Protein AF-0000000068004055 (afdb_homodimer)

Solvent-accessible surface area (backbone atoms only — not comparable to full-atom values): 55222 Å² total; per-residue (Å²): 123,75,72,69,55,54,63,61,62,60,57,67,70,58,67,55,75,74,59,75,63,44,36,35,38,34,43,38,56,66,77,45,67,74,54,42,47,46,50,44,43,53,51,51,55,43,44,75,61,54,24,35,38,37,33,37,21,46,67,79,71,92,63,90,55,92,49,55,42,84,45,72,38,70,77,70,76,60,48,64,75,74,51,40,92,57,96,45,76,76,64,41,59,74,61,48,70,66,48,46,44,58,52,37,51,49,42,48,16,51,50,37,44,51,53,41,58,69,30,66,70,50,39,48,44,69,73,65,59,78,71,81,38,54,29,30,41,30,50,53,71,61,43,61,34,61,52,53,52,26,65,76,47,72,23,37,35,37,31,37,20,72,79,20,82,49,74,73,56,33,57,44,53,34,32,83,78,56,41,50,33,46,52,45,60,80,37,87,54,56,43,80,55,52,75,68,52,27,50,51,35,38,50,52,50,51,49,50,54,49,46,41,64,74,51,50,47,53,52,32,33,53,52,30,48,70,76,52,60,84,51,86,72,84,77,79,55,45,70,59,49,49,57,55,47,32,33,38,40,20,43,27,42,55,64,83,38,81,40,53,69,39,35,68,26,54,40,68,30,37,63,43,57,67,67,83,69,58,87,65,59,68,69,58,42,54,54,49,72,63,20,84,70,21,25,35,40,35,40,50,66,90,82,49,56,59,66,72,49,55,64,71,50,51,50,24,52,50,55,46,54,59,74,46,81,38,28,34,43,32,46,27,66,56,80,76,67,75,87,68,44,91,50,51,48,71,32,68,70,71,65,58,70,35,53,51,61,36,88,37,42,52,37,36,36,27,26,23,47,69,70,60,46,44,46,32,35,69,48,43,33,20,33,40,22,39,33,41,52,68,55,9,45,28,49,33,51,51,32,36,72,59,40,21,33,44,74,46,55,64,90,67,54,38,46,65,54,50,45,50,50,51,48,50,55,75,67,37,65,62,24,49,54,33,17,45,53,50,16,53,49,52,71,62,63,97,58,59,30,51,59,48,50,53,50,51,55,49,43,30,49,76,49,74,35,34,69,60,33,50,28,50,39,63,78,40,57,67,52,49,48,69,41,45,58,55,51,49,50,52,50,51,51,51,51,49,50,50,51,50,51,51,51,50,51,51,50,54,54,52,53,52,55,58,70,72,107,123,76,72,71,55,53,63,60,60,58,56,68,71,57,68,53,74,74,58,73,64,43,37,34,38,35,44,37,55,66,79,43,68,75,52,41,48,45,50,44,44,53,51,51,54,42,45,75,63,55,25,35,38,38,33,38,21,47,68,78,70,94,62,91,55,93,50,55,42,85,44,71,37,71,78,70,76,59,49,63,74,73,51,40,92,57,94,44,77,76,65,43,57,74,60,49,70,66,48,45,45,57,52,37,51,50,42,48,17,52,50,37,43,50,54,41,58,68,29,65,72,50,40,48,43,70,73,65,59,78,71,80,38,53,29,31,42,31,49,54,71,59,45,59,33,61,50,53,53,29,64,74,45,71,24,37,34,36,30,38,19,73,79,21,83,50,75,74,56,31,57,44,53,36,33,83,79,56,42,48,32,46,51,46,58,79,37,88,54,56,44,80,56,53,73,68,52,28,49,52,35,38,50,53,49,50,48,50,54,49,45,40,64,72,51,51,49,54,51,31,34,52,52,31,48,72,75,51,59,85,51,84,71,85,78,78,54,44,72,59,48,48,56,54,46,34,33,38,41,19,44,29,42,55,64,83,38,81,42,52,68,38,36,68,25,55,40,70,30,38,62,41,58,68,68,83,70,58,86,64,59,67,70,59,41,52,55,50,71,65,23,85,70,21,23,33,38,37,40,51,65,89,82,48,56,58,67,71,50,55,66,71,50,50,49,25,51,50,54,45,53,58,73,45,81,36,28,35,43,32,48,26,67,56,78,76,66,77,86,67,46,90,50,52,46,70,33,67,73,71,66,58,71,35,52,50,60,37,89,36,42,50,37,36,36,29,27,22,47,69,68,59,45,45,45,32,34,68,49,44,32,20,30,42,23,39,36,41,52,67,55,10,44,31,49,33,50,52,31,37,73,58,41,22,33,44,74,47,54,63,92,67,54,37,47,65,56,49,46,49,50,51,48,49,55,73,68,38,63,61,24,50,54,33,17,45,53,51,17,52,49,51,72,61,64,98,56,59,30,52,60,46,52,52,50,52,54,49,43,30,48,76,49,72,32,33,70,60,32,52,28,49,38,63,79,42,57,66,52,48,49,69,40,45,59,55,50,49,50,52,50,51,51,50,50,50,50,51,50,51,51,51,52,51,50,51,50,54,53,52,53,50,56,59,69,73,105

Radius of gyration: 32.34 Å; Cα contacts (8 Å, |Δi|>4): 1723; chains: 2; bounding box: 73×95×115 Å

Sequence (1034 aa):
MLLKLIPVLLLSTLAWHQTDSSRILGVFVFPSRSHWMMIDSILNGLLDRGHQVTVIANHPLSRKHENYTDLRVSPIYDFWKKSVKVDSLYDLTEISIHQMLMNFLYSLGLETAQHGFTRDNIREFIRSDDSHFDLILAEQFYQEAYLMLAHKYKAPIVTVGTFGFAHYMGPLMGMMNMYSHVPHEFLPFMDKMSFPQRIYNTGVSLYEQFLRTIYYLPRQEAMAKENFGHLPGPLPKVADLERKVSVVLLNSYYPLTTARARVPGMIQVGGLHIKNPKPLPEDLQKFLDGADHGAIYFSLGTNLKSSDMPQDKLDAILNVFRSMKQRIVWKYEDESIKGLPSNVLIKSWMPQNDILAHRNVKVFITHGGLLGTQEGVHRAVPMLGIPIYADQHLNMNKAVLGGYAVRLQFPNITETSFRWALDELLYKPEYKENMNRVSAVFRDRPVPALEEAIYWIEYVIRHKGAPQLRSAGLDLPWVSFASLDIAALVLGVLLLCAWIVRKLLRIIVSDKKRKTDMLLKLIPVLLLSTLAWHQTDSSRILGVFVFPSRSHWMMIDSILNGLLDRGHQVTVIANHPLSRKHENYTDLRVSPIYDFWKKSVKVDSLYDLTEISIHQMLMNFLYSLGLETAQHGFTRDNIREFIRSDDSHFDLILAEQFYQEAYLMLAHKYKAPIVTVGTFGFAHYMGPLMGMMNMYSHVPHEFLPFMDKMSFPQRIYNTGVSLYEQFLRTIYYLPRQEAMAKENFGHLPGPLPKVADLERKVSVVLLNSYYPLTTARARVPGMIQVGGLHIKNPKPLPEDLQKFLDGADHGAIYFSLGTNLKSSDMPQDKLDAILNVFRSMKQRIVWKYEDESIKGLPSNVLIKSWMPQNDILAHRNVKVFITHGGLLGTQEGVHRAVPMLGIPIYADQHLNMNKAVLGGYAVRLQFPNITETSFRWALDELLYKPEYKENMNRVSAVFRDRPVPALEEAIYWIEYVIRHKGAPQLRSAGLDLPWVSFASLDIAALVLGVLLLCAWIVRKLLRIIVSDKKRKTD

Nearest PDB structures (foldseek):
  2o6l-assembly1_B  TM=9.468E-01  e=4.305E-14  Homo sapiens
  7yf5-assembly1_A  TM=9.282E-01  e=3.505E-14  Homo sapiens
  7yf5-assembly1_B  TM=9.407E-01  e=7.196E-14  Homo sapiens
  2o6l-assembly1_A  TM=9.415E-01  e=8.396E-14  Homo sapiens
  7cjx-assembly2_B  TM=9.268E-01  e=2.229E-13  Homo sapiens

Structure (mmCIF, N/CA/C/O backbone):
data_AF-0000000068004055-model_v1
#
loop_
_entity.id
_entity.type
_entity.pdbx_description
1 polymer UDP-glucuronosyltransferase
#
loop_
_atom_site.group_PDB
_atom_site.id
_atom_site.type_symbol
_atom_site.label_atom_id
_atom_site.label_alt_id
_atom_site.label_comp_id
_atom_site.label_asym_id
_atom_site.label_entity_id
_atom_site.label_seq_id
_atom_site.pdbx_PDB_ins_code
_atom_site.Cartn_x
_atom_site.Cartn_y
_atom_site.Cartn_z
_atom_site.occupancy
_atom_site.B_iso_or_equiv
_atom_site.auth_seq_id
_atom_site.auth_comp_id
_atom_site.auth_asym_id
_atom_site.auth_atom_id
_atom_site.pdbx_PDB_model_num
ATOM 1 N N . MET A 1 1 ? -9.875 29.844 -39.062 1 29.77 1 MET A N 1
ATOM 2 C CA . MET A 1 1 ? -9.594 29.922 -37.625 1 29.77 1 MET A CA 1
ATOM 3 C C . MET A 1 1 ? -9.336 28.531 -37.062 1 29.77 1 MET A C 1
ATOM 5 O O . MET A 1 1 ? -8.984 28.391 -35.875 1 29.77 1 MET A O 1
ATOM 9 N N . LEU A 1 2 ? -9.883 27.5 -37.719 1 37.16 2 LEU A N 1
ATOM 10 C CA . LEU A 1 2 ? -9.773 26.094 -37.344 1 37.16 2 LEU A CA 1
ATOM 11 C C . LEU A 1 2 ? -8.328 25.609 -37.438 1 37.16 2 LEU A C 1
ATOM 13 O O . LEU A 1 2 ? -7.969 24.594 -36.844 1 37.16 2 LEU A O 1
ATOM 17 N N . LEU A 1 3 ? -7.504 26.234 -38.25 1 36.94 3 LEU A N 1
ATOM 18 C CA . LEU A 1 3 ? -6.141 25.797 -38.562 1 36.94 3 LEU A CA 1
ATOM 19 C C . LEU A 1 3 ? -5.223 26.062 -37.344 1 36.94 3 LEU A C 1
ATOM 21 O O . LEU A 1 3 ? -4.094 25.562 -37.312 1 36.94 3 LEU A O 1
ATOM 25 N N . LYS A 1 4 ? -5.562 27.109 -36.594 1 40.62 4 LYS A N 1
ATOM 26 C CA . LYS A 1 4 ? -4.602 27.469 -35.531 1 40.62 4 LYS A CA 1
ATOM 27 C C . LYS A 1 4 ? -4.695 26.531 -34.344 1 40.62 4 LYS A C 1
ATOM 29 O O . LYS A 1 4 ? -3.914 26.641 -33.406 1 40.62 4 LYS A O 1
ATOM 34 N N . LEU A 1 5 ? -5.879 25.812 -34.281 1 39.56 5 LEU A N 1
ATOM 35 C CA . LEU A 1 5 ? -6.008 24.969 -33.094 1 39.56 5 LEU A CA 1
ATOM 36 C C . LEU A 1 5 ? -5.238 23.656 -33.281 1 39.56 5 LEU A C 1
ATOM 38 O O . LEU A 1 5 ? -5.16 22.844 -32.344 1 39.56 5 LEU A O 1
ATOM 42 N N . ILE A 1 6 ? -4.672 23.469 -34.469 1 41.44 6 ILE A N 1
ATOM 43 C CA . ILE A 1 6 ? -4.031 22.172 -34.75 1 41.44 6 ILE A CA 1
ATOM 44 C C . ILE A 1 6 ? -2.744 22.062 -33.938 1 41.44 6 ILE A C 1
ATOM 46 O O . ILE A 1 6 ? -2.457 21.016 -33.344 1 41.44 6 ILE A O 1
ATOM 50 N N . PRO A 1 7 ? -1.989 23.203 -33.812 1 41.66 7 PRO A N 1
ATOM 51 C CA . PRO A 1 7 ? -0.707 22.953 -33.156 1 41.66 7 PRO A CA 1
ATOM 52 C C . PRO A 1 7 ? -0.853 22.703 -31.641 1 41.66 7 PRO A C 1
ATOM 54 O O . PRO A 1 7 ? -0.019 22.031 -31.047 1 41.66 7 PRO A O 1
ATOM 57 N N . VAL A 1 8 ? -1.907 23.312 -31 1 40.94 8 VAL A N 1
ATOM 58 C CA . VAL A 1 8 ? -1.972 23.172 -29.547 1 40.94 8 VAL A CA 1
ATOM 59 C C . VAL A 1 8 ? -2.363 21.75 -29.172 1 40.94 8 VAL A C 1
ATOM 61 O O . VAL A 1 8 ? -1.947 21.234 -28.141 1 40.94 8 VAL A O 1
ATOM 64 N N . LEU A 1 9 ? -3.244 21.078 -29.953 1 39.34 9 LEU A N 1
ATOM 65 C CA . LEU A 1 9 ? -3.602 19.703 -29.609 1 39.34 9 LEU A CA 1
ATOM 66 C C . LEU A 1 9 ? -2.393 18.781 -29.734 1 39.34 9 LEU A C 1
ATOM 68 O O . LEU A 1 9 ? -2.285 17.797 -29 1 39.34 9 LEU A O 1
ATOM 72 N N . LEU A 1 10 ? -1.513 19.062 -30.688 1 38.66 10 LEU A N 1
ATOM 73 C CA . LEU A 1 10 ? -0.353 18.188 -30.828 1 38.66 10 LEU A CA 1
ATOM 74 C C . LEU A 1 10 ? 0.603 18.359 -29.656 1 38.66 10 LEU A C 1
ATOM 76 O O . LEU A 1 10 ? 1.385 17.453 -29.359 1 38.66 10 LEU A O 1
ATOM 80 N N . LEU A 1 11 ? 0.596 19.531 -28.984 1 36.12 11 LEU A N 1
ATOM 81 C CA . LEU A 1 11 ? 1.581 19.703 -27.922 1 36.12 11 LEU A CA 1
ATOM 82 C C . LEU A 1 11 ? 1.15 18.969 -26.672 1 36.12 11 LEU A C 1
ATOM 84 O O . LEU A 1 11 ? 1.977 18.672 -25.797 1 36.12 11 LEU A O 1
ATOM 88 N N . SER A 1 12 ? -0.118 18.875 -26.328 1 36.19 12 SER A N 1
ATOM 89 C CA . SER A 1 12 ? -0.497 18.266 -25.062 1 36.19 12 SER A CA 1
ATOM 90 C C . SER A 1 12 ? -0.201 16.766 -25.062 1 36.19 12 SER A C 1
ATOM 92 O O . SER A 1 12 ? -0.087 16.156 -23.984 1 36.19 12 SER A O 1
ATOM 94 N N . THR A 1 13 ? -0.436 16.047 -26.156 1 37.03 13 THR A N 1
ATOM 95 C CA . THR A 1 13 ? -0.206 14.609 -26.125 1 37.03 13 THR A CA 1
ATOM 96 C C . THR A 1 13 ? 1.256 14.305 -25.812 1 37.03 13 THR A C 1
ATOM 98 O O . THR A 1 13 ? 1.57 13.242 -25.266 1 37.03 13 THR A O 1
ATOM 101 N N . LEU A 1 14 ? 2.23 15.039 -26.422 1 34.31 14 LEU A N 1
ATOM 102 C CA . LEU A 1 14 ? 3.596 14.531 -26.359 1 34.31 14 LEU A CA 1
ATOM 103 C C . LEU A 1 14 ? 4.246 14.867 -25.016 1 34.31 14 LEU A C 1
ATOM 105 O O . LEU A 1 14 ? 5.414 15.266 -24.969 1 34.31 14 LEU A O 1
ATOM 109 N N . ALA A 1 15 ? 3.6 15.453 -24.141 1 37.31 15 ALA A N 1
ATOM 110 C CA . ALA A 1 15 ? 4.398 15.297 -22.922 1 37.31 15 ALA A CA 1
ATOM 111 C C . ALA A 1 15 ? 4.852 13.852 -22.734 1 37.31 15 ALA A C 1
ATOM 113 O O . ALA A 1 15 ? 4.203 13.07 -22.031 1 37.31 15 ALA A O 1
ATOM 114 N N . TRP A 1 16 ? 5.16 13.18 -23.797 1 37.94 16 TRP A N 1
ATOM 115 C CA . TRP A 1 16 ? 6.035 12.016 -23.75 1 37.94 16 TRP A CA 1
ATOM 116 C C . TRP A 1 16 ? 7.117 12.18 -22.688 1 37.94 16 TRP A C 1
ATOM 118 O O . TRP A 1 16 ? 7.949 13.086 -22.781 1 37.94 16 TRP A O 1
ATOM 128 N N . HIS A 1 17 ? 6.82 11.984 -21.453 1 44.5 17 HIS A N 1
ATOM 129 C CA . HIS A 1 17 ? 7.98 11.797 -20.594 1 44.5 17 HIS A CA 1
ATOM 130 C C . HIS A 1 17 ? 9.164 11.25 -21.375 1 44.5 17 HIS A C 1
ATOM 132 O O . HIS A 1 17 ? 9.117 10.125 -21.875 1 44.5 17 HIS A O 1
ATOM 138 N N . GLN A 1 18 ? 9.695 11.922 -22.266 1 45.94 18 GLN A N 1
ATOM 139 C CA . GLN A 1 18 ? 11 11.547 -22.812 1 45.94 18 GLN A CA 1
ATOM 140 C C . GLN A 1 18 ? 11.797 10.719 -21.812 1 45.94 18 GLN A C 1
ATOM 142 O O . GLN A 1 18 ? 12.375 11.266 -20.875 1 45.94 18 GLN A O 1
ATOM 147 N N . THR A 1 19 ? 11.242 9.648 -21.422 1 57.19 19 THR A N 1
ATOM 148 C CA . THR A 1 19 ? 12.102 8.789 -20.609 1 57.19 19 THR A CA 1
ATOM 149 C C . THR A 1 19 ? 13.43 8.531 -21.312 1 57.19 19 THR A C 1
ATOM 151 O O . THR A 1 19 ? 13.461 8.219 -22.5 1 57.19 19 THR A O 1
ATOM 154 N N . ASP A 1 20 ? 14.43 9.125 -20.891 1 72.25 20 ASP A N 1
ATOM 155 C CA . ASP A 1 20 ? 15.789 8.789 -21.312 1 72.25 20 ASP A CA 1
ATOM 156 C C . ASP A 1 20 ? 15.977 7.273 -21.391 1 72.25 20 ASP A C 1
ATOM 158 O O . ASP A 1 20 ? 15.492 6.535 -20.531 1 72.25 20 ASP A O 1
ATOM 162 N N . SER A 1 21 ? 16.266 6.77 -22.547 1 91.06 21 SER A N 1
ATOM 163 C CA . SER A 1 21 ? 16.547 5.363 -22.812 1 91.06 21 SER A CA 1
ATOM 164 C C . SER A 1 21 ? 17.562 4.816 -21.812 1 91.06 21 SER A C 1
ATOM 166 O O . SER A 1 21 ? 18.641 5.387 -21.641 1 91.06 21 SER A O 1
ATOM 168 N N . SER A 1 22 ? 17.094 3.92 -21 1 97.81 22 SER A N 1
ATOM 169 C CA . SER A 1 22 ? 17.969 3.293 -20.016 1 97.81 22 SER A CA 1
ATOM 170 C C . SER A 1 22 ? 18.422 1.914 -20.469 1 97.81 22 SER A C 1
ATOM 172 O O . SER A 1 22 ? 17.859 1.346 -21.406 1 97.81 22 SER A O 1
ATOM 174 N N . ARG A 1 23 ? 19.516 1.475 -19.938 1 98.56 23 ARG A N 1
ATOM 175 C CA . ARG A 1 23 ? 20.031 0.124 -20.156 1 98.56 23 ARG A CA 1
ATOM 176 C C . ARG A 1 23 ? 19.656 -0.797 -19 1 98.56 23 ARG A C 1
ATOM 178 O O . ARG A 1 23 ? 20.078 -0.581 -17.875 1 98.56 23 ARG A O 1
ATOM 185 N N . ILE A 1 24 ? 18.891 -1.814 -19.297 1 98.81 24 ILE A N 1
ATOM 186 C CA . ILE A 1 24 ? 18.344 -2.699 -18.281 1 98.81 24 ILE A CA 1
ATOM 187 C C . ILE A 1 24 ? 18.859 -4.121 -18.5 1 98.81 24 ILE A C 1
ATOM 189 O O . ILE A 1 24 ? 18.875 -4.613 -19.625 1 98.81 24 ILE A O 1
ATOM 193 N N . LEU A 1 25 ? 19.359 -4.754 -17.453 1 98.88 25 LEU A N 1
ATOM 194 C CA . LEU A 1 25 ? 19.703 -6.172 -17.5 1 98.88 25 LEU A CA 1
ATOM 195 C C . LEU A 1 25 ? 18.609 -7.02 -16.859 1 98.88 25 LEU A C 1
ATOM 197 O O . LEU A 1 25 ? 18.375 -6.914 -15.648 1 98.88 25 LEU A O 1
ATOM 201 N N . GLY A 1 26 ? 17.938 -7.805 -17.688 1 98.75 26 GLY A N 1
ATOM 202 C CA . GLY A 1 26 ? 16.953 -8.758 -17.203 1 98.75 26 GLY A CA 1
ATOM 203 C C . GLY A 1 26 ? 17.547 -10.117 -16.891 1 98.75 26 GLY A C 1
ATOM 204 O O . GLY A 1 26 ? 18.344 -10.656 -17.672 1 98.75 26 GLY A O 1
ATOM 205 N N . VAL A 1 27 ? 17.156 -10.656 -15.719 1 98.62 27 VAL A N 1
ATOM 206 C CA . VAL A 1 27 ? 17.672 -11.953 -15.305 1 98.62 27 VAL A CA 1
ATOM 207 C C . VAL A 1 27 ? 16.5 -12.867 -14.93 1 98.62 27 VAL A C 1
ATOM 209 O O . VAL A 1 27 ? 15.969 -12.773 -13.828 1 98.62 27 VAL A O 1
ATOM 212 N N . PHE A 1 28 ? 16.172 -13.781 -15.797 1 98.06 28 PHE A N 1
ATOM 213 C CA . PHE A 1 28 ? 15.023 -14.68 -15.656 1 98.06 28 PHE A CA 1
ATOM 214 C C . PHE A 1 28 ? 15.414 -16.109 -16 1 98.06 28 PHE A C 1
ATOM 216 O O . PHE A 1 28 ? 14.961 -16.656 -17.016 1 98.06 28 PHE A O 1
ATOM 223 N N . VAL A 1 29 ? 16.094 -16.797 -15.086 1 96.25 29 VAL A N 1
ATOM 224 C CA . VAL A 1 29 ? 16.766 -18.047 -15.414 1 96.25 29 VAL A CA 1
ATOM 225 C C . VAL A 1 29 ? 15.836 -19.219 -15.125 1 96.25 29 VAL A C 1
ATOM 227 O O . VAL A 1 29 ? 16.109 -20.359 -15.523 1 96.25 29 VAL A O 1
ATOM 230 N N . PHE A 1 30 ? 14.727 -18.969 -14.461 1 94.31 30 PHE A N 1
ATOM 231 C CA . PHE A 1 30 ? 13.789 -20.062 -14.234 1 94.31 30 PHE A CA 1
ATOM 232 C C . PHE A 1 30 ? 13.047 -20.422 -15.516 1 94.31 30 PHE A C 1
ATOM 234 O O . PHE A 1 30 ? 12.492 -19.531 -16.188 1 94.31 30 PHE A O 1
ATOM 241 N N . PRO A 1 31 ? 13.008 -21.672 -15.875 1 93.19 31 PRO A N 1
ATOM 242 C CA . PRO A 1 31 ? 12.508 -22.062 -17.188 1 93.19 31 PRO A CA 1
ATOM 243 C C . PRO A 1 31 ? 11 -22.312 -17.203 1 93.19 31 PRO A C 1
ATOM 245 O O . PRO A 1 31 ? 10.547 -23.328 -17.75 1 93.19 31 PRO A O 1
ATOM 248 N N . SER A 1 32 ? 10.219 -21.453 -16.672 1 91 32 SER A N 1
ATOM 249 C CA . SER A 1 32 ? 8.766 -21.594 -16.719 1 91 32 SER A CA 1
ATOM 250 C C . SER A 1 32 ? 8.164 -20.719 -17.797 1 91 32 SER A C 1
ATOM 252 O O . SER A 1 32 ? 8.367 -19.5 -17.828 1 91 32 SER A O 1
ATOM 254 N N . ARG A 1 33 ? 7.398 -21.359 -18.641 1 89.06 33 ARG A N 1
ATOM 255 C CA . ARG A 1 33 ? 6.75 -20.625 -19.719 1 89.06 33 ARG A CA 1
ATOM 256 C C . ARG A 1 33 ? 5.711 -19.656 -19.188 1 89.06 33 ARG A C 1
ATOM 258 O O . ARG A 1 33 ? 5.555 -18.547 -19.703 1 89.06 33 ARG A O 1
ATOM 265 N N . SER A 1 34 ? 4.984 -20.125 -18.188 1 90.06 34 SER A N 1
ATOM 266 C CA . SER A 1 34 ? 3.965 -19.266 -17.594 1 90.06 34 SER A CA 1
ATOM 267 C C . SER A 1 34 ? 4.586 -18.016 -16.969 1 90.06 34 SER A C 1
ATOM 269 O O . SER A 1 34 ? 4.062 -16.906 -17.141 1 90.06 34 SER A O 1
ATOM 271 N N . HIS A 1 35 ? 5.73 -18.188 -16.281 1 94.88 35 HIS A N 1
ATOM 272 C CA . HIS A 1 35 ? 6.43 -17.047 -15.719 1 94.88 35 HIS A CA 1
ATOM 273 C C . HIS A 1 35 ? 6.883 -16.078 -16.812 1 94.88 35 HIS A C 1
ATOM 275 O O . HIS A 1 35 ? 6.746 -14.867 -16.672 1 94.88 35 HIS A O 1
ATOM 281 N N . TRP A 1 36 ? 7.348 -16.719 -17.875 1 95.75 36 TRP A N 1
ATOM 282 C CA . TRP A 1 36 ? 7.902 -15.93 -18.969 1 95.75 36 TRP A CA 1
ATOM 283 C C . TRP A 1 36 ? 6.824 -15.062 -19.609 1 95.75 36 TRP A C 1
ATOM 285 O O . TRP A 1 36 ? 7.102 -13.945 -20.062 1 95.75 36 TRP A O 1
ATOM 295 N N . MET A 1 37 ? 5.59 -15.531 -19.625 1 94.81 37 MET A N 1
ATOM 296 C CA . MET A 1 37 ? 4.508 -14.758 -20.234 1 94.81 37 MET A CA 1
ATOM 297 C C . MET A 1 37 ? 4.375 -13.398 -19.547 1 94.81 37 MET A C 1
ATOM 299 O O . MET A 1 37 ? 4.223 -12.375 -20.234 1 94.81 37 MET A O 1
ATOM 303 N N . MET A 1 38 ? 4.441 -13.383 -18.266 1 96.75 38 MET A N 1
ATOM 304 C CA . MET A 1 38 ? 4.391 -12.141 -17.5 1 96.75 38 MET A CA 1
ATOM 305 C C . MET A 1 38 ? 5.617 -11.281 -17.781 1 96.75 38 MET A C 1
ATOM 307 O O . MET A 1 38 ? 5.496 -10.078 -18.047 1 96.75 38 MET A O 1
ATOM 311 N N . ILE A 1 39 ? 6.742 -11.883 -17.766 1 98.44 39 ILE A N 1
ATOM 312 C CA . ILE A 1 39 ? 8.016 -11.195 -17.953 1 98.44 39 ILE A CA 1
ATOM 313 C C . ILE A 1 39 ? 8.094 -10.625 -19.375 1 98.44 39 ILE A C 1
ATOM 315 O O . ILE A 1 39 ? 8.523 -9.484 -19.562 1 98.44 39 ILE A O 1
ATOM 319 N N . ASP A 1 40 ? 7.633 -11.43 -20.297 1 98.25 40 ASP A N 1
ATOM 320 C CA . ASP A 1 40 ? 7.613 -11.023 -21.703 1 98.25 40 ASP A CA 1
ATOM 321 C C . ASP A 1 40 ? 6.805 -9.734 -21.891 1 98.25 40 ASP A C 1
ATOM 323 O O . ASP A 1 40 ? 7.211 -8.852 -22.641 1 98.25 40 ASP A O 1
ATOM 327 N N . SER A 1 41 ? 5.707 -9.625 -21.219 1 98.31 41 SER A N 1
ATOM 328 C CA . SER A 1 41 ? 4.875 -8.43 -21.281 1 98.31 41 SER A CA 1
ATOM 329 C C . SER A 1 41 ? 5.617 -7.207 -20.766 1 98.31 41 SER A C 1
ATOM 331 O O . SER A 1 41 ? 5.574 -6.141 -21.391 1 98.31 41 SER A O 1
ATOM 333 N N . ILE A 1 42 ? 6.32 -7.312 -19.672 1 98.81 42 ILE A N 1
ATOM 334 C CA . ILE A 1 42 ? 7.07 -6.215 -19.078 1 98.81 42 ILE A CA 1
ATOM 335 C C . ILE A 1 42 ? 8.203 -5.789 -20.016 1 98.81 42 ILE A C 1
ATOM 337 O O . ILE A 1 42 ? 8.383 -4.598 -20.281 1 98.81 42 ILE A O 1
ATOM 341 N N . LEU A 1 43 ? 8.938 -6.801 -20.531 1 98.81 43 LEU A N 1
ATOM 342 C CA . LEU A 1 43 ? 10.07 -6.52 -21.406 1 98.81 43 LEU A CA 1
ATOM 343 C C . LEU A 1 43 ? 9.625 -5.797 -22.672 1 98.81 43 LEU A C 1
ATOM 345 O O . LEU A 1 43 ? 10.25 -4.824 -23.094 1 98.81 43 LEU A O 1
ATOM 349 N N . ASN A 1 44 ? 8.555 -6.285 -23.25 1 98.38 44 ASN A N 1
ATOM 350 C CA . ASN A 1 44 ? 8.039 -5.617 -24.438 1 98.38 44 ASN A CA 1
ATOM 351 C C . ASN A 1 44 ? 7.613 -4.184 -24.141 1 98.38 44 ASN A C 1
ATOM 353 O O . ASN A 1 44 ? 7.828 -3.283 -24.953 1 98.38 44 ASN A O 1
ATOM 357 N N . GLY A 1 45 ? 6.984 -3.965 -22.938 1 98.06 45 GLY A N 1
ATOM 358 C CA . GLY A 1 45 ? 6.633 -2.615 -22.531 1 98.06 45 GLY A CA 1
ATOM 359 C C . GLY A 1 45 ? 7.836 -1.697 -22.406 1 98.06 45 GLY A C 1
ATOM 360 O O . GLY A 1 45 ? 7.785 -0.538 -22.828 1 98.06 45 GLY A O 1
ATOM 361 N N . LEU A 1 46 ? 8.922 -2.197 -21.859 1 98.62 46 LEU A N 1
ATOM 362 C CA . LEU A 1 46 ? 10.141 -1.421 -21.703 1 98.62 46 LEU A CA 1
ATOM 363 C C . LEU A 1 46 ? 10.773 -1.106 -23.047 1 98.62 46 LEU A C 1
ATOM 365 O O . LEU A 1 46 ? 11.242 0.011 -23.281 1 98.62 46 LEU A O 1
ATOM 369 N N . LEU A 1 47 ? 10.781 -2.092 -23.953 1 98.38 47 LEU A N 1
ATOM 370 C CA . LEU A 1 47 ? 11.336 -1.914 -25.281 1 98.38 47 LEU A CA 1
ATOM 371 C C . LEU A 1 47 ? 10.539 -0.878 -26.078 1 98.38 47 LEU A C 1
ATOM 373 O O . LEU A 1 47 ? 11.117 -0.045 -26.781 1 98.38 47 LEU A O 1
ATOM 377 N N . ASP A 1 48 ? 9.203 -0.922 -25.922 1 97.62 48 ASP A N 1
ATOM 378 C CA . ASP A 1 48 ? 8.328 0.022 -26.609 1 97.62 48 ASP A CA 1
ATOM 379 C C . ASP A 1 48 ? 8.602 1.453 -26.156 1 97.62 48 ASP A C 1
ATOM 381 O O . ASP A 1 48 ? 8.32 2.408 -26.891 1 97.62 48 ASP A O 1
ATOM 385 N N . ARG A 1 49 ? 9.156 1.595 -25 1 96.81 49 ARG A N 1
ATOM 386 C CA . ARG A 1 49 ? 9.461 2.914 -24.453 1 96.81 49 ARG A CA 1
ATOM 387 C C . ARG A 1 49 ? 10.883 3.34 -24.812 1 96.81 49 ARG A C 1
ATOM 389 O O . ARG A 1 49 ? 11.352 4.387 -24.359 1 96.81 49 ARG A O 1
ATOM 396 N N . GLY A 1 50 ? 11.625 2.496 -25.5 1 97.44 50 GLY A N 1
ATOM 397 C CA . GLY A 1 50 ? 12.914 2.883 -26.047 1 97.44 50 GLY A CA 1
ATOM 398 C C . GLY A 1 50 ? 14.086 2.4 -25.219 1 97.44 50 GLY A C 1
ATOM 399 O O . GLY A 1 50 ? 15.242 2.727 -25.5 1 97.44 50 GLY A O 1
ATOM 400 N N . HIS A 1 51 ? 13.875 1.589 -24.203 1 98.44 51 HIS A N 1
ATOM 401 C CA . HIS A 1 51 ? 14.969 1.093 -23.375 1 98.44 51 HIS A CA 1
ATOM 402 C C . HIS A 1 51 ? 15.766 0.016 -24.094 1 98.44 51 HIS A C 1
ATOM 404 O O . HIS A 1 51 ? 15.25 -0.663 -24.984 1 98.44 51 HIS A O 1
ATOM 410 N N . GLN A 1 52 ? 17.062 -0.065 -23.797 1 98.38 52 GLN A N 1
ATOM 411 C CA . GLN A 1 52 ? 17.906 -1.193 -24.188 1 98.38 52 GLN A CA 1
ATOM 412 C C . GLN A 1 52 ? 17.859 -2.301 -23.141 1 98.38 52 GLN A C 1
ATOM 414 O O . GLN A 1 52 ? 18.141 -2.061 -21.969 1 98.38 52 GLN A O 1
ATOM 419 N N . VAL A 1 53 ? 17.5 -3.471 -23.609 1 98.62 53 VAL A N 1
ATOM 420 C CA . VAL A 1 53 ? 17.297 -4.539 -22.641 1 98.62 53 VAL A CA 1
ATOM 421 C C . VAL A 1 53 ? 18.156 -5.75 -23.016 1 98.62 53 VAL A C 1
ATOM 423 O O . VAL A 1 53 ? 18.031 -6.281 -24.125 1 98.62 53 VAL A O 1
ATOM 426 N N . THR A 1 54 ? 19.047 -6.148 -22.172 1 98.62 54 THR A N 1
ATOM 427 C CA . THR A 1 54 ? 19.766 -7.41 -22.234 1 98.62 54 THR A CA 1
ATOM 428 C C . THR A 1 54 ? 19.188 -8.43 -21.266 1 98.62 54 THR A C 1
ATOM 430 O O . THR A 1 54 ? 19 -8.133 -20.078 1 98.62 54 THR A O 1
ATOM 433 N N . VAL A 1 55 ? 18.922 -9.656 -21.797 1 98.69 55 VAL A N 1
ATOM 434 C CA . VAL A 1 55 ? 18.141 -10.555 -20.938 1 98.69 55 VAL A CA 1
ATOM 435 C C . VAL A 1 55 ? 18.797 -11.938 -20.922 1 98.69 55 VAL A C 1
ATOM 437 O O . VAL A 1 55 ? 19.078 -12.508 -21.969 1 98.69 55 VAL A O 1
ATOM 440 N N . ILE A 1 56 ? 19.047 -12.414 -19.703 1 98.44 56 ILE A N 1
ATOM 441 C CA . ILE A 1 56 ? 19.375 -13.82 -19.484 1 98.44 56 ILE A CA 1
ATOM 442 C C . ILE A 1 56 ? 18.094 -14.609 -19.234 1 98.44 56 ILE A C 1
ATOM 444 O O . ILE A 1 56 ? 17.406 -14.406 -18.234 1 98.44 56 ILE A O 1
ATOM 448 N N . ALA A 1 57 ? 17.719 -15.469 -20.141 1 97.75 57 ALA A N 1
ATOM 449 C CA . ALA A 1 57 ? 16.469 -16.219 -20 1 97.75 57 ALA A CA 1
ATOM 450 C C . ALA A 1 57 ? 16.516 -17.516 -20.781 1 97.75 57 ALA A C 1
ATOM 452 O O . ALA A 1 57 ? 17.406 -17.734 -21.609 1 97.75 57 ALA A O 1
ATOM 453 N N . ASN A 1 58 ? 15.555 -18.391 -20.438 1 96.31 58 ASN A N 1
ATOM 454 C CA . ASN A 1 58 ? 15.422 -19.672 -21.125 1 96.31 58 ASN A CA 1
ATOM 455 C C . ASN A 1 58 ? 14.617 -19.531 -22.406 1 96.31 58 ASN A C 1
ATOM 457 O O . ASN A 1 58 ? 14.836 -20.281 -23.375 1 96.31 58 ASN A O 1
ATOM 461 N N . HIS A 1 59 ? 13.688 -18.609 -22.422 1 95.56 59 HIS A N 1
ATOM 462 C CA . HIS A 1 59 ? 12.75 -18.469 -23.531 1 95.56 59 HIS A CA 1
ATOM 463 C C . HIS A 1 59 ? 13.031 -17.203 -24.328 1 95.56 59 HIS A C 1
ATOM 465 O O . HIS A 1 59 ? 13.461 -16.188 -23.781 1 95.56 59 HIS A O 1
ATOM 471 N N . PRO A 1 60 ? 12.812 -17.266 -25.625 1 96.06 60 PRO A N 1
ATOM 472 C CA . PRO A 1 60 ? 12.984 -16.062 -26.422 1 96.06 60 PRO A CA 1
ATOM 473 C C . PRO A 1 60 ? 11.859 -15.047 -26.203 1 96.06 60 PRO A C 1
ATOM 475 O O . PRO A 1 60 ? 10.75 -15.422 -25.812 1 96.06 60 PRO A O 1
ATOM 478 N N . LEU A 1 61 ? 12.203 -13.828 -26.469 1 97.5 61 LEU A N 1
ATOM 479 C CA . LEU A 1 61 ? 11.172 -12.797 -26.5 1 97.5 61 LEU A CA 1
ATOM 480 C C . LEU A 1 61 ? 10.109 -13.109 -27.547 1 97.5 61 LEU A C 1
ATOM 482 O O . LEU A 1 61 ? 10.414 -13.695 -28.594 1 97.5 61 LEU A O 1
ATOM 486 N N . SER A 1 62 ? 8.883 -12.719 -27.312 1 95.06 62 SER A N 1
ATOM 487 C CA . SER A 1 62 ? 7.77 -13.055 -28.188 1 95.06 62 SER A CA 1
ATOM 488 C C . SER A 1 62 ? 7.863 -12.32 -29.516 1 95.06 62 SER A C 1
ATOM 490 O O . SER A 1 62 ? 7.25 -12.727 -30.5 1 95.06 62 SER A O 1
ATOM 492 N N . ARG A 1 63 ? 8.617 -11.227 -29.547 1 95.81 63 ARG A N 1
ATOM 493 C CA . ARG A 1 63 ? 8.805 -10.477 -30.797 1 95.81 63 ARG A CA 1
ATOM 494 C C . ARG A 1 63 ? 10.242 -10.008 -30.938 1 95.81 63 ARG A C 1
ATOM 496 O O . ARG A 1 63 ? 10.953 -9.844 -29.953 1 95.81 63 ARG A O 1
ATOM 503 N N . LYS A 1 64 ? 10.586 -9.828 -32.188 1 96.44 64 LYS A N 1
ATOM 504 C CA . LYS A 1 64 ? 11.914 -9.281 -32.438 1 96.44 64 LYS A CA 1
ATOM 505 C C . LYS A 1 64 ? 11.953 -7.777 -32.156 1 96.44 64 LYS A C 1
ATOM 507 O O . LYS A 1 64 ? 10.984 -7.07 -32.469 1 96.44 64 LYS A O 1
ATOM 512 N N . HIS A 1 65 ? 13.039 -7.387 -31.578 1 97.31 65 HIS A N 1
ATOM 513 C CA . HIS A 1 65 ? 13.234 -5.965 -31.328 1 97.31 65 HIS A CA 1
ATOM 514 C C . HIS A 1 65 ? 14.711 -5.598 -31.375 1 97.31 65 HIS A C 1
ATOM 516 O O . HIS A 1 65 ? 15.555 -6.32 -30.844 1 97.31 65 HIS A O 1
ATOM 522 N N . GLU A 1 66 ? 15.109 -4.492 -31.969 1 97.25 66 GLU A N 1
ATOM 523 C CA . GLU A 1 66 ? 16.5 -4.086 -32.188 1 97.25 66 GLU A CA 1
ATOM 524 C C . GLU A 1 66 ? 17.203 -3.785 -30.875 1 97.25 66 GLU A C 1
ATOM 526 O O . GLU A 1 66 ? 18.406 -4.004 -30.734 1 97.25 66 GLU A O 1
ATOM 531 N N . ASN A 1 67 ? 16.438 -3.307 -29.844 1 98 67 ASN A N 1
ATOM 532 C CA . ASN A 1 67 ? 17.016 -2.92 -28.562 1 98 67 ASN A CA 1
ATOM 533 C C . ASN A 1 67 ? 17.125 -4.113 -27.625 1 98 67 ASN A C 1
ATOM 535 O O . ASN A 1 67 ? 17.531 -3.955 -26.469 1 98 67 ASN A O 1
ATOM 539 N N . TYR A 1 68 ? 16.766 -5.281 -28.078 1 98.25 68 TYR A N 1
ATOM 540 C CA . TYR A 1 68 ? 16.766 -6.477 -27.25 1 98.25 68 TYR A CA 1
ATOM 541 C C . TYR A 1 68 ? 18 -7.332 -27.516 1 98.25 68 TYR A C 1
ATOM 543 O O . TYR A 1 68 ? 18.281 -7.691 -28.656 1 98.25 68 TYR A O 1
ATOM 551 N N . THR A 1 69 ? 18.797 -7.613 -26.484 1 97.94 69 THR A N 1
ATOM 552 C CA . THR A 1 69 ? 19.906 -8.547 -26.562 1 97.94 69 THR A CA 1
ATOM 553 C C . THR A 1 69 ? 19.594 -9.828 -25.797 1 97.94 69 THR A C 1
ATOM 555 O O . THR A 1 69 ? 19.312 -9.789 -24.594 1 97.94 69 THR A O 1
ATOM 558 N N . ASP A 1 70 ? 19.703 -10.914 -26.469 1 96.94 70 ASP A N 1
ATOM 559 C CA . ASP A 1 70 ? 19.281 -12.219 -25.953 1 96.94 70 ASP A CA 1
ATOM 560 C C . ASP A 1 70 ? 20.469 -13.039 -25.484 1 96.94 70 ASP A C 1
ATOM 562 O O . ASP A 1 70 ? 21.328 -13.422 -26.281 1 96.94 70 ASP A O 1
ATOM 566 N N . LEU A 1 71 ? 20.609 -13.258 -24.156 1 97.75 71 LEU A N 1
ATOM 567 C CA . LEU A 1 71 ? 21.516 -14.234 -23.578 1 97.75 71 LEU A CA 1
ATOM 568 C C . LEU A 1 71 ? 20.766 -15.492 -23.156 1 97.75 71 LEU A C 1
ATOM 570 O O . LEU A 1 71 ? 20.375 -15.617 -22 1 97.75 71 LEU A O 1
ATOM 574 N N . ARG A 1 72 ? 20.812 -16.5 -23.984 1 97.06 72 ARG A N 1
ATOM 575 C CA . ARG A 1 72 ? 19.922 -17.641 -23.859 1 97.06 72 ARG A CA 1
ATOM 576 C C . ARG A 1 72 ? 20.547 -18.719 -22.984 1 97.06 72 ARG A C 1
ATOM 578 O O . ARG A 1 72 ? 21.719 -19.047 -23.125 1 97.06 72 ARG A O 1
ATOM 585 N N . VAL A 1 73 ? 19.766 -19.141 -22.062 1 97.12 73 VAL A N 1
ATOM 586 C CA . VAL A 1 73 ? 20.109 -20.344 -21.328 1 97.12 73 VAL A CA 1
ATOM 587 C C . VAL A 1 73 ? 19.656 -21.578 -22.094 1 97.12 73 VAL A C 1
ATOM 589 O O . VAL A 1 73 ? 18.484 -21.953 -22.047 1 97.12 73 VAL A O 1
ATOM 592 N N . SER A 1 74 ? 20.531 -22.203 -22.719 1 94.06 74 SER A N 1
ATOM 593 C CA . SER A 1 74 ? 20.25 -23.359 -23.562 1 94.06 74 SER A CA 1
ATOM 594 C C . SER A 1 74 ? 21.219 -24.5 -23.281 1 94.06 74 SER A C 1
ATOM 596 O O . SER A 1 74 ? 22.422 -24.266 -23.141 1 94.06 74 SER A O 1
ATOM 598 N N . PRO A 1 75 ? 20.734 -25.797 -23.281 1 93.88 75 PRO A N 1
ATOM 599 C CA . PRO A 1 75 ? 19.344 -26.234 -23.344 1 93.88 75 PRO A CA 1
ATOM 600 C C . PRO A 1 75 ? 18.562 -25.906 -22.078 1 93.88 75 PRO A C 1
ATOM 602 O O . PRO A 1 75 ? 19.156 -25.609 -21.047 1 93.88 75 PRO A O 1
ATOM 605 N N . ILE A 1 76 ? 17.281 -25.828 -22.266 1 91.44 76 ILE A N 1
ATOM 606 C CA . ILE A 1 76 ? 16.422 -25.625 -21.109 1 91.44 76 ILE A CA 1
ATOM 607 C C . ILE A 1 76 ? 16.578 -26.781 -20.125 1 91.44 76 ILE A C 1
ATOM 609 O O . ILE A 1 76 ? 16.625 -27.938 -20.531 1 91.44 76 ILE A O 1
ATOM 613 N N . TYR A 1 77 ? 16.734 -26.406 -18.891 1 86.69 77 TYR A N 1
ATOM 614 C CA . TYR A 1 77 ? 16.844 -27.422 -17.859 1 86.69 77 TYR A CA 1
ATOM 615 C C . TYR A 1 77 ? 15.523 -28.141 -17.641 1 86.69 77 TYR A C 1
ATOM 617 O O . TYR A 1 77 ? 14.516 -27.516 -17.297 1 86.69 77 TYR A O 1
ATOM 625 N N . ASP A 1 78 ? 15.484 -29.406 -17.875 1 82.56 78 ASP A N 1
ATOM 626 C CA . ASP A 1 78 ? 14.266 -30.172 -17.672 1 82.56 78 ASP A CA 1
ATOM 627 C C . ASP A 1 78 ? 14.078 -30.531 -16.203 1 82.56 78 ASP A C 1
ATOM 629 O O . ASP A 1 78 ? 14.32 -31.672 -15.797 1 82.56 78 ASP A O 1
ATOM 633 N N . PHE A 1 79 ? 13.555 -29.609 -15.492 1 78.25 79 PHE A N 1
ATOM 634 C CA . PHE A 1 79 ? 13.469 -29.766 -14.047 1 78.25 79 PHE A CA 1
ATOM 635 C C . PHE A 1 79 ? 12.43 -30.828 -13.672 1 78.25 79 PHE A C 1
ATOM 637 O O . PHE A 1 79 ? 12.555 -31.484 -12.648 1 78.25 79 PHE A O 1
ATOM 644 N N . TRP A 1 80 ? 11.438 -31.016 -14.406 1 73.81 80 TRP A N 1
ATOM 645 C CA . TRP A 1 80 ? 10.406 -31.984 -14.078 1 73.81 80 TRP A CA 1
ATOM 646 C C . TRP A 1 80 ? 10.969 -33.406 -14.102 1 73.81 80 TRP A C 1
ATOM 648 O O . TRP A 1 80 ? 10.625 -34.219 -13.242 1 73.81 80 TRP A O 1
ATOM 658 N N . LYS A 1 81 ? 11.836 -33.562 -14.992 1 72.44 81 LYS A N 1
ATOM 659 C CA . LYS A 1 81 ? 12.43 -34.875 -15.133 1 72.44 81 LYS A CA 1
ATOM 660 C C . LYS A 1 81 ? 13.594 -35.062 -14.164 1 72.44 81 LYS A C 1
ATOM 662 O O . LYS A 1 81 ? 13.758 -36.125 -13.57 1 72.44 81 LYS A O 1
ATOM 667 N N . LYS A 1 82 ? 14.242 -34.031 -13.922 1 75.12 82 LYS A N 1
ATOM 668 C CA . LYS A 1 82 ? 15.508 -34.156 -13.211 1 75.12 82 LYS A CA 1
ATOM 669 C C . LYS A 1 82 ? 15.344 -33.875 -11.727 1 75.12 82 LYS A C 1
ATOM 671 O O . LYS A 1 82 ? 16.047 -34.469 -10.891 1 75.12 82 LYS A O 1
ATOM 676 N N . SER A 1 83 ? 14.398 -33.062 -11.398 1 70.12 83 SER A N 1
ATOM 677 C CA . SER A 1 83 ? 14.352 -32.594 -10.016 1 70.12 83 SER A CA 1
ATOM 678 C C . SER A 1 83 ? 13.102 -33.094 -9.305 1 70.12 83 SER A C 1
ATOM 680 O O . SER A 1 83 ? 13.109 -33.281 -8.086 1 70.12 83 SER A O 1
ATOM 682 N N . VAL A 1 84 ? 12.039 -33.219 -10.117 1 70.06 84 VAL A N 1
ATOM 683 C CA . VAL A 1 84 ? 10.797 -33.688 -9.508 1 70.06 84 VAL A CA 1
ATOM 684 C C . VAL A 1 84 ? 10.68 -35.188 -9.672 1 70.06 84 VAL A C 1
ATOM 686 O O . VAL A 1 84 ? 10.539 -35.688 -10.797 1 70.06 84 VAL A O 1
ATOM 689 N N . LYS A 1 85 ? 11.078 -35.938 -8.742 1 67.25 85 LYS A N 1
ATOM 690 C CA . LYS A 1 85 ? 11.156 -37.406 -8.773 1 67.25 85 LYS A CA 1
ATOM 691 C C . LYS A 1 85 ? 9.781 -38.031 -8.594 1 67.25 85 LYS A C 1
ATOM 693 O O . LYS A 1 85 ? 9.547 -38.781 -7.625 1 67.25 85 LYS A O 1
ATOM 698 N N . VAL A 1 86 ? 8.836 -37.656 -9.539 1 70.06 86 VAL A N 1
ATOM 699 C CA . VAL A 1 86 ? 7.535 -38.312 -9.5 1 70.06 86 VAL A CA 1
ATOM 700 C C . VAL A 1 86 ? 7.234 -38.938 -10.859 1 70.06 86 VAL A C 1
ATOM 702 O O . VAL A 1 86 ? 7.711 -38.469 -11.891 1 70.06 86 VAL A O 1
ATOM 705 N N . ASP A 1 87 ? 6.512 -40 -10.734 1 68.38 87 ASP A N 1
ATOM 706 C CA . ASP A 1 87 ? 6.137 -40.688 -11.969 1 68.38 87 ASP A CA 1
ATOM 707 C C . ASP A 1 87 ? 5.148 -39.844 -12.773 1 68.38 87 ASP A C 1
ATOM 709 O O . ASP A 1 87 ? 5.234 -39.75 -14 1 68.38 87 ASP A O 1
ATOM 713 N N . SER A 1 88 ? 4.223 -39.25 -12.016 1 75.44 88 SER A N 1
ATOM 714 C CA . SER A 1 88 ? 3.227 -38.375 -12.625 1 75.44 88 SER A CA 1
ATOM 715 C C . SER A 1 88 ? 3.02 -37.125 -11.797 1 75.44 88 SER A C 1
ATOM 717 O O . SER A 1 88 ? 3.047 -37.156 -10.562 1 75.44 88 SER A O 1
ATOM 719 N N . LEU A 1 89 ? 2.857 -36 -12.516 1 78.12 89 LEU A N 1
ATOM 720 C CA . LEU A 1 89 ? 2.6 -34.75 -11.812 1 78.12 89 LEU A CA 1
ATOM 721 C C . LEU A 1 89 ? 1.312 -34.844 -11 1 78.12 89 LEU A C 1
ATOM 723 O O . LEU A 1 89 ? 1.149 -34.125 -10.008 1 78.12 89 LEU A O 1
ATOM 727 N N . TYR A 1 90 ? 0.493 -35.719 -11.352 1 77.5 90 TYR A N 1
ATOM 728 C CA . TYR A 1 90 ? -0.777 -35.875 -10.656 1 77.5 90 TYR A CA 1
ATOM 729 C C . TYR A 1 90 ? -0.562 -36.469 -9.266 1 77.5 90 TYR A C 1
ATOM 731 O O . TYR A 1 90 ? -1.465 -36.469 -8.43 1 77.5 90 TYR A O 1
ATOM 739 N N . ASP A 1 91 ? 0.684 -36.938 -9.055 1 74.44 91 ASP A N 1
ATOM 740 C CA . ASP A 1 91 ? 1.014 -37.531 -7.762 1 74.44 91 ASP A CA 1
ATOM 741 C C . ASP A 1 91 ? 1.396 -36.469 -6.75 1 74.44 91 ASP A C 1
ATOM 743 O O . ASP A 1 91 ? 1.551 -36.75 -5.562 1 74.44 91 ASP A O 1
ATOM 747 N N . LEU A 1 92 ? 1.504 -35.281 -7.203 1 76.06 92 LEU A N 1
ATOM 748 C CA . LEU A 1 92 ? 1.948 -34.188 -6.336 1 76.06 92 LEU A CA 1
ATOM 749 C C . LEU A 1 92 ? 0.802 -33.688 -5.469 1 76.06 92 LEU A C 1
ATOM 751 O O . LEU A 1 92 ? 1.01 -32.875 -4.578 1 76.06 92 LEU A O 1
ATOM 755 N N . THR A 1 93 ? -0.334 -34.188 -5.613 1 75.44 93 THR A N 1
ATOM 756 C CA . THR A 1 93 ? -1.498 -33.719 -4.867 1 75.44 93 THR A CA 1
ATOM 757 C C . THR A 1 93 ? -1.305 -33.969 -3.369 1 75.44 93 THR A C 1
ATOM 759 O O . THR A 1 93 ? -1.892 -33.25 -2.547 1 75.44 93 THR A O 1
ATOM 762 N N . GLU A 1 94 ? -0.427 -34.844 -2.99 1 75.5 94 GLU A N 1
ATOM 763 C CA . GLU A 1 94 ? -0.297 -35.219 -1.583 1 75.5 94 GLU A CA 1
ATOM 764 C C . GLU A 1 94 ? 1.069 -34.812 -1.032 1 75.5 94 GLU A C 1
ATOM 766 O O . GLU A 1 94 ? 1.476 -35.281 0.033 1 75.5 94 GLU A O 1
ATOM 771 N N . ILE A 1 95 ? 1.62 -33.906 -1.554 1 78.81 95 ILE A N 1
ATOM 772 C CA . ILE A 1 95 ? 2.967 -33.531 -1.125 1 78.81 95 ILE A CA 1
ATOM 773 C C . ILE A 1 95 ? 2.893 -32.719 0.157 1 78.81 95 ILE A C 1
ATOM 775 O O . ILE A 1 95 ? 2.008 -31.859 0.308 1 78.81 95 ILE A O 1
ATOM 779 N N . SER A 1 96 ? 3.766 -33 1.094 1 85.25 96 SER A N 1
ATOM 780 C CA . SER A 1 96 ? 3.838 -32.219 2.322 1 85.25 96 SER A CA 1
ATOM 781 C C . SER A 1 96 ? 4.477 -30.875 2.074 1 85.25 96 SER A C 1
ATOM 783 O O . SER A 1 96 ? 5.129 -30.656 1.051 1 85.25 96 SER A O 1
ATOM 785 N N . ILE A 1 97 ? 4.344 -29.969 3.008 1 88.12 97 ILE A N 1
ATOM 786 C CA . ILE A 1 97 ? 4.922 -28.641 2.91 1 88.12 97 ILE A CA 1
ATOM 787 C C . ILE A 1 97 ? 6.445 -28.75 2.893 1 88.12 97 ILE A C 1
ATOM 789 O O . ILE A 1 97 ? 7.113 -28.047 2.121 1 88.12 97 ILE A O 1
ATOM 793 N N . HIS A 1 98 ? 6.941 -29.625 3.77 1 91.06 98 HIS A N 1
ATOM 794 C CA . HIS A 1 98 ? 8.391 -29.828 3.812 1 91.06 98 HIS A CA 1
ATOM 795 C C . HIS A 1 98 ? 8.922 -30.281 2.459 1 91.06 98 HIS A C 1
ATOM 797 O O . HIS A 1 98 ? 9.914 -29.75 1.967 1 91.06 98 HIS A O 1
ATOM 803 N N . GLN A 1 99 ? 8.258 -31.219 1.852 1 87.75 99 GLN A N 1
ATOM 804 C CA . GLN A 1 99 ? 8.68 -31.734 0.554 1 87.75 99 GLN A CA 1
ATOM 805 C C . GLN A 1 99 ? 8.531 -30.688 -0.537 1 87.75 99 GLN A C 1
ATOM 807 O O . GLN A 1 99 ? 9.359 -30.594 -1.442 1 87.75 99 GLN A O 1
ATOM 812 N N . MET A 1 100 ? 7.516 -29.969 -0.428 1 87.25 100 MET A N 1
ATOM 813 C CA . MET A 1 100 ? 7.293 -28.891 -1.387 1 87.25 100 MET A CA 1
ATOM 814 C C . MET A 1 100 ? 8.438 -27.875 -1.342 1 87.25 100 MET A C 1
ATOM 816 O O . MET A 1 100 ? 8.961 -27.484 -2.383 1 87.25 100 MET A O 1
ATOM 820 N N . LEU A 1 101 ? 8.859 -27.484 -0.176 1 90.88 101 LEU A N 1
ATOM 821 C CA . LEU A 1 101 ? 9.898 -26.484 -0.018 1 90.88 101 LEU A CA 1
ATOM 822 C C . LEU A 1 101 ? 11.266 -27.062 -0.361 1 90.88 101 LEU A C 1
ATOM 824 O O . LEU A 1 101 ? 11.945 -26.578 -1.27 1 90.88 101 LEU A O 1
ATOM 828 N N . MET A 1 102 ? 11.602 -28.25 0.235 1 90.81 102 MET A N 1
ATOM 829 C CA . MET A 1 102 ? 12.961 -28.781 0.191 1 90.81 102 MET A CA 1
ATOM 830 C C . MET A 1 102 ? 13.211 -29.516 -1.12 1 90.81 102 MET A C 1
ATOM 832 O O . MET A 1 102 ? 14.281 -29.375 -1.723 1 90.81 102 MET A O 1
ATOM 836 N N . ASN A 1 103 ? 12.195 -30.297 -1.491 1 86.12 103 ASN A N 1
ATOM 837 C CA . ASN A 1 103 ? 12.438 -31.203 -2.609 1 86.12 103 ASN A CA 1
ATOM 838 C C . ASN A 1 103 ? 11.977 -30.594 -3.932 1 86.12 103 ASN A C 1
ATOM 840 O O . ASN A 1 103 ? 12.367 -31.062 -5.004 1 86.12 103 ASN A O 1
ATOM 844 N N . PHE A 1 104 ? 11.258 -29.562 -3.785 1 86.38 104 PHE A N 1
ATOM 845 C CA . PHE A 1 104 ? 10.727 -29 -5.023 1 86.38 104 PHE A CA 1
ATOM 846 C C . PHE A 1 104 ? 11.234 -27.578 -5.23 1 86.38 104 PHE A C 1
ATOM 848 O O . PHE A 1 104 ? 12.172 -27.359 -5.996 1 86.38 104 PHE A O 1
ATOM 855 N N . LEU A 1 105 ? 10.836 -26.641 -4.469 1 89.62 105 LEU A N 1
ATOM 856 C CA . LEU A 1 105 ? 11.094 -25.234 -4.738 1 89.62 105 LEU A CA 1
ATOM 857 C C . LEU A 1 105 ? 12.57 -24.906 -4.555 1 89.62 105 LEU A C 1
ATOM 859 O O . LEU A 1 105 ? 13.195 -24.297 -5.434 1 89.62 105 LEU A O 1
ATOM 863 N N . TYR A 1 106 ? 13.164 -25.312 -3.416 1 93.06 106 TYR A N 1
ATOM 864 C CA . TYR A 1 106 ? 14.562 -24.984 -3.16 1 93.06 106 TYR A CA 1
ATOM 865 C C . TYR A 1 106 ? 15.477 -25.734 -4.113 1 93.06 106 TYR A C 1
ATOM 867 O O . TYR A 1 106 ? 16.438 -25.172 -4.648 1 93.06 106 TYR A O 1
ATOM 875 N N . SER A 1 107 ? 15.141 -26.984 -4.289 1 91.19 107 SER A N 1
ATOM 876 C CA . SER A 1 107 ? 15.938 -27.781 -5.223 1 91.19 107 SER A CA 1
ATOM 877 C C . SER A 1 107 ? 15.852 -27.203 -6.637 1 91.19 107 SER A C 1
ATOM 879 O O . SER A 1 107 ? 16.875 -27.062 -7.312 1 91.19 107 SER A O 1
ATOM 881 N N . LEU A 1 108 ? 14.672 -26.906 -7.004 1 89.88 108 LEU A N 1
ATOM 882 C CA . LEU A 1 108 ? 14.445 -26.328 -8.32 1 89.88 108 LEU A CA 1
ATOM 883 C C . LEU A 1 108 ? 15.211 -25.016 -8.477 1 89.88 108 LEU A C 1
ATOM 885 O O . LEU A 1 108 ? 15.844 -24.781 -9.5 1 89.88 108 LEU A O 1
ATOM 889 N N . GLY A 1 109 ? 15.117 -24.172 -7.516 1 93 109 GLY A N 1
ATOM 890 C CA . GLY A 1 109 ? 15.82 -22.891 -7.555 1 93 109 GLY A CA 1
ATOM 891 C C . GLY A 1 109 ? 17.328 -23.047 -7.664 1 93 109 GLY A C 1
ATOM 892 O O . GLY A 1 109 ? 17.969 -22.406 -8.508 1 93 109 GLY A O 1
ATOM 893 N N . LEU A 1 110 ? 17.859 -23.953 -6.883 1 95.19 110 LEU A N 1
ATOM 894 C CA . LEU A 1 110 ? 19.297 -24.156 -6.863 1 95.19 110 LEU A CA 1
ATOM 895 C C . LEU A 1 110 ? 19.766 -24.781 -8.172 1 95.19 110 LEU A C 1
ATOM 897 O O . LEU A 1 110 ? 20.766 -24.328 -8.758 1 95.19 110 LEU A O 1
ATOM 901 N N . GLU A 1 111 ? 19.047 -25.703 -8.664 1 94.88 111 GLU A N 1
ATOM 902 C CA . GLU A 1 111 ? 19.484 -26.453 -9.844 1 94.88 111 GLU A CA 1
ATOM 903 C C . GLU A 1 111 ? 19.359 -25.609 -11.109 1 94.88 111 GLU A C 1
ATOM 905 O O . GLU A 1 111 ? 20.234 -25.625 -11.969 1 94.88 111 GLU A O 1
ATOM 910 N N . THR A 1 112 ? 18.312 -24.906 -11.211 1 94.81 112 THR A N 1
ATOM 911 C CA . THR A 1 112 ? 18.125 -24.078 -12.398 1 94.81 112 THR A CA 1
ATOM 912 C C . THR A 1 112 ? 19.094 -22.906 -12.391 1 94.81 112 THR A C 1
ATOM 914 O O . THR A 1 112 ? 19.594 -22.5 -13.445 1 94.81 112 THR A O 1
ATOM 917 N N . ALA A 1 113 ? 19.312 -22.312 -11.234 1 96.31 113 ALA A N 1
ATOM 918 C CA . ALA A 1 113 ? 20.312 -21.25 -11.125 1 96.31 113 ALA A CA 1
ATOM 919 C C . ALA A 1 113 ? 21.688 -21.75 -11.531 1 96.31 113 ALA A C 1
ATOM 921 O O . ALA A 1 113 ? 22.375 -21.109 -12.328 1 96.31 113 ALA A O 1
ATOM 922 N N . GLN A 1 114 ? 22 -22.922 -10.984 1 96.19 114 GLN A N 1
ATOM 923 C CA . GLN A 1 114 ? 23.312 -23.5 -11.305 1 96.19 114 GLN A CA 1
ATOM 924 C C . GLN A 1 114 ? 23.422 -23.812 -12.797 1 96.19 114 GLN A C 1
ATOM 926 O O . GLN A 1 114 ? 24.469 -23.562 -13.406 1 96.19 114 GLN A O 1
ATOM 931 N N . HIS A 1 115 ? 22.359 -24.344 -13.344 1 96.38 115 HIS A N 1
ATOM 932 C CA . HIS A 1 115 ? 22.344 -24.641 -14.773 1 96.38 115 HIS A CA 1
ATOM 933 C C . HIS A 1 115 ? 22.641 -23.391 -15.602 1 96.38 115 HIS A C 1
ATOM 935 O O . HIS A 1 115 ? 23.438 -23.438 -16.547 1 96.38 115 HIS A O 1
ATOM 941 N N . GLY A 1 116 ? 22.047 -22.281 -15.266 1 97.25 116 GLY A N 1
ATOM 942 C CA . GLY A 1 116 ? 22.312 -21.031 -15.961 1 97.25 116 GLY A CA 1
ATOM 943 C C . GLY A 1 116 ? 23.766 -20.594 -15.875 1 97.25 116 GLY A C 1
ATOM 944 O O . GLY A 1 116 ? 24.375 -20.234 -16.875 1 97.25 116 GLY A O 1
ATOM 945 N N . PHE A 1 117 ? 24.359 -20.719 -14.688 1 97.56 117 PHE A N 1
ATOM 946 C CA . PHE A 1 117 ? 25.734 -20.297 -14.453 1 97.56 117 PHE A CA 1
ATOM 947 C C . PHE A 1 117 ? 26.719 -21.156 -15.25 1 97.56 117 PHE A C 1
ATOM 949 O O . PHE A 1 117 ? 27.828 -20.719 -15.547 1 97.56 117 PHE A O 1
ATOM 956 N N . THR A 1 118 ? 26.312 -22.359 -15.609 1 96.44 118 THR A N 1
ATOM 957 C CA . THR A 1 118 ? 27.234 -23.281 -16.25 1 96.44 118 THR A CA 1
ATOM 958 C C . THR A 1 118 ? 27.219 -23.109 -17.766 1 96.44 118 THR A C 1
ATOM 960 O O . THR A 1 118 ? 28.016 -23.719 -18.469 1 96.44 118 THR A O 1
ATOM 963 N N . ARG A 1 119 ? 26.234 -22.312 -18.234 1 97.19 119 ARG A N 1
ATOM 964 C CA . ARG A 1 119 ? 26.234 -22.062 -19.672 1 97.19 119 ARG A CA 1
ATOM 965 C C . ARG A 1 119 ? 27.422 -21.203 -20.094 1 97.19 119 ARG A C 1
ATOM 967 O O . ARG A 1 119 ? 27.703 -20.188 -19.469 1 97.19 119 ARG A O 1
ATOM 974 N N . ASP A 1 120 ? 28.078 -21.5 -21.172 1 97.25 120 ASP A N 1
ATOM 975 C CA . ASP A 1 120 ? 29.297 -20.828 -21.594 1 97.25 120 ASP A CA 1
ATOM 976 C C . ASP A 1 120 ? 29.031 -19.344 -21.891 1 97.25 120 ASP A C 1
ATOM 978 O O . ASP A 1 120 ? 29.812 -18.484 -21.484 1 97.25 120 ASP A O 1
ATOM 982 N N . ASN A 1 121 ? 27.984 -19.031 -22.562 1 97.25 121 ASN A N 1
ATOM 983 C CA . ASN A 1 121 ? 27.688 -17.656 -22.922 1 97.25 121 ASN A CA 1
ATOM 984 C C . ASN A 1 121 ? 27.406 -16.797 -21.703 1 97.25 121 ASN A C 1
ATOM 986 O O . ASN A 1 121 ? 27.797 -15.641 -21.641 1 97.25 121 ASN A O 1
ATOM 990 N N . ILE A 1 122 ? 26.766 -17.406 -20.719 1 97.62 122 ILE A N 1
ATOM 991 C CA . ILE A 1 122 ? 26.438 -16.688 -19.5 1 97.62 122 ILE A CA 1
ATOM 992 C C . ILE A 1 122 ? 27.703 -16.469 -18.672 1 97.62 122 ILE A C 1
ATOM 994 O O . ILE A 1 122 ? 27.953 -15.375 -18.156 1 97.62 122 ILE A O 1
ATOM 998 N N . ARG A 1 123 ? 28.453 -17.547 -18.562 1 96.44 123 ARG A N 1
ATOM 999 C CA . ARG A 1 123 ? 29.719 -17.453 -17.828 1 96.44 123 ARG A CA 1
ATOM 1000 C C . ARG A 1 123 ? 30.609 -16.375 -18.438 1 96.44 123 ARG A C 1
ATOM 1002 O O . ARG A 1 123 ? 31.203 -15.586 -17.703 1 96.44 123 ARG A O 1
ATOM 1009 N N . GLU A 1 124 ? 30.703 -16.406 -19.703 1 97.25 124 GLU A N 1
ATOM 1010 C CA . GLU A 1 124 ? 31.516 -15.414 -20.391 1 97.25 124 GLU A CA 1
ATOM 1011 C C . GLU A 1 124 ? 31 -14 -20.156 1 97.25 124 GLU A C 1
ATOM 1013 O O . GLU A 1 124 ? 31.781 -13.07 -19.938 1 97.25 124 GLU A O 1
ATOM 1018 N N . PHE A 1 125 ? 29.734 -13.844 -20.25 1 97.56 125 PHE A N 1
ATOM 1019 C CA . PHE A 1 125 ? 29.109 -12.547 -20.016 1 97.56 125 PHE A CA 1
ATOM 1020 C C . PHE A 1 125 ? 29.438 -12.039 -18.609 1 97.56 125 PHE A C 1
ATOM 1022 O O . PHE A 1 125 ? 29.859 -10.891 -18.438 1 97.56 125 PHE A O 1
ATOM 1029 N N . ILE A 1 126 ? 29.312 -12.875 -17.625 1 97.12 126 ILE A N 1
ATOM 1030 C CA . ILE A 1 126 ? 29.531 -12.508 -16.234 1 97.12 126 ILE A CA 1
ATOM 1031 C C . ILE A 1 126 ? 31 -12.141 -16.016 1 97.12 126 ILE A C 1
ATOM 1033 O O . ILE A 1 126 ? 31.312 -11.188 -15.297 1 97.12 126 ILE A O 1
ATOM 1037 N N . ARG A 1 127 ? 31.859 -12.805 -16.688 1 96.38 127 ARG A N 1
ATOM 1038 C CA . ARG A 1 127 ? 33.281 -12.648 -16.453 1 96.38 127 ARG A CA 1
ATOM 1039 C C . ARG A 1 127 ? 33.844 -11.453 -17.219 1 96.38 127 ARG A C 1
ATOM 1041 O O . ARG A 1 127 ? 34.719 -10.727 -16.719 1 96.38 127 ARG A O 1
ATOM 1048 N N . SER A 1 128 ? 33.219 -11.234 -18.391 1 94.75 128 SER A N 1
ATOM 1049 C CA . SER A 1 128 ? 33.938 -10.336 -19.297 1 94.75 128 SER A CA 1
ATOM 1050 C C . SER A 1 128 ? 33.156 -9.047 -19.516 1 94.75 128 SER A C 1
ATOM 1052 O O . SER A 1 128 ? 33.719 -8.031 -19.938 1 94.75 128 SER A O 1
ATOM 1054 N N . ASP A 1 129 ? 31.906 -9.07 -19.328 1 92.81 129 ASP A N 1
ATOM 1055 C CA . ASP A 1 129 ? 31.109 -7.883 -19.641 1 92.81 129 ASP A CA 1
ATOM 1056 C C . ASP A 1 129 ? 31.391 -6.754 -18.656 1 92.81 129 ASP A C 1
ATOM 1058 O O . ASP A 1 129 ? 31.438 -6.973 -17.438 1 92.81 129 ASP A O 1
ATOM 1062 N N . ASP A 1 130 ? 31.562 -5.578 -19.188 1 92.12 130 ASP A N 1
ATOM 1063 C CA . ASP A 1 130 ? 31.812 -4.402 -18.359 1 92.12 130 ASP A CA 1
ATOM 1064 C C . ASP A 1 130 ? 30.859 -3.262 -18.734 1 92.12 130 ASP A C 1
ATOM 1066 O O . ASP A 1 130 ? 31.188 -2.092 -18.516 1 92.12 130 ASP A O 1
ATOM 1070 N N . SER A 1 131 ? 29.781 -3.654 -19.312 1 94.31 131 SER A N 1
ATOM 1071 C CA . SER A 1 131 ? 28.781 -2.654 -19.688 1 94.31 131 SER A CA 1
ATOM 1072 C C . SER A 1 131 ? 28.203 -1.974 -18.453 1 94.31 131 SER A C 1
ATOM 1074 O O . SER A 1 131 ? 28.406 -2.426 -17.328 1 94.31 131 SER A O 1
ATOM 1076 N N . HIS A 1 132 ? 27.609 -0.821 -18.781 1 96.69 132 HIS A N 1
ATOM 1077 C CA . HIS A 1 132 ? 26.859 -0.122 -17.75 1 96.69 132 HIS A CA 1
ATOM 1078 C C . HIS A 1 132 ? 25.375 -0.453 -17.828 1 96.69 132 HIS A C 1
ATOM 1080 O O . HIS A 1 132 ? 24.797 -0.458 -18.922 1 96.69 132 HIS A O 1
ATOM 1086 N N . PHE A 1 133 ? 24.781 -0.771 -16.688 1 98.56 133 PHE A N 1
ATOM 1087 C CA . PHE A 1 133 ? 23.344 -0.97 -16.594 1 98.56 133 PHE A CA 1
ATOM 1088 C C . PHE A 1 133 ? 22.734 -0.03 -15.555 1 98.56 133 PHE A C 1
ATOM 1090 O O . PHE A 1 133 ? 23.312 0.194 -14.492 1 98.56 133 PHE A O 1
ATOM 1097 N N . ASP A 1 134 ? 21.562 0.478 -15.898 1 98.62 134 ASP A N 1
ATOM 1098 C CA . ASP A 1 134 ? 20.859 1.402 -15.016 1 98.62 134 ASP A CA 1
ATOM 1099 C C . ASP A 1 134 ? 20 0.65 -14.016 1 98.62 134 ASP A C 1
ATOM 1101 O O . ASP A 1 134 ? 19.562 1.218 -13.008 1 98.62 134 ASP A O 1
ATOM 1105 N N . LEU A 1 135 ? 19.766 -0.622 -14.305 1 98.81 135 LEU A N 1
ATOM 1106 C CA . LEU A 1 135 ? 18.859 -1.401 -13.461 1 98.81 135 LEU A CA 1
ATOM 1107 C C . LEU A 1 135 ? 19.047 -2.896 -13.711 1 98.81 135 LEU A C 1
ATOM 1109 O O . LEU A 1 135 ? 19.266 -3.318 -14.844 1 98.81 135 LEU A O 1
ATOM 1113 N N . ILE A 1 136 ? 18.969 -3.648 -12.641 1 98.88 136 ILE A N 1
ATOM 1114 C CA . ILE A 1 136 ? 18.812 -5.098 -12.719 1 98.88 136 ILE A CA 1
ATOM 1115 C C . ILE A 1 136 ? 17.344 -5.473 -12.508 1 98.88 136 ILE A C 1
ATOM 1117 O O . ILE A 1 136 ? 16.75 -5.121 -11.484 1 98.88 136 ILE A O 1
ATOM 1121 N N . LEU A 1 137 ? 16.734 -6.086 -13.484 1 98.88 137 LEU A N 1
ATOM 1122 C CA . LEU A 1 137 ? 15.367 -6.621 -13.414 1 98.88 137 LEU A CA 1
ATOM 1123 C C . LEU A 1 137 ? 15.391 -8.141 -13.289 1 98.88 137 LEU A C 1
ATOM 1125 O O . LEU A 1 137 ? 15.656 -8.844 -14.273 1 98.88 137 LEU A O 1
ATOM 1129 N N . ALA A 1 138 ? 15.086 -8.641 -12.062 1 98.56 138 ALA A N 1
ATOM 1130 C CA . ALA A 1 138 ? 15.281 -10.07 -11.812 1 98.56 138 ALA A CA 1
ATOM 1131 C C . ALA A 1 138 ? 13.984 -10.734 -11.367 1 98.56 138 ALA A C 1
ATOM 1133 O O . ALA A 1 138 ? 13.125 -10.086 -10.766 1 98.56 138 ALA A O 1
ATOM 1134 N N . GLU A 1 139 ? 13.844 -11.984 -11.688 1 97.75 139 GLU A N 1
ATOM 1135 C CA . GLU A 1 139 ? 12.719 -12.742 -11.156 1 97.75 139 GLU A CA 1
ATOM 1136 C C . GLU A 1 139 ? 12.914 -13.07 -9.68 1 97.75 139 GLU A C 1
ATOM 1138 O O . GLU A 1 139 ? 14.023 -13.406 -9.258 1 97.75 139 GLU A O 1
ATOM 1143 N N . GLN A 1 140 ? 11.922 -12.859 -8.977 1 95.62 140 GLN A N 1
ATOM 1144 C CA . GLN A 1 140 ? 11.906 -13.281 -7.578 1 95.62 140 GLN A CA 1
ATOM 1145 C C . GLN A 1 140 ? 11.289 -14.664 -7.43 1 95.62 140 GLN A C 1
ATOM 1147 O O . GLN A 1 140 ? 10.133 -14.797 -7.027 1 95.62 140 GLN A O 1
ATOM 1152 N N . PHE A 1 141 ? 12.047 -15.703 -7.746 1 94.75 141 PHE A N 1
ATOM 1153 C CA . PHE A 1 141 ? 11.594 -17.094 -7.707 1 94.75 141 PHE A CA 1
ATOM 1154 C C . PHE A 1 141 ? 12.758 -18.031 -7.461 1 94.75 141 PHE A C 1
ATOM 1156 O O . PHE A 1 141 ? 13.031 -18.922 -8.273 1 94.75 141 PHE A O 1
ATOM 1163 N N . TYR A 1 142 ? 13.531 -17.781 -6.402 1 93.5 142 TYR A N 1
ATOM 1164 C CA . TYR A 1 142 ? 14.5 -18.688 -5.793 1 93.5 142 TYR A CA 1
ATOM 1165 C C . TYR A 1 142 ? 15.797 -18.719 -6.586 1 93.5 142 TYR A C 1
ATOM 1167 O O . TYR A 1 142 ? 16.469 -19.75 -6.668 1 93.5 142 TYR A O 1
ATOM 1175 N N . GLN A 1 143 ? 16.188 -17.641 -7.262 1 95.25 143 GLN A N 1
ATOM 1176 C CA . GLN A 1 143 ? 17.453 -17.484 -7.969 1 95.25 143 GLN A CA 1
ATOM 1177 C C . GLN A 1 143 ? 18.266 -16.312 -7.41 1 95.25 143 GLN A C 1
ATOM 1179 O O . GLN A 1 143 ? 18.797 -15.5 -8.172 1 95.25 143 GLN A O 1
ATOM 1184 N N . GLU A 1 144 ? 18.406 -16.234 -6.148 1 97.06 144 GLU A N 1
ATOM 1185 C CA . GLU A 1 144 ? 18.906 -15.039 -5.465 1 97.06 144 GLU A CA 1
ATOM 1186 C C . GLU A 1 144 ? 20.391 -14.828 -5.734 1 97.06 144 GLU A C 1
ATOM 1188 O O . GLU A 1 144 ? 20.891 -13.703 -5.613 1 97.06 144 GLU A O 1
ATOM 1193 N N . ALA A 1 145 ? 21.141 -15.906 -6.129 1 98.38 145 ALA A N 1
ATOM 1194 C CA . ALA A 1 145 ? 22.562 -15.773 -6.414 1 98.38 145 ALA A CA 1
ATOM 1195 C C . ALA A 1 145 ? 22.812 -14.758 -7.531 1 98.38 145 ALA A C 1
ATOM 1197 O O . ALA A 1 145 ? 23.828 -14.078 -7.543 1 98.38 145 ALA A O 1
ATOM 1198 N N . TYR A 1 146 ? 21.875 -14.625 -8.422 1 98.56 146 TYR A N 1
ATOM 1199 C CA . TYR A 1 146 ? 22.031 -13.75 -9.57 1 98.56 146 TYR A CA 1
ATOM 1200 C C . TYR A 1 146 ? 21.938 -12.281 -9.164 1 98.56 146 TYR A C 1
ATOM 1202 O O . TYR A 1 146 ? 22.297 -11.391 -9.93 1 98.56 146 TYR A O 1
ATOM 1210 N N . LEU A 1 147 ? 21.438 -11.977 -7.957 1 98.44 147 LEU A N 1
ATOM 1211 C CA . LEU A 1 147 ? 21.391 -10.602 -7.469 1 98.44 147 LEU A CA 1
ATOM 1212 C C . LEU A 1 147 ? 22.797 -10.023 -7.348 1 98.44 147 LEU A C 1
ATOM 1214 O O . LEU A 1 147 ? 22.969 -8.805 -7.246 1 98.44 147 LEU A O 1
ATOM 1218 N N . MET A 1 148 ? 23.844 -10.898 -7.391 1 98.56 148 MET A N 1
ATOM 1219 C CA . MET A 1 148 ? 25.219 -10.445 -7.359 1 98.56 148 MET A CA 1
ATOM 1220 C C . MET A 1 148 ? 25.547 -9.578 -8.57 1 98.56 148 MET A C 1
ATOM 1222 O O . MET A 1 148 ? 26.484 -8.781 -8.539 1 98.56 148 MET A O 1
ATOM 1226 N N . LEU A 1 149 ? 24.734 -9.68 -9.633 1 98.62 149 LEU A N 1
ATOM 1227 C CA . LEU A 1 149 ? 24.906 -8.836 -10.805 1 98.62 149 LEU A CA 1
ATOM 1228 C C . LEU A 1 149 ? 24.656 -7.367 -10.461 1 98.62 149 LEU A C 1
ATOM 1230 O O . LEU A 1 149 ? 25.25 -6.473 -11.07 1 98.62 149 LEU A O 1
ATOM 1234 N N . ALA A 1 150 ? 23.797 -7.137 -9.523 1 98.44 150 ALA A N 1
ATOM 1235 C CA . ALA A 1 150 ? 23.578 -5.766 -9.062 1 98.44 150 ALA A CA 1
ATOM 1236 C C . ALA A 1 150 ? 24.844 -5.191 -8.43 1 98.44 150 ALA A C 1
ATOM 1238 O O . ALA A 1 150 ? 25.125 -4 -8.555 1 98.44 150 ALA A O 1
ATOM 1239 N N . HIS A 1 151 ? 25.484 -6.047 -7.688 1 98 151 HIS A N 1
ATOM 1240 C CA . HIS A 1 151 ? 26.766 -5.637 -7.117 1 98 151 HIS A CA 1
ATOM 1241 C C . HIS A 1 151 ? 27.812 -5.395 -8.211 1 98 151 HIS A C 1
ATOM 1243 O O . HIS A 1 151 ? 28.5 -4.379 -8.195 1 98 151 HIS A O 1
ATOM 1249 N N . LYS A 1 152 ? 27.922 -6.316 -9.141 1 98.06 152 LYS A N 1
ATOM 1250 C CA . LYS A 1 152 ? 28.891 -6.207 -10.227 1 98.06 152 LYS A CA 1
ATOM 1251 C C . LYS A 1 152 ? 28.703 -4.902 -11 1 98.06 152 LYS A C 1
ATOM 1253 O O . LYS A 1 152 ? 29.688 -4.211 -11.297 1 98.06 152 LYS A O 1
ATOM 1258 N N . TYR A 1 153 ? 27.5 -4.555 -11.273 1 98.12 153 TYR A N 1
ATOM 1259 C CA . TYR A 1 153 ? 27.234 -3.43 -12.172 1 98.12 153 TYR A CA 1
ATOM 1260 C C . TYR A 1 153 ? 26.859 -2.184 -11.383 1 98.12 153 TYR A C 1
ATOM 1262 O O . TYR A 1 153 ? 26.562 -1.139 -11.969 1 98.12 153 TYR A O 1
ATOM 1270 N N . LYS A 1 154 ? 26.812 -2.275 -10.031 1 97.44 154 LYS A N 1
ATOM 1271 C CA . LYS A 1 154 ? 26.453 -1.164 -9.156 1 97.44 154 LYS A CA 1
ATOM 1272 C C . LYS A 1 154 ? 25.125 -0.537 -9.586 1 97.44 154 LYS A C 1
ATOM 1274 O O . LYS A 1 154 ? 25.031 0.681 -9.758 1 97.44 154 LYS A O 1
ATOM 1279 N N . ALA A 1 155 ? 24.156 -1.398 -9.773 1 98.5 155 ALA A N 1
ATOM 1280 C CA . ALA A 1 155 ? 22.844 -0.97 -10.258 1 98.5 155 ALA A CA 1
ATOM 1281 C C . ALA A 1 155 ? 21.734 -1.328 -9.273 1 98.5 155 ALA A C 1
ATOM 1283 O O . ALA A 1 155 ? 21.844 -2.318 -8.547 1 98.5 155 ALA A O 1
ATOM 1284 N N . PRO A 1 156 ? 20.656 -0.475 -9.18 1 98.69 156 PRO A N 1
ATOM 1285 C CA . PRO A 1 156 ? 19.531 -0.827 -8.32 1 98.69 156 PRO A CA 1
ATOM 1286 C C . PRO A 1 156 ? 18.766 -2.053 -8.82 1 98.69 156 PRO A C 1
ATOM 1288 O O . PRO A 1 156 ? 18.984 -2.492 -9.953 1 98.69 156 PRO A O 1
ATOM 1291 N N . ILE A 1 157 ? 17.938 -2.619 -7.941 1 98.81 157 ILE A N 1
ATOM 1292 C CA . ILE A 1 157 ? 17.297 -3.898 -8.227 1 98.81 157 ILE A CA 1
ATOM 1293 C C . ILE A 1 157 ? 15.773 -3.734 -8.188 1 98.81 157 ILE A C 1
ATOM 1295 O O . ILE A 1 157 ? 15.227 -3.162 -7.242 1 98.81 157 ILE A O 1
ATOM 1299 N N . VAL A 1 158 ? 15.102 -4.141 -9.219 1 98.88 158 VAL A N 1
ATOM 1300 C CA . VAL A 1 158 ? 13.664 -4.414 -9.219 1 98.88 158 VAL A CA 1
ATOM 1301 C C . VAL A 1 158 ? 13.43 -5.902 -9.469 1 98.88 158 VAL A C 1
ATOM 1303 O O . VAL A 1 158 ? 14.094 -6.516 -10.305 1 98.88 158 VAL A O 1
ATOM 1306 N N . THR A 1 159 ? 12.531 -6.48 -8.68 1 98.62 159 THR A N 1
ATOM 1307 C CA . THR A 1 159 ? 12.273 -7.895 -8.914 1 98.62 159 THR A CA 1
ATOM 1308 C C . THR A 1 159 ? 10.812 -8.117 -9.312 1 98.62 159 THR A C 1
ATOM 1310 O O . THR A 1 159 ? 9.953 -7.289 -9.008 1 98.62 159 THR A O 1
ATOM 1313 N N . VAL A 1 160 ? 10.602 -9.172 -10.062 1 98.31 160 VAL A N 1
ATOM 1314 C CA . VAL A 1 160 ? 9.281 -9.602 -10.5 1 98.31 160 VAL A CA 1
ATOM 1315 C C . VAL A 1 160 ? 8.875 -10.875 -9.758 1 98.31 160 VAL A C 1
ATOM 1317 O O . VAL A 1 160 ? 9.484 -11.93 -9.945 1 98.31 160 VAL A O 1
ATOM 1320 N N . GLY A 1 161 ? 7.848 -10.672 -8.891 1 96.75 161 GLY A N 1
ATOM 1321 C CA . GLY A 1 161 ? 7.316 -11.828 -8.188 1 96.75 161 GLY A CA 1
ATOM 1322 C C . GLY A 1 161 ? 6.301 -12.609 -9 1 96.75 161 GLY A C 1
ATOM 1323 O O . GLY A 1 161 ? 5.094 -12.398 -8.859 1 96.75 161 GLY A O 1
ATOM 1324 N N . THR A 1 162 ? 6.734 -13.602 -9.695 1 95.06 162 THR A N 1
ATOM 1325 C CA . THR A 1 162 ? 5.895 -14.344 -10.633 1 95.06 162 THR A CA 1
ATOM 1326 C C . THR A 1 162 ? 4.965 -15.297 -9.883 1 95.06 162 THR A C 1
ATOM 1328 O O . THR A 1 162 ? 3.977 -15.773 -10.445 1 95.06 162 THR A O 1
ATOM 1331 N N . PHE A 1 163 ? 5.25 -15.547 -8.594 1 87.5 163 PHE A N 1
ATOM 1332 C CA . PHE A 1 163 ? 4.5 -16.469 -7.754 1 87.5 163 PHE A CA 1
ATOM 1333 C C . PHE A 1 163 ? 3.449 -15.734 -6.934 1 87.5 163 PHE A C 1
ATOM 1335 O O . PHE A 1 163 ? 2.902 -16.281 -5.977 1 87.5 163 PHE A O 1
ATOM 1342 N N . GLY A 1 164 ? 3.162 -14.539 -7.27 1 90.12 164 GLY A N 1
ATOM 1343 C CA . GLY A 1 164 ? 2.215 -13.758 -6.492 1 90.12 164 GLY A CA 1
ATOM 1344 C C . GLY A 1 164 ? 2.854 -13.047 -5.312 1 90.12 164 GLY A C 1
ATOM 1345 O O . GLY A 1 164 ? 3.93 -12.461 -5.441 1 90.12 164 GLY A O 1
ATOM 1346 N N . PHE A 1 165 ? 2.141 -12.984 -4.203 1 91.19 165 PHE A N 1
ATOM 1347 C CA . PHE A 1 165 ? 2.615 -12.391 -2.959 1 91.19 165 PHE A CA 1
ATOM 1348 C C . PHE A 1 165 ? 2.975 -13.461 -1.941 1 91.19 165 PHE A C 1
ATOM 1350 O O . PHE A 1 165 ? 2.193 -13.75 -1.03 1 91.19 165 PHE A O 1
ATOM 1357 N N . ALA A 1 166 ? 4.199 -14 -2.117 1 91.88 166 ALA A N 1
ATOM 1358 C CA . ALA A 1 166 ? 4.664 -15.07 -1.237 1 91.88 166 ALA A CA 1
ATOM 1359 C C . ALA A 1 166 ? 5.109 -14.516 0.112 1 91.88 166 ALA A C 1
ATOM 1361 O O . ALA A 1 166 ? 5.551 -13.367 0.203 1 91.88 166 ALA A O 1
ATOM 1362 N N . HIS A 1 167 ? 5.07 -15.336 1.123 1 90.88 167 HIS A N 1
ATOM 1363 C CA . HIS A 1 167 ? 5.336 -14.906 2.492 1 90.88 167 HIS A CA 1
ATOM 1364 C C . HIS A 1 167 ? 6.77 -14.398 2.643 1 90.88 167 HIS A C 1
ATOM 1366 O O . HIS A 1 167 ? 7.023 -13.453 3.389 1 90.88 167 HIS A O 1
ATOM 1372 N N . TYR A 1 168 ? 7.688 -15.047 1.934 1 92.5 168 TYR A N 1
ATOM 1373 C CA . TYR A 1 168 ? 9.086 -14.688 2.152 1 92.5 168 TYR A CA 1
ATOM 1374 C C . TYR A 1 168 ? 9.383 -13.297 1.598 1 92.5 168 TYR A C 1
ATOM 1376 O O . TYR A 1 168 ? 10.398 -12.688 1.946 1 92.5 168 TYR A O 1
ATOM 1384 N N . MET A 1 169 ? 8.516 -12.758 0.773 1 94.06 169 MET A N 1
ATOM 1385 C CA . MET A 1 169 ? 8.75 -11.469 0.125 1 94.06 169 MET A CA 1
ATOM 1386 C C . MET A 1 169 ? 8.516 -10.32 1.1 1 94.06 169 MET A C 1
ATOM 1388 O O . MET A 1 169 ? 9.07 -9.227 0.923 1 94.06 169 MET A O 1
ATOM 1392 N N . GLY A 1 170 ? 7.688 -10.523 2.121 1 93.12 170 GLY A N 1
ATOM 1393 C CA . GLY A 1 170 ? 7.434 -9.5 3.117 1 93.12 170 GLY A CA 1
ATOM 1394 C C . GLY A 1 170 ? 8.68 -9.078 3.875 1 93.12 170 GLY A C 1
ATOM 1395 O O . GLY A 1 170 ? 9.133 -7.938 3.762 1 93.12 170 GLY A O 1
ATOM 1396 N N . PRO A 1 171 ? 9.281 -10.055 4.531 1 91.38 171 PRO A N 1
ATOM 1397 C CA . PRO A 1 171 ? 10.484 -9.734 5.301 1 91.38 171 PRO A CA 1
ATOM 1398 C C . PRO A 1 171 ? 11.625 -9.219 4.43 1 91.38 171 PRO A C 1
ATOM 1400 O O . PRO A 1 171 ? 12.406 -8.367 4.867 1 91.38 171 PRO A O 1
ATOM 1403 N N . LEU A 1 172 ? 11.617 -9.695 3.211 1 92.88 172 LEU A N 1
ATOM 1404 C CA . LEU A 1 172 ? 12.633 -9.234 2.268 1 92.88 172 LEU A CA 1
ATOM 1405 C C . LEU A 1 172 ? 12.523 -7.734 2.037 1 92.88 172 LEU A C 1
ATOM 1407 O O . LEU A 1 172 ? 13.531 -7.062 1.814 1 92.88 172 LEU A O 1
ATOM 1411 N N . MET A 1 173 ? 11.375 -7.207 2.18 1 95.81 173 MET A N 1
ATOM 1412 C CA . MET A 1 173 ? 11.117 -5.793 1.916 1 95.81 173 MET A CA 1
ATOM 1413 C C . MET A 1 173 ? 10.922 -5.023 3.217 1 95.81 173 MET A C 1
ATOM 1415 O O . MET A 1 173 ? 10.508 -3.863 3.203 1 95.81 173 MET A O 1
ATOM 1419 N N . GLY A 1 174 ? 11.172 -5.648 4.309 1 94.31 174 GLY A N 1
ATOM 1420 C CA . GLY A 1 174 ? 11.039 -4.992 5.598 1 94.31 174 GLY A CA 1
ATOM 1421 C C . GLY A 1 174 ? 9.609 -4.91 6.082 1 94.31 174 GLY A C 1
ATOM 1422 O O . GLY A 1 174 ? 9.219 -3.934 6.727 1 94.31 174 GLY A O 1
ATOM 1423 N N . MET A 1 175 ? 8.82 -5.84 5.777 1 94.12 175 MET A N 1
ATOM 1424 C CA . MET A 1 175 ? 7.434 -5.934 6.219 1 94.12 175 MET A CA 1
ATOM 1425 C C . MET A 1 175 ? 7.223 -7.172 7.086 1 94.12 175 MET A C 1
ATOM 1427 O O . MET A 1 175 ? 7.77 -8.242 6.797 1 94.12 175 MET A O 1
ATOM 1431 N N . MET A 1 176 ? 6.453 -6.973 8.102 1 90.94 176 MET A N 1
ATOM 1432 C CA . MET A 1 176 ? 6.078 -8.109 8.93 1 90.94 176 MET A CA 1
ATOM 1433 C C . MET A 1 176 ? 4.785 -8.75 8.43 1 90.94 176 MET A C 1
ATOM 1435 O O . MET A 1 176 ? 3.771 -8.07 8.266 1 90.94 176 MET A O 1
ATOM 1439 N N . ASN A 1 177 ? 4.863 -10.062 8.219 1 93 177 ASN A N 1
ATOM 1440 C CA . ASN A 1 177 ? 3.65 -10.773 7.82 1 93 177 ASN A CA 1
ATOM 1441 C C . ASN A 1 177 ? 2.697 -10.953 9 1 93 177 ASN A C 1
ATOM 1443 O O . ASN A 1 177 ? 3.137 -11.188 10.125 1 93 177 ASN A O 1
ATOM 1447 N N . MET A 1 178 ? 1.431 -10.859 8.734 1 94.38 178 MET A N 1
ATOM 1448 C CA . MET A 1 178 ? 0.418 -11.086 9.758 1 94.38 178 MET A CA 1
ATOM 1449 C C . MET A 1 178 ? -0.152 -12.5 9.648 1 94.38 178 MET A C 1
ATOM 1451 O O . MET A 1 178 ? -1.197 -12.703 9.031 1 94.38 178 MET A O 1
ATOM 1455 N N . TYR A 1 179 ? 0.385 -13.375 10.367 1 95 179 TYR A N 1
ATOM 1456 C CA . TYR A 1 179 ? 0.057 -14.797 10.242 1 95 179 TYR A CA 1
ATOM 1457 C C . TYR A 1 179 ? -1.319 -15.086 10.828 1 95 179 TYR A C 1
ATOM 1459 O O . TYR A 1 179 ? -1.884 -16.156 10.594 1 95 179 TYR A O 1
ATOM 1467 N N . SER A 1 180 ? -1.836 -14.125 11.562 1 95.69 180 SER A N 1
ATOM 1468 C CA . SER A 1 180 ? -3.141 -14.312 12.188 1 95.69 180 SER A CA 1
ATOM 1469 C C . SER A 1 180 ? -4.25 -14.367 11.148 1 95.69 180 SER A C 1
ATOM 1471 O O . SER A 1 180 ? -5.281 -15.016 11.359 1 95.69 180 SER A O 1
ATOM 1473 N N . HIS A 1 181 ? -4.047 -13.695 10.023 1 95.56 181 HIS A N 1
ATOM 1474 C CA . HIS A 1 181 ? -5.145 -13.633 9.062 1 95.56 181 HIS A CA 1
ATOM 1475 C C . HIS A 1 181 ? -4.621 -13.633 7.629 1 95.56 181 HIS A C 1
ATOM 1477 O O . HIS A 1 181 ? -5.375 -13.375 6.691 1 95.56 181 HIS A O 1
ATOM 1483 N N . VAL A 1 182 ? -3.375 -13.828 7.449 1 94.56 182 VAL A N 1
ATOM 1484 C CA . VAL A 1 182 ? -2.779 -14.023 6.129 1 94.56 182 VAL A CA 1
ATOM 1485 C C . VAL A 1 182 ? -2.283 -15.461 5.996 1 94.56 182 VAL A C 1
ATOM 1487 O O . VAL A 1 182 ? -1.293 -15.844 6.625 1 94.56 182 VAL A O 1
ATOM 1490 N N . PRO A 1 183 ? -2.891 -16.172 5.219 1 93 183 PRO A N 1
ATOM 1491 C CA . PRO A 1 183 ? -2.521 -17.594 5.105 1 93 183 PRO A CA 1
ATOM 1492 C C . PRO A 1 183 ? -1.234 -17.797 4.312 1 93 183 PRO A C 1
ATOM 1494 O O . PRO A 1 183 ? -0.945 -17.047 3.385 1 93 183 PRO A O 1
ATOM 1497 N N . HIS A 1 184 ? -0.538 -18.844 4.75 1 93.25 184 HIS A N 1
ATOM 1498 C CA . HIS A 1 184 ? 0.604 -19.297 3.959 1 93.25 184 HIS A CA 1
ATOM 1499 C C . HIS A 1 184 ? 0.164 -19.766 2.576 1 93.25 184 HIS A C 1
ATOM 1501 O O . HIS A 1 184 ? -0.871 -20.422 2.439 1 93.25 184 HIS A O 1
ATOM 1507 N N . GLU A 1 185 ? 0.908 -19.547 1.566 1 89.06 185 GLU A N 1
ATOM 1508 C CA . GLU A 1 185 ? 0.498 -19.766 0.182 1 89.06 185 GLU A CA 1
ATOM 1509 C C . GLU A 1 185 ? 0.309 -21.25 -0.109 1 89.06 185 GLU A C 1
ATOM 1511 O O . GLU A 1 185 ? -0.436 -21.609 -1.02 1 89.06 185 GLU A O 1
ATOM 1516 N N . PHE A 1 186 ? 0.91 -22.109 0.673 1 88.62 186 PHE A N 1
ATOM 1517 C CA . PHE A 1 186 ? 0.829 -23.531 0.383 1 88.62 186 PHE A CA 1
ATOM 1518 C C . PHE A 1 186 ? -0.178 -24.219 1.301 1 88.62 186 PHE A C 1
ATOM 1520 O O . PHE A 1 186 ? -0.266 -25.453 1.33 1 88.62 186 PHE A O 1
ATOM 1527 N N . LEU A 1 187 ? -0.846 -23.406 2.07 1 88.94 187 LEU A N 1
ATOM 1528 C CA . LEU A 1 187 ? -1.896 -23.953 2.918 1 88.94 187 LEU A CA 1
ATOM 1529 C C . LEU A 1 187 ? -3.275 -23.656 2.34 1 88.94 187 LEU A C 1
ATOM 1531 O O . LEU A 1 187 ? -3.479 -22.609 1.721 1 88.94 187 LEU A O 1
ATOM 1535 N N . PRO A 1 188 ? -4.141 -24.625 2.533 1 84.19 188 PRO A N 1
ATOM 1536 C CA . PRO A 1 188 ? -5.496 -24.438 2.018 1 84.19 188 PRO A CA 1
ATOM 1537 C C . PRO A 1 188 ? -6.363 -23.578 2.943 1 84.19 188 PRO A C 1
ATOM 1539 O O . PRO A 1 188 ? -7.52 -23.922 3.201 1 84.19 188 PRO A O 1
ATOM 1542 N N . PHE A 1 189 ? -5.82 -22.453 3.43 1 88.19 189 PHE A N 1
ATOM 1543 C CA . PHE A 1 189 ? -6.551 -21.594 4.355 1 88.19 189 PHE A CA 1
ATOM 1544 C C . PHE A 1 189 ? -6.906 -20.266 3.693 1 88.19 189 PHE A C 1
ATOM 1546 O O . PHE A 1 189 ? -6.324 -19.906 2.668 1 88.19 189 PHE A O 1
ATOM 1553 N N . MET A 1 190 ? -7.926 -19.672 4.238 1 87.12 190 MET A N 1
ATOM 1554 C CA . MET A 1 190 ? -8.32 -18.312 3.869 1 87.12 190 MET A CA 1
ATOM 1555 C C . MET A 1 190 ? -8.023 -17.344 5 1 87.12 190 MET A C 1
ATOM 1557 O O . MET A 1 190 ? -7.371 -17.688 5.98 1 87.12 190 MET A O 1
ATOM 1561 N N . ASP A 1 191 ? -8.477 -16.125 4.84 1 89.94 191 ASP A N 1
ATOM 1562 C CA . ASP A 1 191 ? -8.07 -15.07 5.758 1 89.94 191 ASP A CA 1
ATOM 1563 C C . ASP A 1 191 ? -8.867 -15.133 7.062 1 89.94 191 ASP A C 1
ATOM 1565 O O . ASP A 1 191 ? -8.57 -14.406 8.016 1 89.94 191 ASP A O 1
ATOM 1569 N N . LYS A 1 192 ? -9.883 -15.969 7.148 1 92.56 192 LYS A N 1
ATOM 1570 C CA . LYS A 1 192 ? -10.578 -16.266 8.398 1 92.56 192 LYS A CA 1
ATOM 1571 C C . LYS A 1 192 ? -10.242 -17.656 8.898 1 92.56 192 LYS A C 1
ATOM 1573 O O . LYS A 1 192 ? -10.859 -18.641 8.469 1 92.56 192 LYS A O 1
ATOM 1578 N N . MET A 1 193 ? -9.367 -17.734 9.781 1 94.94 193 MET A N 1
ATOM 1579 C CA . MET A 1 193 ? -8.852 -19.016 10.266 1 94.94 193 MET A CA 1
ATOM 1580 C C . MET A 1 193 ? -9.289 -19.281 11.695 1 94.94 193 MET A C 1
ATOM 1582 O O . MET A 1 193 ? -9.398 -18.359 12.5 1 94.94 193 MET A O 1
ATOM 1586 N N . SER A 1 194 ? -9.492 -20.578 12.047 1 95.69 194 SER A N 1
ATOM 1587 C CA . SER A 1 194 ? -9.703 -21 13.43 1 95.69 194 SER A CA 1
ATOM 1588 C C . SER A 1 194 ? -8.406 -20.938 14.227 1 95.69 194 SER A C 1
ATOM 1590 O O . SER A 1 194 ? -7.328 -20.75 13.656 1 95.69 194 SER A O 1
ATOM 1592 N N . PHE A 1 195 ? -8.547 -21.062 15.578 1 96.25 195 PHE A N 1
ATOM 1593 C CA . PHE A 1 195 ? -7.367 -21 16.438 1 96.25 195 PHE A CA 1
ATOM 1594 C C . PHE A 1 195 ? -6.355 -22.078 16.031 1 96.25 195 PHE A C 1
ATOM 1596 O O . PHE A 1 195 ? -5.176 -21.766 15.836 1 96.25 195 PHE A O 1
ATOM 1603 N N . PRO A 1 196 ? -6.734 -23.312 15.781 1 96.88 196 PRO A N 1
ATOM 1604 C CA . PRO A 1 196 ? -5.762 -24.312 15.359 1 96.88 196 PRO A CA 1
ATOM 1605 C C . PRO A 1 196 ? -5.16 -24.016 13.984 1 96.88 196 PRO A C 1
ATOM 1607 O O . PRO A 1 196 ? -3.975 -24.281 13.758 1 96.88 196 PRO A O 1
ATOM 1610 N N . GLN A 1 197 ? -5.957 -23.516 13.086 1 96.44 197 GLN A N 1
ATOM 1611 C CA . GLN A 1 197 ? -5.457 -23.156 11.766 1 96.44 197 GLN A CA 1
ATOM 1612 C C . GLN A 1 197 ? -4.402 -22.047 11.859 1 96.44 197 GLN A C 1
ATOM 1614 O O . GLN A 1 197 ? -3.391 -22.094 11.156 1 96.44 197 GLN A O 1
ATOM 1619 N N . ARG A 1 198 ? -4.656 -21.109 12.75 1 97.38 198 ARG A N 1
ATOM 1620 C CA . ARG A 1 198 ? -3.705 -20.016 12.93 1 97.38 198 ARG A CA 1
ATOM 1621 C C . ARG A 1 198 ? -2.383 -20.531 13.492 1 97.38 198 ARG A C 1
ATOM 1623 O O . ARG A 1 198 ? -1.312 -20.062 13.109 1 97.38 198 ARG A O 1
ATOM 1630 N N . ILE A 1 199 ? -2.494 -21.469 14.406 1 96.81 199 ILE A N 1
ATOM 1631 C CA . ILE A 1 199 ? -1.285 -22.062 14.969 1 96.81 199 ILE A CA 1
ATOM 1632 C C . ILE A 1 199 ? -0.481 -22.734 13.859 1 96.81 199 ILE A C 1
ATOM 1634 O O . ILE A 1 199 ? 0.729 -22.531 13.742 1 96.81 199 ILE A O 1
ATOM 1638 N N . TYR A 1 200 ? -1.186 -23.547 13.086 1 96.69 200 TYR A N 1
ATOM 1639 C CA . TYR A 1 200 ? -0.527 -24.266 12 1 96.69 200 TYR A CA 1
ATOM 1640 C C . TYR A 1 200 ? 0.038 -23.297 10.969 1 96.69 200 TYR A C 1
ATOM 1642 O O . TYR A 1 200 ? 1.164 -23.484 10.492 1 96.69 200 TYR A O 1
ATOM 1650 N N . ASN A 1 201 ? -0.728 -22.281 10.625 1 96.31 201 ASN A N 1
ATOM 1651 C CA . ASN A 1 201 ? -0.288 -21.25 9.68 1 96.31 201 ASN A CA 1
ATOM 1652 C C . ASN A 1 201 ? 0.974 -20.547 10.172 1 96.31 201 ASN A C 1
ATOM 1654 O O . ASN A 1 201 ? 1.92 -20.359 9.406 1 96.31 201 ASN A O 1
ATOM 1658 N N . THR A 1 202 ? 0.97 -20.203 11.414 1 96.5 202 THR A N 1
ATOM 1659 C CA . THR A 1 202 ? 2.117 -19.531 12.016 1 96.5 202 THR A CA 1
ATOM 1660 C C . THR A 1 202 ? 3.336 -20.438 12.023 1 96.5 202 THR A C 1
ATOM 1662 O O . THR A 1 202 ? 4.438 -20.031 11.656 1 96.5 202 THR A O 1
ATOM 1665 N N . GLY A 1 203 ? 3.092 -21.641 12.438 1 95.88 203 GLY A N 1
ATOM 1666 C CA . GLY A 1 203 ? 4.176 -22.625 12.484 1 95.88 203 GLY A CA 1
ATOM 1667 C C . GLY A 1 203 ? 4.82 -22.859 11.133 1 95.88 203 GLY A C 1
ATOM 1668 O O . GLY A 1 203 ? 6.047 -22.844 11.016 1 95.88 203 GLY A O 1
ATOM 1669 N N . VAL A 1 204 ? 4.008 -23.062 10.102 1 96.19 204 VAL A N 1
ATOM 1670 C CA . VAL A 1 204 ? 4.492 -23.328 8.75 1 96.19 204 VAL A CA 1
ATOM 1671 C C . VAL A 1 204 ? 5.242 -22.109 8.219 1 96.19 204 VAL A C 1
ATOM 1673 O O . VAL A 1 204 ? 6.285 -22.25 7.574 1 96.19 204 VAL A O 1
ATOM 1676 N N . SER A 1 205 ? 4.719 -20.953 8.484 1 95.62 205 SER A N 1
ATOM 1677 C CA . SER A 1 205 ? 5.34 -19.719 8.016 1 95.62 205 SER A CA 1
ATOM 1678 C C . SER A 1 205 ? 6.715 -19.531 8.648 1 95.62 205 SER A C 1
ATOM 1680 O O . SER A 1 205 ? 7.676 -19.188 7.957 1 95.62 205 SER A O 1
ATOM 1682 N N . LEU A 1 206 ? 6.785 -19.75 9.922 1 93.62 206 LEU A N 1
ATOM 1683 C CA . LEU A 1 206 ? 8.062 -19.625 10.617 1 93.62 206 LEU A CA 1
ATOM 1684 C C . LEU A 1 206 ? 9.031 -20.719 10.172 1 93.62 206 LEU A C 1
ATOM 1686 O O . LEU A 1 206 ? 10.242 -20.469 10.086 1 93.62 206 LEU A O 1
ATOM 1690 N N . TYR A 1 207 ? 8.508 -21.906 9.953 1 96.19 207 TYR A N 1
ATOM 1691 C CA . TYR A 1 207 ? 9.32 -23.016 9.469 1 96.19 207 TYR A CA 1
ATOM 1692 C C . TYR A 1 207 ? 9.977 -22.672 8.133 1 96.19 207 TYR A C 1
ATOM 1694 O O . TYR A 1 207 ? 11.172 -22.906 7.945 1 96.19 207 TYR A O 1
ATOM 1702 N N . GLU A 1 208 ? 9.219 -22.125 7.246 1 95.62 208 GLU A N 1
ATOM 1703 C CA . GLU A 1 208 ? 9.789 -21.719 5.965 1 95.62 208 GLU A CA 1
ATOM 1704 C C . GLU A 1 208 ? 10.883 -20.672 6.152 1 95.62 208 GLU A C 1
ATOM 1706 O O . GLU A 1 208 ? 11.93 -20.734 5.512 1 95.62 208 GLU A O 1
ATOM 1711 N N . GLN A 1 209 ? 10.609 -19.672 6.953 1 93.19 209 GLN A N 1
ATOM 1712 C CA . GLN A 1 209 ? 11.594 -18.641 7.211 1 93.19 209 GLN A CA 1
ATOM 1713 C C . GLN A 1 209 ? 12.891 -19.219 7.758 1 93.19 209 GLN A C 1
ATOM 1715 O O . GLN A 1 209 ? 13.984 -18.797 7.367 1 93.19 209 GLN A O 1
ATOM 1720 N N . PHE A 1 210 ? 12.711 -20.109 8.625 1 94.5 210 PHE A N 1
ATOM 1721 C CA . PHE A 1 210 ? 13.859 -20.766 9.227 1 94.5 210 PHE A CA 1
ATOM 1722 C C . PHE A 1 210 ? 14.656 -21.531 8.18 1 94.5 210 PHE A C 1
ATOM 1724 O O . PHE A 1 210 ? 15.875 -21.375 8.094 1 94.5 210 PHE A O 1
ATOM 1731 N N . LEU A 1 211 ? 13.984 -22.297 7.379 1 96.19 211 LEU A N 1
ATOM 1732 C CA . LEU A 1 211 ? 14.633 -23.094 6.34 1 96.19 211 LEU A CA 1
ATOM 1733 C C . LEU A 1 211 ? 15.344 -22.188 5.336 1 96.19 211 LEU A C 1
ATOM 1735 O O . LEU A 1 211 ? 16.438 -22.5 4.879 1 96.19 211 LEU A O 1
ATOM 1739 N N . ARG A 1 212 ? 14.711 -21.156 4.977 1 95.25 212 ARG A N 1
ATOM 1740 C CA . ARG A 1 212 ? 15.297 -20.219 4.016 1 95.25 212 ARG A CA 1
ATOM 1741 C C . ARG A 1 212 ? 16.594 -19.625 4.559 1 95.25 212 ARG A C 1
ATOM 1743 O O . ARG A 1 212 ? 17.578 -19.516 3.834 1 95.25 212 ARG A O 1
ATOM 1750 N N . THR A 1 213 ? 16.641 -19.281 5.809 1 93.56 213 THR A N 1
ATOM 1751 C CA . THR A 1 213 ? 17.781 -18.594 6.426 1 93.56 213 THR A CA 1
ATOM 1752 C C . THR A 1 213 ? 18.938 -19.547 6.637 1 93.56 213 THR A C 1
ATOM 1754 O O . THR A 1 213 ? 20.094 -19.188 6.402 1 93.56 213 THR A O 1
ATOM 1757 N N . ILE A 1 214 ? 18.688 -20.766 7.043 1 95.38 214 ILE A N 1
ATOM 1758 C CA . ILE A 1 214 ? 19.766 -21.625 7.512 1 95.38 214 ILE A CA 1
ATOM 1759 C C . ILE A 1 214 ? 20.203 -22.562 6.387 1 95.38 214 ILE A C 1
ATOM 1761 O O . ILE A 1 214 ? 21.328 -23.062 6.383 1 95.38 214 ILE A O 1
ATOM 1765 N N . TYR A 1 215 ? 19.312 -22.797 5.504 1 96.75 215 TYR A N 1
ATOM 1766 C CA . TYR A 1 215 ? 19.609 -23.812 4.484 1 96.75 215 TYR A CA 1
ATOM 1767 C C . TYR A 1 215 ? 19.703 -23.172 3.104 1 96.75 215 TYR A C 1
ATOM 1769 O O . TYR A 1 215 ? 20.734 -23.297 2.426 1 96.75 215 TYR A O 1
ATOM 1777 N N . TYR A 1 216 ? 18.734 -22.516 2.643 1 97 216 TYR A N 1
ATOM 1778 C CA . TYR A 1 216 ? 18.594 -22.109 1.246 1 97 216 TYR A CA 1
ATOM 1779 C C . TYR A 1 216 ? 19.531 -20.969 0.906 1 97 216 TYR A C 1
ATOM 1781 O O . TYR A 1 216 ? 20.281 -21.031 -0.072 1 97 216 TYR A O 1
ATOM 1789 N N . LEU A 1 217 ? 19.531 -19.859 1.683 1 96.44 217 LEU A N 1
ATOM 1790 C CA . LEU A 1 217 ? 20.297 -18.656 1.356 1 96.44 217 LEU A CA 1
ATOM 1791 C C . LEU A 1 217 ? 21.797 -18.938 1.427 1 96.44 217 LEU A C 1
ATOM 1793 O O . LEU A 1 217 ? 22.562 -18.438 0.602 1 96.44 217 LEU A O 1
ATOM 1797 N N . PRO A 1 218 ? 22.266 -19.766 2.412 1 97.31 218 PRO A N 1
ATOM 1798 C CA . PRO A 1 218 ? 23.688 -20.094 2.406 1 97.31 218 PRO A CA 1
ATOM 1799 C C . PRO A 1 218 ? 24.125 -20.812 1.13 1 97.31 218 PRO A C 1
ATOM 1801 O O . PRO A 1 218 ? 25.234 -20.609 0.655 1 97.31 218 PRO A O 1
ATOM 1804 N N . ARG A 1 219 ? 23.266 -21.609 0.612 1 97.88 219 ARG A N 1
ATOM 1805 C CA . ARG A 1 219 ? 23.594 -22.312 -0.627 1 97.88 219 ARG A CA 1
ATOM 1806 C C . ARG A 1 219 ? 23.609 -21.344 -1.81 1 97.88 219 ARG A C 1
ATOM 1808 O O . ARG A 1 219 ? 24.453 -21.469 -2.703 1 97.88 219 ARG A O 1
ATOM 1815 N N . GLN A 1 220 ? 22.719 -20.422 -1.842 1 98 220 GLN A N 1
ATOM 1816 C CA . GLN A 1 220 ? 22.75 -19.375 -2.846 1 98 220 GLN A CA 1
ATOM 1817 C C . GLN A 1 220 ? 24.016 -18.531 -2.732 1 98 220 GLN A C 1
ATOM 1819 O O . GLN A 1 220 ? 24.594 -18.125 -3.746 1 98 220 GLN A O 1
ATOM 1824 N N . GLU A 1 221 ? 24.375 -18.25 -1.542 1 97.81 221 GLU A N 1
ATOM 1825 C CA . GLU A 1 221 ? 25.594 -17.484 -1.294 1 97.81 221 GLU A CA 1
ATOM 1826 C C . GLU A 1 221 ? 26.828 -18.219 -1.82 1 97.81 221 GLU A C 1
ATOM 1828 O O . GLU A 1 221 ? 27.703 -17.625 -2.438 1 97.81 221 GLU A O 1
ATOM 1833 N N . ALA A 1 222 ? 26.922 -19.516 -1.518 1 98.06 222 ALA A N 1
ATOM 1834 C CA . ALA A 1 222 ? 28.031 -20.344 -2.02 1 98.06 222 ALA A CA 1
ATOM 1835 C C . ALA A 1 222 ? 28.078 -20.312 -3.545 1 98.06 222 ALA A C 1
ATOM 1837 O O . ALA A 1 222 ? 29.156 -20.203 -4.133 1 98.06 222 ALA A O 1
ATOM 1838 N N . MET A 1 223 ? 26.938 -20.438 -4.141 1 98 223 MET A N 1
ATOM 1839 C CA . MET A 1 223 ? 26.844 -20.391 -5.598 1 98 223 MET A CA 1
ATOM 1840 C C . MET A 1 223 ? 27.297 -19.031 -6.129 1 98 223 MET A C 1
ATOM 1842 O O . MET A 1 223 ? 28.016 -18.969 -7.133 1 98 223 MET A O 1
ATOM 1846 N N . ALA A 1 224 ? 26.891 -17.938 -5.484 1 98.06 224 ALA A N 1
ATOM 1847 C CA . ALA A 1 224 ? 27.328 -16.594 -5.863 1 98.06 224 ALA A CA 1
ATOM 1848 C C . ALA A 1 224 ? 28.844 -16.453 -5.754 1 98.06 224 ALA A C 1
ATOM 1850 O O . ALA A 1 224 ? 29.484 -15.883 -6.641 1 98.06 224 ALA A O 1
ATOM 1851 N N . LYS A 1 225 ? 29.406 -16.984 -4.688 1 97.38 225 LYS A N 1
ATOM 1852 C CA . LYS A 1 225 ? 30.859 -16.922 -4.48 1 97.38 225 LYS A CA 1
ATOM 1853 C C . LYS A 1 225 ? 31.594 -17.672 -5.582 1 97.38 225 LYS A C 1
ATOM 1855 O O . LYS A 1 225 ? 32.625 -17.203 -6.062 1 97.38 225 LYS A O 1
ATOM 1860 N N . GLU A 1 226 ? 31.094 -18.734 -5.934 1 97.5 226 GLU A N 1
ATOM 1861 C CA . GLU A 1 226 ? 31.703 -19.547 -6.977 1 97.5 226 GLU A CA 1
ATOM 1862 C C . GLU A 1 226 ? 31.719 -18.828 -8.312 1 97.5 226 GLU A C 1
ATOM 1864 O O . GLU A 1 226 ? 32.688 -18.891 -9.062 1 97.5 226 GLU A O 1
ATOM 1869 N N . ASN A 1 227 ? 30.719 -18.109 -8.633 1 97.81 227 ASN A N 1
ATOM 1870 C CA . ASN A 1 227 ? 30.547 -17.594 -9.984 1 97.81 227 ASN A CA 1
ATOM 1871 C C . ASN A 1 227 ? 30.984 -16.141 -10.086 1 97.81 227 ASN A C 1
ATOM 1873 O O . ASN A 1 227 ? 31.219 -15.633 -11.188 1 97.81 227 ASN A O 1
ATOM 1877 N N . PHE A 1 228 ? 31.062 -15.445 -8.969 1 98 228 PHE A N 1
ATOM 1878 C CA . PHE A 1 228 ? 31.391 -14.023 -8.984 1 98 228 PHE A CA 1
ATOM 1879 C C . PHE A 1 228 ? 32.656 -13.75 -8.188 1 98 228 PHE A C 1
ATOM 1881 O O . PHE A 1 228 ? 33 -12.594 -7.918 1 98 228 PHE A O 1
ATOM 1888 N N . GLY A 1 229 ? 33.375 -14.758 -7.789 1 95.88 229 GLY A N 1
ATOM 1889 C CA . GLY A 1 229 ? 34.562 -14.633 -6.973 1 95.88 229 GLY A CA 1
ATOM 1890 C C . GLY A 1 229 ? 35.688 -13.852 -7.652 1 95.88 229 GLY A C 1
ATOM 1891 O O . GLY A 1 229 ? 36.625 -13.375 -6.996 1 95.88 229 GLY A O 1
ATOM 1892 N N . HIS A 1 230 ? 35.625 -13.656 -8.945 1 95.44 230 HIS A N 1
ATOM 1893 C CA . HIS A 1 230 ? 36.625 -12.93 -9.711 1 95.44 230 HIS A CA 1
ATOM 1894 C C . HIS A 1 230 ? 36.5 -11.43 -9.508 1 95.44 230 HIS A C 1
ATOM 1896 O O . HIS A 1 230 ? 37.406 -10.672 -9.852 1 95.44 230 HIS A O 1
ATOM 1902 N N . LEU A 1 231 ? 35.375 -10.93 -8.984 1 96 231 LEU A N 1
ATOM 1903 C CA . LEU A 1 231 ? 35.188 -9.5 -8.773 1 96 231 LEU A CA 1
ATOM 1904 C C . LEU A 1 231 ? 36.094 -8.969 -7.684 1 96 231 LEU A C 1
ATOM 1906 O O . LEU A 1 231 ? 36.438 -9.695 -6.75 1 96 231 LEU A O 1
ATOM 1910 N N . PRO A 1 232 ? 36.438 -7.742 -7.805 1 93.94 232 PRO A N 1
ATOM 1911 C CA . PRO A 1 232 ? 37.344 -7.16 -6.805 1 93.94 232 PRO A CA 1
ATOM 1912 C C . PRO A 1 232 ? 36.656 -6.934 -5.457 1 93.94 232 PRO A C 1
ATOM 1914 O O . PRO A 1 232 ? 35.5 -6.516 -5.41 1 93.94 232 PRO A O 1
ATOM 1917 N N . GLY A 1 233 ? 37.375 -7.238 -4.391 1 92.94 233 GLY A N 1
ATOM 1918 C CA . GLY A 1 233 ? 36.906 -6.961 -3.047 1 92.94 233 GLY A CA 1
ATOM 1919 C C . GLY A 1 233 ? 36 -8.047 -2.504 1 92.94 233 GLY A C 1
ATOM 1920 O O . GLY A 1 233 ? 35.688 -9.016 -3.199 1 92.94 233 GLY A O 1
ATOM 1921 N N . PRO A 1 234 ? 35.562 -7.848 -1.263 1 95.38 234 PRO A N 1
ATOM 1922 C CA . PRO A 1 234 ? 34.625 -8.812 -0.668 1 95.38 234 PRO A CA 1
ATOM 1923 C C . PRO A 1 234 ? 33.25 -8.758 -1.293 1 95.38 234 PRO A C 1
ATOM 1925 O O . PRO A 1 234 ? 32.719 -7.672 -1.561 1 95.38 234 PRO A O 1
ATOM 1928 N N . LEU A 1 235 ? 32.719 -9.922 -1.549 1 97 235 LEU A N 1
ATOM 1929 C CA . LEU A 1 235 ? 31.359 -9.992 -2.082 1 97 235 LEU A CA 1
ATOM 1930 C C . LEU A 1 235 ? 30.328 -9.773 -0.98 1 97 235 LEU A C 1
ATOM 1932 O O . LEU A 1 235 ? 30.5 -10.25 0.144 1 97 235 LEU A O 1
ATOM 1936 N N . PRO A 1 236 ? 29.281 -8.992 -1.255 1 97.12 236 PRO A N 1
ATOM 1937 C CA . PRO A 1 236 ? 28.188 -8.922 -0.283 1 97.12 236 PRO A CA 1
ATOM 1938 C C . PRO A 1 236 ? 27.469 -10.258 -0.106 1 97.12 236 PRO A C 1
ATOM 1940 O O . PRO A 1 236 ? 27.516 -11.109 -0.995 1 97.12 236 PRO A O 1
ATOM 1943 N N . LYS A 1 237 ? 26.812 -10.398 1.072 1 96.31 237 LYS A N 1
ATOM 1944 C CA . LYS A 1 237 ? 25.938 -11.555 1.248 1 96.31 237 LYS A CA 1
ATOM 1945 C C . LYS A 1 237 ? 24.703 -11.453 0.347 1 96.31 237 LYS A C 1
ATOM 1947 O O . LYS A 1 237 ? 24.188 -10.359 0.123 1 96.31 237 LYS A O 1
ATOM 1952 N N . VAL A 1 238 ? 24.281 -12.617 -0.154 1 97.06 238 VAL A N 1
ATOM 1953 C CA . VAL A 1 238 ? 23.094 -12.664 -1 1 97.06 238 VAL A CA 1
ATOM 1954 C C . VAL A 1 238 ? 21.906 -12.102 -0.238 1 97.06 238 VAL A C 1
ATOM 1956 O O . VAL A 1 238 ? 21.078 -11.375 -0.807 1 97.06 238 VAL A O 1
ATOM 1959 N N . ALA A 1 239 ? 21.797 -12.367 1.032 1 94.38 239 ALA A N 1
ATOM 1960 C CA . ALA A 1 239 ? 20.719 -11.867 1.872 1 94.38 239 ALA A CA 1
ATOM 1961 C C . ALA A 1 239 ? 20.734 -10.336 1.929 1 94.38 239 ALA A C 1
ATOM 1963 O O . ALA A 1 239 ? 19.672 -9.703 1.978 1 94.38 239 ALA A O 1
ATOM 1964 N N . ASP A 1 240 ? 21.922 -9.727 1.94 1 95.19 240 ASP A N 1
ATOM 1965 C CA . ASP A 1 240 ? 22.047 -8.273 1.951 1 95.19 240 ASP A CA 1
ATOM 1966 C C . ASP A 1 240 ? 21.578 -7.676 0.625 1 95.19 240 ASP A C 1
ATOM 1968 O O . ASP A 1 240 ? 20.984 -6.598 0.599 1 95.19 240 ASP A O 1
ATOM 1972 N N . LEU A 1 241 ? 21.891 -8.398 -0.44 1 97.06 241 LEU A N 1
ATOM 1973 C CA . LEU A 1 241 ? 21.438 -7.941 -1.751 1 97.06 241 LEU A CA 1
ATOM 1974 C C . LEU A 1 241 ? 19.922 -8 -1.858 1 97.06 241 LEU A C 1
ATOM 1976 O O . LEU A 1 241 ? 19.312 -7.125 -2.469 1 97.06 241 LEU A O 1
ATOM 1980 N N . GLU A 1 242 ? 19.297 -9.008 -1.297 1 95.81 242 GLU A N 1
ATOM 1981 C CA . GLU A 1 242 ? 17.844 -9.07 -1.255 1 95.81 242 GLU A CA 1
ATOM 1982 C C . GLU A 1 242 ? 17.266 -7.852 -0.552 1 95.81 242 GLU A C 1
ATOM 1984 O O . GLU A 1 242 ? 16.234 -7.32 -0.978 1 95.81 242 GLU A O 1
ATOM 1989 N N . ARG A 1 243 ? 17.922 -7.406 0.457 1 94.62 243 ARG A N 1
ATOM 1990 C CA . ARG A 1 243 ? 17.438 -6.277 1.245 1 94.62 243 ARG A CA 1
ATOM 1991 C C . ARG A 1 243 ? 17.609 -4.965 0.485 1 94.62 243 ARG A C 1
ATOM 1993 O O . ARG A 1 243 ? 17.094 -3.928 0.894 1 94.62 243 ARG A O 1
ATOM 2000 N N . LYS A 1 244 ? 18.266 -5.027 -0.629 1 96.69 244 LYS A N 1
ATOM 2001 C CA . LYS A 1 244 ? 18.5 -3.834 -1.437 1 96.69 244 LYS A CA 1
ATOM 2002 C C . LYS A 1 244 ? 17.484 -3.736 -2.574 1 96.69 244 LYS A C 1
ATOM 2004 O O . LYS A 1 244 ? 17.5 -2.768 -3.338 1 96.69 244 LYS A O 1
ATOM 2009 N N . VAL A 1 245 ? 16.594 -4.703 -2.631 1 98.31 245 VAL A N 1
ATOM 2010 C CA . VAL A 1 245 ? 15.555 -4.629 -3.648 1 98.31 245 VAL A CA 1
ATOM 2011 C C . VAL A 1 245 ? 14.688 -3.395 -3.414 1 98.31 245 VAL A C 1
ATOM 2013 O O . VAL A 1 245 ? 14.164 -3.197 -2.314 1 98.31 245 VAL A O 1
ATOM 2016 N N . SER A 1 246 ? 14.555 -2.602 -4.473 1 98.38 246 SER A N 1
ATOM 2017 C CA . SER A 1 246 ? 13.82 -1.342 -4.371 1 98.38 246 SER A CA 1
ATOM 2018 C C . SER A 1 246 ? 12.32 -1.56 -4.508 1 98.38 246 SER A C 1
ATOM 2020 O O . SER A 1 246 ? 11.531 -0.968 -3.77 1 98.38 246 SER A O 1
ATOM 2022 N N . VAL A 1 247 ? 11.992 -2.344 -5.492 1 98.56 247 VAL A N 1
ATOM 2023 C CA . VAL A 1 247 ? 10.594 -2.611 -5.809 1 98.56 247 VAL A CA 1
ATOM 2024 C C . VAL A 1 247 ? 10.414 -4.09 -6.152 1 98.56 247 VAL A C 1
ATOM 2026 O O . VAL A 1 247 ? 11.25 -4.68 -6.836 1 98.56 247 VAL A O 1
ATOM 2029 N N . VAL A 1 248 ? 9.422 -4.648 -5.574 1 98.38 248 VAL A N 1
ATOM 2030 C CA . VAL A 1 248 ? 8.961 -5.965 -5.996 1 98.38 248 VAL A CA 1
ATOM 2031 C C . VAL A 1 248 ? 7.633 -5.836 -6.734 1 98.38 248 VAL A C 1
ATOM 2033 O O . VAL A 1 248 ? 6.652 -5.336 -6.172 1 98.38 248 VAL A O 1
ATOM 2036 N N . LEU A 1 249 ? 7.621 -6.219 -7.992 1 98.69 249 LEU A N 1
ATOM 2037 C CA . LEU A 1 249 ? 6.387 -6.293 -8.766 1 98.69 249 LEU A CA 1
ATOM 2038 C C . LEU A 1 249 ? 5.664 -7.613 -8.508 1 98.69 249 LEU A C 1
ATOM 2040 O O . LEU A 1 249 ? 6.105 -8.664 -8.969 1 98.69 249 LEU A O 1
ATOM 2044 N N . LEU A 1 250 ? 4.543 -7.523 -7.805 1 97.75 250 LEU A N 1
ATOM 2045 C CA . LEU A 1 250 ? 3.842 -8.719 -7.352 1 97.75 250 LEU A CA 1
ATOM 2046 C C . LEU A 1 250 ? 2.762 -9.125 -8.352 1 97.75 250 LEU A C 1
ATOM 2048 O O . LEU A 1 250 ? 1.882 -8.328 -8.68 1 97.75 250 LEU A O 1
ATOM 2052 N N . ASN A 1 251 ? 2.848 -10.359 -8.773 1 97.25 251 ASN A N 1
ATOM 2053 C CA . ASN A 1 251 ? 1.768 -10.898 -9.594 1 97.25 251 ASN A CA 1
ATOM 2054 C C . ASN A 1 251 ? 0.524 -11.195 -8.758 1 97.25 251 ASN A C 1
ATOM 2056 O O . ASN A 1 251 ? 0.113 -12.344 -8.633 1 97.25 251 ASN A O 1
ATOM 2060 N N . SER A 1 252 ? -0.058 -10.172 -8.266 1 95.31 252 SER A N 1
ATOM 2061 C CA . SER A 1 252 ? -1.207 -10.234 -7.371 1 95.31 252 SER A CA 1
ATOM 2062 C C . SER A 1 252 ? -2.051 -8.969 -7.465 1 95.31 252 SER A C 1
ATOM 2064 O O . SER A 1 252 ? -1.547 -7.906 -7.84 1 95.31 252 SER A O 1
ATOM 2066 N N . TYR A 1 253 ? -3.326 -9.141 -7.234 1 95.56 253 TYR A N 1
ATOM 2067 C CA . TYR A 1 253 ? -4.23 -7.996 -7.168 1 95.56 253 TYR A CA 1
ATOM 2068 C C . TYR A 1 253 ? -5.547 -8.383 -6.5 1 95.56 253 TYR A C 1
ATOM 2070 O O . TYR A 1 253 ? -5.93 -9.555 -6.504 1 95.56 253 TYR A O 1
ATOM 2078 N N . TYR A 1 254 ? -6.234 -7.398 -6.043 1 89.56 254 TYR A N 1
ATOM 2079 C CA . TYR A 1 254 ? -7.578 -7.629 -5.523 1 89.56 254 TYR A CA 1
ATOM 2080 C C . TYR A 1 254 ? -8.547 -7.984 -6.648 1 89.56 254 TYR A C 1
ATOM 2082 O O . TYR A 1 254 ? -8.422 -7.484 -7.766 1 89.56 254 TYR A O 1
ATOM 2090 N N . PRO A 1 255 ? -9.375 -8.898 -6.305 1 91.81 255 PRO A N 1
ATOM 2091 C CA . PRO A 1 255 ? -9.688 -9.594 -5.055 1 91.81 255 PRO A CA 1
ATOM 2092 C C . PRO A 1 255 ? -9.055 -10.984 -4.984 1 91.81 255 PRO A C 1
ATOM 2094 O O . PRO A 1 255 ? -9.406 -11.781 -4.113 1 91.81 255 PRO A O 1
ATOM 2097 N N . LEU A 1 256 ? -8.109 -11.281 -5.863 1 93.06 256 LEU A N 1
ATOM 2098 C CA . LEU A 1 256 ? -7.578 -12.641 -5.961 1 93.06 256 LEU A CA 1
ATOM 2099 C C . LEU A 1 256 ? -6.527 -12.883 -4.883 1 93.06 256 LEU A C 1
ATOM 2101 O O . LEU A 1 256 ? -6.086 -14.023 -4.691 1 93.06 256 LEU A O 1
ATOM 2105 N N . THR A 1 257 ? -6.137 -11.906 -4.25 1 88.81 257 THR A N 1
ATOM 2106 C CA . THR A 1 257 ? -5.23 -12.008 -3.111 1 88.81 257 THR A CA 1
ATOM 2107 C C . THR A 1 257 ? -5.863 -11.406 -1.861 1 88.81 257 THR A C 1
ATOM 2109 O O . THR A 1 257 ? -6.59 -10.414 -1.944 1 88.81 257 THR A O 1
ATOM 2112 N N . THR A 1 258 ? -5.523 -12.047 -0.764 1 88.44 258 THR A N 1
ATOM 2113 C CA . THR A 1 258 ? -6.051 -11.547 0.502 1 88.44 258 THR A CA 1
ATOM 2114 C C . THR A 1 258 ? -5.59 -10.109 0.754 1 88.44 258 THR A C 1
ATOM 2116 O O . THR A 1 258 ? -4.469 -9.742 0.408 1 88.44 258 THR A O 1
ATOM 2119 N N . ALA A 1 259 ? -6.543 -9.406 1.39 1 91.56 259 ALA A N 1
ATOM 2120 C CA . ALA A 1 259 ? -6.195 -8.047 1.781 1 91.56 259 ALA A CA 1
ATOM 2121 C C . ALA A 1 259 ? -5.148 -8.039 2.891 1 91.56 259 ALA A C 1
ATOM 2123 O O . ALA A 1 259 ? -5.41 -8.516 4 1 91.56 259 ALA A O 1
ATOM 2124 N N . ARG A 1 260 ? -3.963 -7.598 2.52 1 92.81 260 ARG A N 1
ATOM 2125 C CA . ARG A 1 260 ? -2.881 -7.594 3.5 1 92.81 260 ARG A CA 1
ATOM 2126 C C . ARG A 1 260 ? -1.993 -6.363 3.33 1 92.81 260 ARG A C 1
ATOM 2128 O O . ARG A 1 260 ? -2.033 -5.703 2.291 1 92.81 260 ARG A O 1
ATOM 2135 N N . ALA A 1 261 ? -1.211 -6.113 4.305 1 95.06 261 ALA A N 1
ATOM 2136 C CA . ALA A 1 261 ? -0.344 -4.938 4.328 1 95.06 261 ALA A CA 1
ATOM 2137 C C . ALA A 1 261 ? 0.789 -5.07 3.316 1 95.06 261 ALA A C 1
ATOM 2139 O O . ALA A 1 261 ? 1.226 -6.18 3.006 1 95.06 261 ALA A O 1
ATOM 2140 N N . ARG A 1 262 ? 1.228 -3.912 2.822 1 95.81 262 ARG A N 1
ATOM 2141 C CA . ARG A 1 262 ? 2.391 -3.801 1.946 1 95.81 262 ARG A CA 1
ATOM 2142 C C . ARG A 1 262 ? 3.203 -2.553 2.273 1 95.81 262 ARG A C 1
ATOM 2144 O O . ARG A 1 262 ? 2.641 -1.505 2.594 1 95.81 262 ARG A O 1
ATOM 2151 N N . VAL A 1 263 ? 4.477 -2.68 2.18 1 96.38 263 VAL A N 1
ATOM 2152 C CA . VAL A 1 263 ? 5.312 -1.483 2.201 1 96.38 263 VAL A CA 1
ATOM 2153 C C . VAL A 1 263 ? 5.336 -0.846 0.814 1 96.38 263 VAL A C 1
ATOM 2155 O O . VAL A 1 263 ? 4.957 -1.478 -0.173 1 96.38 263 VAL A O 1
ATOM 2158 N N . PRO A 1 264 ? 5.785 0.398 0.651 1 95.31 264 PRO A N 1
ATOM 2159 C CA . PRO A 1 264 ? 5.672 1.143 -0.605 1 95.31 264 PRO A CA 1
ATOM 2160 C C . PRO A 1 264 ? 6.344 0.431 -1.777 1 95.31 264 PRO A C 1
ATOM 2162 O O . PRO A 1 264 ? 5.863 0.512 -2.91 1 95.31 264 PRO A O 1
ATOM 2165 N N . GLY A 1 265 ? 7.363 -0.287 -1.611 1 96.81 265 GLY A N 1
ATOM 2166 C CA . GLY A 1 265 ? 8.109 -0.924 -2.686 1 96.81 265 GLY A CA 1
ATOM 2167 C C . GLY A 1 265 ? 7.473 -2.215 -3.168 1 96.81 265 GLY A C 1
ATOM 2168 O O . GLY A 1 265 ? 7.984 -2.863 -4.082 1 96.81 265 GLY A O 1
ATOM 2169 N N . MET A 1 266 ? 6.352 -2.57 -2.607 1 97.25 266 MET A N 1
ATOM 2170 C CA . MET A 1 266 ? 5.621 -3.76 -3.037 1 97.25 266 MET A CA 1
ATOM 2171 C C . MET A 1 266 ? 4.406 -3.375 -3.873 1 97.25 266 MET A C 1
ATOM 2173 O O . MET A 1 266 ? 3.4 -2.902 -3.338 1 97.25 266 MET A O 1
ATOM 2177 N N . ILE A 1 267 ? 4.5 -3.623 -5.203 1 97.69 267 ILE A N 1
ATOM 2178 C CA . ILE A 1 267 ? 3.506 -3.129 -6.148 1 97.69 267 ILE A CA 1
ATOM 2179 C C . ILE A 1 267 ? 2.746 -4.305 -6.758 1 97.69 267 ILE A C 1
ATOM 2181 O O . ILE A 1 267 ? 3.354 -5.227 -7.309 1 97.69 267 ILE A O 1
ATOM 2185 N N . GLN A 1 268 ? 1.429 -4.246 -6.637 1 97.56 268 GLN A N 1
ATOM 2186 C CA . GLN A 1 268 ? 0.619 -5.316 -7.211 1 97.56 268 GLN A CA 1
ATOM 2187 C C . GLN A 1 268 ? 0.302 -5.039 -8.68 1 97.56 268 GLN A C 1
ATOM 2189 O O . GLN A 1 268 ? -0.32 -4.027 -9 1 97.56 268 GLN A O 1
ATOM 2194 N N . VAL A 1 269 ? 0.684 -5.992 -9.531 1 98.25 269 VAL A N 1
ATOM 2195 C CA . VAL A 1 269 ? 0.509 -5.77 -10.969 1 98.25 269 VAL A CA 1
ATOM 2196 C C . VAL A 1 269 ? -0.088 -7.016 -11.617 1 98.25 269 VAL A C 1
ATOM 2198 O O . VAL A 1 269 ? 0.22 -7.332 -12.766 1 98.25 269 VAL A O 1
ATOM 2201 N N . GLY A 1 270 ? -0.894 -7.746 -10.82 1 97.62 270 GLY A N 1
ATOM 2202 C CA . GLY A 1 270 ? -1.541 -8.93 -11.367 1 97.62 270 GLY A CA 1
ATOM 2203 C C . GLY A 1 270 ? -2.398 -8.633 -12.586 1 97.62 270 GLY A C 1
ATOM 2204 O O . GLY A 1 270 ? -3.074 -7.605 -12.641 1 97.62 270 GLY A O 1
ATOM 2205 N N . GLY A 1 271 ? -2.352 -9.531 -13.609 1 97.31 271 GLY A N 1
ATOM 2206 C CA . GLY A 1 271 ? -3.168 -9.398 -14.805 1 97.31 271 GLY A CA 1
ATOM 2207 C C . GLY A 1 271 ? -2.441 -8.727 -15.953 1 97.31 271 GLY A C 1
ATOM 2208 O O . GLY A 1 271 ? -2.988 -8.594 -17.047 1 97.31 271 GLY A O 1
ATOM 2209 N N . LEU A 1 272 ? -1.147 -8.352 -15.727 1 97.44 272 LEU A N 1
ATOM 2210 C CA . LEU A 1 272 ? -0.465 -7.566 -16.75 1 97.44 272 LEU A CA 1
ATOM 2211 C C . LEU A 1 272 ? -0.196 -8.406 -18 1 97.44 272 LEU A C 1
ATOM 2213 O O . LEU A 1 272 ? 0.101 -7.871 -19.062 1 97.44 272 LEU A O 1
ATOM 2217 N N . HIS A 1 273 ? -0.324 -9.773 -17.938 1 96.44 273 HIS A N 1
ATOM 2218 C CA . HIS A 1 273 ? -0.112 -10.656 -19.078 1 96.44 273 HIS A CA 1
ATOM 2219 C C . HIS A 1 273 ? -1.352 -10.719 -19.969 1 96.44 273 HIS A C 1
ATOM 2221 O O . HIS A 1 273 ? -1.292 -11.219 -21.094 1 96.44 273 HIS A O 1
ATOM 2227 N N . ILE A 1 274 ? -2.48 -10.273 -19.469 1 97.5 274 ILE A N 1
ATOM 2228 C CA . ILE A 1 274 ? -3.748 -10.383 -20.172 1 97.5 274 ILE A CA 1
ATOM 2229 C C . ILE A 1 274 ? -3.826 -9.305 -21.25 1 97.5 274 ILE A C 1
ATOM 2231 O O . ILE A 1 274 ? -3.814 -8.109 -20.953 1 97.5 274 ILE A O 1
ATOM 2235 N N . LYS A 1 275 ? -3.951 -9.719 -22.484 1 95.06 275 LYS A N 1
ATOM 2236 C CA . LYS A 1 275 ? -4.031 -8.82 -23.641 1 95.06 275 LYS A CA 1
ATOM 2237 C C . LYS A 1 275 ? -5.445 -8.781 -24.203 1 95.06 275 LYS A C 1
ATOM 2239 O O . LYS A 1 275 ? -6.293 -9.594 -23.828 1 95.06 275 LYS A O 1
ATOM 2244 N N . ASN A 1 276 ? -5.668 -7.754 -25.016 1 95.38 276 ASN A N 1
ATOM 2245 C CA . ASN A 1 276 ? -6.926 -7.754 -25.75 1 95.38 276 ASN A CA 1
ATOM 2246 C C . ASN A 1 276 ? -7.07 -9.008 -26.609 1 95.38 276 ASN A C 1
ATOM 2248 O O . ASN A 1 276 ? -6.094 -9.484 -27.203 1 95.38 276 ASN A O 1
ATOM 2252 N N . PRO A 1 277 ? -8.219 -9.547 -26.641 1 96.31 277 PRO A N 1
ATOM 2253 C CA . PRO A 1 277 ? -8.414 -10.805 -27.375 1 96.31 277 PRO A CA 1
ATOM 2254 C C . PRO A 1 277 ? -8.148 -10.648 -28.875 1 96.31 277 PRO A C 1
ATOM 2256 O O . PRO A 1 277 ? -8.516 -9.633 -29.469 1 96.31 277 PRO A O 1
ATOM 2259 N N . LYS A 1 278 ? -7.543 -11.633 -29.453 1 95.75 278 LYS A N 1
ATOM 2260 C CA . LYS A 1 278 ? -7.348 -11.758 -30.891 1 95.75 278 LYS A CA 1
ATOM 2261 C C . LYS A 1 278 ? -8.383 -12.688 -31.5 1 95.75 278 LYS A C 1
ATOM 2263 O O . LYS A 1 278 ? -9.008 -13.484 -30.797 1 95.75 278 LYS A O 1
ATOM 2268 N N . PRO A 1 279 ? -8.531 -12.5 -32.812 1 96.06 279 PRO A N 1
ATOM 2269 C CA . PRO A 1 279 ? -9.445 -13.445 -33.469 1 96.06 279 PRO A CA 1
ATOM 2270 C C . PRO A 1 279 ? -8.984 -14.891 -33.344 1 96.06 279 PRO A C 1
ATOM 2272 O O . PRO A 1 279 ? -7.789 -15.18 -33.438 1 96.06 279 PRO A O 1
ATOM 2275 N N . LEU A 1 280 ? -9.992 -15.734 -33.156 1 97.38 280 LEU A N 1
ATOM 2276 C CA . LEU A 1 280 ? -9.695 -17.156 -33 1 97.38 280 LEU A CA 1
ATOM 2277 C C . LEU A 1 280 ? -9.43 -17.781 -34.375 1 97.38 280 LEU A C 1
ATOM 2279 O O . LEU A 1 280 ? -9.93 -17.297 -35.406 1 97.38 280 LEU A O 1
ATOM 2283 N N . PRO A 1 281 ? -8.602 -18.891 -34.375 1 96.12 281 PRO A N 1
ATOM 2284 C CA . PRO A 1 281 ? -8.562 -19.672 -35.594 1 96.12 281 PRO A CA 1
ATOM 2285 C C . PRO A 1 281 ? -9.953 -20.062 -36.094 1 96.12 281 PRO A C 1
ATOM 2287 O O . PRO A 1 281 ? -10.852 -20.312 -35.281 1 96.12 281 PRO A O 1
ATOM 2290 N N . GLU A 1 282 ? -10.109 -20.203 -37.375 1 96.31 282 GLU A N 1
ATOM 2291 C CA . GLU A 1 282 ? -11.414 -20.375 -38.031 1 96.31 282 GLU A CA 1
ATOM 2292 C C . GLU A 1 282 ? -12.148 -21.578 -37.469 1 96.31 282 GLU A C 1
ATOM 2294 O O . GLU A 1 282 ? -13.352 -21.516 -37.188 1 96.31 282 GLU A O 1
ATOM 2299 N N . ASP A 1 283 ? -11.516 -22.641 -37.281 1 95.5 283 ASP A N 1
ATOM 2300 C CA . ASP A 1 283 ? -12.148 -23.875 -36.812 1 95.5 283 ASP A CA 1
ATOM 2301 C C . ASP A 1 283 ? -12.656 -23.688 -35.375 1 95.5 283 ASP A C 1
ATOM 2303 O O . ASP A 1 283 ? -13.781 -24.094 -35.062 1 95.5 283 ASP A O 1
ATOM 2307 N N . LEU A 1 284 ? -11.859 -23.062 -34.562 1 97.19 284 LEU A N 1
ATOM 2308 C CA . LEU A 1 284 ? -12.258 -22.797 -33.188 1 97.19 284 LEU A CA 1
ATOM 2309 C C . LEU A 1 284 ? -13.406 -21.797 -33.125 1 97.19 284 LEU A C 1
ATOM 2311 O O . LEU A 1 284 ? -14.32 -21.938 -32.312 1 97.19 284 LEU A O 1
ATOM 2315 N N . GLN A 1 285 ? -13.289 -20.781 -33.969 1 97.56 285 GLN A N 1
ATOM 2316 C CA . GLN A 1 285 ? -14.344 -19.766 -34.031 1 97.56 285 GLN A CA 1
ATOM 2317 C C . GLN A 1 285 ? -15.688 -20.375 -34.375 1 97.56 285 GLN A C 1
ATOM 2319 O O . GLN A 1 285 ? -16.688 -20.141 -33.719 1 97.56 285 GLN A O 1
ATOM 2324 N N . LYS A 1 286 ? -15.656 -21.188 -35.438 1 97.69 286 LYS A N 1
ATOM 2325 C CA . LYS A 1 286 ? -16.875 -21.828 -35.906 1 97.69 286 LYS A CA 1
ATOM 2326 C C . LYS A 1 286 ? -17.438 -22.766 -34.812 1 97.69 286 LYS A C 1
ATOM 2328 O O . LYS A 1 286 ? -18.656 -22.812 -34.594 1 97.69 286 LYS A O 1
ATOM 2333 N N . PHE A 1 287 ? -16.547 -23.469 -34.25 1 98.12 287 PHE A N 1
ATOM 2334 C CA . PHE A 1 287 ? -16.953 -24.422 -33.219 1 98.12 287 PHE A CA 1
ATOM 2335 C C . PHE A 1 287 ? -17.625 -23.703 -32.062 1 98.12 287 PHE A C 1
ATOM 2337 O O . PHE A 1 287 ? -18.672 -24.125 -31.594 1 98.12 287 PHE A O 1
ATOM 2344 N N . LEU A 1 288 ? -17.078 -22.641 -31.594 1 98.5 288 LEU A N 1
ATOM 2345 C CA . LEU A 1 288 ? -17.594 -21.906 -30.438 1 98.5 288 LEU A CA 1
ATOM 2346 C C . LEU A 1 288 ? -18.844 -21.125 -30.797 1 98.5 288 LEU A C 1
ATOM 2348 O O . LEU A 1 288 ? -19.781 -21 -30 1 98.5 288 LEU A O 1
ATOM 2352 N N . ASP A 1 289 ? -18.859 -20.594 -32.031 1 98.12 289 ASP A N 1
ATOM 2353 C CA . ASP A 1 289 ? -20.031 -19.875 -32.5 1 98.12 289 ASP A CA 1
ATOM 2354 C C . ASP A 1 289 ? -21.266 -20.781 -32.531 1 98.12 289 ASP A C 1
ATOM 2356 O O . ASP A 1 289 ? -22.391 -20.328 -32.312 1 98.12 289 ASP A O 1
ATOM 2360 N N . GLY A 1 290 ? -21 -22.016 -32.781 1 97.75 290 GLY A N 1
ATOM 2361 C CA . GLY A 1 290 ? -22.078 -22.969 -32.906 1 97.75 290 GLY A CA 1
ATOM 2362 C C . GLY A 1 290 ? -22.516 -23.562 -31.594 1 97.75 290 GLY A C 1
ATOM 2363 O O . GLY A 1 290 ? -23.406 -24.422 -31.547 1 97.75 290 GLY A O 1
ATOM 2364 N N . ALA A 1 291 ? -21.922 -23.109 -30.516 1 98.19 291 ALA A N 1
ATOM 2365 C CA . ALA A 1 291 ? -22.266 -23.641 -29.203 1 98.19 291 ALA A CA 1
ATOM 2366 C C . ALA A 1 291 ? -23.531 -22.969 -28.656 1 98.19 291 ALA A C 1
ATOM 2368 O O . ALA A 1 291 ? -23.469 -22.219 -27.688 1 98.19 291 ALA A O 1
ATOM 2369 N N . ASP A 1 292 ? -24.672 -23.375 -29.062 1 97.06 292 ASP A N 1
ATOM 2370 C CA . ASP A 1 292 ? -25.953 -22.766 -28.75 1 97.06 292 ASP A CA 1
ATOM 2371 C C . ASP A 1 292 ? -26.281 -22.922 -27.266 1 97.06 292 ASP A C 1
ATOM 2373 O O . ASP A 1 292 ? -26.953 -22.078 -26.672 1 97.06 292 ASP A O 1
ATOM 2377 N N . HIS A 1 293 ? -25.797 -24 -26.734 1 97.38 293 HIS A N 1
ATOM 2378 C CA . HIS A 1 293 ? -26.078 -24.234 -25.312 1 97.38 293 HIS A CA 1
ATOM 2379 C C . HIS A 1 293 ? -24.891 -23.844 -24.453 1 97.38 293 HIS A C 1
ATOM 2381 O O . HIS A 1 293 ? -24.859 -24.172 -23.25 1 97.38 293 HIS A O 1
ATOM 2387 N N . GLY A 1 294 ? -23.969 -23.203 -25.062 1 98.06 294 GLY A N 1
ATOM 2388 C CA . GLY A 1 294 ? -22.781 -22.797 -24.328 1 98.06 294 GLY A CA 1
ATOM 2389 C C . GLY A 1 294 ? -21.594 -23.719 -24.562 1 98.06 294 GLY A C 1
ATOM 2390 O O . GLY A 1 294 ? -21.75 -24.812 -25.109 1 98.06 294 GLY A O 1
ATOM 2391 N N . ALA A 1 295 ? -20.422 -23.219 -24.172 1 98.81 295 ALA A N 1
ATOM 2392 C CA . ALA A 1 295 ? -19.188 -23.984 -24.312 1 98.81 295 ALA A CA 1
ATOM 2393 C C . ALA A 1 295 ? -18.422 -24.062 -23 1 98.81 295 ALA A C 1
ATOM 2395 O O . ALA A 1 295 ? -18.594 -23.203 -22.125 1 98.81 295 ALA A O 1
ATOM 2396 N N . ILE A 1 296 ? -17.672 -25.109 -22.844 1 98.75 296 ILE A N 1
ATOM 2397 C CA . ILE A 1 296 ? -16.766 -25.312 -21.734 1 98.75 296 ILE A CA 1
ATOM 2398 C C . ILE A 1 296 ? -15.328 -25.375 -22.234 1 98.75 296 ILE A C 1
ATOM 2400 O O . ILE A 1 296 ? -15.039 -26.078 -23.203 1 98.75 296 ILE A O 1
ATOM 2404 N N . TYR A 1 297 ? -14.477 -24.578 -21.672 1 98.69 297 TYR A N 1
ATOM 2405 C CA . TYR A 1 297 ? -13.055 -24.656 -21.984 1 98.69 297 TYR A CA 1
ATOM 2406 C C . TYR A 1 297 ? -12.297 -25.438 -20.906 1 98.69 297 TYR A C 1
ATOM 2408 O O . TYR A 1 297 ? -12.391 -25.109 -19.719 1 98.69 297 TYR A O 1
ATOM 2416 N N . PHE A 1 298 ? -11.602 -26.484 -21.312 1 98.06 298 PHE A N 1
ATOM 2417 C CA . PHE A 1 298 ? -10.875 -27.344 -20.406 1 98.06 298 PHE A CA 1
ATOM 2418 C C . PHE A 1 298 ? -9.375 -27.297 -20.688 1 98.06 298 PHE A C 1
ATOM 2420 O O . PHE A 1 298 ? -8.922 -27.766 -21.734 1 98.06 298 PHE A O 1
ATOM 2427 N N . SER A 1 299 ? -8.633 -26.719 -19.75 1 95.81 299 SER A N 1
ATOM 2428 C CA . SER A 1 299 ? -7.176 -26.656 -19.844 1 95.81 299 SER A CA 1
ATOM 2429 C C . SER A 1 299 ? -6.516 -26.828 -18.484 1 95.81 299 SER A C 1
ATOM 2431 O O . SER A 1 299 ? -6.84 -26.094 -17.531 1 95.81 299 SER A O 1
ATOM 2433 N N . LEU A 1 300 ? -5.59 -27.719 -18.375 1 89.31 300 LEU A N 1
ATOM 2434 C CA . LEU A 1 300 ? -4.875 -27.922 -17.125 1 89.31 300 LEU A CA 1
ATOM 2435 C C . LEU A 1 300 ? -3.492 -27.281 -17.172 1 89.31 300 LEU A C 1
ATOM 2437 O O . LEU A 1 300 ? -2.564 -27.75 -16.5 1 89.31 300 LEU A O 1
ATOM 2441 N N . GLY A 1 301 ? -3.352 -26.328 -18.078 1 82.12 301 GLY A N 1
ATOM 2442 C CA . GLY A 1 301 ? -2.141 -25.531 -18.109 1 82.12 301 GLY A CA 1
ATOM 2443 C C . GLY A 1 301 ? -1.036 -26.141 -18.938 1 82.12 301 GLY A C 1
ATOM 2444 O O . GLY A 1 301 ? -1.287 -27.047 -19.75 1 82.12 301 GLY A O 1
ATOM 2445 N N . THR A 1 302 ? 0.183 -25.641 -18.781 1 75 302 THR A N 1
ATOM 2446 C CA . THR A 1 302 ? 1.314 -25.953 -19.641 1 75 302 THR A CA 1
ATOM 2447 C C . THR A 1 302 ? 2.037 -27.203 -19.156 1 75 302 THR A C 1
ATOM 2449 O O . THR A 1 302 ? 2.492 -28.016 -19.969 1 75 302 THR A O 1
ATOM 2452 N N . ASN A 1 303 ? 2.045 -27.391 -17.922 1 75.75 303 ASN A N 1
ATOM 2453 C CA . ASN A 1 303 ? 2.908 -28.422 -17.359 1 75.75 303 ASN A CA 1
ATOM 2454 C C . ASN A 1 303 ? 2.158 -29.734 -17.188 1 75.75 303 ASN A C 1
ATOM 2456 O O . ASN A 1 303 ? 2.721 -30.812 -17.406 1 75.75 303 ASN A O 1
ATOM 2460 N N . LEU A 1 304 ? 0.92 -29.625 -16.812 1 77.62 304 LEU A N 1
ATOM 2461 C CA . LEU A 1 304 ? 0.097 -30.812 -16.609 1 77.62 304 LEU A CA 1
ATOM 2462 C C . LEU A 1 304 ? -0.549 -31.25 -17.922 1 77.62 304 LEU A C 1
ATOM 2464 O O . LEU A 1 304 ? -1.363 -30.531 -18.5 1 77.62 304 LEU A O 1
ATOM 2468 N N . LYS A 1 305 ? -0.175 -32.469 -18.266 1 80.81 305 LYS A N 1
ATOM 2469 C CA . LYS A 1 305 ? -0.732 -33 -19.5 1 80.81 305 LYS A CA 1
ATOM 2470 C C . LYS A 1 305 ? -2.016 -33.781 -19.234 1 80.81 305 LYS A C 1
ATOM 2472 O O . LYS A 1 305 ? -2.021 -34.719 -18.453 1 80.81 305 LYS A O 1
ATOM 2477 N N . SER A 1 306 ? -2.994 -33.375 -19.938 1 85.38 306 SER A N 1
ATOM 2478 C CA . SER A 1 306 ? -4.258 -34.094 -19.828 1 85.38 306 SER A CA 1
ATOM 2479 C C . SER A 1 306 ? -4.109 -35.531 -20.312 1 85.38 306 SER A C 1
ATOM 2481 O O . SER A 1 306 ? -4.773 -36.438 -19.797 1 85.38 306 SER A O 1
ATOM 2483 N N . SER A 1 307 ? -3.213 -35.75 -21.188 1 84.06 307 SER A N 1
ATOM 2484 C CA . SER A 1 307 ? -3.029 -37.062 -21.781 1 84.06 307 SER A CA 1
ATOM 2485 C C . SER A 1 307 ? -2.418 -38.031 -20.781 1 84.06 307 SER A C 1
ATOM 2487 O O . SER A 1 307 ? -2.434 -39.25 -20.984 1 84.06 307 SER A O 1
ATOM 2489 N N . ASP A 1 308 ? -1.884 -37.469 -19.703 1 84.06 308 ASP A N 1
ATOM 2490 C CA . ASP A 1 308 ? -1.264 -38.312 -18.672 1 84.06 308 ASP A CA 1
ATOM 2491 C C . ASP A 1 308 ? -2.266 -38.688 -17.578 1 84.06 308 ASP A C 1
ATOM 2493 O O . ASP A 1 308 ? -1.923 -39.375 -16.625 1 84.06 308 ASP A O 1
ATOM 2497 N N . MET A 1 309 ? -3.477 -38.281 -17.766 1 88.25 309 MET A N 1
ATOM 2498 C CA . MET A 1 309 ? -4.508 -38.562 -16.781 1 88.25 309 MET A CA 1
ATOM 2499 C C . MET A 1 309 ? -4.801 -40.062 -16.703 1 88.25 309 MET A C 1
ATOM 2501 O O . MET A 1 309 ? -4.84 -40.719 -17.734 1 88.25 309 MET A O 1
ATOM 2505 N N . PRO A 1 310 ? -4.996 -40.5 -15.5 1 88.69 310 PRO A N 1
ATOM 2506 C CA . PRO A 1 310 ? -5.406 -41.906 -15.391 1 88.69 310 PRO A CA 1
ATOM 2507 C C . PRO A 1 310 ? -6.668 -42.219 -16.188 1 88.69 310 PRO A C 1
ATOM 2509 O O . PRO A 1 310 ? -7.586 -41.406 -16.25 1 88.69 310 PRO A O 1
ATOM 2512 N N . GLN A 1 311 ? -6.754 -43.438 -16.672 1 89.38 311 GLN A N 1
ATOM 2513 C CA . GLN A 1 311 ? -7.816 -43.844 -17.594 1 89.38 311 GLN A CA 1
ATOM 2514 C C . GLN A 1 311 ? -9.188 -43.719 -16.922 1 89.38 311 GLN A C 1
ATOM 2516 O O . GLN A 1 311 ? -10.164 -43.375 -17.578 1 89.38 311 GLN A O 1
ATOM 2521 N N . ASP A 1 312 ? -9.242 -44.062 -15.711 1 91.88 312 ASP A N 1
ATOM 2522 C CA . ASP A 1 312 ? -10.523 -44.031 -15.016 1 91.88 312 ASP A CA 1
ATOM 2523 C C . ASP A 1 312 ? -11.062 -42.594 -14.953 1 91.88 312 ASP A C 1
ATOM 2525 O O . ASP A 1 312 ? -12.266 -42.375 -15.102 1 91.88 312 ASP A O 1
ATOM 2529 N N . LYS A 1 313 ? -10.18 -41.625 -14.711 1 92.75 313 LYS A N 1
ATOM 2530 C CA . LYS A 1 313 ? -10.586 -40.219 -14.68 1 92.75 313 LYS A CA 1
ATOM 2531 C C . LYS A 1 313 ? -10.984 -39.75 -16.062 1 92.75 313 LYS A C 1
ATOM 2533 O O . LYS A 1 313 ? -11.984 -39.031 -16.219 1 92.75 313 LYS A O 1
ATOM 2538 N N . LEU A 1 314 ? -10.18 -40.125 -17.031 1 91.88 314 LEU A N 1
ATOM 2539 C CA . LEU A 1 314 ? -10.469 -39.75 -18.422 1 91.88 314 LEU A CA 1
ATOM 2540 C C . LEU A 1 314 ? -11.836 -40.281 -18.844 1 91.88 314 LEU A C 1
ATOM 2542 O O . LEU A 1 314 ? -12.617 -39.531 -19.469 1 91.88 314 LEU A O 1
ATOM 2546 N N . ASP A 1 315 ? -12.078 -41.5 -18.5 1 93.19 315 ASP A N 1
ATOM 2547 C CA . ASP A 1 315 ? -13.352 -42.094 -18.859 1 93.19 315 ASP A CA 1
ATOM 2548 C C . ASP A 1 315 ? -14.516 -41.375 -18.203 1 93.19 315 ASP A C 1
ATOM 2550 O O . ASP A 1 315 ? -15.539 -41.125 -18.828 1 93.19 315 ASP A O 1
ATOM 2554 N N . ALA A 1 316 ? -14.32 -41.062 -16.969 1 95.25 316 ALA A N 1
ATOM 2555 C CA . ALA A 1 316 ? -15.359 -40.344 -16.234 1 95.25 316 ALA A CA 1
ATOM 2556 C C . ALA A 1 316 ? -15.664 -39 -16.875 1 95.25 316 ALA A C 1
ATOM 2558 O O . ALA A 1 316 ? -16.828 -38.656 -17.047 1 95.25 316 ALA A O 1
ATOM 2559 N N . ILE A 1 317 ? -14.656 -38.312 -17.25 1 95.69 317 ILE A N 1
ATOM 2560 C CA . ILE A 1 317 ? -14.781 -36.969 -17.828 1 95.69 317 ILE A CA 1
ATOM 2561 C C . ILE A 1 317 ? -15.445 -37.062 -19.203 1 95.69 317 ILE A C 1
ATOM 2563 O O . ILE A 1 317 ? -16.406 -36.344 -19.484 1 95.69 317 ILE A O 1
ATOM 2567 N N . LEU A 1 318 ? -14.992 -38.031 -20.016 1 95 318 LEU A N 1
ATOM 2568 C CA . LEU A 1 318 ? -15.516 -38.188 -21.359 1 95 318 LEU A CA 1
ATOM 2569 C C . LEU A 1 318 ? -16.984 -38.625 -21.344 1 95 318 LEU A C 1
ATOM 2571 O O . LEU A 1 318 ? -17.766 -38.188 -22.188 1 95 318 LEU A O 1
ATOM 2575 N N . ASN A 1 319 ? -17.297 -39.438 -20.375 1 96.19 319 ASN A N 1
ATOM 2576 C CA . ASN A 1 319 ? -18.688 -39.875 -20.25 1 96.19 319 ASN A CA 1
ATOM 2577 C C . ASN A 1 319 ? -19.609 -38.688 -19.922 1 96.19 319 ASN A C 1
ATOM 2579 O O . ASN A 1 319 ? -20.719 -38.594 -20.469 1 96.19 319 ASN A O 1
ATOM 2583 N N . VAL A 1 320 ? -19.125 -37.844 -19.078 1 97.69 320 VAL A N 1
ATOM 2584 C CA . VAL A 1 320 ? -19.906 -36.656 -18.75 1 97.69 320 VAL A CA 1
ATOM 2585 C C . VAL A 1 320 ? -20.031 -35.75 -19.969 1 97.69 320 VAL A C 1
ATOM 2587 O O . VAL A 1 320 ? -21.125 -35.312 -20.312 1 97.69 320 VAL A O 1
ATOM 2590 N N . PHE A 1 321 ? -18.953 -35.562 -20.734 1 97.69 321 PHE A N 1
ATOM 2591 C CA . PHE A 1 321 ? -18.953 -34.688 -21.906 1 97.69 321 PHE A CA 1
ATOM 2592 C C . PHE A 1 321 ? -19.906 -35.219 -22.984 1 97.69 321 PHE A C 1
ATOM 2594 O O . PHE A 1 321 ? -20.641 -34.469 -23.609 1 97.69 321 PHE A O 1
ATOM 2601 N N . ARG A 1 322 ? -19.906 -36.5 -23.078 1 96.06 322 ARG A N 1
ATOM 2602 C CA . ARG A 1 322 ? -20.734 -37.156 -24.094 1 96.06 322 ARG A CA 1
ATOM 2603 C C . ARG A 1 322 ? -22.219 -36.875 -23.844 1 96.06 322 ARG A C 1
ATOM 2605 O O . ARG A 1 322 ? -23 -36.781 -24.797 1 96.06 322 ARG A O 1
ATOM 2612 N N . SER A 1 323 ? -22.547 -36.75 -22.656 1 96.12 323 SER A N 1
ATOM 2613 C CA . SER A 1 323 ? -23.953 -36.594 -22.281 1 96.12 323 SER A CA 1
ATOM 2614 C C . SER A 1 323 ? -24.391 -35.125 -22.297 1 96.12 323 SER A C 1
ATOM 2616 O O . SER A 1 323 ? -25.562 -34.812 -22.062 1 96.12 323 SER A O 1
ATOM 2618 N N . MET A 1 324 ? -23.531 -34.188 -22.641 1 96.94 324 MET A N 1
ATOM 2619 C CA . MET A 1 324 ? -23.812 -32.781 -22.5 1 96.94 324 MET A CA 1
ATOM 2620 C C . MET A 1 324 ? -24.188 -32.156 -23.859 1 96.94 324 MET A C 1
ATOM 2622 O O . MET A 1 324 ? -23.75 -32.656 -24.906 1 96.94 324 MET A O 1
ATOM 2626 N N . LYS A 1 325 ? -25.031 -31.141 -23.75 1 97 325 LYS A N 1
ATOM 2627 C CA . LYS A 1 325 ? -25.391 -30.391 -24.953 1 97 325 LYS A CA 1
ATOM 2628 C C . LYS A 1 325 ? -24.344 -29.312 -25.25 1 97 325 LYS A C 1
ATOM 2630 O O . LYS A 1 325 ? -24.266 -28.828 -26.375 1 97 325 LYS A O 1
ATOM 2635 N N . GLN A 1 326 ? -23.609 -28.938 -24.25 1 98.31 326 GLN A N 1
ATOM 2636 C CA . GLN A 1 326 ? -22.562 -27.953 -24.406 1 98.31 326 GLN A CA 1
ATOM 2637 C C . GLN A 1 326 ? -21.422 -28.484 -25.281 1 98.31 326 GLN A C 1
ATOM 2639 O O . GLN A 1 326 ? -21.219 -29.688 -25.359 1 98.31 326 GLN A O 1
ATOM 2644 N N . ARG A 1 327 ? -20.766 -27.609 -25.922 1 98.5 327 ARG A N 1
ATOM 2645 C CA . ARG A 1 327 ? -19.547 -27.969 -26.641 1 98.5 327 ARG A CA 1
ATOM 2646 C C . ARG A 1 327 ? -18.312 -27.781 -25.766 1 98.5 327 ARG A C 1
ATOM 2648 O O . ARG A 1 327 ? -18.266 -26.859 -24.953 1 98.5 327 ARG A O 1
ATOM 2655 N N . ILE A 1 328 ? -17.422 -28.703 -25.922 1 98.31 328 ILE A N 1
ATOM 2656 C CA . ILE A 1 328 ? -16.219 -28.688 -25.078 1 98.31 328 ILE A CA 1
ATOM 2657 C C . ILE A 1 328 ? -14.992 -28.422 -25.938 1 98.31 328 ILE A C 1
ATOM 2659 O O . ILE A 1 328 ? -14.742 -29.125 -26.922 1 98.31 328 ILE A O 1
ATOM 2663 N N . VAL A 1 329 ? -14.242 -27.406 -25.625 1 97.81 329 VAL A N 1
ATOM 2664 C CA . VAL A 1 329 ? -12.906 -27.172 -26.156 1 97.81 329 VAL A CA 1
ATOM 2665 C C . VAL A 1 329 ? -11.859 -27.594 -25.125 1 97.81 329 VAL A C 1
ATOM 2667 O O . VAL A 1 329 ? -11.797 -27.047 -24.031 1 97.81 329 VAL A O 1
ATOM 2670 N N . TRP A 1 330 ? -11.047 -28.594 -25.453 1 96.62 330 TRP A N 1
ATOM 2671 C CA . TRP A 1 330 ? -10.18 -29.234 -24.469 1 96.62 330 TRP A CA 1
ATOM 2672 C C . TRP A 1 330 ? -8.742 -29.281 -24.953 1 96.62 330 TRP A C 1
ATOM 2674 O O . TRP A 1 330 ? -8.445 -29.906 -25.969 1 96.62 330 TRP A O 1
ATOM 2684 N N . LYS A 1 331 ? -7.832 -28.531 -24.25 1 94.94 331 LYS A N 1
ATOM 2685 C CA . LYS A 1 331 ? -6.406 -28.688 -24.516 1 94.94 331 LYS A CA 1
ATOM 2686 C C . LYS A 1 331 ? -5.93 -30.094 -24.125 1 94.94 331 LYS A C 1
ATOM 2688 O O . LYS A 1 331 ? -5.875 -30.422 -22.938 1 94.94 331 LYS A O 1
ATOM 2693 N N . TYR A 1 332 ? -5.582 -30.828 -25.094 1 90.75 332 TYR A N 1
ATOM 2694 C CA . TYR A 1 332 ? -5.211 -32.219 -24.953 1 90.75 332 TYR A CA 1
ATOM 2695 C C . TYR A 1 332 ? -4.023 -32.562 -25.844 1 90.75 332 TYR A C 1
ATOM 2697 O O . TYR A 1 332 ? -4.074 -32.375 -27.062 1 90.75 332 TYR A O 1
ATOM 2705 N N . GLU A 1 333 ? -2.975 -33.094 -25.297 1 86.62 333 GLU A N 1
ATOM 2706 C CA . GLU A 1 333 ? -1.685 -33.188 -25.969 1 86.62 333 GLU A CA 1
ATOM 2707 C C . GLU A 1 333 ? -1.679 -34.312 -26.984 1 86.62 333 GLU A C 1
ATOM 2709 O O . GLU A 1 333 ? -0.928 -34.281 -27.969 1 86.62 333 GLU A O 1
ATOM 2714 N N . ASP A 1 334 ? -2.496 -35.344 -26.75 1 86.19 334 ASP A N 1
ATOM 2715 C CA . ASP A 1 334 ? -2.562 -36.438 -27.688 1 86.19 334 ASP A CA 1
ATOM 2716 C C . ASP A 1 334 ? -3.775 -36.312 -28.609 1 86.19 334 ASP A C 1
ATOM 2718 O O . ASP A 1 334 ? -4.867 -36.781 -28.281 1 86.19 334 ASP A O 1
ATOM 2722 N N . GLU A 1 335 ? -3.621 -35.906 -29.781 1 78.88 335 GLU A N 1
ATOM 2723 C CA . GLU A 1 335 ? -4.73 -35.625 -30.688 1 78.88 335 GLU A CA 1
ATOM 2724 C C . GLU A 1 335 ? -5.199 -36.906 -31.391 1 78.88 335 GLU A C 1
ATOM 2726 O O . GLU A 1 335 ? -6.184 -36.906 -32.125 1 78.88 335 GLU A O 1
ATOM 2731 N N . SER A 1 336 ? -4.578 -37.969 -30.953 1 77.44 336 SER A N 1
ATOM 2732 C CA . SER A 1 336 ? -4.918 -39.25 -31.594 1 77.44 336 SER A CA 1
ATOM 2733 C C . SER A 1 336 ? -5.93 -40.031 -30.766 1 77.44 336 SER A C 1
ATOM 2735 O O . SER A 1 336 ? -6.344 -41.125 -31.141 1 77.44 336 SER A O 1
ATOM 2737 N N . ILE A 1 337 ? -6.281 -39.375 -29.719 1 80.06 337 ILE A N 1
ATOM 2738 C CA . ILE A 1 337 ? -7.234 -40.062 -28.844 1 80.06 337 ILE A CA 1
ATOM 2739 C C . ILE A 1 337 ? -8.461 -40.469 -29.656 1 80.06 337 ILE A C 1
ATOM 2741 O O . ILE A 1 337 ? -8.922 -39.75 -30.531 1 80.06 337 ILE A O 1
ATOM 2745 N N . LYS A 1 338 ? -8.922 -41.688 -29.5 1 77.44 338 LYS A N 1
ATOM 2746 C CA . LYS A 1 338 ? -10.07 -42.25 -30.219 1 77.44 338 LYS A CA 1
ATOM 2747 C C . LYS A 1 338 ? -11.344 -42.156 -29.375 1 77.44 338 LYS A C 1
ATOM 2749 O O . LYS A 1 338 ? -11.281 -42.062 -28.156 1 77.44 338 LYS A O 1
ATOM 2754 N N . GLY A 1 339 ? -12.531 -42.062 -30.078 1 81.56 339 GLY A N 1
ATOM 2755 C CA . GLY A 1 339 ? -13.82 -42.156 -29.406 1 81.56 339 GLY A CA 1
ATOM 2756 C C . GLY A 1 339 ? -14.242 -40.844 -28.781 1 81.56 339 GLY A C 1
ATOM 2757 O O . GLY A 1 339 ? -14.945 -40.844 -27.766 1 81.56 339 GLY A O 1
ATOM 2758 N N . LEU A 1 340 ? -13.672 -39.812 -29.328 1 89.69 340 LEU A N 1
ATOM 2759 C CA . LEU A 1 340 ? -14.078 -38.5 -28.797 1 89.69 340 LEU A CA 1
ATOM 2760 C C . LEU A 1 340 ? -15.516 -38.188 -29.188 1 89.69 340 LEU A C 1
ATOM 2762 O O . LEU A 1 340 ? -15.906 -38.375 -30.344 1 89.69 340 LEU A O 1
ATOM 2766 N N . PRO A 1 341 ? -16.297 -37.781 -28.219 1 93.44 341 PRO A N 1
ATOM 2767 C CA . PRO A 1 341 ? -17.641 -37.344 -28.578 1 93.44 341 PRO A CA 1
ATOM 2768 C C . PRO A 1 341 ? -17.625 -36.188 -29.609 1 93.44 341 PRO A C 1
ATOM 2770 O O . PRO A 1 341 ? -16.672 -35.406 -29.641 1 93.44 341 PRO A O 1
ATOM 2773 N N . SER A 1 342 ? -18.672 -36 -30.391 1 93.44 342 SER A N 1
ATOM 2774 C CA . SER A 1 342 ? -18.734 -35.031 -31.484 1 93.44 342 SER A CA 1
ATOM 2775 C C . SER A 1 342 ? -18.75 -33.594 -30.938 1 93.44 342 SER A C 1
ATOM 2777 O O . SER A 1 342 ? -18.406 -32.656 -31.656 1 93.44 342 SER A O 1
ATOM 2779 N N . ASN A 1 343 ? -19.141 -33.5 -29.703 1 97.19 343 ASN A N 1
ATOM 2780 C CA . ASN A 1 343 ? -19.234 -32.156 -29.141 1 97.19 343 ASN A CA 1
ATOM 2781 C C . ASN A 1 343 ? -17.922 -31.734 -28.469 1 97.19 343 ASN A C 1
ATOM 2783 O O . ASN A 1 343 ? -17.859 -30.719 -27.766 1 97.19 343 ASN A O 1
ATOM 2787 N N . VAL A 1 344 ? -16.875 -32.562 -28.625 1 96.81 344 VAL A N 1
ATOM 2788 C CA . VAL A 1 344 ? -15.594 -32.25 -28 1 96.81 344 VAL A CA 1
ATOM 2789 C C . VAL A 1 344 ? -14.555 -31.969 -29.078 1 96.81 344 VAL A C 1
ATOM 2791 O O . VAL A 1 344 ? -14.352 -32.781 -29.984 1 96.81 344 VAL A O 1
ATOM 2794 N N . LEU A 1 345 ? -13.945 -30.828 -29 1 95.62 345 LEU A N 1
ATOM 2795 C CA . LEU A 1 345 ? -12.828 -30.453 -29.859 1 95.62 345 LEU A CA 1
ATOM 2796 C C . LEU A 1 345 ? -11.523 -30.406 -29.078 1 95.62 345 LEU A C 1
ATOM 2798 O O . LEU A 1 345 ? -11.43 -29.719 -28.047 1 95.62 345 LEU A O 1
ATOM 2802 N N . ILE A 1 346 ? -10.469 -31.125 -29.5 1 94.44 346 ILE A N 1
ATOM 2803 C CA . ILE A 1 346 ? -9.195 -31.172 -28.781 1 94.44 346 ILE A CA 1
ATOM 2804 C C . ILE A 1 346 ? -8.086 -30.594 -29.656 1 94.44 346 ILE A C 1
ATOM 2806 O O . ILE A 1 346 ? -8.125 -30.734 -30.891 1 94.44 346 ILE A O 1
ATOM 2810 N N . LYS A 1 347 ? -7.172 -29.906 -29.016 1 92.25 347 LYS A N 1
ATOM 2811 C CA . LYS A 1 347 ? -5.926 -29.453 -29.625 1 92.25 347 LYS A CA 1
ATOM 2812 C C . LYS A 1 347 ? -4.781 -29.453 -28.609 1 92.25 347 LYS A C 1
ATOM 2814 O O . LYS A 1 347 ? -5.008 -29.328 -27.406 1 92.25 347 LYS A O 1
ATOM 2819 N N . SER A 1 348 ? -3.605 -29.625 -29.156 1 89.62 348 SER A N 1
ATOM 2820 C CA . SER A 1 348 ? -2.434 -29.656 -28.281 1 89.62 348 SER A CA 1
ATOM 2821 C C . SER A 1 348 ? -2.109 -28.266 -27.75 1 89.62 348 SER A C 1
ATOM 2823 O O . SER A 1 348 ? -1.473 -28.141 -26.703 1 89.62 348 SER A O 1
ATOM 2825 N N . TRP A 1 349 ? -2.475 -27.281 -28.469 1 88.19 349 TRP A N 1
ATOM 2826 C CA . TRP A 1 349 ? -2.307 -25.906 -28.031 1 88.19 349 TRP A CA 1
ATOM 2827 C C . TRP A 1 349 ? -3.564 -25.078 -28.297 1 88.19 349 TRP A C 1
ATOM 2829 O O . TRP A 1 349 ? -4.203 -25.25 -29.344 1 88.19 349 TRP A O 1
ATOM 2839 N N . MET A 1 350 ? -3.922 -24.219 -27.312 1 92.5 350 MET A N 1
ATOM 2840 C CA . MET A 1 350 ? -5.125 -23.391 -27.406 1 92.5 350 MET A CA 1
ATOM 2841 C C . MET A 1 350 ? -4.844 -21.969 -26.969 1 92.5 350 MET A C 1
ATOM 2843 O O . MET A 1 350 ? -4.117 -21.75 -25.984 1 92.5 350 MET A O 1
ATOM 2847 N N . PRO A 1 351 ? -5.332 -20.969 -27.703 1 94.62 351 PRO A N 1
ATOM 2848 C CA . PRO A 1 351 ? -5.242 -19.578 -27.25 1 94.62 351 PRO A CA 1
ATOM 2849 C C . PRO A 1 351 ? -6.219 -19.266 -26.109 1 94.62 351 PRO A C 1
ATOM 2851 O O . PRO A 1 351 ? -7.246 -18.625 -26.328 1 94.62 351 PRO A O 1
ATOM 2854 N N . GLN A 1 352 ? -5.844 -19.609 -24.922 1 96.19 352 GLN A N 1
ATOM 2855 C CA . GLN A 1 352 ? -6.703 -19.609 -23.75 1 96.19 352 GLN A CA 1
ATOM 2856 C C . GLN A 1 352 ? -7.359 -18.25 -23.547 1 96.19 352 GLN A C 1
ATOM 2858 O O . GLN A 1 352 ? -8.578 -18.156 -23.391 1 96.19 352 GLN A O 1
ATOM 2863 N N . ASN A 1 353 ? -6.547 -17.156 -23.547 1 95.81 353 ASN A N 1
ATOM 2864 C CA . ASN A 1 353 ? -7.055 -15.812 -23.344 1 95.81 353 ASN A CA 1
ATOM 2865 C C . ASN A 1 353 ? -8.148 -15.461 -24.344 1 95.81 353 ASN A C 1
ATOM 2867 O O . ASN A 1 353 ? -9.164 -14.875 -23.969 1 95.81 353 ASN A O 1
ATOM 2871 N N . ASP A 1 354 ? -7.996 -15.844 -25.578 1 97.81 354 ASP A N 1
ATOM 2872 C CA . ASP A 1 354 ? -8.938 -15.539 -26.656 1 97.81 354 ASP A CA 1
ATOM 2873 C C . ASP A 1 354 ? -10.195 -16.406 -26.547 1 97.81 354 ASP A C 1
ATOM 2875 O O . ASP A 1 354 ? -11.305 -15.93 -26.812 1 97.81 354 ASP A O 1
ATOM 2879 N N . ILE A 1 355 ? -10 -17.625 -26.172 1 98.38 355 ILE A N 1
ATOM 2880 C CA . ILE A 1 355 ? -11.125 -18.531 -26.016 1 98.38 355 ILE A CA 1
ATOM 2881 C C . ILE A 1 355 ? -12.023 -18.047 -24.875 1 98.38 355 ILE A C 1
ATOM 2883 O O . ILE A 1 355 ? -13.25 -17.984 -25.016 1 98.38 355 ILE A O 1
ATOM 2887 N N . LEU A 1 356 ? -11.422 -17.672 -23.766 1 98.44 356 LEU A N 1
ATOM 2888 C CA . LEU A 1 356 ? -12.172 -17.234 -22.594 1 98.44 356 LEU A CA 1
ATOM 2889 C C . LEU A 1 356 ? -12.938 -15.953 -22.875 1 98.44 356 LEU A C 1
ATOM 2891 O O . LEU A 1 356 ? -13.906 -15.633 -22.188 1 98.44 356 LEU A O 1
ATOM 2895 N N . ALA A 1 357 ? -12.516 -15.242 -23.906 1 98.25 357 ALA A N 1
ATOM 2896 C CA . ALA A 1 357 ? -13.164 -13.977 -24.266 1 98.25 357 ALA A CA 1
ATOM 2897 C C . ALA A 1 357 ? -14.414 -14.227 -25.094 1 98.25 357 ALA A C 1
ATOM 2899 O O . ALA A 1 357 ? -15.219 -13.312 -25.297 1 98.25 357 ALA A O 1
ATOM 2900 N N . HIS A 1 358 ? -14.602 -15.43 -25.594 1 98.31 358 HIS A N 1
ATOM 2901 C CA . HIS A 1 358 ? -15.75 -15.734 -26.422 1 98.31 358 HIS A CA 1
ATOM 2902 C C . HIS A 1 358 ? -17.047 -15.742 -25.609 1 98.31 358 HIS A C 1
ATOM 2904 O O . HIS A 1 358 ? -17.078 -16.328 -24.516 1 98.31 358 HIS A O 1
ATOM 2910 N N . ARG A 1 359 ? -18.094 -15.203 -26.094 1 97.25 359 ARG A N 1
ATOM 2911 C CA . ARG A 1 359 ? -19.344 -14.977 -25.359 1 97.25 359 ARG A CA 1
ATOM 2912 C C . ARG A 1 359 ? -20.016 -16.297 -24.984 1 97.25 359 ARG A C 1
ATOM 2914 O O . ARG A 1 359 ? -20.734 -16.375 -24 1 97.25 359 ARG A O 1
ATOM 2921 N N . ASN A 1 360 ? -19.688 -17.375 -25.734 1 98.44 360 ASN A N 1
ATOM 2922 C CA . ASN A 1 360 ? -20.391 -18.641 -25.5 1 98.44 360 ASN A CA 1
ATOM 2923 C C . ASN A 1 360 ? -19.688 -19.484 -24.453 1 98.44 360 ASN A C 1
ATOM 2925 O O . ASN A 1 360 ? -20.219 -20.516 -24.031 1 98.44 360 ASN A O 1
ATOM 2929 N N . VAL A 1 361 ? -18.5 -19.094 -24.031 1 98.75 361 VAL A N 1
ATOM 2930 C CA . VAL A 1 361 ? -17.797 -19.875 -23 1 98.75 361 VAL A CA 1
ATOM 2931 C C . VAL A 1 361 ? -18.422 -19.594 -21.641 1 98.75 361 VAL A C 1
ATOM 2933 O O . VAL A 1 361 ? -18.438 -18.453 -21.172 1 98.75 361 VAL A O 1
ATOM 2936 N N . LYS A 1 362 ? -18.844 -20.688 -21.016 1 98.56 362 LYS A N 1
ATOM 2937 C CA . LYS A 1 362 ? -19.625 -20.531 -19.781 1 98.56 362 LYS A CA 1
ATOM 2938 C C . LYS A 1 362 ? -18.844 -21.031 -18.578 1 98.56 362 LYS A C 1
ATOM 2940 O O . LYS A 1 362 ? -19.094 -20.609 -17.438 1 98.56 362 LYS A O 1
ATOM 2945 N N . VAL A 1 363 ? -18 -21.969 -18.781 1 98.81 363 VAL A N 1
ATOM 2946 C CA . VAL A 1 363 ? -17.219 -22.562 -17.688 1 98.81 363 VAL A CA 1
ATOM 2947 C C . VAL A 1 363 ? -15.781 -22.766 -18.141 1 98.81 363 VAL A C 1
ATOM 2949 O O . VAL A 1 363 ? -15.523 -23.172 -19.281 1 98.81 363 VAL A O 1
ATOM 2952 N N . PHE A 1 364 ? -14.844 -22.484 -17.297 1 98.81 364 PHE A N 1
ATOM 2953 C CA . PHE A 1 364 ? -13.422 -22.734 -17.469 1 98.81 364 PHE A CA 1
ATOM 2954 C C . PHE A 1 364 ? -12.945 -23.812 -16.5 1 98.81 364 PHE A C 1
ATOM 2956 O O . PHE A 1 364 ? -12.938 -23.609 -15.289 1 98.81 364 PHE A O 1
ATOM 2963 N N . ILE A 1 365 ? -12.641 -24.984 -17 1 98.44 365 ILE A N 1
ATOM 2964 C CA . ILE A 1 365 ? -12.023 -26.016 -16.188 1 98.44 365 ILE A CA 1
ATOM 2965 C C . ILE A 1 365 ? -10.508 -25.828 -16.156 1 98.44 365 ILE A C 1
ATOM 2967 O O . ILE A 1 365 ? -9.852 -25.859 -17.188 1 98.44 365 ILE A O 1
ATOM 2971 N N . THR A 1 366 ? -9.961 -25.625 -14.977 1 97.19 366 THR A N 1
ATOM 2972 C CA . THR A 1 366 ? -8.555 -25.266 -14.836 1 97.19 366 THR A CA 1
ATOM 2973 C C . THR A 1 366 ? -7.934 -25.953 -13.625 1 97.19 366 THR A C 1
ATOM 2975 O O . THR A 1 366 ? -8.648 -26.391 -12.719 1 97.19 366 THR A O 1
ATOM 2978 N N . HIS A 1 367 ? -6.68 -26.109 -13.656 1 94.5 367 HIS A N 1
ATOM 2979 C CA . HIS A 1 367 ? -5.98 -26.625 -12.477 1 94.5 367 HIS A CA 1
ATOM 2980 C C . HIS A 1 367 ? -5.812 -25.531 -11.43 1 94.5 367 HIS A C 1
ATOM 2982 O O . HIS A 1 367 ? -5.355 -25.797 -10.312 1 94.5 367 HIS A O 1
ATOM 2988 N N . GLY A 1 368 ? -6.113 -24.266 -11.805 1 93.88 368 GLY A N 1
ATOM 2989 C CA . GLY A 1 368 ? -6.109 -23.203 -10.82 1 93.88 368 GLY A CA 1
ATOM 2990 C C . GLY A 1 368 ? -4.777 -22.484 -10.727 1 93.88 368 GLY A C 1
ATOM 2991 O O . GLY A 1 368 ? -4.438 -21.938 -9.672 1 93.88 368 GLY A O 1
ATOM 2992 N N . GLY A 1 369 ? -3.982 -22.531 -11.828 1 93.06 369 GLY A N 1
ATOM 2993 C CA . GLY A 1 369 ? -2.791 -21.703 -11.875 1 93.06 369 GLY A CA 1
ATOM 2994 C C . GLY A 1 369 ? -3.098 -20.219 -11.781 1 93.06 369 GLY A C 1
ATOM 2995 O O . GLY A 1 369 ? -4.199 -19.781 -12.125 1 93.06 369 GLY A O 1
ATOM 2996 N N . LEU A 1 370 ? -2.143 -19.484 -11.398 1 93.81 370 LEU A N 1
ATOM 2997 C CA . LEU A 1 370 ? -2.348 -18.062 -11.133 1 93.81 370 LEU A CA 1
ATOM 2998 C C . LEU A 1 370 ? -2.738 -17.328 -12.406 1 93.81 370 LEU A C 1
ATOM 3000 O O . LEU A 1 370 ? -3.732 -16.594 -12.43 1 93.81 370 LEU A O 1
ATOM 3004 N N . LEU A 1 371 ? -2.008 -17.484 -13.539 1 95.12 371 LEU A N 1
ATOM 3005 C CA . LEU A 1 371 ? -2.275 -16.75 -14.773 1 95.12 371 LEU A CA 1
ATOM 3006 C C . LEU A 1 371 ? -3.629 -17.141 -15.359 1 95.12 371 LEU A C 1
ATOM 3008 O O . LEU A 1 371 ? -4.402 -16.281 -15.773 1 95.12 371 LEU A O 1
ATOM 3012 N N . GLY A 1 372 ? -3.863 -18.469 -15.336 1 95.38 372 GLY A N 1
ATOM 3013 C CA . GLY A 1 372 ? -5.156 -18.922 -15.82 1 95.38 372 GLY A CA 1
ATOM 3014 C C . GLY A 1 372 ? -6.32 -18.406 -15 1 95.38 372 GLY A C 1
ATOM 3015 O O . GLY A 1 372 ? -7.352 -18.016 -15.547 1 95.38 372 GLY A O 1
ATOM 3016 N N . THR A 1 373 ? -6.152 -18.438 -13.711 1 96.44 373 THR A N 1
ATOM 3017 C CA . THR A 1 373 ? -7.188 -17.906 -12.82 1 96.44 373 THR A CA 1
ATOM 3018 C C . THR A 1 373 ? -7.434 -16.438 -13.086 1 96.44 373 THR A C 1
ATOM 3020 O O . THR A 1 373 ? -8.586 -15.984 -13.141 1 96.44 373 THR A O 1
ATOM 3023 N N . GLN A 1 374 ? -6.391 -15.68 -13.266 1 97.38 374 GLN A N 1
ATOM 3024 C CA . GLN A 1 374 ? -6.523 -14.258 -13.562 1 97.38 374 GLN A CA 1
ATOM 3025 C C . GLN A 1 374 ? -7.238 -14.031 -14.898 1 97.38 374 GLN A C 1
ATOM 3027 O O . GLN A 1 374 ? -8.078 -13.133 -15.016 1 97.38 374 GLN A O 1
ATOM 3032 N N . GLU A 1 375 ? -6.914 -14.844 -15.891 1 97.62 375 GLU A N 1
ATOM 3033 C CA . GLU A 1 375 ? -7.574 -14.742 -17.188 1 97.62 375 GLU A CA 1
ATOM 3034 C C . GLU A 1 375 ? -9.062 -15.055 -17.078 1 97.62 375 GLU A C 1
ATOM 3036 O O . GLU A 1 375 ? -9.898 -14.328 -17.625 1 97.62 375 GLU A O 1
ATOM 3041 N N . GLY A 1 376 ? -9.32 -16.156 -16.359 1 98.25 376 GLY A N 1
ATOM 3042 C CA . GLY A 1 376 ? -10.711 -16.516 -16.141 1 98.25 376 GLY A CA 1
ATOM 3043 C C . GLY A 1 376 ? -11.508 -15.422 -15.461 1 98.25 376 GLY A C 1
ATOM 3044 O O . GLY A 1 376 ? -12.633 -15.117 -15.867 1 98.25 376 GLY A O 1
ATOM 3045 N N . VAL A 1 377 ? -10.93 -14.82 -14.469 1 98.38 377 VAL A N 1
ATOM 3046 C CA . VAL A 1 377 ? -11.594 -13.75 -13.734 1 98.38 377 VAL A CA 1
ATOM 3047 C C . VAL A 1 377 ? -11.727 -12.516 -14.617 1 98.38 377 VAL A C 1
ATOM 3049 O O . VAL A 1 377 ? -12.797 -11.898 -14.672 1 98.38 377 VAL A O 1
ATOM 3052 N N . HIS A 1 378 ? -10.648 -12.18 -15.305 1 98.38 378 HIS A N 1
ATOM 3053 C CA . HIS A 1 378 ? -10.68 -11.016 -16.188 1 98.38 378 HIS A CA 1
ATOM 3054 C C . HIS A 1 378 ? -11.789 -11.141 -17.219 1 98.38 378 HIS A C 1
ATOM 3056 O O . HIS A 1 378 ? -12.43 -10.141 -17.578 1 98.38 378 HIS A O 1
ATOM 3062 N N . ARG A 1 379 ? -12.039 -12.359 -17.672 1 98.44 379 ARG A N 1
ATOM 3063 C CA . ARG A 1 379 ? -13.023 -12.617 -18.719 1 98.44 379 ARG A CA 1
ATOM 3064 C C . ARG A 1 379 ? -14.375 -12.977 -18.125 1 98.44 379 ARG A C 1
ATOM 3066 O O . ARG A 1 379 ? -15.336 -13.25 -18.859 1 98.44 379 ARG A O 1
ATOM 3073 N N . ALA A 1 380 ? -14.492 -13.039 -16.812 1 98.38 380 ALA A N 1
ATOM 3074 C CA . ALA A 1 380 ? -15.719 -13.289 -16.062 1 98.38 380 ALA A CA 1
ATOM 3075 C C . ALA A 1 380 ? -16.312 -14.648 -16.406 1 98.38 380 ALA A C 1
ATOM 3077 O O . ALA A 1 380 ? -17.5 -14.766 -16.688 1 98.38 380 ALA A O 1
ATOM 3078 N N . VAL A 1 381 ? -15.469 -15.641 -16.359 1 98.75 381 VAL A N 1
ATOM 3079 C CA . VAL A 1 381 ? -15.922 -17 -16.625 1 98.75 381 VAL A CA 1
ATOM 3080 C C . VAL A 1 381 ? -15.812 -17.844 -15.359 1 98.75 381 VAL A C 1
ATOM 3082 O O . VAL A 1 381 ? -14.711 -18.062 -14.852 1 98.75 381 VAL A O 1
ATOM 3085 N N . PRO A 1 382 ? -16.938 -18.359 -14.867 1 98.69 382 PRO A N 1
ATOM 3086 C CA . PRO A 1 382 ? -16.875 -19.25 -13.703 1 98.69 382 PRO A CA 1
ATOM 3087 C C . PRO A 1 382 ? -15.945 -20.438 -13.922 1 98.69 382 PRO A C 1
ATOM 3089 O O . PRO A 1 382 ? -15.703 -20.844 -15.062 1 98.69 382 PRO A O 1
ATOM 3092 N N . MET A 1 383 ? -15.461 -21.047 -12.773 1 98.69 383 MET A N 1
ATOM 3093 C CA . MET A 1 383 ? -14.367 -22.016 -12.953 1 98.69 383 MET A CA 1
ATOM 3094 C C . MET A 1 383 ? -14.656 -23.312 -12.203 1 98.69 383 MET A C 1
ATOM 3096 O O . MET A 1 383 ? -15.203 -23.281 -11.102 1 98.69 383 MET A O 1
ATOM 3100 N N . LEU A 1 384 ? -14.344 -24.359 -12.82 1 98.62 384 LEU A N 1
ATOM 3101 C CA . LEU A 1 384 ? -14.117 -25.625 -12.125 1 98.62 384 LEU A CA 1
ATOM 3102 C C . LEU A 1 384 ? -12.633 -25.859 -11.891 1 98.62 384 LEU A C 1
ATOM 3104 O O . LEU A 1 384 ? -11.883 -26.125 -12.836 1 98.62 384 LEU A O 1
ATOM 3108 N N . GLY A 1 385 ? -12.289 -25.734 -10.641 1 97.19 385 GLY A N 1
ATOM 3109 C CA . GLY A 1 385 ? -10.883 -25.891 -10.297 1 97.19 385 GLY A CA 1
ATOM 3110 C C . GLY A 1 385 ? -10.539 -27.312 -9.891 1 97.19 385 GLY A C 1
ATOM 3111 O O . GLY A 1 385 ? -11.219 -27.906 -9.062 1 97.19 385 GLY A O 1
ATOM 3112 N N . ILE A 1 386 ? -9.5 -27.828 -10.484 1 95.12 386 ILE A N 1
ATOM 3113 C CA . ILE A 1 386 ? -8.93 -29.125 -10.125 1 95.12 386 ILE A CA 1
ATOM 3114 C C . ILE A 1 386 ? -7.441 -28.969 -9.82 1 95.12 386 ILE A C 1
ATOM 3116 O O . ILE A 1 386 ? -6.59 -29.375 -10.609 1 95.12 386 ILE A O 1
ATOM 3120 N N . PRO A 1 387 ? -7.16 -28.406 -8.641 1 92.19 387 PRO A N 1
ATOM 3121 C CA . PRO A 1 387 ? -5.758 -28.156 -8.305 1 92.19 387 PRO A CA 1
ATOM 3122 C C . PRO A 1 387 ? -4.965 -29.438 -8.078 1 92.19 387 PRO A C 1
ATOM 3124 O O . PRO A 1 387 ? -5.496 -30.406 -7.527 1 92.19 387 PRO A O 1
ATOM 3127 N N . ILE A 1 388 ? -3.768 -29.406 -8.484 1 87.19 388 ILE A N 1
ATOM 3128 C CA . ILE A 1 388 ? -2.9 -30.578 -8.375 1 87.19 388 ILE A CA 1
ATOM 3129 C C . ILE A 1 388 ? -1.76 -30.281 -7.402 1 87.19 388 ILE A C 1
ATOM 3131 O O . ILE A 1 388 ? -1.47 -31.094 -6.516 1 87.19 388 ILE A O 1
ATOM 3135 N N . TYR A 1 389 ? -1.087 -29.172 -7.543 1 79.5 389 TYR A N 1
ATOM 3136 C CA . TYR A 1 389 ? 0.036 -28.875 -6.656 1 79.5 389 TYR A CA 1
ATOM 3137 C C . TYR A 1 389 ? 0.192 -27.375 -6.438 1 79.5 389 TYR A C 1
ATOM 3139 O O . TYR A 1 389 ? -0.47 -26.578 -7.102 1 79.5 389 TYR A O 1
ATOM 3147 N N . ALA A 1 390 ? 0.987 -26.953 -5.426 1 80.44 390 ALA A N 1
ATOM 3148 C CA . ALA A 1 390 ? 1.505 -25.625 -5.145 1 80.44 390 ALA A CA 1
ATOM 3149 C C . ALA A 1 390 ? 0.369 -24.625 -4.898 1 80.44 390 ALA A C 1
ATOM 3151 O O . ALA A 1 390 ? -0.547 -24.906 -4.121 1 80.44 390 ALA A O 1
ATOM 3152 N N . ASP A 1 391 ? 0.426 -23.469 -5.582 1 83.25 391 ASP A N 1
ATOM 3153 C CA . ASP A 1 391 ? -0.466 -22.344 -5.277 1 83.25 391 ASP A CA 1
ATOM 3154 C C . ASP A 1 391 ? -1.854 -22.578 -5.871 1 83.25 391 ASP A C 1
ATOM 3156 O O . ASP A 1 391 ? -2.799 -21.859 -5.555 1 83.25 391 ASP A O 1
ATOM 3160 N N . GLN A 1 392 ? -2.031 -23.672 -6.598 1 89.69 392 GLN A N 1
ATOM 3161 C CA . GLN A 1 392 ? -3.312 -23.969 -7.234 1 89.69 392 GLN A CA 1
ATOM 3162 C C . GLN A 1 392 ? -4.41 -24.156 -6.191 1 89.69 392 GLN A C 1
ATOM 3164 O O . GLN A 1 392 ? -5.543 -23.719 -6.383 1 89.69 392 GLN A O 1
ATOM 3169 N N . HIS A 1 393 ? -4.008 -24.781 -5.129 1 85.88 393 HIS A N 1
ATOM 3170 C CA . HIS A 1 393 ? -4.969 -25.031 -4.055 1 85.88 393 HIS A CA 1
ATOM 3171 C C . HIS A 1 393 ? -5.445 -23.719 -3.438 1 85.88 393 HIS A C 1
ATOM 3173 O O . HIS A 1 393 ? -6.641 -23.531 -3.203 1 85.88 393 HIS A O 1
ATOM 3179 N N . LEU A 1 394 ? -4.555 -22.859 -3.221 1 85.31 394 LEU A N 1
ATOM 3180 C CA . LEU A 1 394 ? -4.902 -21.562 -2.635 1 85.31 394 LEU A CA 1
ATOM 3181 C C . LEU A 1 394 ? -5.793 -20.766 -3.578 1 85.31 394 LEU A C 1
ATOM 3183 O O . LEU A 1 394 ? -6.785 -20.172 -3.152 1 85.31 394 LEU A O 1
ATOM 3187 N N . ASN A 1 395 ? -5.398 -20.719 -4.828 1 92.5 395 ASN A N 1
ATOM 3188 C CA . ASN A 1 395 ? -6.156 -19.969 -5.816 1 92.5 395 ASN A CA 1
ATOM 3189 C C . ASN A 1 395 ? -7.594 -20.469 -5.926 1 92.5 395 ASN A C 1
ATOM 3191 O O . ASN A 1 395 ? -8.539 -19.672 -5.941 1 92.5 395 ASN A O 1
ATOM 3195 N N . MET A 1 396 ? -7.723 -21.734 -5.895 1 93.38 396 MET A N 1
ATOM 3196 C CA . MET A 1 396 ? -9.055 -22.297 -6.074 1 93.38 396 MET A CA 1
ATOM 3197 C C . MET A 1 396 ? -9.867 -22.203 -4.785 1 93.38 396 MET A C 1
ATOM 3199 O O . MET A 1 396 ? -11.086 -22.031 -4.824 1 93.38 396 MET A O 1
ATOM 3203 N N . ASN A 1 397 ? -9.195 -22.281 -3.654 1 90.31 397 ASN A N 1
ATOM 3204 C CA . ASN A 1 397 ? -9.906 -22.047 -2.4 1 90.31 397 ASN A CA 1
ATOM 3205 C C . ASN A 1 397 ? -10.477 -20.625 -2.342 1 90.31 397 ASN A C 1
ATOM 3207 O O . ASN A 1 397 ? -11.617 -20.438 -1.917 1 90.31 397 ASN A O 1
ATOM 3211 N N . LYS A 1 398 ? -9.727 -19.734 -2.75 1 90.81 398 LYS A N 1
ATOM 3212 C CA . LYS A 1 398 ? -10.195 -18.344 -2.787 1 90.81 398 LYS A CA 1
ATOM 3213 C C . LYS A 1 398 ? -11.352 -18.188 -3.768 1 90.81 398 LYS A C 1
ATOM 3215 O O . LYS A 1 398 ? -12.297 -17.438 -3.502 1 90.81 398 LYS A O 1
ATOM 3220 N N . ALA A 1 399 ? -11.219 -18.875 -4.824 1 95.31 399 ALA A N 1
ATOM 3221 C CA . ALA A 1 399 ? -12.266 -18.812 -5.84 1 95.31 399 ALA A CA 1
ATOM 3222 C C . ALA A 1 399 ? -13.578 -19.375 -5.309 1 95.31 399 ALA A C 1
ATOM 3224 O O . ALA A 1 399 ? -14.648 -18.812 -5.562 1 95.31 399 ALA A O 1
ATOM 3225 N N . VAL A 1 400 ? -13.477 -20.438 -4.602 1 94.94 400 VAL A N 1
ATOM 3226 C CA . VAL A 1 400 ? -14.656 -21.062 -4.02 1 94.94 400 VAL A CA 1
ATOM 3227 C C . VAL A 1 400 ? -15.266 -20.141 -2.963 1 94.94 400 VAL A C 1
ATOM 3229 O O . VAL A 1 400 ? -16.484 -19.938 -2.938 1 94.94 400 VAL A O 1
ATOM 3232 N N . LEU A 1 401 ? -14.445 -19.547 -2.242 1 88.69 401 LEU A N 1
ATOM 3233 C CA . LEU A 1 401 ? -14.914 -18.625 -1.218 1 88.69 401 LEU A CA 1
ATOM 3234 C C . LEU A 1 401 ? -15.555 -17.391 -1.852 1 88.69 401 LEU A C 1
ATOM 3236 O O . LEU A 1 401 ? -16.5 -16.828 -1.3 1 88.69 401 LEU A O 1
ATOM 3240 N N . GLY A 1 402 ? -15 -17.016 -2.961 1 91.62 402 GLY A N 1
ATOM 3241 C CA . GLY A 1 402 ? -15.57 -15.891 -3.688 1 91.62 402 GLY A CA 1
ATOM 3242 C C . GLY A 1 402 ? -16.891 -16.219 -4.359 1 91.62 402 GLY A C 1
ATOM 3243 O O . GLY A 1 402 ? -17.594 -15.32 -4.828 1 91.62 402 GLY A O 1
ATOM 3244 N N . GLY A 1 403 ? -17.234 -17.484 -4.426 1 95.5 403 GLY A N 1
ATOM 3245 C CA . GLY A 1 403 ? -18.531 -17.922 -4.93 1 95.5 403 GLY A CA 1
ATOM 3246 C C . GLY A 1 403 ? -18.562 -18.062 -6.438 1 95.5 403 GLY A C 1
ATOM 3247 O O . GLY A 1 403 ? -19.641 -18.078 -7.039 1 95.5 403 GLY A O 1
ATOM 3248 N N . TYR A 1 404 ? -17.359 -18.078 -7.027 1 97.44 404 TYR A N 1
ATOM 3249 C CA . TYR A 1 404 ? -17.375 -18.078 -8.484 1 97.44 404 TYR A CA 1
ATOM 3250 C C . TYR A 1 404 ? -16.703 -19.328 -9.039 1 97.44 404 TYR A C 1
ATOM 3252 O O . TYR A 1 404 ? -16.406 -19.406 -10.234 1 97.44 404 TYR A O 1
ATOM 3260 N N . ALA A 1 405 ? -16.422 -20.312 -8.18 1 98.38 405 ALA A N 1
ATOM 3261 C CA . ALA A 1 405 ? -15.812 -21.562 -8.617 1 98.38 405 ALA A CA 1
ATOM 3262 C C . ALA A 1 405 ? -16.297 -22.734 -7.77 1 98.38 405 ALA A C 1
ATOM 3264 O O . ALA A 1 405 ? -16.797 -22.547 -6.656 1 98.38 405 ALA A O 1
ATOM 3265 N N . VAL A 1 406 ? -16.25 -23.844 -8.398 1 98.12 406 VAL A N 1
ATOM 3266 C CA . VAL A 1 406 ? -16.344 -25.125 -7.699 1 98.12 406 VAL A CA 1
ATOM 3267 C C . VAL A 1 406 ? -14.992 -25.844 -7.75 1 98.12 406 VAL A C 1
ATOM 3269 O O . VAL A 1 406 ? -14.266 -25.734 -8.742 1 98.12 406 VAL A O 1
ATOM 3272 N N . ARG A 1 407 ? -14.648 -26.438 -6.684 1 96.75 407 ARG A N 1
ATOM 3273 C CA . ARG A 1 407 ? -13.367 -27.125 -6.613 1 96.75 407 ARG A CA 1
ATOM 3274 C C . ARG A 1 407 ? -13.57 -28.641 -6.457 1 96.75 407 ARG A C 1
ATOM 3276 O O . ARG A 1 407 ? -14.414 -29.078 -5.668 1 96.75 407 ARG A O 1
ATOM 3283 N N . LEU A 1 408 ? -12.852 -29.422 -7.23 1 95.81 408 LEU A N 1
ATOM 3284 C CA . LEU A 1 408 ? -12.789 -30.875 -7.086 1 95.81 408 LEU A CA 1
ATOM 3285 C C . LEU A 1 408 ? -11.359 -31.344 -6.82 1 95.81 408 LEU A C 1
ATOM 3287 O O . LEU A 1 408 ? -10.414 -30.812 -7.414 1 95.81 408 LEU A O 1
ATOM 3291 N N . GLN A 1 409 ? -11.25 -32.312 -5.941 1 91.31 409 GLN A N 1
ATOM 3292 C CA . GLN A 1 409 ? -9.961 -32.969 -5.766 1 91.31 409 GLN A CA 1
ATOM 3293 C C . GLN A 1 409 ? -9.75 -34.062 -6.832 1 91.31 409 GLN A C 1
ATOM 3295 O O . GLN A 1 409 ? -10.633 -34.875 -7.09 1 91.31 409 GLN A O 1
ATOM 3300 N N . PHE A 1 410 ? -8.664 -34 -7.359 1 90.56 410 PHE A N 1
ATOM 3301 C CA . PHE A 1 410 ? -8.391 -34.844 -8.523 1 90.56 410 PHE A CA 1
ATOM 3302 C C . PHE A 1 410 ? -8.672 -36.312 -8.211 1 90.56 410 PHE A C 1
ATOM 3304 O O . PHE A 1 410 ? -9.359 -36.969 -8.977 1 90.56 410 PHE A O 1
ATOM 3311 N N . PRO A 1 411 ? -8.219 -36.781 -7.035 1 88.06 411 PRO A N 1
ATOM 3312 C CA . PRO A 1 411 ? -8.453 -38.219 -6.762 1 88.06 411 PRO A CA 1
ATOM 3313 C C . PRO A 1 411 ? -9.93 -38.531 -6.605 1 88.06 411 PRO A C 1
ATOM 3315 O O . PRO A 1 411 ? -10.328 -39.688 -6.789 1 88.06 411 PRO A O 1
ATOM 3318 N N . ASN A 1 412 ? -10.719 -37.562 -6.391 1 89.56 412 ASN A N 1
ATOM 3319 C CA . ASN A 1 412 ? -12.125 -37.812 -6.086 1 89.56 412 ASN A CA 1
ATOM 3320 C C . ASN A 1 412 ? -13.008 -37.531 -7.305 1 89.56 412 ASN A C 1
ATOM 3322 O O . ASN A 1 412 ? -14.234 -37.562 -7.199 1 89.56 412 ASN A O 1
ATOM 3326 N N . ILE A 1 413 ? -12.414 -37.406 -8.422 1 94.38 413 ILE A N 1
ATOM 3327 C CA . ILE A 1 413 ? -13.211 -37.156 -9.617 1 94.38 413 ILE A CA 1
ATOM 3328 C C . ILE A 1 413 ? -13.898 -38.438 -10.07 1 94.38 413 ILE A C 1
ATOM 3330 O O . ILE A 1 413 ? -13.242 -39.438 -10.281 1 94.38 413 ILE A O 1
ATOM 3334 N N . THR A 1 414 ? -15.102 -38.406 -10.07 1 96.5 414 THR A N 1
ATOM 3335 C CA . THR A 1 414 ? -15.984 -39.406 -10.625 1 96.5 414 THR A CA 1
ATOM 3336 C C . THR A 1 414 ? -16.969 -38.781 -11.617 1 96.5 414 THR A C 1
ATOM 3338 O O . THR A 1 414 ? -17.031 -37.562 -11.742 1 96.5 414 THR A O 1
ATOM 3341 N N . GLU A 1 415 ? -17.641 -39.719 -12.328 1 97.38 415 GLU A N 1
ATOM 3342 C CA . GLU A 1 415 ? -18.672 -39.219 -13.234 1 97.38 415 GLU A CA 1
ATOM 3343 C C . GLU A 1 415 ? -19.688 -38.344 -12.484 1 97.38 415 GLU A C 1
ATOM 3345 O O . GLU A 1 415 ? -20.062 -37.281 -12.961 1 97.38 415 GLU A O 1
ATOM 3350 N N . THR A 1 416 ? -20 -38.75 -11.266 1 97.75 416 THR A N 1
ATOM 3351 C CA . THR A 1 416 ? -21.016 -38.094 -10.477 1 97.75 416 THR A CA 1
ATOM 3352 C C . THR A 1 416 ? -20.531 -36.719 -9.984 1 97.75 416 THR A C 1
ATOM 3354 O O . THR A 1 416 ? -21.219 -35.719 -10.125 1 97.75 416 THR A O 1
ATOM 3357 N N . SER A 1 417 ? -19.406 -36.688 -9.422 1 97.75 417 SER A N 1
ATOM 3358 C CA . SER A 1 417 ? -18.875 -35.438 -8.875 1 97.75 417 SER A CA 1
ATOM 3359 C C . SER A 1 417 ? -18.594 -34.406 -9.977 1 97.75 417 SER A C 1
ATOM 3361 O O . SER A 1 417 ? -18.844 -33.219 -9.82 1 97.75 417 SER A O 1
ATOM 3363 N N . PHE A 1 418 ? -18.078 -34.938 -11.062 1 98.25 418 PHE A N 1
ATOM 3364 C CA . PHE A 1 418 ? -17.75 -34.062 -12.188 1 98.25 418 PHE A CA 1
ATOM 3365 C C . PHE A 1 418 ? -19.016 -33.469 -12.805 1 98.25 418 PHE A C 1
ATOM 3367 O O . PHE A 1 418 ? -19.062 -32.281 -13.102 1 98.25 418 PHE A O 1
ATOM 3374 N N . ARG A 1 419 ? -19.984 -34.281 -12.953 1 98.06 419 ARG A N 1
ATOM 3375 C CA . ARG A 1 419 ? -21.266 -33.844 -13.469 1 98.06 419 ARG A CA 1
ATOM 3376 C C . ARG A 1 419 ? -21.906 -32.812 -12.539 1 98.06 419 ARG A C 1
ATOM 3378 O O . ARG A 1 419 ? -22.406 -31.766 -12.992 1 98.06 419 ARG A O 1
ATOM 3385 N N . TRP A 1 420 ? -21.859 -33.094 -11.305 1 97.94 420 TRP A N 1
ATOM 3386 C CA . TRP A 1 420 ? -22.422 -32.188 -10.312 1 97.94 420 TRP A CA 1
ATOM 3387 C C . TRP A 1 420 ? -21.766 -30.797 -10.398 1 97.94 420 TRP A C 1
ATOM 3389 O O . TRP A 1 420 ? -22.453 -29.781 -10.391 1 97.94 420 TRP A O 1
ATOM 3399 N N . ALA A 1 421 ? -20.453 -30.812 -10.453 1 98.31 421 ALA A N 1
ATOM 3400 C CA . ALA A 1 421 ? -19.703 -29.562 -10.492 1 98.31 421 ALA A CA 1
ATOM 3401 C C . ALA A 1 421 ? -20.078 -28.719 -11.703 1 98.31 421 ALA A C 1
ATOM 3403 O O . ALA A 1 421 ? -20.297 -27.516 -11.594 1 98.31 421 ALA A O 1
ATOM 3404 N N . LEU A 1 422 ? -20.188 -29.375 -12.875 1 98.5 422 LEU A N 1
ATOM 3405 C CA . LEU A 1 422 ? -20.516 -28.656 -14.102 1 98.5 422 LEU A CA 1
ATOM 3406 C C . LEU A 1 422 ? -21.953 -28.172 -14.062 1 98.5 422 LEU A C 1
ATOM 3408 O O . LEU A 1 422 ? -22.25 -27.062 -14.523 1 98.5 422 LEU A O 1
ATOM 3412 N N . ASP A 1 423 ? -22.812 -28.953 -13.508 1 98 423 ASP A N 1
ATOM 3413 C CA . ASP A 1 423 ? -24.219 -28.562 -13.391 1 98 423 ASP A CA 1
ATOM 3414 C C . ASP A 1 423 ? -24.359 -27.328 -12.492 1 98 423 ASP A C 1
ATOM 3416 O O . ASP A 1 423 ? -25.125 -26.406 -12.805 1 98 423 ASP A O 1
ATOM 3420 N N . GLU A 1 424 ? -23.656 -27.344 -11.391 1 97.81 424 GLU A N 1
ATOM 3421 C CA . GLU A 1 424 ? -23.656 -26.188 -10.5 1 97.81 424 GLU A CA 1
ATOM 3422 C C . GLU A 1 424 ? -23.297 -24.922 -11.258 1 97.81 424 GLU A C 1
ATOM 3424 O O . GLU A 1 424 ? -24.016 -23.922 -11.188 1 97.81 424 GLU A O 1
ATOM 3429 N N . LEU A 1 425 ? -22.25 -24.984 -12 1 98.5 425 LEU A N 1
ATOM 3430 C CA . LEU A 1 425 ? -21.672 -23.797 -12.625 1 98.5 425 LEU A CA 1
ATOM 3431 C C . LEU A 1 425 ? -22.5 -23.359 -13.82 1 98.5 425 LEU A C 1
ATOM 3433 O O . LEU A 1 425 ? -22.594 -22.156 -14.117 1 98.5 425 LEU A O 1
ATOM 3437 N N . LEU A 1 426 ? -23.125 -24.312 -14.5 1 98.12 426 LEU A N 1
ATOM 3438 C CA . LEU A 1 426 ? -23.844 -24.016 -15.734 1 98.12 426 LEU A CA 1
ATOM 3439 C C . LEU A 1 426 ? -25.25 -23.516 -15.422 1 98.12 426 LEU A C 1
ATOM 3441 O O . LEU A 1 426 ? -25.797 -22.688 -16.156 1 98.12 426 LEU A O 1
ATOM 3445 N N . TYR A 1 427 ? -25.781 -23.922 -14.273 1 97.25 427 TYR A N 1
ATOM 3446 C CA . TYR A 1 427 ? -27.219 -23.719 -14.164 1 97.25 427 TYR A CA 1
ATOM 3447 C C . TYR A 1 427 ? -27.578 -22.922 -12.914 1 97.25 427 TYR A C 1
ATOM 3449 O O . TYR A 1 427 ? -28.703 -22.453 -12.766 1 97.25 427 TYR A O 1
ATOM 3457 N N . LYS A 1 428 ? -26.719 -22.781 -12.016 1 97.81 428 LYS A N 1
ATOM 3458 C CA . LYS A 1 428 ? -26.953 -21.875 -10.906 1 97.81 428 LYS A CA 1
ATOM 3459 C C . LYS A 1 428 ? -26.406 -20.484 -11.219 1 97.81 428 LYS A C 1
ATOM 3461 O O . LYS A 1 428 ? -25.203 -20.281 -11.336 1 97.81 428 LYS A O 1
ATOM 3466 N N . PRO A 1 429 ? -27.266 -19.562 -11.227 1 97.56 429 PRO A N 1
ATOM 3467 C CA . PRO A 1 429 ? -26.859 -18.234 -11.688 1 97.56 429 PRO A CA 1
ATOM 3468 C C . PRO A 1 429 ? -25.906 -17.531 -10.727 1 97.56 429 PRO A C 1
ATOM 3470 O O . PRO A 1 429 ? -25.203 -16.594 -11.117 1 97.56 429 PRO A O 1
ATOM 3473 N N . GLU A 1 430 ? -25.875 -17.938 -9.477 1 98 430 GLU A N 1
ATOM 3474 C CA . GLU A 1 430 ? -25.094 -17.266 -8.445 1 98 430 GLU A CA 1
ATOM 3475 C C . GLU A 1 430 ? -23.609 -17.266 -8.805 1 98 430 GLU A C 1
ATOM 3477 O O . GLU A 1 430 ? -22.891 -16.312 -8.508 1 98 430 GLU A O 1
ATOM 3482 N N . TYR A 1 431 ? -23.125 -18.312 -9.453 1 98.25 431 TYR A N 1
ATOM 3483 C CA . TYR A 1 431 ? -21.703 -18.391 -9.797 1 98.25 431 TYR A CA 1
ATOM 3484 C C . TYR A 1 431 ? -21.328 -17.312 -10.812 1 98.25 431 TYR A C 1
ATOM 3486 O O . TYR A 1 431 ? -20.312 -16.625 -10.656 1 98.25 431 TYR A O 1
ATOM 3494 N N . LYS A 1 432 ? -22.141 -17.172 -11.789 1 98.25 432 LYS A N 1
ATOM 3495 C CA . LYS A 1 432 ? -21.891 -16.156 -12.805 1 98.25 432 LYS A CA 1
ATOM 3496 C C . LYS A 1 432 ? -22.047 -14.75 -12.227 1 98.25 432 LYS A C 1
ATOM 3498 O O . LYS A 1 432 ? -21.281 -13.844 -12.57 1 98.25 432 LYS A O 1
ATOM 3503 N N . GLU A 1 433 ? -23.047 -14.586 -11.406 1 98.12 433 GLU A N 1
ATOM 3504 C CA . GLU A 1 433 ? -23.266 -13.289 -10.766 1 98.12 433 GLU A CA 1
ATOM 3505 C C . GLU A 1 433 ? -22.062 -12.883 -9.914 1 98.12 433 GLU A C 1
ATOM 3507 O O . GLU A 1 433 ? -21.578 -11.758 -10.016 1 98.12 433 GLU A O 1
ATOM 3512 N N . ASN A 1 434 ? -21.594 -13.805 -9.164 1 97.88 434 ASN A N 1
ATOM 3513 C CA . ASN A 1 434 ? -20.422 -13.547 -8.344 1 97.88 434 ASN A CA 1
ATOM 3514 C C . ASN A 1 434 ? -19.188 -13.305 -9.195 1 97.88 434 ASN A C 1
ATOM 3516 O O . ASN A 1 434 ? -18.375 -12.438 -8.883 1 97.88 434 ASN A O 1
ATOM 3520 N N . MET A 1 435 ? -19.062 -14.047 -10.234 1 98.31 435 MET A N 1
ATOM 3521 C CA . MET A 1 435 ? -17.938 -13.883 -11.141 1 98.31 435 MET A CA 1
ATOM 3522 C C . MET A 1 435 ? -17.938 -12.492 -11.773 1 98.31 435 MET A C 1
ATOM 3524 O O . MET A 1 435 ? -16.891 -11.852 -11.891 1 98.31 435 MET A O 1
ATOM 3528 N N . ASN A 1 436 ? -19.094 -12.078 -12.133 1 98.19 436 ASN A N 1
ATOM 3529 C CA . ASN A 1 436 ? -19.203 -10.742 -12.711 1 98.19 436 ASN A CA 1
ATOM 3530 C C . ASN A 1 436 ? -18.734 -9.672 -11.727 1 98.19 436 ASN A C 1
ATOM 3532 O O . ASN A 1 436 ? -18.047 -8.727 -12.109 1 98.19 436 ASN A O 1
ATOM 3536 N N . ARG A 1 437 ? -19.109 -9.828 -10.508 1 97.06 437 ARG A N 1
ATOM 3537 C CA . ARG A 1 437 ? -18.703 -8.891 -9.469 1 97.06 437 ARG A CA 1
ATOM 3538 C C . ARG A 1 437 ? -17.188 -8.922 -9.266 1 97.06 437 ARG A C 1
ATOM 3540 O O . ARG A 1 437 ? -16.547 -7.875 -9.234 1 97.06 437 ARG A O 1
ATOM 3547 N N . VAL A 1 438 ? -16.656 -10.117 -9.18 1 97.5 438 VAL A N 1
ATOM 3548 C CA . VAL A 1 438 ? -15.234 -10.305 -8.953 1 97.5 438 VAL A CA 1
ATOM 3549 C C . VAL A 1 438 ? -14.445 -9.758 -10.141 1 97.5 438 VAL A C 1
ATOM 3551 O O . VAL A 1 438 ? -13.414 -9.102 -9.969 1 97.5 438 VAL A O 1
ATOM 3554 N N . SER A 1 439 ? -14.906 -10.031 -11.312 1 98.25 439 SER A N 1
ATOM 3555 C CA . SER A 1 439 ? -14.266 -9.555 -12.531 1 98.25 439 SER A CA 1
ATOM 3556 C C . SER A 1 439 ? -14.258 -8.023 -12.586 1 98.25 439 SER A C 1
ATOM 3558 O O . SER A 1 439 ? -13.25 -7.422 -12.953 1 98.25 439 SER A O 1
ATOM 3560 N N . ALA A 1 440 ? -15.375 -7.418 -12.211 1 97.81 440 ALA A N 1
ATOM 3561 C CA . ALA A 1 440 ? -15.461 -5.961 -12.195 1 97.81 440 ALA A CA 1
ATOM 3562 C C . ALA A 1 440 ? -14.43 -5.355 -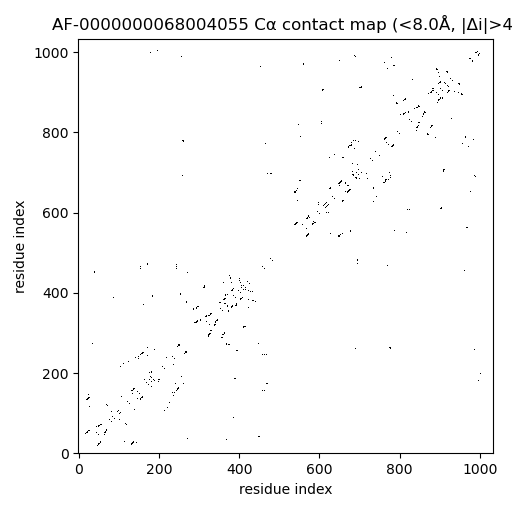11.25 1 97.81 440 ALA A C 1
ATOM 3564 O O . ALA A 1 440 ? -13.797 -4.348 -11.57 1 97.81 440 ALA A O 1
ATOM 3565 N N . VAL A 1 441 ? -14.281 -5.945 -10.102 1 97.38 441 VAL A N 1
ATOM 3566 C CA . VAL A 1 441 ? -13.305 -5.477 -9.125 1 97.38 441 VAL A CA 1
ATOM 3567 C C . VAL A 1 441 ? -11.891 -5.656 -9.672 1 97.38 441 VAL A C 1
ATOM 3569 O O . VAL A 1 441 ? -11.07 -4.738 -9.594 1 97.38 441 VAL A O 1
ATOM 3572 N N . PHE A 1 442 ? -11.609 -6.805 -10.25 1 97.81 442 PHE A N 1
ATOM 3573 C CA . PHE A 1 442 ? -10.273 -7.133 -10.742 1 97.81 442 PHE A CA 1
ATOM 3574 C C . PHE A 1 442 ? -9.859 -6.176 -11.852 1 97.81 442 PHE A C 1
ATOM 3576 O O . PHE A 1 442 ? -8.688 -5.801 -11.953 1 97.81 442 PHE A O 1
ATOM 3583 N N . ARG A 1 443 ? -10.781 -5.734 -12.648 1 97.44 443 ARG A N 1
ATOM 3584 C CA . ARG A 1 443 ? -10.5 -4.906 -13.812 1 97.44 443 ARG A CA 1
ATOM 3585 C C . ARG A 1 443 ? -10.461 -3.428 -13.445 1 97.44 443 ARG A C 1
ATOM 3587 O O . ARG A 1 443 ? -10.047 -2.59 -14.25 1 97.44 443 ARG A O 1
ATOM 3594 N N . ASP A 1 444 ? -10.906 -3.131 -12.219 1 97.44 444 ASP A N 1
ATOM 3595 C CA . ASP A 1 444 ? -11.031 -1.74 -11.789 1 97.44 444 ASP A CA 1
ATOM 3596 C C . ASP A 1 444 ? -9.781 -1.274 -11.055 1 97.44 444 ASP A C 1
ATOM 3598 O O . ASP A 1 444 ? -9.648 -1.498 -9.844 1 97.44 444 ASP A O 1
ATOM 3602 N N . ARG A 1 445 ? -8.906 -0.616 -11.703 1 95.75 445 ARG A N 1
ATOM 3603 C CA . ARG A 1 445 ? -7.668 -0.095 -11.141 1 95.75 445 ARG A CA 1
ATOM 3604 C C . ARG A 1 445 ? -7.359 1.296 -11.68 1 95.75 445 ARG A C 1
ATOM 3606 O O . ARG A 1 445 ? -7.746 1.628 -12.805 1 95.75 445 ARG A O 1
ATOM 3613 N N . PRO A 1 446 ? -6.664 2.08 -10.891 1 95.31 446 PRO A N 1
ATOM 3614 C CA . PRO A 1 446 ? -6.398 3.449 -11.336 1 95.31 446 PRO A CA 1
ATOM 3615 C C . PRO A 1 446 ? -5.383 3.514 -12.469 1 95.31 446 PRO A C 1
ATOM 3617 O O . PRO A 1 446 ? -5.41 4.445 -13.281 1 95.31 446 PRO A O 1
ATOM 3620 N N . VAL A 1 447 ? -4.418 2.59 -12.492 1 97.06 447 VAL A N 1
ATOM 3621 C CA . VAL A 1 447 ? -3.383 2.459 -13.516 1 97.06 447 VAL A CA 1
ATOM 3622 C C . VAL A 1 447 ? -3.357 1.026 -14.039 1 97.06 447 VAL A C 1
ATOM 3624 O O . VAL A 1 447 ? -3.311 0.07 -13.266 1 97.06 447 VAL A O 1
ATOM 3627 N N . PRO A 1 448 ? -3.42 0.888 -15.383 1 97.12 448 PRO A N 1
ATOM 3628 C CA . PRO A 1 448 ? -3.328 -0.479 -15.906 1 97.12 448 PRO A CA 1
ATOM 3629 C C . PRO A 1 448 ? -2.07 -1.205 -15.438 1 97.12 448 PRO A C 1
ATOM 3631 O O . PRO A 1 448 ? -1.01 -0.588 -15.305 1 97.12 448 PRO A O 1
ATOM 3634 N N . ALA A 1 449 ? -2.17 -2.461 -15.25 1 97.94 449 ALA A N 1
ATOM 3635 C CA . ALA A 1 449 ? -1.153 -3.264 -14.578 1 97.94 449 ALA A CA 1
ATOM 3636 C C . ALA A 1 449 ? 0.205 -3.111 -15.258 1 97.94 449 ALA A C 1
ATOM 3638 O O . ALA A 1 449 ? 1.218 -2.887 -14.586 1 97.94 449 ALA A O 1
ATOM 3639 N N . LEU A 1 450 ? 0.25 -3.242 -16.562 1 98.31 450 LEU A N 1
ATOM 3640 C CA . LEU A 1 450 ? 1.519 -3.158 -17.281 1 98.31 450 LEU A CA 1
ATOM 3641 C C . LEU A 1 450 ? 2.117 -1.759 -17.156 1 98.31 450 LEU A C 1
ATOM 3643 O O . LEU A 1 450 ? 3.318 -1.61 -16.922 1 98.31 450 LEU A O 1
ATOM 3647 N N . GLU A 1 451 ? 1.305 -0.73 -17.281 1 98 451 GLU A N 1
ATOM 3648 C CA . GLU A 1 451 ? 1.766 0.648 -17.141 1 98 451 GLU A CA 1
ATOM 3649 C C . GLU A 1 451 ? 2.314 0.908 -15.734 1 98 451 GLU A C 1
ATOM 3651 O O . GLU A 1 451 ? 3.307 1.623 -15.578 1 98 451 GLU A O 1
ATOM 3656 N N . GLU A 1 452 ? 1.605 0.349 -14.797 1 98.25 452 GLU A N 1
ATOM 3657 C CA . GLU A 1 452 ? 2.064 0.493 -13.422 1 98.25 452 GLU A CA 1
ATOM 3658 C C . GLU A 1 452 ? 3.436 -0.151 -13.227 1 98.25 452 GLU A C 1
ATOM 3660 O O . GLU A 1 452 ? 4.305 0.419 -12.562 1 98.25 452 GLU A O 1
ATOM 3665 N N . ALA A 1 453 ? 3.617 -1.334 -13.766 1 98.69 453 ALA A N 1
ATOM 3666 C CA . ALA A 1 453 ? 4.902 -2.018 -13.672 1 98.69 453 ALA A CA 1
ATOM 3667 C C . ALA A 1 453 ? 6.016 -1.174 -14.289 1 98.69 453 ALA A C 1
ATOM 3669 O O . ALA A 1 453 ? 7.059 -0.961 -13.672 1 98.69 453 ALA A O 1
ATOM 3670 N N . ILE A 1 454 ? 5.777 -0.677 -15.477 1 98.56 454 ILE A N 1
ATOM 3671 C CA . ILE A 1 454 ? 6.773 0.107 -16.203 1 98.56 454 ILE A CA 1
ATOM 3672 C C . ILE A 1 454 ? 7.07 1.396 -15.438 1 98.56 454 ILE A C 1
ATOM 3674 O O . ILE A 1 454 ? 8.234 1.796 -15.312 1 98.56 454 ILE A O 1
ATOM 3678 N N . TYR A 1 455 ? 6.043 2.035 -14.93 1 98.38 455 TYR A N 1
ATOM 3679 C CA . TYR A 1 455 ? 6.207 3.264 -14.156 1 98.38 455 TYR A CA 1
ATOM 3680 C C . TYR A 1 455 ? 7.188 3.061 -13.008 1 98.38 455 TYR A C 1
ATOM 3682 O O . TYR A 1 455 ? 8.109 3.859 -12.82 1 98.38 455 TYR A O 1
ATOM 3690 N N . TRP A 1 456 ? 7.043 2.031 -12.258 1 98.62 456 TRP A N 1
ATOM 3691 C CA . TRP A 1 456 ? 7.84 1.846 -11.055 1 98.62 456 TRP A CA 1
ATOM 3692 C C . TRP A 1 456 ? 9.25 1.376 -11.398 1 98.62 456 TRP A C 1
ATOM 3694 O O . TRP A 1 456 ? 10.211 1.698 -10.688 1 98.62 456 TRP A O 1
ATOM 3704 N N . ILE A 1 457 ? 9.352 0.594 -12.469 1 98.81 457 ILE A N 1
ATOM 3705 C CA . ILE A 1 457 ? 10.695 0.273 -12.953 1 98.81 457 ILE A CA 1
ATOM 3706 C C . ILE A 1 457 ? 11.445 1.56 -13.281 1 98.81 457 ILE A C 1
ATOM 3708 O O . ILE A 1 457 ? 12.57 1.77 -12.805 1 98.81 457 ILE A O 1
ATOM 3712 N N . GLU A 1 458 ? 10.852 2.416 -14.031 1 98.62 458 GLU A N 1
ATOM 3713 C CA . GLU A 1 458 ? 11.461 3.688 -14.406 1 98.62 458 GLU A CA 1
ATOM 3714 C C . GLU A 1 458 ? 11.672 4.582 -13.188 1 98.62 458 GLU A C 1
ATOM 3716 O O . GLU A 1 458 ? 12.641 5.34 -13.133 1 98.62 458 GLU A O 1
ATOM 3721 N N . TYR A 1 459 ? 10.734 4.504 -12.273 1 98.38 459 TYR A N 1
ATOM 3722 C CA . TYR A 1 459 ? 10.844 5.277 -11.039 1 98.38 459 TYR A CA 1
ATOM 3723 C C . TYR A 1 459 ? 12.141 4.953 -10.312 1 98.38 459 TYR A C 1
ATOM 3725 O O . TYR A 1 459 ? 12.836 5.855 -9.836 1 98.38 459 TYR A O 1
ATOM 3733 N N . VAL A 1 460 ? 12.453 3.666 -10.188 1 98.69 460 VAL A N 1
ATOM 3734 C CA . VAL A 1 460 ? 13.664 3.229 -9.508 1 98.69 460 VAL A CA 1
ATOM 3735 C C . VAL A 1 460 ? 14.898 3.754 -10.242 1 98.69 460 VAL A C 1
ATOM 3737 O O . VAL A 1 460 ? 15.875 4.16 -9.609 1 98.69 460 VAL A O 1
ATOM 3740 N N . ILE A 1 461 ? 14.82 3.785 -11.547 1 98.38 461 ILE A N 1
ATOM 3741 C CA . ILE A 1 461 ? 15.93 4.297 -12.344 1 98.38 461 ILE A CA 1
ATOM 3742 C C . ILE A 1 461 ? 16.062 5.805 -12.125 1 98.38 461 ILE A C 1
ATOM 3744 O O . ILE A 1 461 ? 17.141 6.293 -11.773 1 98.38 461 ILE A O 1
ATOM 3748 N N . ARG A 1 462 ? 14.969 6.531 -12.242 1 96.5 462 ARG A N 1
ATOM 3749 C CA . ARG A 1 462 ? 14.984 7.988 -12.195 1 96.5 462 ARG A CA 1
ATOM 3750 C C . ARG A 1 462 ? 15.406 8.484 -10.812 1 96.5 462 ARG A C 1
ATOM 3752 O O . ARG A 1 462 ? 16.062 9.523 -10.703 1 96.5 462 ARG A O 1
ATOM 3759 N N . HIS A 1 463 ? 15.07 7.719 -9.812 1 97.19 463 HIS A N 1
ATOM 3760 C CA . HIS A 1 463 ? 15.367 8.164 -8.453 1 97.19 463 HIS A CA 1
ATOM 3761 C C . HIS A 1 463 ? 16.5 7.34 -7.844 1 97.19 463 HIS A C 1
ATOM 3763 O O . HIS A 1 463 ? 16.578 7.207 -6.621 1 97.19 463 HIS A O 1
ATOM 3769 N N . LYS A 1 464 ? 17.297 6.723 -8.672 1 96.62 464 LYS A N 1
ATOM 3770 C CA . LYS A 1 464 ? 18.562 6.105 -8.297 1 96.62 464 LYS A CA 1
ATOM 3771 C C . LYS A 1 464 ? 18.375 5.105 -7.16 1 96.62 464 LYS A C 1
ATOM 3773 O O . LYS A 1 464 ? 19.047 5.191 -6.133 1 96.62 464 LYS A O 1
ATOM 3778 N N . GLY A 1 465 ? 17.484 4.207 -7.387 1 97.81 465 GLY A N 1
ATOM 3779 C CA . GLY A 1 465 ? 17.266 3.141 -6.426 1 97.81 465 GLY A CA 1
ATOM 3780 C C . GLY A 1 465 ? 16.062 3.385 -5.535 1 97.81 465 GLY A C 1
ATOM 3781 O O . GLY A 1 465 ? 15.672 2.51 -4.758 1 97.81 465 GLY A O 1
ATOM 3782 N N . ALA A 1 466 ? 15.539 4.629 -5.52 1 97.31 466 ALA A N 1
ATOM 3783 C CA . ALA A 1 466 ? 14.312 5.016 -4.816 1 97.31 466 ALA A CA 1
ATOM 3784 C C . ALA A 1 466 ? 14.422 4.711 -3.326 1 97.31 466 ALA A C 1
ATOM 3786 O O . ALA A 1 466 ? 13.555 4.043 -2.76 1 97.31 466 ALA A O 1
ATOM 3787 N N . PRO A 1 467 ? 15.383 5.285 -2.605 1 95.19 467 PRO A N 1
ATOM 3788 C CA . PRO A 1 467 ? 15.562 5 -1.181 1 95.19 467 PRO A CA 1
ATOM 3789 C C . PRO A 1 467 ? 14.359 5.406 -0.336 1 95.19 467 PRO A C 1
ATOM 3791 O O . PRO A 1 467 ? 14.172 4.891 0.769 1 95.19 467 PRO A O 1
ATOM 3794 N N . GLN A 1 468 ? 13.477 6.293 -0.859 1 93.88 468 GLN A N 1
ATOM 3795 C CA . GLN A 1 468 ? 12.32 6.773 -0.117 1 93.88 468 GLN A CA 1
ATOM 3796 C C . GLN A 1 468 ? 11.289 5.668 0.08 1 93.88 468 GLN A C 1
ATOM 3798 O O . GLN A 1 468 ? 10.391 5.789 0.911 1 93.88 468 GLN A O 1
ATOM 3803 N N . LEU A 1 469 ? 11.414 4.555 -0.655 1 96.12 469 LEU A N 1
ATOM 3804 C CA . LEU A 1 469 ? 10.453 3.461 -0.564 1 96.12 469 LEU A CA 1
ATOM 3805 C C . LEU A 1 469 ? 10.898 2.43 0.466 1 96.12 469 LEU A C 1
ATOM 3807 O O . LEU A 1 469 ? 10.117 1.558 0.857 1 96.12 469 LEU A O 1
ATOM 3811 N N . ARG A 1 470 ? 12.117 2.557 0.942 1 95.5 470 ARG A N 1
ATOM 3812 C CA . ARG A 1 470 ? 12.75 1.505 1.729 1 95.5 470 ARG A CA 1
ATOM 3813 C C . ARG A 1 470 ? 12.297 1.559 3.184 1 95.5 470 ARG A C 1
ATOM 3815 O O . ARG A 1 470 ? 12.32 2.621 3.807 1 95.5 470 ARG A O 1
ATOM 3822 N N . SER A 1 471 ? 11.852 0.435 3.711 1 94.88 471 SER A N 1
ATOM 3823 C CA . SER A 1 471 ? 11.516 0.315 5.125 1 94.88 471 SER A CA 1
ATOM 3824 C C . SER A 1 471 ? 12.773 0.325 5.992 1 94.88 471 SER A C 1
ATOM 3826 O O . SER A 1 471 ? 13.719 -0.419 5.73 1 94.88 471 SER A O 1
ATOM 3828 N N . ALA A 1 472 ? 12.742 1.114 7.031 1 94.44 472 ALA A N 1
ATOM 3829 C CA . ALA A 1 472 ? 13.875 1.167 7.953 1 94.44 472 ALA A CA 1
ATOM 3830 C C . ALA A 1 472 ? 13.977 -0.119 8.766 1 94.44 472 ALA A C 1
ATOM 3832 O O . ALA A 1 472 ? 15.016 -0.391 9.383 1 94.44 472 ALA A O 1
ATOM 3833 N N . GLY A 1 473 ? 12.906 -0.89 8.711 1 93.94 473 GLY A N 1
ATOM 3834 C CA . GLY A 1 473 ? 12.938 -2.176 9.383 1 93.94 473 GLY A CA 1
ATOM 3835 C C . GLY A 1 473 ? 14.031 -3.094 8.867 1 93.94 473 GLY A C 1
ATOM 3836 O O . GLY A 1 473 ? 14.5 -3.98 9.586 1 93.94 473 GLY A O 1
ATOM 3837 N N . LEU A 1 474 ? 14.453 -2.879 7.699 1 95.56 474 LEU A N 1
ATOM 3838 C CA . LEU A 1 474 ? 15.461 -3.717 7.059 1 95.56 474 LEU A CA 1
ATOM 3839 C C . LEU A 1 474 ? 16.828 -3.518 7.707 1 95.56 474 LEU A C 1
ATOM 3841 O O . LEU A 1 474 ? 17.734 -4.328 7.508 1 95.56 474 LEU A O 1
ATOM 3845 N N . ASP A 1 475 ? 16.953 -2.471 8.445 1 94.56 475 ASP A N 1
ATOM 3846 C CA . ASP A 1 475 ? 18.234 -2.17 9.07 1 94.56 475 ASP A CA 1
ATOM 3847 C C . ASP A 1 475 ? 18.297 -2.717 10.5 1 94.56 475 ASP A C 1
ATOM 3849 O O . ASP A 1 475 ? 19.312 -2.572 11.18 1 94.56 475 ASP A O 1
ATOM 3853 N N . LEU A 1 476 ? 17.25 -3.348 10.922 1 94.56 476 LEU A N 1
ATOM 3854 C CA . LEU A 1 476 ? 17.188 -3.908 12.266 1 94.56 476 LEU A CA 1
ATOM 3855 C C . LEU A 1 476 ? 17.375 -5.422 12.234 1 94.56 476 LEU A C 1
ATOM 3857 O O . LEU A 1 476 ? 16.922 -6.09 11.305 1 94.56 476 LEU A O 1
ATOM 3861 N N . PRO A 1 477 ? 18.062 -5.891 13.359 1 91.81 477 PRO A N 1
ATOM 3862 C CA . PRO A 1 477 ? 17.969 -7.348 13.5 1 91.81 477 PRO A CA 1
ATOM 3863 C C . PRO A 1 477 ? 16.516 -7.816 13.695 1 91.81 477 PRO A C 1
ATOM 3865 O O . PRO A 1 477 ? 15.68 -7.062 14.188 1 91.81 477 PRO A O 1
ATOM 3868 N N . TRP A 1 478 ? 16.312 -9 13.328 1 87.69 478 TRP A N 1
ATOM 3869 C CA . TRP A 1 478 ? 14.945 -9.523 13.336 1 87.69 478 TRP A CA 1
ATOM 3870 C C . TRP A 1 478 ? 14.328 -9.406 14.727 1 87.69 478 TRP A C 1
ATOM 3872 O O . TRP A 1 478 ? 13.148 -9.102 14.867 1 87.69 478 TRP A O 1
ATOM 3882 N N . VAL A 1 479 ? 15.055 -9.602 15.75 1 89.88 479 VAL A N 1
ATOM 3883 C CA . VAL A 1 479 ? 14.586 -9.555 17.125 1 89.88 479 VAL A CA 1
ATOM 3884 C C . VAL A 1 479 ? 14.086 -8.148 17.453 1 89.88 479 VAL A C 1
ATOM 3886 O O . VAL A 1 479 ? 13.07 -7.984 18.125 1 89.88 479 VAL A O 1
ATOM 3889 N N . SER A 1 480 ? 14.781 -7.125 16.969 1 94.25 480 SER A N 1
ATOM 3890 C CA . SER A 1 480 ? 14.398 -5.734 17.188 1 94.25 480 SER A CA 1
ATOM 3891 C C . SER A 1 480 ? 13.25 -5.328 16.266 1 94.25 480 SER A C 1
ATOM 3893 O O . SER A 1 480 ? 12.352 -4.59 16.672 1 94.25 480 SER A O 1
ATOM 3895 N N . PHE A 1 481 ? 13.352 -5.91 15.078 1 92.5 481 PHE A N 1
ATOM 3896 C CA . PHE A 1 481 ? 12.297 -5.656 14.109 1 92.5 481 PHE A CA 1
ATOM 3897 C C . PHE A 1 481 ? 10.945 -6.121 14.648 1 92.5 481 PHE A C 1
ATOM 3899 O O . PHE A 1 481 ? 9.953 -5.402 14.539 1 92.5 481 PHE A O 1
ATOM 3906 N N . ALA A 1 482 ? 10.953 -7.207 15.312 1 89.06 482 ALA A N 1
ATOM 3907 C CA . ALA A 1 482 ? 9.734 -7.793 15.867 1 89.06 482 ALA A CA 1
ATOM 3908 C C . ALA A 1 482 ? 9.477 -7.285 17.281 1 89.06 482 ALA A C 1
ATOM 3910 O O . ALA A 1 482 ? 8.547 -7.738 17.953 1 89.06 482 ALA A O 1
ATOM 3911 N N . SER A 1 483 ? 10.25 -6.41 17.828 1 91.94 483 SER A N 1
ATOM 3912 C CA . SER A 1 483 ? 10.148 -5.812 19.156 1 91.94 483 SER A CA 1
ATOM 3913 C C . SER A 1 483 ? 10.219 -6.875 20.25 1 91.94 483 SER A C 1
ATOM 3915 O O . SER A 1 483 ? 9.594 -6.73 21.297 1 91.94 483 SER A O 1
ATOM 3917 N N . LEU A 1 484 ? 10.898 -7.926 19.953 1 88.94 484 LEU A N 1
ATOM 3918 C CA . LEU A 1 484 ? 11.039 -8.992 20.938 1 88.94 484 LEU A CA 1
ATOM 3919 C C . LEU A 1 484 ? 12.008 -8.586 22.047 1 88.94 484 LEU A C 1
ATOM 3921 O O . LEU A 1 484 ? 11.875 -9.039 23.188 1 88.94 484 LEU A O 1
ATOM 3925 N N . ASP A 1 485 ? 13 -7.762 21.703 1 93.88 485 ASP A N 1
ATOM 3926 C CA . ASP A 1 485 ? 13.922 -7.262 22.719 1 93.88 485 ASP A CA 1
ATOM 3927 C C . ASP A 1 485 ? 13.188 -6.406 23.75 1 93.88 485 ASP A C 1
ATOM 3929 O O . ASP A 1 485 ? 13.43 -6.527 24.953 1 93.88 485 ASP A O 1
ATOM 3933 N N . ILE A 1 486 ? 12.25 -5.641 23.297 1 93.5 486 ILE A N 1
ATOM 3934 C CA . ILE A 1 486 ? 11.445 -4.828 24.203 1 93.5 486 ILE A CA 1
ATOM 3935 C C . ILE A 1 486 ? 10.516 -5.73 25.016 1 93.5 486 ILE A C 1
ATOM 3937 O O . ILE A 1 486 ? 10.375 -5.551 26.234 1 93.5 486 ILE A O 1
ATOM 3941 N N . ALA A 1 487 ? 9.875 -6.684 24.375 1 89.62 487 ALA A N 1
ATOM 3942 C CA . ALA A 1 487 ? 8.992 -7.625 25.062 1 89.62 487 ALA A CA 1
ATOM 3943 C C . ALA A 1 487 ? 9.75 -8.367 26.172 1 89.62 487 ALA A C 1
ATOM 3945 O O . ALA A 1 487 ? 9.219 -8.562 27.266 1 89.62 487 ALA A O 1
ATOM 3946 N N . ALA A 1 488 ? 10.914 -8.75 25.859 1 90.19 488 ALA A N 1
ATOM 3947 C CA . ALA A 1 488 ? 11.742 -9.461 26.828 1 90.19 488 ALA A CA 1
ATOM 3948 C C . ALA A 1 488 ? 12.055 -8.578 28.047 1 90.19 488 ALA A C 1
ATOM 3950 O O . ALA A 1 488 ? 12.016 -9.039 29.188 1 90.19 488 ALA A O 1
ATOM 3951 N N . LEU A 1 489 ? 12.398 -7.375 27.766 1 93.19 489 LEU A N 1
ATOM 3952 C CA . LEU A 1 489 ? 12.688 -6.438 28.844 1 93.19 489 LEU A CA 1
ATOM 3953 C C . LEU A 1 489 ? 11.461 -6.246 29.734 1 93.19 489 LEU A C 1
ATOM 3955 O O . LEU A 1 489 ? 11.562 -6.285 30.969 1 93.19 489 LEU A O 1
ATOM 3959 N N . VAL A 1 490 ? 10.344 -6.027 29.078 1 91.38 490 VAL A N 1
ATOM 3960 C CA . VAL A 1 490 ? 9.102 -5.816 29.812 1 91.38 490 VAL A CA 1
ATOM 3961 C C . VAL A 1 490 ? 8.781 -7.059 30.656 1 91.38 490 VAL A C 1
ATOM 3963 O O . VAL A 1 490 ? 8.406 -6.949 31.812 1 91.38 490 VAL A O 1
ATOM 3966 N N . LEU A 1 491 ? 8.875 -8.195 30.047 1 87.31 491 LEU A N 1
ATOM 3967 C CA . LEU A 1 491 ? 8.641 -9.445 30.766 1 87.31 491 LEU A CA 1
ATOM 3968 C C . LEU A 1 491 ? 9.602 -9.578 31.953 1 87.31 491 LEU A C 1
ATOM 3970 O O . LEU A 1 491 ? 9.195 -10.008 33.031 1 87.31 491 LEU A O 1
ATOM 3974 N N . GLY A 1 492 ? 10.836 -9.289 31.766 1 91.56 492 GLY A N 1
ATOM 3975 C CA . GLY A 1 492 ? 11.82 -9.32 32.844 1 91.56 492 GLY A CA 1
ATOM 3976 C C . GLY A 1 492 ? 11.453 -8.422 34 1 91.56 492 GLY A C 1
ATOM 3977 O O . GLY A 1 492 ? 11.539 -8.828 35.156 1 91.56 492 GLY A O 1
ATOM 3978 N N . VAL A 1 493 ? 11.047 -7.242 33.656 1 93.31 493 VAL A N 1
ATOM 3979 C CA . VAL A 1 493 ? 10.656 -6.281 34.688 1 93.31 493 VAL A CA 1
ATOM 3980 C C . VAL A 1 493 ? 9.43 -6.793 35.438 1 93.31 493 VAL A C 1
ATOM 3982 O O . VAL A 1 493 ? 9.359 -6.684 36.656 1 93.31 493 VAL A O 1
ATOM 3985 N N . LEU A 1 494 ? 8.523 -7.32 34.656 1 90.75 494 LEU A N 1
ATOM 3986 C CA . LEU A 1 494 ? 7.316 -7.848 35.281 1 90.75 494 LEU A CA 1
ATOM 3987 C C . LEU A 1 494 ? 7.648 -9.016 36.188 1 90.75 494 LEU A C 1
ATOM 3989 O O . LEU A 1 494 ? 7.105 -9.117 37.312 1 90.75 494 LEU A O 1
ATOM 3993 N N . LEU A 1 495 ? 8.5 -9.852 35.781 1 91.25 495 LEU A N 1
ATOM 3994 C CA . LEU A 1 495 ? 8.914 -10.984 36.594 1 91.25 495 LEU A CA 1
ATOM 3995 C C . LEU A 1 495 ? 9.656 -10.516 37.844 1 91.25 495 LEU A C 1
ATOM 3997 O O . LEU A 1 495 ? 9.469 -11.07 38.938 1 91.25 495 LEU A O 1
ATOM 4001 N N . LEU A 1 496 ? 10.461 -9.562 37.719 1 94.62 496 LEU A N 1
ATOM 4002 C CA . LEU A 1 496 ? 11.172 -8.992 38.844 1 94.62 496 LEU A CA 1
ATOM 4003 C C . LEU A 1 496 ? 10.188 -8.391 39.844 1 94.62 496 LEU A C 1
ATOM 4005 O O . LEU A 1 496 ? 10.328 -8.578 41.062 1 94.62 496 LEU A O 1
ATOM 4009 N N . CYS A 1 497 ? 9.273 -7.68 39.344 1 94.5 497 CYS A N 1
ATOM 4010 C CA . CYS A 1 497 ? 8.25 -7.098 40.188 1 94.5 497 CYS A CA 1
ATOM 4011 C C . CYS A 1 497 ? 7.469 -8.18 40.938 1 94.5 497 CYS A C 1
ATOM 4013 O O . CYS A 1 497 ? 7.207 -8.062 42.125 1 94.5 497 CYS A O 1
ATOM 4015 N N . ALA A 1 498 ? 7.105 -9.172 40.219 1 93.56 498 ALA A N 1
ATOM 4016 C CA . ALA A 1 498 ? 6.391 -10.289 40.844 1 93.56 498 ALA A CA 1
ATOM 4017 C C . ALA A 1 498 ? 7.234 -10.945 41.906 1 93.56 498 ALA A C 1
ATOM 4019 O O . ALA A 1 498 ? 6.719 -11.312 42.969 1 93.56 498 ALA A O 1
ATOM 4020 N N . TRP A 1 499 ? 8.445 -11.133 41.656 1 94.06 499 TRP A N 1
ATOM 4021 C CA . TRP A 1 499 ? 9.367 -11.719 42.625 1 94.06 499 TRP A CA 1
ATOM 4022 C C . TRP A 1 499 ? 9.469 -10.867 43.875 1 94.06 499 TRP A C 1
ATOM 4024 O O . TRP A 1 499 ? 9.477 -11.391 45 1 94.06 499 TRP A O 1
ATOM 4034 N N . ILE A 1 500 ? 9.531 -9.609 43.656 1 95.88 500 ILE A N 1
ATOM 4035 C CA . ILE A 1 500 ? 9.625 -8.68 44.781 1 95.88 500 ILE A CA 1
ATOM 4036 C C . ILE A 1 500 ? 8.352 -8.742 45.625 1 95.88 500 ILE A C 1
ATOM 4038 O O . ILE A 1 500 ? 8.414 -8.773 46.844 1 95.88 500 ILE A O 1
ATOM 4042 N N . VAL A 1 501 ? 7.301 -8.719 44.938 1 95.25 501 VAL A N 1
ATOM 4043 C CA . VAL A 1 501 ? 6.02 -8.789 45.625 1 95.25 501 VAL A CA 1
ATOM 4044 C C . VAL A 1 501 ? 5.926 -10.086 46.406 1 95.25 501 VAL A C 1
ATOM 4046 O O . VAL A 1 501 ? 5.469 -10.094 47.562 1 95.25 501 VAL A O 1
ATOM 4049 N N . ARG A 1 502 ? 6.289 -11.172 45.812 1 93.88 502 ARG A N 1
ATOM 4050 C CA . ARG A 1 502 ? 6.27 -12.469 46.5 1 93.88 502 ARG A CA 1
ATOM 4051 C C . ARG A 1 502 ? 7.168 -12.461 47.719 1 93.88 502 ARG A C 1
ATOM 4053 O O . ARG A 1 502 ? 6.797 -13.008 48.781 1 93.88 502 ARG A O 1
ATOM 4060 N N . LYS A 1 503 ? 8.266 -11.93 47.594 1 94.38 503 LYS A N 1
ATOM 4061 C CA . LYS A 1 503 ? 9.203 -11.844 48.688 1 94.38 503 LYS A CA 1
ATOM 4062 C C . LYS A 1 503 ? 8.633 -10.992 49.844 1 94.38 503 LYS A C 1
ATOM 4064 O O . LYS A 1 503 ? 8.781 -11.328 51 1 94.38 503 LYS A O 1
ATOM 4069 N N . LEU A 1 504 ? 8.047 -9.914 49.469 1 94.5 504 LEU A N 1
ATOM 4070 C CA . LEU A 1 504 ? 7.445 -9.031 50.438 1 94.5 504 LEU A CA 1
ATOM 4071 C C . LEU A 1 504 ? 6.297 -9.719 51.188 1 94.5 504 LEU A C 1
ATOM 4073 O O . LEU A 1 504 ? 6.145 -9.578 52.375 1 94.5 504 LEU A O 1
ATOM 4077 N N . LEU A 1 505 ? 5.539 -10.414 50.438 1 93.69 505 LEU A N 1
ATOM 4078 C CA . LEU A 1 505 ? 4.426 -11.148 51.031 1 93.69 505 LEU A CA 1
ATOM 4079 C C . LEU A 1 505 ? 4.93 -12.234 51.969 1 93.69 505 LEU A C 1
ATOM 4081 O O . LEU A 1 505 ? 4.324 -12.484 53 1 93.69 505 LEU A O 1
ATOM 4085 N N . ARG A 1 506 ? 5.953 -12.906 51.594 1 92.88 506 ARG A N 1
ATOM 4086 C CA . ARG A 1 506 ? 6.543 -13.945 52.438 1 92.88 506 ARG A CA 1
ATOM 4087 C C . ARG A 1 506 ? 7.062 -13.352 53.75 1 92.88 506 ARG A C 1
ATOM 4089 O O . ARG A 1 506 ? 6.93 -13.969 54.812 1 92.88 506 ARG A O 1
ATOM 4096 N N . ILE A 1 507 ? 7.562 -12.211 53.656 1 92.5 507 ILE A N 1
ATOM 4097 C CA . ILE A 1 507 ? 8.086 -11.523 54.844 1 92.5 507 ILE A CA 1
ATOM 4098 C C . ILE A 1 507 ? 6.934 -11.133 55.75 1 92.5 507 ILE A C 1
ATOM 4100 O O . ILE A 1 507 ? 7.02 -11.305 56.969 1 92.5 507 ILE A O 1
ATOM 4104 N N . ILE A 1 508 ? 5.891 -10.727 55.156 1 92.25 508 ILE A N 1
ATOM 4105 C CA . ILE A 1 508 ? 4.738 -10.273 55.938 1 92.25 508 ILE A CA 1
ATOM 4106 C C . ILE A 1 508 ? 4.07 -11.469 56.625 1 92.25 508 ILE A C 1
ATOM 4108 O O . ILE A 1 508 ? 3.697 -11.398 57.781 1 92.25 508 ILE A O 1
ATOM 4112 N N . VAL A 1 509 ? 3.998 -12.602 55.906 1 90.94 509 VAL A N 1
ATOM 4113 C CA . VAL A 1 509 ? 3.355 -13.797 56.438 1 90.94 509 VAL A CA 1
ATOM 4114 C C . VAL A 1 509 ? 4.238 -14.422 57.531 1 90.94 509 VAL A C 1
ATOM 4116 O O . VAL A 1 509 ? 3.738 -14.906 58.531 1 90.94 509 VAL A O 1
ATOM 4119 N N . SER A 1 510 ? 5.469 -14.352 57.312 1 88.12 510 SER A N 1
ATOM 4120 C CA . SER A 1 510 ? 6.391 -14.906 58.312 1 88.12 510 SER A CA 1
ATOM 4121 C C . SER A 1 510 ? 6.383 -14.07 59.594 1 88.12 510 SER A C 1
ATOM 4123 O O . SER A 1 510 ? 6.465 -14.617 60.688 1 88.12 510 SER A O 1
ATOM 4125 N N . ASP A 1 511 ? 6.242 -12.875 59.469 1 82.31 511 ASP A N 1
ATOM 4126 C CA . ASP A 1 511 ? 6.188 -11.984 60.625 1 82.31 511 ASP A CA 1
ATOM 4127 C C . ASP A 1 511 ? 4.898 -12.195 61.406 1 82.31 511 ASP A C 1
ATOM 4129 O O . ASP A 1 511 ? 4.906 -12.148 62.656 1 82.31 511 ASP A O 1
ATOM 4133 N N . LYS A 1 512 ? 3.945 -12.539 60.844 1 73.69 512 LYS A N 1
ATOM 4134 C CA . LYS A 1 512 ? 2.678 -12.805 61.5 1 73.69 512 LYS A CA 1
ATOM 4135 C C . LYS A 1 512 ? 2.719 -14.133 62.25 1 73.69 512 LYS A C 1
ATOM 4137 O O . LYS A 1 512 ? 2.16 -14.25 63.344 1 73.69 512 LYS A O 1
ATOM 4142 N N . LYS A 1 513 ? 3.373 -15.055 61.625 1 75.94 513 LYS A N 1
ATOM 4143 C CA . LYS A 1 513 ? 3.506 -16.344 62.281 1 75.94 513 LYS A CA 1
ATOM 4144 C C . LYS A 1 513 ? 4.402 -16.234 63.531 1 75.94 513 LYS A C 1
ATOM 4146 O O . LYS A 1 513 ? 4.148 -16.875 64.562 1 75.94 513 LYS A O 1
ATOM 4151 N N . ARG A 1 514 ? 5.211 -15.477 63.5 1 72.12 514 ARG A N 1
ATOM 4152 C CA . ARG A 1 514 ? 6.082 -15.258 64.625 1 72.12 514 ARG A CA 1
ATOM 4153 C C . ARG A 1 514 ? 5.348 -14.508 65.75 1 72.12 514 ARG A C 1
ATOM 4155 O O . ARG A 1 514 ? 5.594 -14.734 66.938 1 72.12 514 ARG A O 1
ATOM 4162 N N . LYS A 1 515 ? 4.559 -13.812 65.5 1 71.56 515 LYS A N 1
ATOM 4163 C CA . LYS A 1 515 ? 3.828 -13.062 66.562 1 71.56 515 LYS A CA 1
ATOM 4164 C C . LYS A 1 515 ? 2.723 -13.906 67.188 1 71.56 515 LYS A C 1
ATOM 4166 O O . LYS A 1 515 ? 2.305 -13.656 68.312 1 71.56 515 LYS A O 1
ATOM 4171 N N . THR A 1 516 ? 2.307 -14.805 66.562 1 74.75 516 THR A N 1
ATOM 4172 C CA . THR A 1 516 ? 1.284 -15.695 67.125 1 74.75 516 THR A CA 1
ATOM 4173 C C . THR A 1 516 ? 1.92 -16.812 67.938 1 74.75 516 THR A C 1
ATOM 4175 O O . THR A 1 516 ? 1.285 -17.375 68.812 1 74.75 516 THR A O 1
ATOM 4178 N N . ASP A 1 517 ? 3.102 -17.062 67.875 1 59.38 517 ASP A N 1
ATOM 4179 C CA . ASP A 1 517 ? 3.777 -18.031 68.75 1 59.38 517 ASP A CA 1
ATOM 4180 C C . ASP A 1 517 ? 4.312 -17.344 70 1 59.38 517 ASP A C 1
ATOM 4182 O O . ASP A 1 517 ? 4.305 -17.922 71.125 1 59.38 517 ASP A O 1
ATOM 4186 N N . MET B 1 1 ? -10.781 14.008 -47.062 1 32.03 1 MET B N 1
ATOM 4187 C CA . MET B 1 1 ? -10.523 12.773 -46.312 1 32.03 1 MET B CA 1
ATOM 4188 C C . MET B 1 1 ? -10.25 13.07 -44.844 1 32.03 1 MET B C 1
ATOM 4190 O O . MET B 1 1 ? -10.172 12.156 -44.031 1 32.03 1 MET B O 1
ATOM 4194 N N . LEU B 1 2 ? -9.727 14.312 -44.594 1 36.59 2 LEU B N 1
ATOM 4195 C CA . LEU B 1 2 ? -9.367 14.828 -43.25 1 36.59 2 LEU B CA 1
ATOM 4196 C C . LEU B 1 2 ? -10.609 14.977 -42.375 1 36.59 2 LEU B C 1
ATOM 4198 O O . LEU B 1 2 ? -10.5 15.047 -41.156 1 36.59 2 LEU B O 1
ATOM 4202 N N . LEU B 1 3 ? -11.781 15.172 -43 1 38.94 3 LEU B N 1
ATOM 4203 C CA . LEU B 1 3 ? -13 15.508 -42.281 1 38.94 3 LEU B CA 1
ATOM 4204 C C . LEU B 1 3 ? -13.5 14.312 -41.469 1 38.94 3 LEU B C 1
ATOM 4206 O O . LEU B 1 3 ? -14.406 14.453 -40.656 1 38.94 3 LEU B O 1
ATOM 4210 N N . LYS B 1 4 ? -13.289 13.086 -42.094 1 38.38 4 LYS B N 1
ATOM 4211 C CA . LYS B 1 4 ? -13.961 11.93 -41.5 1 38.38 4 LYS B CA 1
ATOM 4212 C C . LYS B 1 4 ? -13.242 11.461 -40.25 1 38.38 4 LYS B C 1
ATOM 4214 O O . LYS B 1 4 ? -13.664 10.5 -39.594 1 38.38 4 LYS B O 1
ATOM 4219 N N . LEU B 1 5 ? -11.93 12.047 -40.094 1 36.84 5 LEU B N 1
ATOM 4220 C CA . LEU B 1 5 ? -11.203 11.602 -38.906 1 36.84 5 LEU B CA 1
ATOM 4221 C C . LEU B 1 5 ? -11.727 12.305 -37.656 1 36.84 5 LEU B C 1
ATOM 4223 O O . LEU B 1 5 ? -11.289 12.008 -36.531 1 36.84 5 LEU B O 1
ATOM 4227 N N . ILE B 1 6 ? -12.609 13.336 -37.844 1 41.81 6 ILE B N 1
ATOM 4228 C CA . ILE B 1 6 ? -13.031 14.156 -36.719 1 41.81 6 ILE B CA 1
ATOM 4229 C C . ILE B 1 6 ? -13.891 13.328 -35.781 1 41.81 6 ILE B C 1
ATOM 4231 O O . ILE B 1 6 ? -13.727 13.414 -34.562 1 41.81 6 ILE B O 1
ATOM 4235 N N . PRO B 1 7 ? -14.758 12.422 -36.344 1 43.28 7 PRO B N 1
ATOM 4236 C CA . PRO B 1 7 ? -15.641 11.805 -35.344 1 43.28 7 PRO B CA 1
ATOM 4237 C C . PRO B 1 7 ? -14.922 10.797 -34.469 1 43.28 7 PRO B C 1
ATOM 4239 O O . PRO B 1 7 ? -15.32 10.586 -33.312 1 43.28 7 PRO B O 1
ATOM 4242 N N . VAL B 1 8 ? -13.867 10.125 -35 1 41.38 8 VAL B N 1
ATOM 4243 C CA . VAL B 1 8 ? -13.266 9.055 -34.188 1 41.38 8 VAL B CA 1
ATOM 4244 C C . VAL B 1 8 ? -12.469 9.664 -33.031 1 41.38 8 VAL B C 1
ATOM 4246 O O . VAL B 1 8 ? -12.375 9.062 -31.969 1 41.38 8 VAL B O 1
ATOM 4249 N N . LEU B 1 9 ? -11.797 10.812 -33.219 1 39.91 9 LEU B N 1
ATOM 4250 C CA . LEU B 1 9 ? -11.062 11.414 -32.125 1 39.91 9 LEU B CA 1
ATOM 4251 C C . LEU B 1 9 ? -12.016 11.844 -31 1 39.91 9 LEU B C 1
ATOM 4253 O O . LEU B 1 9 ? -11.641 11.844 -29.828 1 39.91 9 LEU B O 1
ATOM 4257 N N . LEU B 1 10 ? -13.219 12.266 -31.375 1 38.66 10 LEU B N 1
ATOM 4258 C CA . LEU B 1 10 ? -14.156 12.688 -30.344 1 38.66 10 LEU B CA 1
ATOM 4259 C C . LEU B 1 10 ? -14.633 11.492 -29.531 1 38.66 10 LEU B C 1
ATOM 4261 O O . LEU B 1 10 ? -15.055 11.648 -28.375 1 38.66 10 LEU B O 1
ATOM 4265 N N . LEU B 1 11 ? -14.625 10.266 -30.125 1 36.88 11 LEU B N 1
ATOM 4266 C CA . LEU B 1 11 ? -15.18 9.156 -29.359 1 36.88 11 LEU B CA 1
ATOM 4267 C C . LEU B 1 11 ? -14.195 8.688 -28.297 1 36.88 11 LEU B C 1
ATOM 4269 O O . LEU B 1 11 ? -14.586 8.07 -27.297 1 36.88 11 LEU B O 1
ATOM 4273 N N . SER B 1 12 ? -12.883 8.672 -28.5 1 36.44 12 SER B N 1
ATOM 4274 C CA . SER B 1 12 ? -11.961 8.109 -27.531 1 36.44 12 SER B CA 1
ATOM 4275 C C . SER B 1 12 ? -11.898 8.969 -26.266 1 36.44 12 SER B C 1
ATOM 4277 O O . SER B 1 12 ? -11.523 8.484 -25.203 1 36.44 12 SER B O 1
ATOM 4279 N N . THR B 1 13 ? -11.914 10.297 -26.344 1 37.66 13 THR B N 1
ATOM 4280 C CA . THR B 1 13 ? -11.82 11.109 -25.141 1 37.66 13 THR B CA 1
ATOM 4281 C C . THR B 1 13 ? -13.016 10.859 -24.219 1 37.66 13 THR B C 1
ATOM 4283 O O . THR B 1 13 ? -12.922 11.062 -23.016 1 37.66 13 THR B O 1
ATOM 4286 N N . LEU B 1 14 ? -14.234 10.656 -24.766 1 34.53 14 LEU B N 1
ATOM 4287 C CA . LEU B 1 14 ? -15.391 10.672 -23.875 1 34.53 14 LEU B CA 1
ATOM 4288 C C . LEU B 1 14 ? -15.555 9.32 -23.188 1 34.53 14 LEU B C 1
ATOM 4290 O O . LEU B 1 14 ? -16.688 8.883 -22.938 1 34.53 14 LEU B O 1
ATOM 4294 N N . ALA B 1 15 ? -14.766 8.383 -23.422 1 37.62 15 ALA B N 1
ATOM 4295 C CA . ALA B 1 15 ? -15.008 7.387 -22.375 1 37.62 15 ALA B CA 1
ATOM 4296 C C . ALA B 1 15 ? -15.047 8.031 -21 1 37.62 15 ALA B C 1
ATOM 4298 O O . ALA B 1 15 ? -14.039 8.055 -20.281 1 37.62 15 ALA B O 1
ATOM 4299 N N . TRP B 1 16 ? -15.539 9.203 -20.906 1 38.19 16 TRP B N 1
ATOM 4300 C CA . TRP B 1 16 ? -16.078 9.711 -19.641 1 38.19 16 TRP B CA 1
ATOM 4301 C C . TRP B 1 16 ? -16.719 8.586 -18.828 1 38.19 16 TRP B C 1
ATOM 4303 O O . TRP B 1 16 ? -17.703 7.98 -19.281 1 38.19 16 TRP B O 1
ATOM 4313 N N . HIS B 1 17 ? -15.969 7.793 -18.172 1 44.81 17 HIS B N 1
ATOM 4314 C CA . HIS B 1 17 ? -16.672 7.02 -17.156 1 44.81 17 HIS B CA 1
ATOM 4315 C C . HIS B 1 17 ? -17.938 7.746 -16.688 1 44.81 17 HIS B C 1
ATOM 4317 O O . HIS B 1 17 ? -17.844 8.812 -16.078 1 44.81 17 HIS B O 1
ATOM 4323 N N . GLN B 1 18 ? -18.875 7.953 -17.469 1 46.22 18 GLN B N 1
ATOM 4324 C CA . GLN B 1 18 ? -20.188 8.367 -16.984 1 46.22 18 GLN B CA 1
ATOM 4325 C C . GLN B 1 18 ? -20.391 7.926 -15.531 1 46.22 18 GLN B C 1
ATOM 4327 O O . GLN B 1 18 ? -20.688 6.758 -15.266 1 46.22 18 GLN B O 1
ATOM 4332 N N . THR B 1 19 ? -19.531 8.352 -14.703 1 57.38 19 THR B N 1
ATOM 4333 C CA . THR B 1 19 ? -19.859 8.078 -13.305 1 57.38 19 THR B CA 1
ATOM 4334 C C . THR B 1 19 ? -21.281 8.531 -12.984 1 57.38 19 THR B C 1
ATOM 4336 O O . THR B 1 19 ? -21.688 9.641 -13.352 1 57.38 19 THR B O 1
ATOM 4339 N N . ASP B 1 20 ? -22.156 7.676 -12.875 1 72.56 20 ASP B N 1
ATOM 4340 C CA . ASP B 1 20 ? -23.484 7.953 -12.336 1 72.56 20 ASP B CA 1
ATOM 4341 C C . ASP B 1 20 ? -23.406 8.898 -11.133 1 72.56 20 ASP B C 1
ATOM 4343 O O . ASP B 1 20 ? -22.516 8.75 -10.289 1 72.56 20 ASP B O 1
ATOM 4347 N N . SER B 1 21 ? -23.984 10.039 -11.227 1 91.25 21 SER B N 1
ATOM 4348 C CA . SER B 1 21 ? -24.078 11.031 -10.164 1 91.25 21 SER B CA 1
ATOM 4349 C C . SER B 1 21 ? -24.547 10.398 -8.859 1 91.25 21 SER B C 1
ATOM 4351 O O . SER B 1 21 ? -25.578 9.727 -8.82 1 91.25 21 SER B O 1
ATOM 4353 N N . SER B 1 22 ? -23.656 10.391 -7.914 1 97.81 22 SER B N 1
ATOM 4354 C CA . SER B 1 22 ? -23.969 9.844 -6.602 1 97.81 22 SER B CA 1
ATOM 4355 C C . SER B 1 22 ? -24.312 10.945 -5.605 1 97.81 22 SER B C 1
ATOM 4357 O O . SER B 1 22 ? -24.016 12.117 -5.852 1 97.81 22 SER B O 1
ATOM 4359 N N . ARG B 1 23 ? -25.031 10.602 -4.582 1 98.62 23 ARG B N 1
ATOM 4360 C CA . ARG B 1 23 ? -25.312 11.5 -3.467 1 98.62 23 ARG B CA 1
ATOM 4361 C C . ARG B 1 23 ? -24.391 11.219 -2.291 1 98.62 23 ARG B C 1
ATOM 4363 O O . ARG B 1 23 ? -24.406 10.125 -1.72 1 98.62 23 ARG B O 1
ATOM 4370 N N . ILE B 1 24 ? -23.594 12.203 -1.932 1 98.81 24 ILE B N 1
ATOM 4371 C CA . ILE B 1 24 ? -22.562 12.039 -0.913 1 98.81 24 ILE B CA 1
ATOM 4372 C C . ILE B 1 24 ? -22.859 12.969 0.263 1 98.81 24 ILE B C 1
ATOM 4374 O O . ILE B 1 24 ? -23.188 14.141 0.069 1 98.81 24 ILE B O 1
ATOM 4378 N N . LEU B 1 25 ? -22.812 12.453 1.47 1 98.88 25 LEU B N 1
ATOM 4379 C CA . LEU B 1 25 ? -22.891 13.273 2.676 1 98.88 25 LEU B CA 1
ATOM 4380 C C . LEU B 1 25 ? -21.5 13.484 3.271 1 98.88 25 LEU B C 1
ATOM 4382 O O . LEU B 1 25 ? -20.859 12.531 3.715 1 98.88 25 LEU B O 1
ATOM 4386 N N . GLY B 1 26 ? -21.047 14.727 3.205 1 98.75 26 GLY B N 1
ATOM 4387 C CA . GLY B 1 26 ? -19.797 15.102 3.838 1 98.75 26 GLY B CA 1
ATOM 4388 C C . GLY B 1 26 ? -19.969 15.57 5.27 1 98.75 26 GLY B C 1
ATOM 4389 O O . GLY B 1 26 ? -20.875 16.344 5.57 1 98.75 26 GLY B O 1
ATOM 4390 N N . VAL B 1 27 ? -19.078 15.062 6.145 1 98.62 27 VAL B N 1
ATOM 4391 C CA . VAL B 1 27 ? -19.156 15.43 7.555 1 98.62 27 VAL B CA 1
ATOM 4392 C C . VAL B 1 27 ? -17.797 15.906 8.039 1 98.62 27 VAL B C 1
ATOM 4394 O O . VAL B 1 27 ? -16.922 15.094 8.344 1 98.62 27 VAL B O 1
ATOM 4397 N N . PHE B 1 28 ? -17.625 17.188 8.172 1 98.12 28 PHE B N 1
ATOM 4398 C CA . PHE B 1 28 ? -16.375 17.828 8.523 1 98.12 28 PHE B CA 1
ATOM 4399 C C . PHE B 1 28 ? -16.578 18.891 9.602 1 98.12 28 PHE B C 1
ATOM 4401 O O . PHE B 1 28 ? -16.438 20.078 9.336 1 98.12 28 PHE B O 1
ATOM 4408 N N . VAL B 1 29 ? -16.734 18.453 10.852 1 96.44 29 VAL B N 1
ATOM 4409 C CA . VAL B 1 29 ? -17.234 19.344 11.898 1 96.44 29 VAL B CA 1
ATOM 4410 C C . VAL B 1 29 ? -16.062 20 12.625 1 96.44 29 VAL B C 1
ATOM 4412 O O . VAL B 1 29 ? -16.266 20.938 13.398 1 96.44 29 VAL B O 1
ATOM 4415 N N . PHE B 1 30 ? -14.859 19.516 12.383 1 94.56 30 PHE B N 1
ATOM 4416 C CA . PHE B 1 30 ? -13.719 20.172 13.016 1 94.56 30 PHE B CA 1
ATOM 4417 C C . PHE B 1 30 ? -13.438 21.531 12.359 1 94.56 30 PHE B C 1
ATOM 4419 O O . PHE B 1 30 ? -13.336 21.609 11.133 1 94.56 30 PHE B O 1
ATOM 4426 N N . PRO B 1 31 ? -13.312 22.578 13.141 1 93.44 31 PRO B N 1
ATOM 4427 C CA . PRO B 1 31 ? -13.258 23.922 12.57 1 93.44 31 PRO B CA 1
ATOM 4428 C C . PRO B 1 31 ? -11.836 24.359 12.227 1 93.44 31 PRO B C 1
ATOM 4430 O O . PRO B 1 31 ? -11.422 25.469 12.586 1 93.44 31 PRO B O 1
ATOM 4433 N N . SER B 1 32 ? -11.094 23.578 11.531 1 91.25 32 SER B N 1
ATOM 4434 C CA . SER B 1 32 ? -9.758 23.969 11.094 1 91.25 32 SER B CA 1
ATOM 4435 C C . SER B 1 32 ? -9.758 24.406 9.633 1 91.25 32 SER B C 1
ATOM 4437 O O . SER B 1 32 ? -10.18 23.656 8.758 1 91.25 32 SER B O 1
ATOM 4439 N N . ARG B 1 33 ? -9.25 25.578 9.438 1 89.25 33 ARG B N 1
ATOM 4440 C CA . ARG B 1 33 ? -9.188 26.109 8.07 1 89.25 33 ARG B CA 1
ATOM 4441 C C . ARG B 1 33 ? -8.219 25.297 7.219 1 89.25 33 ARG B C 1
ATOM 4443 O O . ARG B 1 33 ? -8.477 25.062 6.035 1 89.25 33 ARG B O 1
ATOM 4450 N N . SER B 1 34 ? -7.102 24.922 7.828 1 90.25 34 SER B N 1
ATOM 4451 C CA . SER B 1 34 ? -6.117 24.141 7.098 1 90.25 34 SER B CA 1
ATOM 4452 C C . SER B 1 34 ? -6.691 22.797 6.672 1 90.25 34 SER B C 1
ATOM 4454 O O . SER B 1 34 ? -6.48 22.344 5.543 1 90.25 34 SER B O 1
ATOM 4456 N N . HIS B 1 35 ? -7.461 22.156 7.582 1 95.06 35 HIS B N 1
ATOM 4457 C CA . HIS B 1 35 ? -8.109 20.891 7.234 1 95.06 35 HIS B CA 1
ATOM 4458 C C . HIS B 1 35 ? -9.094 21.078 6.086 1 95.06 35 HIS B C 1
ATOM 4460 O O . HIS B 1 35 ? -9.141 20.266 5.164 1 95.06 35 HIS B O 1
ATOM 4466 N N . TRP B 1 36 ? -9.789 22.188 6.195 1 95.75 36 TRP B N 1
ATOM 4467 C CA . TRP B 1 36 ? -10.836 22.469 5.219 1 95.75 36 TRP B CA 1
ATOM 4468 C C . TRP B 1 36 ? -10.25 22.641 3.822 1 95.75 36 TRP B C 1
ATOM 4470 O O . TRP B 1 36 ? -10.867 22.266 2.826 1 95.75 36 TRP B O 1
ATOM 4480 N N . MET B 1 37 ? -9.031 23.172 3.729 1 94.81 37 MET B N 1
ATOM 4481 C CA . MET B 1 37 ? -8.406 23.375 2.424 1 94.81 37 MET B CA 1
ATOM 4482 C C . MET B 1 37 ? -8.289 22.062 1.667 1 94.81 37 MET B C 1
ATOM 4484 O O . MET B 1 37 ? -8.586 22 0.472 1 94.81 37 MET B O 1
ATOM 4488 N N . MET B 1 38 ? -7.883 21.031 2.34 1 96.81 38 MET B N 1
ATOM 4489 C CA . MET B 1 38 ? -7.797 19.703 1.745 1 96.81 38 MET B CA 1
ATOM 4490 C C . MET B 1 38 ? -9.18 19.188 1.377 1 96.81 38 MET B C 1
ATOM 4492 O O . MET B 1 38 ? -9.391 18.688 0.267 1 96.81 38 MET B O 1
ATOM 4496 N N . ILE B 1 39 ? -10.094 19.328 2.27 1 98.5 39 ILE B N 1
ATOM 4497 C CA . ILE B 1 39 ? -11.453 18.812 2.105 1 98.5 39 ILE B CA 1
ATOM 4498 C C . ILE B 1 39 ? -12.148 19.562 0.961 1 98.5 39 ILE B C 1
ATOM 4500 O O . ILE B 1 39 ? -12.812 18.938 0.128 1 98.5 39 ILE B O 1
ATOM 4504 N N . ASP B 1 40 ? -11.906 20.844 0.936 1 98.25 40 ASP B N 1
ATOM 4505 C CA . ASP B 1 40 ? -12.477 21.703 -0.11 1 98.25 40 ASP B CA 1
ATOM 4506 C C . ASP B 1 40 ? -12.047 21.219 -1.495 1 98.25 40 ASP B C 1
ATOM 4508 O O . ASP B 1 40 ? -12.852 21.188 -2.426 1 98.25 40 ASP B O 1
ATOM 4512 N N . SER B 1 41 ? -10.82 20.828 -1.637 1 98.31 41 SER B N 1
ATOM 4513 C CA . SER B 1 41 ? -10.305 20.312 -2.904 1 98.31 41 SER B CA 1
ATOM 4514 C C . SER B 1 41 ? -11.023 19.047 -3.318 1 98.31 41 SER B C 1
ATOM 4516 O O . SER B 1 41 ? -11.406 18.891 -4.48 1 98.31 41 SER B O 1
ATOM 4518 N N . ILE B 1 42 ? -11.25 18.125 -2.414 1 98.81 42 ILE B N 1
ATOM 4519 C CA . ILE B 1 42 ? -11.922 16.859 -2.688 1 98.81 42 ILE B CA 1
ATOM 4520 C C . ILE B 1 42 ? -13.375 17.125 -3.09 1 98.81 42 ILE B C 1
ATOM 4522 O O . ILE B 1 42 ? -13.852 16.578 -4.086 1 98.81 42 ILE B O 1
ATOM 4526 N N . LEU B 1 43 ? -14.047 18 -2.307 1 98.81 43 LEU B N 1
ATOM 4527 C CA . LEU B 1 43 ? -15.453 18.297 -2.564 1 98.81 43 LEU B CA 1
ATOM 4528 C C . LEU B 1 43 ? -15.633 18.938 -3.939 1 98.81 43 LEU B C 1
ATOM 4530 O O . LEU B 1 43 ? -16.547 18.562 -4.684 1 98.81 43 LEU B O 1
ATOM 4534 N N . ASN B 1 44 ? -14.773 19.859 -4.25 1 98.38 44 ASN B N 1
ATOM 4535 C CA . ASN B 1 44 ? -14.867 20.484 -5.57 1 98.38 44 ASN B CA 1
ATOM 4536 C C . ASN B 1 44 ? -14.633 19.469 -6.68 1 98.38 44 ASN B C 1
ATOM 4538 O O . ASN B 1 44 ? -15.289 19.516 -7.723 1 98.38 44 ASN B O 1
ATOM 4542 N N . GLY B 1 45 ? -13.664 18.516 -6.461 1 98.06 45 GLY B N 1
ATOM 4543 C CA . GLY B 1 45 ? -13.453 17.453 -7.43 1 98.06 45 GLY B CA 1
ATOM 4544 C C . GLY B 1 45 ? -14.68 16.578 -7.641 1 98.06 45 GLY B C 1
ATOM 4545 O O . GLY B 1 45 ? -15 16.219 -8.773 1 98.06 45 GLY B O 1
ATOM 4546 N N . LEU B 1 46 ? -15.375 16.266 -6.578 1 98.62 46 LEU B N 1
ATOM 4547 C CA . LEU B 1 46 ? -16.578 15.445 -6.652 1 98.62 46 LEU B CA 1
ATOM 4548 C C . LEU B 1 46 ? -17.703 16.188 -7.367 1 98.62 46 LEU B C 1
ATOM 4550 O O . LEU B 1 46 ? -18.422 15.609 -8.18 1 98.62 46 LEU B O 1
ATOM 4554 N N . LEU B 1 47 ? -17.844 17.469 -7.055 1 98.38 47 LEU B N 1
ATOM 4555 C CA . LEU B 1 47 ? -18.875 18.297 -7.684 1 98.38 47 LEU B CA 1
ATOM 4556 C C . LEU B 1 47 ? -18.625 18.438 -9.18 1 98.38 47 LEU B C 1
ATOM 4558 O O . LEU B 1 47 ? -19.562 18.375 -9.977 1 98.38 47 LEU B O 1
ATOM 4562 N N . ASP B 1 48 ? -17.344 18.594 -9.555 1 97.62 48 ASP B N 1
ATOM 4563 C CA . ASP B 1 48 ? -16.969 18.719 -10.961 1 97.62 48 ASP B CA 1
ATOM 4564 C C . ASP B 1 48 ? -17.312 17.453 -11.734 1 97.62 48 ASP B C 1
ATOM 4566 O O . ASP B 1 48 ? -17.5 17.5 -12.953 1 97.62 48 ASP B O 1
ATOM 4570 N N . ARG B 1 49 ? -17.438 16.375 -11.055 1 96.81 49 ARG B N 1
ATOM 4571 C CA . ARG B 1 49 ? -17.75 15.102 -11.688 1 96.81 49 ARG B CA 1
ATOM 4572 C C . ARG B 1 49 ? -19.266 14.852 -11.68 1 96.81 49 ARG B C 1
ATOM 4574 O O . ARG B 1 49 ? -19.719 13.781 -12.094 1 96.81 49 ARG B O 1
ATOM 4581 N N . GLY B 1 50 ? -20.031 15.75 -11.109 1 97.44 50 GLY B N 1
ATOM 4582 C CA . GLY B 1 50 ? -21.484 15.703 -11.227 1 97.44 50 GLY B CA 1
ATOM 4583 C C . GLY B 1 50 ? -22.172 15.133 -9.992 1 97.44 50 GLY B C 1
ATOM 4584 O O . GLY B 1 50 ? -23.391 14.961 -9.977 1 97.44 50 GLY B O 1
ATOM 4585 N N . HIS B 1 51 ? -21.453 14.891 -8.922 1 98.5 51 HIS B N 1
ATOM 4586 C CA . HIS B 1 51 ? -22.047 14.344 -7.707 1 98.5 51 HIS B CA 1
ATOM 4587 C C . HIS B 1 51 ? -22.844 15.398 -6.953 1 98.5 51 HIS B C 1
ATOM 4589 O O . HIS B 1 51 ? -22.562 16.594 -7.082 1 98.5 51 HIS B O 1
ATOM 4595 N N . GLN B 1 52 ? -23.906 14.977 -6.258 1 98.38 52 GLN B N 1
ATOM 4596 C CA . GLN B 1 52 ? -24.609 15.805 -5.277 1 98.38 52 GLN B CA 1
ATOM 4597 C C . GLN B 1 52 ? -23.969 15.664 -3.895 1 98.38 52 GLN B C 1
ATOM 4599 O O . GLN B 1 52 ? -23.844 14.555 -3.375 1 98.38 52 GLN B O 1
ATOM 4604 N N . VAL B 1 53 ? -23.609 16.797 -3.354 1 98.62 53 VAL B N 1
ATOM 4605 C CA . VAL B 1 53 ? -22.859 16.719 -2.1 1 98.62 53 VAL B CA 1
ATOM 4606 C C . VAL B 1 53 ? -23.547 17.594 -1.043 1 98.62 53 VAL B C 1
ATOM 4608 O O . VAL B 1 53 ? -23.75 18.781 -1.246 1 98.62 53 VAL B O 1
ATOM 4611 N N . THR B 1 54 ? -23.984 17 0.02 1 98.62 54 THR B N 1
ATOM 4612 C CA . THR B 1 54 ? -24.438 17.672 1.23 1 98.62 54 THR B CA 1
ATOM 4613 C C . THR B 1 54 ? -23.359 17.641 2.309 1 98.62 54 THR B C 1
ATOM 4615 O O . THR B 1 54 ? -22.812 16.578 2.623 1 98.62 54 THR B O 1
ATOM 4618 N N . VAL B 1 55 ? -23.078 18.844 2.887 1 98.69 55 VAL B N 1
ATOM 4619 C CA . VAL B 1 55 ? -21.891 18.859 3.74 1 98.69 55 VAL B CA 1
ATOM 4620 C C . VAL B 1 55 ? -22.219 19.547 5.062 1 98.69 55 VAL B C 1
ATOM 4622 O O . VAL B 1 55 ? -22.75 20.656 5.07 1 98.69 55 VAL B O 1
ATOM 4625 N N . ILE B 1 56 ? -21.938 18.859 6.148 1 98.44 56 ILE B N 1
ATOM 4626 C CA . ILE B 1 56 ? -21.891 19.469 7.477 1 98.44 56 ILE B CA 1
ATOM 4627 C C . ILE B 1 56 ? -20.484 20 7.75 1 98.44 56 ILE B C 1
ATOM 4629 O O . ILE B 1 56 ? -19.531 19.219 7.867 1 98.44 56 ILE B O 1
ATOM 4633 N N . ALA B 1 57 ? -20.297 21.281 7.816 1 97.81 57 ALA B N 1
ATOM 4634 C CA . ALA B 1 57 ? -18.969 21.844 8.023 1 97.81 57 ALA B CA 1
ATOM 4635 C C . ALA B 1 57 ? -19.047 23.234 8.641 1 97.81 57 ALA B C 1
ATOM 4637 O O . ALA B 1 57 ? -20.125 23.828 8.703 1 97.81 57 ALA B O 1
ATOM 4638 N N . ASN B 1 58 ? -17.891 23.672 9.148 1 96.38 58 ASN B N 1
ATOM 4639 C CA . ASN B 1 58 ? -17.797 25 9.742 1 96.38 58 ASN B CA 1
ATOM 4640 C C . ASN B 1 58 ? -17.547 26.078 8.68 1 96.38 58 ASN B C 1
ATOM 4642 O O . ASN B 1 58 ? -17.969 27.219 8.852 1 96.38 58 ASN B O 1
ATOM 4646 N N . HIS B 1 59 ? -16.875 25.703 7.617 1 95.56 59 HIS B N 1
ATOM 4647 C CA . HIS B 1 59 ? -16.453 26.656 6.598 1 95.56 59 HIS B CA 1
ATOM 4648 C C . HIS B 1 59 ? -17.234 26.453 5.305 1 95.56 59 HIS B C 1
ATOM 4650 O O . HIS B 1 59 ? -17.609 25.344 4.961 1 95.56 59 HIS B O 1
ATOM 4656 N N . PRO B 1 60 ? -17.484 27.531 4.625 1 96.06 60 PRO B N 1
ATOM 4657 C CA . PRO B 1 60 ? -18.156 27.391 3.33 1 96.06 60 PRO B CA 1
ATOM 4658 C C . PRO B 1 60 ? -17.25 26.828 2.246 1 96.06 60 PRO B C 1
ATOM 4660 O O . PRO B 1 60 ? -16.016 26.953 2.34 1 96.06 60 PRO B O 1
ATOM 4663 N N . LEU B 1 61 ? -17.875 26.234 1.28 1 97.44 61 LEU B N 1
ATOM 4664 C CA . LEU B 1 61 ? -17.125 25.828 0.092 1 97.44 61 LEU B CA 1
ATOM 4665 C C . LEU B 1 61 ? -16.484 27.031 -0.588 1 97.44 61 LEU B C 1
ATOM 4667 O O . LEU B 1 61 ? -17.031 28.141 -0.564 1 97.44 61 LEU B O 1
ATOM 4671 N N . SER B 1 62 ? -15.352 26.828 -1.215 1 94.94 62 SER B N 1
ATOM 4672 C CA . SER B 1 62 ? -14.586 27.922 -1.811 1 94.94 62 SER B CA 1
ATOM 4673 C C . SER B 1 62 ? -15.297 28.5 -3.033 1 94.94 62 SER B C 1
ATOM 4675 O O . SER B 1 62 ? -15.023 29.625 -3.447 1 94.94 62 SER B O 1
ATOM 4677 N N . ARG B 1 63 ? -16.219 27.734 -3.631 1 95.81 63 ARG B N 1
ATOM 4678 C CA . ARG B 1 63 ? -16.969 28.219 -4.781 1 95.81 63 ARG B CA 1
ATOM 4679 C C . ARG B 1 63 ? -18.438 27.781 -4.695 1 95.81 63 ARG B C 1
ATOM 4681 O O . ARG B 1 63 ? -18.75 26.781 -4.051 1 95.81 63 ARG B O 1
ATOM 4688 N N . LYS B 1 64 ? -19.234 28.562 -5.352 1 96.38 64 LYS B N 1
ATOM 4689 C CA . LYS B 1 64 ? -20.641 28.188 -5.426 1 96.38 64 LYS B CA 1
ATOM 4690 C C . LYS B 1 64 ? -20.844 27.062 -6.441 1 96.38 64 LYS B C 1
ATOM 4692 O O . LYS B 1 64 ? -20.203 27.047 -7.492 1 96.38 64 LYS B O 1
ATOM 4697 N N . HIS B 1 65 ? -21.703 26.172 -6.051 1 97.31 65 HIS B N 1
ATOM 4698 C CA . HIS B 1 65 ? -22.047 25.078 -6.953 1 97.31 65 HIS B CA 1
ATOM 4699 C C . HIS B 1 65 ? -23.484 24.625 -6.727 1 97.31 65 HIS B C 1
ATOM 4701 O O . HIS B 1 65 ? -23.922 24.484 -5.582 1 97.31 65 HIS B O 1
ATOM 4707 N N . GLU B 1 66 ? -24.266 24.344 -7.746 1 97.25 66 GLU B N 1
ATOM 4708 C CA . GLU B 1 66 ? -25.688 24.016 -7.672 1 97.25 66 GLU B CA 1
ATOM 4709 C C . GLU B 1 66 ? -25.906 22.672 -6.969 1 97.25 66 GLU B C 1
ATOM 4711 O O . GLU B 1 66 ? -26.906 22.484 -6.293 1 97.25 66 GLU B O 1
ATOM 4716 N N . ASN B 1 67 ? -24.938 21.734 -7.09 1 98 67 ASN B N 1
ATOM 4717 C CA . ASN B 1 67 ? -25.078 20.406 -6.52 1 98 67 ASN B CA 1
ATOM 4718 C C . ASN B 1 67 ? -24.609 20.375 -5.066 1 98 67 ASN B C 1
ATOM 4720 O O . ASN B 1 67 ? -24.594 19.312 -4.441 1 98 67 ASN B O 1
ATOM 4724 N N . TYR B 1 68 ? -24.219 21.5 -4.516 1 98.25 68 TYR B N 1
ATOM 4725 C CA . TYR B 1 68 ? -23.688 21.562 -3.158 1 98.25 68 TYR B CA 1
ATOM 4726 C C . TYR B 1 68 ? -24.75 22.062 -2.182 1 98.25 68 TYR B C 1
ATOM 4728 O O . TYR B 1 68 ? -25.359 23.109 -2.389 1 98.25 68 TYR B O 1
ATOM 4736 N N . THR B 1 69 ? -25.047 21.281 -1.158 1 97.94 69 THR B N 1
ATOM 4737 C CA . THR B 1 69 ? -25.922 21.688 -0.062 1 97.94 69 THR B CA 1
ATOM 4738 C C . THR B 1 69 ? -25.109 21.922 1.211 1 97.94 69 THR B C 1
ATOM 4740 O O . THR B 1 69 ? -24.438 21.016 1.696 1 97.94 69 THR B O 1
ATOM 4743 N N . ASP B 1 70 ? -25.266 23.078 1.746 1 96.88 70 ASP B N 1
ATOM 4744 C CA . ASP B 1 70 ? -24.453 23.547 2.861 1 96.88 70 ASP B CA 1
ATOM 4745 C C . ASP B 1 70 ? -25.203 23.453 4.18 1 96.88 70 ASP B C 1
ATOM 4747 O O . ASP B 1 70 ? -26.203 24.141 4.375 1 96.88 70 ASP B O 1
ATOM 4751 N N . LEU B 1 71 ? -24.812 22.547 5.078 1 97.75 71 LEU B N 1
ATOM 4752 C CA . LEU B 1 71 ? -25.25 22.516 6.469 1 97.75 71 LEU B CA 1
ATOM 4753 C C . LEU B 1 71 ? -24.172 23.078 7.391 1 97.75 71 LEU B C 1
ATOM 4755 O O . LEU B 1 71 ? -23.359 22.328 7.93 1 97.75 71 LEU B O 1
ATOM 4759 N N . ARG B 1 72 ? -24.328 24.312 7.762 1 97.12 72 ARG B N 1
ATOM 4760 C CA . ARG B 1 72 ? -23.266 25.078 8.398 1 97.12 72 ARG B CA 1
ATOM 4761 C C . ARG B 1 72 ? -23.312 24.922 9.914 1 97.12 72 ARG B C 1
ATOM 4763 O O . ARG B 1 72 ? -24.375 25.016 10.523 1 97.12 72 ARG B O 1
ATOM 4770 N N . VAL B 1 73 ? -22.188 24.594 10.43 1 97.12 73 VAL B N 1
ATOM 4771 C CA . VAL B 1 73 ? -22.016 24.688 11.875 1 97.12 73 VAL B CA 1
ATOM 4772 C C . VAL B 1 73 ? -21.656 26.109 12.273 1 97.12 73 VAL B C 1
ATOM 4774 O O . VAL B 1 73 ? -20.5 26.516 12.18 1 97.12 73 VAL B O 1
ATOM 4777 N N . SER B 1 74 ? -22.578 26.812 12.734 1 94.06 74 SER B N 1
ATOM 4778 C CA . SER B 1 74 ? -22.406 28.219 13.102 1 94.06 74 SER B CA 1
ATOM 4779 C C . SER B 1 74 ? -22.984 28.5 14.477 1 94.06 74 SER B C 1
ATOM 4781 O O . SER B 1 74 ? -24.078 28.031 14.805 1 94.06 74 SER B O 1
ATOM 4783 N N . PRO B 1 75 ? -22.312 29.375 15.312 1 93.94 75 PRO B N 1
ATOM 4784 C CA . PRO B 1 75 ? -20.969 29.953 15.133 1 93.94 75 PRO B CA 1
ATOM 4785 C C . PRO B 1 75 ? -19.859 28.906 15.242 1 93.94 75 PRO B C 1
ATOM 4787 O O . PRO B 1 75 ? -20.078 27.828 15.773 1 93.94 75 PRO B O 1
ATOM 4790 N N . ILE B 1 76 ? -18.766 29.25 14.633 1 91.56 76 ILE B N 1
ATOM 4791 C CA . ILE B 1 76 ? -17.594 28.391 14.75 1 91.56 76 ILE B CA 1
ATOM 4792 C C . ILE B 1 76 ? -17.172 28.297 16.219 1 91.56 76 ILE B C 1
ATOM 4794 O O . ILE B 1 76 ? -17.141 29.312 16.922 1 91.56 76 ILE B O 1
ATOM 4798 N N . TYR B 1 77 ? -16.938 27.094 16.625 1 86.75 77 TYR B N 1
ATOM 4799 C CA . TYR B 1 77 ? -16.469 26.875 17.984 1 86.75 77 TYR B CA 1
ATOM 4800 C C . TYR B 1 77 ? -15.047 27.375 18.156 1 86.75 77 TYR B C 1
ATOM 4802 O O . TYR B 1 77 ? -14.133 26.906 17.484 1 86.75 77 TYR B O 1
ATOM 4810 N N . ASP B 1 78 ? -14.852 28.328 19 1 82.94 78 ASP B N 1
ATOM 4811 C CA . ASP B 1 78 ? -13.516 28.844 19.266 1 82.94 78 ASP B CA 1
ATOM 4812 C C . ASP B 1 78 ? -12.75 27.938 20.219 1 82.94 78 ASP B C 1
ATOM 4814 O O . ASP B 1 78 ? -12.586 28.266 21.406 1 82.94 78 ASP B O 1
ATOM 4818 N N . PHE B 1 79 ? -12.195 26.906 19.688 1 78.56 79 PHE B N 1
ATOM 4819 C CA . PHE B 1 79 ? -11.578 25.891 20.547 1 78.56 79 PHE B CA 1
ATOM 4820 C C . PHE B 1 79 ? -10.273 26.406 21.141 1 78.56 79 PHE B C 1
ATOM 4822 O O . PHE B 1 79 ? -9.859 25.969 22.203 1 78.56 79 PHE B O 1
ATOM 4829 N N . TRP B 1 80 ? -9.617 27.297 20.562 1 73.69 80 TRP B N 1
ATOM 4830 C CA . TRP B 1 80 ? -8.367 27.828 21.094 1 73.69 80 TRP B CA 1
ATOM 4831 C C . TRP B 1 80 ? -8.609 28.562 22.406 1 73.69 80 TRP B C 1
ATOM 4833 O O . TRP B 1 80 ? -7.828 28.453 23.359 1 73.69 80 TRP B O 1
ATOM 4843 N N . LYS B 1 81 ? -9.695 29.219 22.391 1 72.5 81 LYS B N 1
ATOM 4844 C CA . LYS B 1 81 ? -10.031 30 23.578 1 72.5 81 LYS B CA 1
ATOM 4845 C C . LYS B 1 81 ? -10.711 29.125 24.641 1 72.5 81 LYS B C 1
ATOM 4847 O O . LYS B 1 81 ? -10.43 29.266 25.828 1 72.5 81 LYS B O 1
ATOM 4852 N N . LYS B 1 82 ? -11.406 28.219 24.188 1 74.94 82 LYS B N 1
ATOM 4853 C CA . LYS B 1 82 ? -12.281 27.5 25.125 1 74.94 82 LYS B CA 1
ATOM 4854 C C . LYS B 1 82 ? -11.641 26.188 25.578 1 74.94 82 LYS B C 1
ATOM 4856 O O . LYS B 1 82 ? -11.859 25.75 26.719 1 74.94 82 LYS B O 1
ATOM 4861 N N . SER B 1 83 ? -10.836 25.625 24.75 1 69.25 83 SER B N 1
ATOM 4862 C CA . SER B 1 83 ? -10.367 24.281 25.062 1 69.25 83 SER B CA 1
ATOM 4863 C C . SER B 1 83 ? -8.875 24.266 25.375 1 69.25 83 SER B C 1
ATOM 4865 O O . SER B 1 83 ? -8.406 23.422 26.141 1 69.25 83 SER B O 1
ATOM 4867 N N . VAL B 1 84 ? -8.18 25.172 24.656 1 69.5 84 VAL B N 1
ATOM 4868 C CA . VAL B 1 84 ? -6.734 25.219 24.875 1 69.5 84 VAL B CA 1
ATOM 4869 C C . VAL B 1 84 ? -6.398 26.266 25.922 1 69.5 84 VAL B C 1
ATOM 4871 O O . VAL B 1 84 ? -6.59 27.469 25.703 1 69.5 84 VAL B O 1
ATOM 4874 N N . LYS B 1 85 ? -6.301 25.953 27.156 1 67.06 85 LYS B N 1
ATOM 4875 C CA . LYS B 1 85 ? -6.117 26.828 28.297 1 67.06 85 LYS B CA 1
ATOM 4876 C C . LYS B 1 85 ? -4.676 27.328 28.391 1 67.06 85 LYS B C 1
ATOM 4878 O O . LYS B 1 85 ? -3.979 27.047 29.375 1 67.06 85 LYS B O 1
ATOM 4883 N N . VAL B 1 86 ? -4.234 28 27.266 1 69.62 86 VAL B N 1
ATOM 4884 C CA . VAL B 1 86 ? -2.904 28.609 27.328 1 69.62 86 VAL B CA 1
ATOM 4885 C C . VAL B 1 86 ? -2.994 30.094 27.016 1 69.62 86 VAL B C 1
ATOM 4887 O O . VAL B 1 86 ? -3.893 30.531 26.297 1 69.62 86 VAL B O 1
ATOM 4890 N N . ASP B 1 87 ? -2.102 30.766 27.641 1 68 87 ASP B N 1
ATOM 4891 C CA . ASP B 1 87 ? -2.072 32.188 27.406 1 68 87 ASP B CA 1
ATOM 4892 C C . ASP B 1 87 ? -1.617 32.5 25.984 1 68 87 ASP B C 1
ATOM 4894 O O . ASP B 1 87 ? -2.156 33.406 25.328 1 68 87 ASP B O 1
ATOM 4898 N N . SER B 1 88 ? -0.603 31.734 25.578 1 74.81 88 SER B N 1
ATOM 4899 C CA . SER B 1 88 ? -0.078 31.875 24.219 1 74.81 88 SER B CA 1
ATOM 4900 C C . SER B 1 88 ? 0.172 30.516 23.578 1 74.81 88 SER B C 1
ATOM 4902 O O . SER B 1 88 ? 0.6 29.578 24.266 1 74.81 88 SER B O 1
ATOM 4904 N N . LEU B 1 89 ? -0.146 30.453 22.297 1 78.06 89 LEU B N 1
ATOM 4905 C CA . LEU B 1 89 ? 0.106 29.203 21.578 1 78.06 89 LEU B CA 1
ATOM 4906 C C . LEU B 1 89 ? 1.591 28.859 21.594 1 78.06 89 LEU B C 1
ATOM 4908 O O . LEU B 1 89 ? 1.962 27.688 21.484 1 78.06 89 LEU B O 1
ATOM 4912 N N . TYR B 1 90 ? 2.381 29.797 21.812 1 76.94 90 TYR B N 1
ATOM 4913 C CA . TYR B 1 90 ? 3.824 29.594 21.844 1 76.94 90 TYR B CA 1
ATOM 4914 C C . TYR B 1 90 ? 4.234 28.828 23.094 1 76.94 90 TYR B C 1
ATOM 4916 O O . TYR B 1 90 ? 5.352 28.312 23.172 1 76.94 90 TYR B O 1
ATOM 4924 N N . ASP B 1 91 ? 3.262 28.734 24.031 1 74.12 91 ASP B N 1
ATOM 4925 C CA . ASP B 1 91 ? 3.531 28.016 25.266 1 74.12 91 ASP B CA 1
ATOM 4926 C C . ASP B 1 91 ? 3.352 26.516 25.078 1 74.12 91 ASP B C 1
ATOM 4928 O O . ASP B 1 91 ? 3.705 25.719 25.953 1 74.12 91 ASP B O 1
ATOM 4932 N N . LEU B 1 92 ? 2.852 26.141 23.969 1 75.94 92 LEU B N 1
ATOM 4933 C CA . LEU B 1 92 ? 2.564 24.734 23.719 1 75.94 92 LEU B CA 1
ATOM 4934 C C . LEU B 1 92 ? 3.838 23.969 23.359 1 75.94 92 LEU B C 1
ATOM 4936 O O . LEU B 1 92 ? 3.824 22.734 23.25 1 75.94 92 LEU B O 1
ATOM 4940 N N . THR B 1 93 ? 4.906 24.609 23.266 1 75.19 93 THR B N 1
ATOM 4941 C CA . THR B 1 93 ? 6.16 23.969 22.875 1 75.19 93 THR B CA 1
ATOM 4942 C C . THR B 1 93 ? 6.57 22.922 23.906 1 75.19 93 THR B C 1
ATOM 4944 O O . THR B 1 93 ? 7.273 21.969 23.578 1 75.19 93 THR B O 1
ATOM 4947 N N . GLU B 1 94 ? 6.066 23 25.109 1 75.5 94 GLU B N 1
ATOM 4948 C CA . GLU B 1 94 ? 6.523 22.109 26.172 1 75.5 94 GLU B CA 1
ATOM 4949 C C . GLU B 1 94 ? 5.398 21.203 26.641 1 75.5 94 GLU B C 1
ATOM 4951 O O . GLU B 1 94 ? 5.492 20.594 27.719 1 75.5 94 GLU B O 1
ATOM 4956 N N . ILE B 1 95 ? 4.551 20.922 25.859 1 78.5 95 ILE B N 1
ATOM 4957 C CA . ILE B 1 95 ? 3.406 20.125 26.281 1 78.5 95 ILE B CA 1
ATOM 4958 C C . ILE B 1 95 ? 3.783 18.656 26.281 1 78.5 95 ILE B C 1
ATOM 4960 O O . ILE B 1 95 ? 4.492 18.188 25.391 1 78.5 95 ILE B O 1
ATOM 4964 N N . SER B 1 96 ? 3.381 17.953 27.328 1 85.25 96 SER B N 1
ATOM 4965 C CA . SER B 1 96 ? 3.615 16.516 27.375 1 85.25 96 SER B CA 1
ATOM 4966 C C . SER B 1 96 ? 2.689 15.766 26.422 1 85.25 96 SER B C 1
ATOM 4968 O O . SER B 1 96 ? 1.684 16.312 25.969 1 85.25 96 SER B O 1
ATOM 4970 N N . ILE B 1 97 ? 2.988 14.531 26.172 1 88.06 97 ILE B N 1
ATOM 4971 C CA . ILE B 1 97 ? 2.176 13.688 25.297 1 88.06 97 ILE B CA 1
ATOM 4972 C C . ILE B 1 97 ? 0.796 13.484 25.906 1 88.06 97 ILE B C 1
ATOM 4974 O O . ILE B 1 97 ? -0.219 13.539 25.219 1 88.06 97 ILE B O 1
ATOM 4978 N N . HIS B 1 98 ? 0.824 13.25 27.234 1 91.06 98 HIS B N 1
ATOM 4979 C CA . HIS B 1 98 ? -0.446 13.062 27.922 1 91.06 98 HIS B CA 1
ATOM 4980 C C . HIS B 1 98 ? -1.341 14.281 27.781 1 91.06 98 HIS B C 1
ATOM 4982 O O . HIS B 1 98 ? -2.527 14.156 27.469 1 91.06 98 HIS B O 1
ATOM 4988 N N . GLN B 1 99 ? -0.788 15.445 27.953 1 87.69 99 GLN B N 1
ATOM 4989 C CA . GLN B 1 99 ? -1.546 16.688 27.828 1 87.69 99 GLN B CA 1
ATOM 4990 C C . GLN B 1 99 ? -1.998 16.922 26.391 1 87.69 99 GLN B C 1
ATOM 4992 O O . GLN B 1 99 ? -3.104 17.406 26.156 1 87.69 99 GLN B O 1
ATOM 4997 N N . MET B 1 100 ? 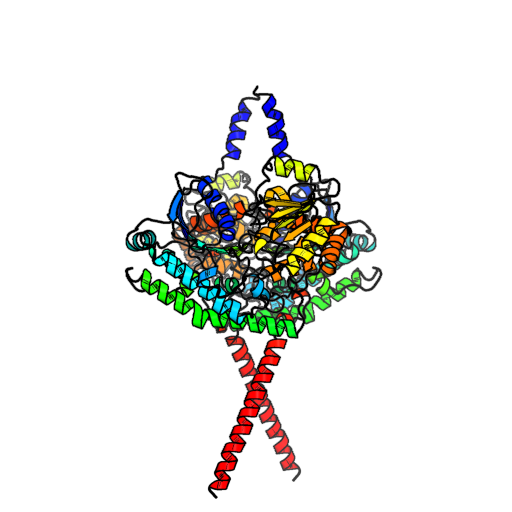-1.165 16.594 25.516 1 87.12 100 MET B N 1
ATOM 4998 C CA . MET B 1 100 ? -1.513 16.719 24.109 1 87.12 100 MET B CA 1
ATOM 4999 C C . MET B 1 100 ? -2.723 15.859 23.766 1 87.12 100 MET B C 1
ATOM 5001 O O . MET B 1 100 ? -3.656 16.328 23.109 1 87.12 100 MET B O 1
ATOM 5005 N N . LEU B 1 101 ? -2.746 14.641 24.219 1 90.94 101 LEU B N 1
ATOM 5006 C CA . LEU B 1 101 ? -3.826 13.719 23.891 1 90.94 101 LEU B CA 1
ATOM 5007 C C . LEU B 1 101 ? -5.094 14.07 24.656 1 90.94 101 LEU B C 1
ATOM 5009 O O . LEU B 1 101 ? -6.137 14.336 24.047 1 90.94 101 LEU B O 1
ATOM 5013 N N . MET B 1 102 ? -4.953 14.273 26.016 1 90.94 102 MET B N 1
ATOM 5014 C CA . MET B 1 102 ? -6.117 14.375 26.891 1 90.94 102 MET B CA 1
ATOM 5015 C C . MET B 1 102 ? -6.695 15.781 26.875 1 90.94 102 MET B C 1
ATOM 5017 O O . MET B 1 102 ? -7.914 15.961 26.828 1 90.94 102 MET B O 1
ATOM 5021 N N . ASN B 1 103 ? -5.762 16.734 26.922 1 86.06 103 ASN B N 1
ATOM 5022 C CA . ASN B 1 103 ? -6.227 18.094 27.141 1 86.06 103 ASN B CA 1
ATOM 5023 C C . ASN B 1 103 ? -6.398 18.844 25.812 1 86.06 103 ASN B C 1
ATOM 5025 O O . ASN B 1 103 ? -7.07 19.875 25.766 1 86.06 103 ASN B O 1
ATOM 5029 N N . PHE B 1 104 ? -5.855 18.25 24.828 1 86.25 104 PHE B N 1
ATOM 5030 C CA . PHE B 1 104 ? -5.93 18.969 23.562 1 86.25 104 PHE B CA 1
ATOM 5031 C C . PHE B 1 104 ? -6.738 18.172 22.547 1 86.25 104 PHE B C 1
ATOM 5033 O O . PHE B 1 104 ? -7.914 18.469 22.312 1 86.25 104 PHE B O 1
ATOM 5040 N N . LEU B 1 105 ? -6.281 17.094 22.062 1 89.81 105 LEU B N 1
ATOM 5041 C CA . LEU B 1 105 ? -6.879 16.406 20.922 1 89.81 105 LEU B CA 1
ATOM 5042 C C . LEU B 1 105 ? -8.227 15.805 21.312 1 89.81 105 LEU B C 1
ATOM 5044 O O . LEU B 1 105 ? -9.227 16.016 20.609 1 89.81 105 LEU B O 1
ATOM 5048 N N . TYR B 1 106 ? -8.273 15.055 22.422 1 93.25 106 TYR B N 1
ATOM 5049 C CA . TYR B 1 106 ? -9.516 14.398 22.812 1 93.25 106 TYR B CA 1
ATOM 5050 C C . TYR B 1 106 ? -10.555 15.422 23.25 1 93.25 106 TYR B C 1
ATOM 5052 O O . TYR B 1 106 ? -11.727 15.32 22.875 1 93.25 106 TYR B O 1
ATOM 5060 N N . SER B 1 107 ? -10.086 16.375 24 1 91.31 107 SER B N 1
ATOM 5061 C CA . SER B 1 107 ? -11.008 17.422 24.422 1 91.31 107 SER B CA 1
ATOM 5062 C C . SER B 1 107 ? -11.547 18.203 23.219 1 91.31 107 SER B C 1
ATOM 5064 O O . SER B 1 107 ? -12.75 18.453 23.125 1 91.31 107 SER B O 1
ATOM 5066 N N . LEU B 1 108 ? -10.656 18.531 22.359 1 90.38 108 LEU B N 1
ATOM 5067 C CA . LEU B 1 108 ? -11.047 19.25 21.141 1 90.38 108 LEU B CA 1
ATOM 5068 C C . LEU B 1 108 ? -12.039 18.438 20.328 1 90.38 108 LEU B C 1
ATOM 5070 O O . LEU B 1 108 ? -13.039 18.969 19.828 1 90.38 108 LEU B O 1
ATOM 5074 N N . GLY B 1 109 ? -11.75 17.188 20.141 1 93.31 109 GLY B N 1
ATOM 5075 C CA . GLY B 1 109 ? -12.641 16.328 19.391 1 93.31 109 GLY B CA 1
ATOM 5076 C C . GLY B 1 109 ? -14.031 16.219 19.984 1 93.31 109 GLY B C 1
ATOM 5077 O O . GLY B 1 109 ? -15.031 16.359 19.281 1 93.31 109 GLY B O 1
ATOM 5078 N N . LEU B 1 110 ? -14.062 16.062 21.281 1 95.31 110 LEU B N 1
ATOM 5079 C CA . LEU B 1 110 ? -15.336 15.906 21.969 1 95.31 110 LEU B CA 1
ATOM 5080 C C . LEU B 1 110 ? -16.125 17.219 21.938 1 95.31 110 LEU B C 1
ATOM 5082 O O . LEU B 1 110 ? -17.328 17.203 21.641 1 95.31 110 LEU B O 1
ATOM 5086 N N . GLU B 1 111 ? -15.484 18.281 22.172 1 95.06 111 GLU B N 1
ATOM 5087 C CA . GLU B 1 111 ? -16.156 19.578 22.281 1 95.06 111 GLU B CA 1
ATOM 5088 C C . GLU B 1 111 ? -16.656 20.062 20.938 1 95.06 111 GLU B C 1
ATOM 5090 O O . GLU B 1 111 ? -17.781 20.578 20.828 1 95.06 111 GLU B O 1
ATOM 5095 N N . THR B 1 112 ? -15.867 19.922 19.953 1 94.94 112 THR B N 1
ATOM 5096 C CA . THR B 1 112 ? -16.281 20.375 18.625 1 94.94 112 THR B CA 1
ATOM 5097 C C . THR B 1 112 ? -17.375 19.484 18.062 1 94.94 112 THR B C 1
ATOM 5099 O O . THR B 1 112 ? -18.297 19.969 17.391 1 94.94 112 THR B O 1
ATOM 5102 N N . ALA B 1 113 ? -17.266 18.188 18.297 1 96.5 113 ALA B N 1
ATOM 5103 C CA . ALA B 1 113 ? -18.344 17.281 17.875 1 96.5 113 ALA B CA 1
ATOM 5104 C C . ALA B 1 113 ? -19.656 17.641 18.562 1 96.5 113 ALA B C 1
ATOM 5106 O O . ALA B 1 113 ? -20.688 17.734 17.906 1 96.5 113 ALA B O 1
ATOM 5107 N N . GLN B 1 114 ? -19.531 17.859 19.859 1 96.25 114 GLN B N 1
ATOM 5108 C CA . GLN B 1 114 ? -20.734 18.203 20.609 1 96.25 114 GLN B CA 1
ATOM 5109 C C . GLN B 1 114 ? -21.312 19.531 20.125 1 96.25 114 GLN B C 1
ATOM 5111 O O . GLN B 1 114 ? -22.531 19.672 20 1 96.25 114 GLN B O 1
ATOM 5116 N N . HIS B 1 115 ? -20.453 20.484 19.891 1 96.44 115 HIS B N 1
ATOM 5117 C CA . HIS B 1 115 ? -20.891 21.781 19.391 1 96.44 115 HIS B CA 1
ATOM 5118 C C . HIS B 1 115 ? -21.703 21.625 18.094 1 96.44 115 HIS B C 1
ATOM 5120 O O . HIS B 1 115 ? -22.75 22.234 17.938 1 96.44 115 HIS B O 1
ATOM 5126 N N . GLY B 1 116 ? -21.25 20.797 17.203 1 97.31 116 GLY B N 1
ATOM 5127 C CA . GLY B 1 116 ? -21.969 20.531 15.961 1 97.31 116 GLY B CA 1
ATOM 5128 C C . GLY B 1 116 ? -23.344 19.938 16.188 1 97.31 116 GLY B C 1
ATOM 5129 O O . GLY B 1 116 ? -24.328 20.375 15.609 1 97.31 116 GLY B O 1
ATOM 5130 N N . PHE B 1 117 ? -23.422 18.969 17.109 1 97.56 117 PHE B N 1
ATOM 5131 C CA . PHE B 1 117 ? -24.672 18.281 17.391 1 97.56 117 PHE B CA 1
ATOM 5132 C C . PHE B 1 117 ? -25.703 19.234 18 1 97.56 117 PHE B C 1
ATOM 5134 O O . PHE B 1 117 ? -26.906 19 17.906 1 97.56 117 PHE B O 1
ATOM 5141 N N . THR B 1 118 ? -25.234 20.312 18.625 1 96.44 118 THR B N 1
ATOM 5142 C CA . THR B 1 118 ? -26.141 21.188 19.344 1 96.44 118 THR B CA 1
ATOM 5143 C C . THR B 1 118 ? -26.703 22.266 18.406 1 96.44 118 THR B C 1
ATOM 5145 O O . THR B 1 118 ? -27.578 23.047 18.812 1 96.44 118 THR B O 1
ATOM 5148 N N . ARG B 1 119 ? -26.141 22.344 17.203 1 97.19 119 ARG B N 1
ATOM 5149 C CA . ARG B 1 119 ? -26.703 23.312 16.266 1 97.19 119 ARG B CA 1
ATOM 5150 C C . ARG B 1 119 ? -28.094 22.891 15.812 1 97.19 119 ARG B C 1
ATOM 5152 O O . ARG B 1 119 ? -28.312 21.734 15.438 1 97.19 119 ARG B O 1
ATOM 5159 N N . ASP B 1 120 ? -29.031 23.797 15.727 1 97.19 120 ASP B N 1
ATOM 5160 C CA . ASP B 1 120 ? -30.422 23.484 15.43 1 97.19 120 ASP B CA 1
ATOM 5161 C C . ASP B 1 120 ? -30.562 22.875 14.039 1 97.19 120 ASP B C 1
ATOM 5163 O O . ASP B 1 120 ? -31.297 21.891 13.859 1 97.19 120 ASP B O 1
ATOM 5167 N N . ASN B 1 121 ? -29.922 23.406 13.07 1 97.25 121 ASN B N 1
ATOM 5168 C CA . ASN B 1 121 ? -30.031 22.906 11.703 1 97.25 121 ASN B CA 1
ATOM 5169 C C . ASN B 1 121 ? -29.484 21.5 11.57 1 97.25 121 ASN B C 1
ATOM 5171 O O . ASN B 1 121 ? -30.031 20.672 10.836 1 97.25 121 ASN B O 1
ATOM 5175 N N . ILE B 1 122 ? -28.422 21.219 12.305 1 97.62 122 ILE B N 1
ATOM 5176 C CA . ILE B 1 122 ? -27.812 19.891 12.25 1 97.62 122 ILE B CA 1
ATOM 5177 C C . ILE B 1 122 ? -28.703 18.891 12.977 1 97.62 122 ILE B C 1
ATOM 5179 O O . ILE B 1 122 ? -28.953 17.797 12.477 1 97.62 122 ILE B O 1
ATOM 5183 N N . ARG B 1 123 ? -29.156 19.312 14.133 1 96.44 123 ARG B N 1
ATOM 5184 C CA . ARG B 1 123 ? -30.062 18.453 14.891 1 96.44 123 ARG B CA 1
ATOM 5185 C C . ARG B 1 123 ? -31.297 18.109 14.078 1 96.44 123 ARG B C 1
ATOM 5187 O O . ARG B 1 123 ? -31.719 16.953 14.055 1 96.44 123 ARG B O 1
ATOM 5194 N N . GLU B 1 124 ? -31.844 19.109 13.484 1 97.25 124 GLU B N 1
ATOM 5195 C CA . GLU B 1 124 ? -33.031 18.891 12.656 1 97.25 124 GLU B CA 1
ATOM 5196 C C . GLU B 1 124 ? -32.719 17.938 11.5 1 97.25 124 GLU B C 1
ATOM 5198 O O . GLU B 1 124 ? -33.531 17.078 11.164 1 97.25 124 GLU B O 1
ATOM 5203 N N . PHE B 1 125 ? -31.625 18.156 10.867 1 97.62 125 PHE B N 1
ATOM 5204 C CA . PHE B 1 125 ? -31.219 17.297 9.758 1 97.62 125 PHE B CA 1
ATOM 5205 C C . PHE B 1 125 ? -31.094 15.852 10.203 1 97.62 125 PHE B C 1
ATOM 5207 O O . PHE B 1 125 ? -31.641 14.953 9.555 1 97.62 125 PHE B O 1
ATOM 5214 N N . ILE B 1 126 ? -30.469 15.609 11.305 1 97.12 126 ILE B N 1
ATOM 5215 C CA . ILE B 1 126 ? -30.234 14.266 11.82 1 97.12 126 ILE B CA 1
ATOM 5216 C C . ILE B 1 126 ? -31.562 13.602 12.18 1 97.12 126 ILE B C 1
ATOM 5218 O O . ILE B 1 126 ? -31.75 12.414 11.922 1 97.12 126 ILE B O 1
ATOM 5222 N N . ARG B 1 127 ? -32.469 14.375 12.648 1 96.31 127 ARG B N 1
ATOM 5223 C CA . ARG B 1 127 ? -33.719 13.836 13.164 1 96.31 127 ARG B CA 1
ATOM 5224 C C . ARG B 1 127 ? -34.719 13.609 12.039 1 96.31 127 ARG B C 1
ATOM 5226 O O . ARG B 1 127 ? -35.469 12.633 12.055 1 96.31 127 ARG B O 1
ATOM 5233 N N . SER B 1 128 ? -34.625 14.508 11.047 1 94.62 128 SER B N 1
ATOM 5234 C CA . SER B 1 128 ? -35.781 14.531 10.141 1 94.62 128 SER B CA 1
ATOM 5235 C C . SER B 1 128 ? -35.375 14.07 8.742 1 94.62 128 SER B C 1
ATOM 5237 O O . SER B 1 128 ? -36.25 13.68 7.945 1 94.62 128 SER B O 1
ATOM 5239 N N . ASP B 1 129 ? -34.156 14.164 8.406 1 92.69 129 ASP B N 1
ATOM 5240 C CA . ASP B 1 129 ? -33.781 13.844 7.031 1 92.69 129 ASP B CA 1
ATOM 5241 C C . ASP B 1 129 ? -33.875 12.344 6.762 1 92.69 129 ASP B C 1
ATOM 5243 O O . ASP B 1 129 ? -33.438 11.531 7.574 1 92.69 129 ASP B O 1
ATOM 5247 N N . ASP B 1 130 ? -34.469 12.023 5.629 1 92.12 130 ASP B N 1
ATOM 5248 C CA . ASP B 1 130 ? -34.594 10.625 5.23 1 92.12 130 ASP B CA 1
ATOM 5249 C C . ASP B 1 130 ? -34.094 10.406 3.807 1 92.12 130 ASP B C 1
ATOM 5251 O O . ASP B 1 130 ? -34.5 9.477 3.123 1 92.12 130 ASP B O 1
ATOM 5255 N N . SER B 1 131 ? -33.219 11.289 3.428 1 94.31 131 SER B N 1
ATOM 5256 C CA . SER B 1 131 ? -32.625 11.164 2.1 1 94.31 131 SER B CA 1
ATOM 5257 C C . SER B 1 131 ? -31.781 9.906 1.995 1 94.31 131 SER B C 1
ATOM 5259 O O . SER B 1 131 ? -31.484 9.266 3.006 1 94.31 131 SER B O 1
ATOM 5261 N N . HIS B 1 132 ? -31.578 9.562 0.718 1 96.69 132 HIS B N 1
ATOM 5262 C CA . HIS B 1 132 ? -30.641 8.484 0.436 1 96.69 132 HIS B CA 1
ATOM 5263 C C . HIS B 1 132 ? -29.25 9.023 0.113 1 96.69 132 HIS B C 1
ATOM 5265 O O . HIS B 1 132 ? -29.109 9.984 -0.652 1 96.69 132 HIS B O 1
ATOM 5271 N N . PHE B 1 133 ? -28.234 8.445 0.738 1 98.56 133 PHE B N 1
ATOM 5272 C CA . PHE B 1 133 ? -26.859 8.758 0.419 1 98.56 133 PHE B CA 1
ATOM 5273 C C . PHE B 1 133 ? -26.094 7.508 -0.003 1 98.56 133 PHE B C 1
ATOM 5275 O O . PHE B 1 133 ? -26.281 6.438 0.581 1 98.56 133 PHE B O 1
ATOM 5282 N N . ASP B 1 134 ? -25.25 7.688 -0.996 1 98.62 134 ASP B N 1
ATOM 5283 C CA . ASP B 1 134 ? -24.453 6.578 -1.514 1 98.62 134 ASP B CA 1
ATOM 5284 C C . ASP B 1 134 ? -23.156 6.414 -0.726 1 98.62 134 ASP B C 1
ATOM 5286 O O . ASP B 1 134 ? -22.5 5.371 -0.803 1 98.62 134 ASP B O 1
ATOM 5290 N N . LEU B 1 135 ? -22.828 7.438 0.036 1 98.81 135 LEU B N 1
ATOM 5291 C CA . LEU B 1 135 ? -21.547 7.422 0.746 1 98.81 135 LEU B CA 1
ATOM 5292 C C . LEU B 1 135 ? -21.531 8.477 1.846 1 98.81 135 LEU B C 1
ATOM 5294 O O . LEU B 1 135 ? -22.062 9.578 1.671 1 98.81 135 LEU B O 1
ATOM 5298 N N . ILE B 1 136 ? -20.922 8.117 2.949 1 98.88 136 ILE B N 1
ATOM 5299 C CA . ILE B 1 136 ? -20.547 9.07 3.98 1 98.88 136 ILE B CA 1
ATOM 5300 C C . ILE B 1 136 ? -19.062 9.406 3.848 1 98.88 136 ILE B C 1
ATOM 5302 O O . ILE B 1 136 ? -18.203 8.508 3.885 1 98.88 136 ILE B O 1
ATOM 5306 N N . LEU B 1 137 ? -18.734 10.648 3.598 1 98.88 137 LEU B N 1
ATOM 5307 C CA . LEU B 1 137 ? -17.375 11.164 3.561 1 98.88 137 LEU B CA 1
ATOM 5308 C C . LEU B 1 137 ? -17.062 11.977 4.812 1 98.88 137 LEU B C 1
ATOM 5310 O O . LEU B 1 137 ? -17.531 13.109 4.945 1 98.88 137 LEU B O 1
ATOM 5314 N N . ALA B 1 138 ? -16.234 11.383 5.719 1 98.56 138 ALA B N 1
ATOM 5315 C CA . ALA B 1 138 ? -16.062 12.008 7.027 1 98.56 138 ALA B CA 1
ATOM 5316 C C . ALA B 1 138 ? -14.602 12.312 7.305 1 98.56 138 ALA B C 1
ATOM 5318 O O . ALA B 1 138 ? -13.711 11.625 6.793 1 98.56 138 ALA B O 1
ATOM 5319 N N . GLU B 1 139 ? -14.359 13.328 8.062 1 97.75 139 GLU B N 1
ATOM 5320 C CA . GLU B 1 139 ? -12.992 13.594 8.508 1 97.75 139 GLU B CA 1
ATOM 5321 C C . GLU B 1 139 ? -12.57 12.609 9.594 1 97.75 139 GLU B C 1
ATOM 5323 O O . GLU B 1 139 ? -13.367 12.273 10.477 1 97.75 139 GLU B O 1
ATOM 5328 N N . GLN B 1 140 ? -11.453 12.117 9.438 1 95.62 140 GLN B N 1
ATOM 5329 C CA . GLN B 1 140 ? -10.852 11.289 10.477 1 95.62 140 GLN B CA 1
ATOM 5330 C C . GLN B 1 140 ? -9.977 12.117 11.406 1 95.62 140 GLN B C 1
ATOM 5332 O O . GLN B 1 140 ? -8.75 12.109 11.297 1 95.62 140 GLN B O 1
ATOM 5337 N N . PHE B 1 141 ? -10.594 12.852 12.32 1 94.88 141 PHE B N 1
ATOM 5338 C CA . PHE B 1 141 ? -9.906 13.742 13.25 1 94.88 141 PHE B CA 1
ATOM 5339 C C . PHE B 1 141 ? -10.719 13.898 14.531 1 94.88 141 PHE B C 1
ATOM 5341 O O . PHE B 1 141 ? -11.094 15.008 14.898 1 94.88 141 PHE B O 1
ATOM 5348 N N . TYR B 1 142 ? -11.07 12.773 15.164 1 93.69 142 TYR B N 1
ATOM 5349 C CA . TYR B 1 142 ? -11.562 12.664 16.531 1 93.69 142 TYR B CA 1
ATOM 5350 C C . TYR B 1 142 ? -13.039 13.055 16.625 1 93.69 142 TYR B C 1
ATOM 5352 O O . TYR B 1 142 ? -13.484 13.602 17.625 1 93.69 142 TYR B O 1
ATOM 5360 N N . GLN B 1 143 ? -13.836 12.867 15.562 1 95.38 143 GLN B N 1
ATOM 5361 C CA . GLN B 1 143 ? -15.281 13.094 15.547 1 95.38 143 GLN B CA 1
ATOM 5362 C C . GLN B 1 143 ? -16.031 11.805 15.219 1 95.38 143 GLN B C 1
ATOM 5364 O O . GLN B 1 143 ? -16.938 11.812 14.391 1 95.38 143 GLN B O 1
ATOM 5369 N N . GLU B 1 144 ? -15.727 10.75 15.859 1 97.19 144 GLU B N 1
ATOM 5370 C CA . GLU B 1 144 ? -16.141 9.406 15.469 1 97.19 144 GLU B CA 1
ATOM 5371 C C . GLU B 1 144 ? -17.641 9.211 15.695 1 97.19 144 GLU B C 1
ATOM 5373 O O . GLU B 1 144 ? -18.266 8.352 15.07 1 97.19 144 GLU B O 1
ATOM 5378 N N . ALA B 1 145 ? -18.266 10.031 16.609 1 98.38 145 ALA B N 1
ATOM 5379 C CA . ALA B 1 145 ? -19.688 9.898 16.875 1 98.38 145 ALA B CA 1
ATOM 5380 C C . ALA B 1 145 ? -20.516 10.109 15.602 1 98.38 145 ALA B C 1
ATOM 5382 O O . ALA B 1 145 ? -21.578 9.516 15.438 1 98.38 145 ALA B O 1
ATOM 5383 N N . TYR B 1 146 ? -20.016 10.898 14.703 1 98.56 146 TYR B N 1
ATOM 5384 C CA . TYR B 1 146 ? -20.734 11.242 13.477 1 98.56 146 TYR B CA 1
ATOM 5385 C C . TYR B 1 146 ? -20.781 10.055 12.523 1 98.56 146 TYR B C 1
ATOM 5387 O O . TYR B 1 146 ? -21.562 10.047 11.57 1 98.56 146 TYR B O 1
ATOM 5395 N N . LEU B 1 147 ? -19.938 9.023 12.719 1 98.44 147 LEU B N 1
ATOM 5396 C CA . LEU B 1 147 ? -19.984 7.828 11.891 1 98.44 147 LEU B CA 1
ATOM 5397 C C . LEU B 1 147 ? -21.328 7.125 12.008 1 98.44 147 LEU B C 1
ATOM 5399 O O . LEU B 1 147 ? -21.672 6.281 11.18 1 98.44 147 LEU B O 1
ATOM 5403 N N . MET B 1 148 ? -22.141 7.492 13.047 1 98.56 148 MET B N 1
ATOM 5404 C CA . MET B 1 148 ? -23.469 6.941 13.219 1 98.56 148 MET B CA 1
ATOM 5405 C C . MET B 1 148 ? -24.359 7.297 12.031 1 98.56 148 MET B C 1
ATOM 5407 O O . MET B 1 148 ? -25.359 6.625 11.766 1 98.56 148 MET B O 1
ATOM 5411 N N . LEU B 1 149 ? -24 8.336 11.273 1 98.62 149 LEU B N 1
ATOM 5412 C CA . LEU B 1 149 ? -24.734 8.711 10.062 1 98.62 149 LEU B CA 1
ATOM 5413 C C . LEU B 1 149 ? -24.641 7.602 9.016 1 98.62 149 LEU B C 1
ATOM 5415 O O . LEU B 1 149 ? -25.578 7.426 8.219 1 98.62 149 LEU B O 1
ATOM 5419 N N . ALA B 1 150 ? -23.562 6.891 9.008 1 98.44 150 ALA B N 1
ATOM 5420 C CA . ALA B 1 150 ? -23.453 5.754 8.102 1 98.44 150 ALA B CA 1
ATOM 5421 C C . ALA B 1 150 ? -24.469 4.68 8.438 1 98.44 150 ALA B C 1
ATOM 5423 O O . ALA B 1 150 ? -25 4.012 7.547 1 98.44 150 ALA B O 1
ATOM 5424 N N . HIS B 1 151 ? -24.641 4.492 9.719 1 98 151 HIS B N 1
ATOM 5425 C CA . HIS B 1 151 ? -25.688 3.566 10.156 1 98 151 HIS B CA 1
ATOM 5426 C C . HIS B 1 151 ? -27.062 4.074 9.781 1 98 151 HIS B C 1
ATOM 5428 O O . HIS B 1 151 ? -27.891 3.322 9.25 1 98 151 HIS B O 1
ATOM 5434 N N . LYS B 1 152 ? -27.344 5.336 10.062 1 98.06 152 LYS B N 1
ATOM 5435 C CA . LYS B 1 152 ? -28.641 5.938 9.766 1 98.06 152 LYS B CA 1
ATOM 5436 C C . LYS B 1 152 ? -29 5.785 8.289 1 98.06 152 LYS B C 1
ATOM 5438 O O . LYS B 1 152 ? -30.125 5.426 7.953 1 98.06 152 LYS B O 1
ATOM 5443 N N . TYR B 1 153 ? -28.062 6.004 7.438 1 98.12 153 TYR B N 1
ATOM 5444 C CA . TYR B 1 153 ? -28.359 6.074 6.012 1 98.12 153 TYR B CA 1
ATOM 5445 C C . TYR B 1 153 ? -27.953 4.781 5.309 1 98.12 153 TYR B C 1
ATOM 5447 O O . TYR B 1 153 ? -28.094 4.66 4.09 1 98.12 153 TYR B O 1
ATOM 5455 N N . LYS B 1 154 ? -27.391 3.807 6.062 1 97.44 154 LYS B N 1
ATOM 5456 C CA . LYS B 1 154 ? -26.953 2.525 5.52 1 97.44 154 LYS B CA 1
ATOM 5457 C C . LYS B 1 154 ? -26.016 2.727 4.332 1 97.44 154 LYS B C 1
ATOM 5459 O O . LYS B 1 154 ? -26.219 2.146 3.264 1 97.44 154 LYS B O 1
ATOM 5464 N N . ALA B 1 155 ? -25.031 3.559 4.551 1 98.5 155 ALA B N 1
ATOM 5465 C CA . ALA B 1 155 ? -24.109 3.928 3.492 1 98.5 155 ALA B CA 1
ATOM 5466 C C . ALA B 1 155 ? -22.672 3.578 3.883 1 98.5 155 ALA B C 1
ATOM 5468 O O . ALA B 1 155 ? -22.328 3.586 5.066 1 98.5 155 ALA B O 1
ATOM 5469 N N . PRO B 1 156 ? -21.797 3.199 2.877 1 98.69 156 PRO B N 1
ATOM 5470 C CA . PRO B 1 156 ? -20.391 2.955 3.182 1 98.69 156 PRO B CA 1
ATOM 5471 C C . PRO B 1 156 ? -19.656 4.223 3.6 1 98.69 156 PRO B C 1
ATOM 5473 O O . PRO B 1 156 ? -20.172 5.332 3.432 1 98.69 156 PRO B O 1
ATOM 5476 N N . ILE B 1 157 ? -18.453 4.043 4.184 1 98.81 157 ILE B N 1
ATOM 5477 C CA . ILE B 1 157 ? -17.734 5.152 4.801 1 98.81 157 ILE B CA 1
ATOM 5478 C C . ILE B 1 157 ? -16.375 5.309 4.141 1 98.81 157 ILE B C 1
ATOM 5480 O O . ILE B 1 157 ? -15.641 4.328 3.984 1 98.81 157 ILE B O 1
ATOM 5484 N N . VAL B 1 158 ? -16.062 6.465 3.691 1 98.88 158 VAL B N 1
ATOM 5485 C CA . VAL B 1 158 ? -14.695 6.898 3.387 1 98.88 158 VAL B CA 1
ATOM 5486 C C . VAL B 1 158 ? -14.289 8.031 4.328 1 98.88 158 VAL B C 1
ATOM 5488 O O . VAL B 1 158 ? -15.094 8.922 4.617 1 98.88 158 VAL B O 1
ATOM 5491 N N . THR B 1 159 ? -13.086 7.941 4.852 1 98.62 159 THR B N 1
ATOM 5492 C CA . THR B 1 159 ? -12.664 9.023 5.734 1 98.62 159 THR B CA 1
ATOM 5493 C C . THR B 1 159 ? -11.445 9.742 5.168 1 98.62 159 THR B C 1
ATOM 5495 O O . THR B 1 159 ? -10.695 9.172 4.367 1 98.62 159 THR B O 1
ATOM 5498 N N . VAL B 1 160 ? -11.328 10.992 5.535 1 98.38 160 VAL B N 1
ATOM 5499 C CA . VAL B 1 160 ? -10.203 11.836 5.16 1 98.38 160 VAL B CA 1
ATOM 5500 C C . VAL B 1 160 ? -9.32 12.102 6.379 1 98.38 160 VAL B C 1
ATOM 5502 O O . VAL B 1 160 ? -9.75 12.773 7.324 1 98.38 160 VAL B O 1
ATOM 5505 N N . GLY B 1 161 ? -8.109 11.508 6.297 1 96.81 161 GLY B N 1
ATOM 5506 C CA . GLY B 1 161 ? -7.156 11.75 7.363 1 96.81 161 GLY B CA 1
ATOM 5507 C C . GLY B 1 161 ? -6.379 13.047 7.184 1 96.81 161 GLY B C 1
ATOM 5508 O O . GLY B 1 161 ? -5.258 13.031 6.672 1 96.81 161 GLY B O 1
ATOM 5509 N N . THR B 1 162 ? -6.844 14.109 7.734 1 95.19 162 THR B N 1
ATOM 5510 C CA . THR B 1 162 ? -6.281 15.438 7.523 1 95.19 162 THR B CA 1
ATOM 5511 C C . THR B 1 162 ? -4.984 15.602 8.312 1 95.19 162 THR B C 1
ATOM 5513 O O . THR B 1 162 ? -4.191 16.5 8.031 1 95.19 162 THR B O 1
ATOM 5516 N N . PHE B 1 163 ? -4.734 14.688 9.273 1 87.69 163 PHE B N 1
ATOM 5517 C CA . PHE B 1 163 ? -3.576 14.742 10.156 1 87.69 163 PHE B CA 1
ATOM 5518 C C . PHE B 1 163 ? -2.457 13.852 9.633 1 87.69 163 PHE B C 1
ATOM 5520 O O . PHE B 1 163 ? -1.516 13.531 10.367 1 87.69 163 PHE B O 1
ATOM 5527 N N . GLY B 1 164 ? -2.531 13.445 8.43 1 90.56 164 GLY B N 1
ATOM 5528 C CA . GLY B 1 164 ? -1.526 12.547 7.883 1 90.56 164 GLY B CA 1
ATOM 5529 C C . GLY B 1 164 ? -1.815 11.086 8.172 1 90.56 164 GLY B C 1
ATOM 5530 O O . GLY B 1 164 ? -2.953 10.633 8.023 1 90.56 164 GLY B O 1
ATOM 5531 N N . PHE B 1 165 ? -0.771 10.305 8.445 1 91.5 165 PHE B N 1
ATOM 5532 C CA . PHE B 1 165 ? -0.863 8.891 8.789 1 91.5 165 PHE B CA 1
ATOM 5533 C C . PHE B 1 165 ? -0.611 8.672 10.273 1 91.5 165 PHE B C 1
ATOM 5535 O O . PHE B 1 165 ? 0.488 8.281 10.672 1 91.5 165 PHE B O 1
ATOM 5542 N N . ALA B 1 166 ? -1.696 8.914 11.047 1 92.12 166 ALA B N 1
ATOM 5543 C CA . ALA B 1 166 ? -1.59 8.789 12.5 1 92.12 166 ALA B CA 1
ATOM 5544 C C . ALA B 1 166 ? -1.622 7.32 12.922 1 92.12 166 ALA B C 1
ATOM 5546 O O . ALA B 1 166 ? -2.213 6.48 12.234 1 92.12 166 ALA B O 1
ATOM 5547 N N . HIS B 1 167 ? -1.06 7.027 14.07 1 91.25 167 HIS B N 1
ATOM 5548 C CA . HIS B 1 167 ? -0.899 5.652 14.539 1 91.25 167 HIS B CA 1
ATOM 5549 C C . HIS B 1 167 ? -2.25 4.98 14.742 1 91.25 167 HIS B C 1
ATOM 5551 O O . HIS B 1 167 ? -2.4 3.785 14.477 1 91.25 167 HIS B O 1
ATOM 5557 N N . TYR B 1 168 ? -3.223 5.758 15.227 1 92.75 168 TYR B N 1
ATOM 5558 C CA . TYR B 1 168 ? -4.488 5.117 15.562 1 92.75 168 TYR B CA 1
ATOM 5559 C C . TYR B 1 168 ? -5.219 4.66 14.305 1 92.75 168 TYR B C 1
ATOM 5561 O O . TYR B 1 168 ? -6.137 3.836 14.375 1 92.75 168 TYR B O 1
ATOM 5569 N N . MET B 1 169 ? -4.828 5.133 13.141 1 94.31 169 MET B N 1
ATOM 5570 C CA . MET B 1 169 ? -5.516 4.816 11.891 1 94.31 169 MET B CA 1
ATOM 5571 C C . MET B 1 169 ? -5.164 3.408 11.422 1 94.31 169 MET B C 1
ATOM 5573 O O . MET B 1 169 ? -5.93 2.789 10.688 1 94.31 169 MET B O 1
ATOM 5577 N N . GLY B 1 170 ? -3.998 2.898 11.805 1 93.38 170 GLY B N 1
ATOM 5578 C CA . GLY B 1 170 ? -3.596 1.551 11.43 1 93.38 170 GLY B CA 1
ATOM 5579 C C . GLY B 1 170 ? -4.539 0.481 11.945 1 93.38 170 GLY B C 1
ATOM 5580 O O . GLY B 1 170 ? -5.207 -0.195 11.164 1 93.38 170 GLY B O 1
ATOM 5581 N N . PRO B 1 171 ? -4.672 0.446 13.273 1 91.62 171 PRO B N 1
ATOM 5582 C CA . PRO B 1 171 ? -5.551 -0.571 13.852 1 91.62 171 PRO B CA 1
ATOM 5583 C C . PRO B 1 171 ? -7.004 -0.415 13.406 1 91.62 171 PRO B C 1
ATOM 5585 O O . PRO B 1 171 ? -7.719 -1.41 13.25 1 91.62 171 PRO B O 1
ATOM 5588 N N . LEU B 1 172 ? -7.348 0.815 13.141 1 92.94 172 LEU B N 1
ATOM 5589 C CA . LEU B 1 172 ? -8.695 1.09 12.664 1 92.94 172 LEU B CA 1
ATOM 5590 C C . LEU B 1 172 ? -8.961 0.384 11.336 1 92.94 172 LEU B C 1
ATOM 5592 O O . LEU B 1 172 ? -10.086 -0.029 11.062 1 92.94 172 LEU B O 1
ATOM 5596 N N . MET B 1 173 ? -7.957 0.168 10.586 1 95.88 173 MET B N 1
ATOM 5597 C CA . MET B 1 173 ? -8.078 -0.43 9.258 1 95.88 173 MET B CA 1
ATOM 5598 C C . MET B 1 173 ? -7.57 -1.868 9.266 1 95.88 173 MET B C 1
ATOM 5600 O O . MET B 1 173 ? -7.406 -2.477 8.203 1 95.88 173 MET B O 1
ATOM 5604 N N . GLY B 1 174 ? -7.289 -2.381 10.398 1 94.38 174 GLY B N 1
ATOM 5605 C CA . GLY B 1 174 ? -6.824 -3.756 10.5 1 94.38 174 GLY B CA 1
ATOM 5606 C C . GLY B 1 174 ? -5.352 -3.912 10.172 1 94.38 174 GLY B C 1
ATOM 5607 O O . GLY B 1 174 ? -4.945 -4.93 9.602 1 94.38 174 GLY B O 1
ATOM 5608 N N . MET B 1 175 ? -4.574 -2.979 10.461 1 94.19 175 MET B N 1
ATOM 5609 C CA . MET B 1 175 ? -3.129 -3.002 10.258 1 94.19 175 MET B CA 1
ATOM 5610 C C . MET B 1 175 ? -2.395 -2.895 11.586 1 94.19 175 MET B C 1
ATOM 5612 O O . MET B 1 175 ? -2.805 -2.135 12.469 1 94.19 175 MET B O 1
ATOM 5616 N N . MET B 1 176 ? -1.359 -3.643 11.672 1 91.12 176 MET B N 1
ATOM 5617 C CA . MET B 1 176 ? -0.501 -3.531 12.852 1 91.12 176 MET B CA 1
ATOM 5618 C C . MET B 1 176 ? 0.615 -2.518 12.617 1 91.12 176 MET B C 1
ATOM 5620 O O . MET B 1 176 ? 1.358 -2.625 11.641 1 91.12 176 MET B O 1
ATOM 5624 N N . ASN B 1 177 ? 0.708 -1.58 13.539 1 93.12 177 ASN B N 1
ATOM 5625 C CA . ASN B 1 177 ? 1.806 -0.624 13.445 1 93.12 177 ASN B CA 1
ATOM 5626 C C . ASN B 1 177 ? 3.135 -1.254 13.852 1 93.12 177 ASN B C 1
ATOM 5628 O O . ASN B 1 177 ? 3.184 -2.07 14.773 1 93.12 177 ASN B O 1
ATOM 5632 N N . MET B 1 178 ? 4.18 -0.875 13.188 1 94.44 178 MET B N 1
ATOM 5633 C CA . MET B 1 178 ? 5.516 -1.342 13.531 1 94.44 178 MET B CA 1
ATOM 5634 C C . MET B 1 178 ? 6.258 -0.3 14.367 1 94.44 178 MET B C 1
ATOM 5636 O O . MET B 1 178 ? 7.02 0.503 13.828 1 94.44 178 MET B O 1
ATOM 5640 N N . TYR B 1 179 ? 6.191 -0.435 15.609 1 95.06 179 TYR B N 1
ATOM 5641 C CA . TYR B 1 179 ? 6.703 0.582 16.516 1 95.06 179 TYR B CA 1
ATOM 5642 C C . TYR B 1 179 ? 8.227 0.567 16.562 1 95.06 179 TYR B C 1
ATOM 5644 O O . TYR B 1 179 ? 8.852 1.504 17.062 1 95.06 179 TYR B O 1
ATOM 5652 N N . SER B 1 180 ? 8.789 -0.492 16 1 95.69 180 SER B N 1
ATOM 5653 C CA . SER B 1 180 ? 10.242 -0.614 16.016 1 95.69 180 SER B CA 1
ATOM 5654 C C . SER B 1 180 ? 10.891 0.434 15.117 1 95.69 180 SER B C 1
ATOM 5656 O O . SER B 1 180 ? 12.023 0.851 15.352 1 95.69 180 SER B O 1
ATOM 5658 N N . HIS B 1 181 ? 10.18 0.858 14.078 1 95.56 181 HIS B N 1
ATOM 5659 C CA . HIS B 1 181 ? 10.82 1.772 13.141 1 95.56 181 HIS B CA 1
ATOM 5660 C C . HIS B 1 181 ? 9.828 2.789 12.594 1 95.56 181 HIS B C 1
ATOM 5662 O O . HIS B 1 181 ? 10.125 3.502 11.633 1 95.56 181 HIS B O 1
ATOM 5668 N N . VAL B 1 182 ? 8.656 2.816 13.102 1 94.62 182 VAL B N 1
ATOM 5669 C CA . VAL B 1 182 ? 7.668 3.844 12.789 1 94.62 182 VAL B CA 1
ATOM 5670 C C . VAL B 1 182 ? 7.43 4.723 14.016 1 94.62 182 VAL B C 1
ATOM 5672 O O . VAL B 1 182 ? 6.824 4.281 14.992 1 94.62 182 VAL B O 1
ATOM 5675 N N . PRO B 1 183 ? 7.84 5.879 13.945 1 93.12 183 PRO B N 1
ATOM 5676 C CA . PRO B 1 183 ? 7.715 6.746 15.117 1 93.12 183 PRO B CA 1
ATOM 5677 C C . PRO B 1 183 ? 6.289 7.25 15.336 1 93.12 183 PRO B C 1
ATOM 5679 O O . PRO B 1 183 ? 5.551 7.453 14.367 1 93.12 183 PRO B O 1
ATOM 5682 N N . HIS B 1 184 ? 6.008 7.41 16.625 1 93.38 184 HIS B N 1
ATOM 5683 C CA . HIS B 1 184 ? 4.758 8.078 16.984 1 93.38 184 HIS B CA 1
ATOM 5684 C C . HIS B 1 184 ? 4.742 9.516 16.484 1 93.38 184 HIS B C 1
ATOM 5686 O O . HIS B 1 184 ? 5.762 10.211 16.547 1 93.38 184 HIS B O 1
ATOM 5692 N N . GLU B 1 185 ? 3.65 10.023 16.047 1 89.25 185 GLU B N 1
ATOM 5693 C CA . GLU B 1 185 ? 3.562 11.305 15.359 1 89.25 185 GLU B CA 1
ATOM 5694 C C . GLU B 1 185 ? 3.904 12.461 16.297 1 89.25 185 GLU B C 1
ATOM 5696 O O . GLU B 1 185 ? 4.32 13.531 15.844 1 89.25 185 GLU B O 1
ATOM 5701 N N . PHE B 1 186 ? 3.803 12.266 17.578 1 88.56 186 PHE B N 1
ATOM 5702 C CA . PHE B 1 186 ? 4.035 13.359 18.516 1 88.56 186 PHE B CA 1
ATOM 5703 C C . PHE B 1 186 ? 5.418 13.25 19.141 1 88.56 186 PHE B C 1
ATOM 5705 O O . PHE B 1 186 ? 5.742 14 20.062 1 88.56 186 PHE B O 1
ATOM 5712 N N . LEU B 1 187 ? 6.152 12.281 18.672 1 89.06 187 LEU B N 1
ATOM 5713 C CA . LEU B 1 187 ? 7.523 12.156 19.156 1 89.06 187 LEU B CA 1
ATOM 5714 C C . LEU B 1 187 ? 8.516 12.68 18.125 1 89.06 187 LEU B C 1
ATOM 5716 O O . LEU B 1 187 ? 8.281 12.562 16.922 1 89.06 187 LEU B O 1
ATOM 5720 N N . PRO B 1 188 ? 9.555 13.273 18.656 1 84.12 188 PRO B N 1
ATOM 5721 C CA . PRO B 1 188 ? 10.57 13.805 17.75 1 84.12 188 PRO B CA 1
ATOM 5722 C C . PRO B 1 188 ? 11.547 12.742 17.266 1 84.12 188 PRO B C 1
ATOM 5724 O O . PRO B 1 188 ? 12.758 12.961 17.266 1 84.12 188 PRO B O 1
ATOM 5727 N N . PHE B 1 189 ? 11.016 11.578 16.844 1 88.31 189 PHE B N 1
ATOM 5728 C CA . PHE B 1 189 ? 11.867 10.484 16.391 1 88.31 189 PHE B CA 1
ATOM 5729 C C . PHE B 1 189 ? 11.703 10.258 14.883 1 88.31 189 PHE B C 1
ATOM 5731 O O . PHE B 1 189 ? 10.734 10.727 14.281 1 88.31 189 PHE B O 1
ATOM 5738 N N . MET B 1 190 ? 12.719 9.68 14.336 1 87.12 190 MET B N 1
ATOM 5739 C CA . MET B 1 190 ? 12.688 9.227 12.945 1 87.12 190 MET B CA 1
ATOM 5740 C C . MET B 1 190 ? 12.648 7.703 12.875 1 87.12 190 MET B C 1
ATOM 5742 O O . MET B 1 190 ? 12.477 7.035 13.898 1 87.12 190 MET B O 1
ATOM 5746 N N . ASP B 1 191 ? 12.789 7.184 11.688 1 90 191 ASP B N 1
ATOM 5747 C CA . ASP B 1 191 ? 12.547 5.758 11.492 1 90 191 ASP B CA 1
ATOM 5748 C C . ASP B 1 191 ? 13.758 4.934 11.93 1 90 191 ASP B C 1
ATOM 5750 O O . ASP B 1 191 ? 13.703 3.703 11.953 1 90 191 ASP B O 1
ATOM 5754 N N . LYS B 1 192 ? 14.875 5.562 12.25 1 92.5 192 LYS B N 1
ATOM 5755 C CA . LYS B 1 192 ? 16.016 4.898 12.875 1 92.5 192 LYS B CA 1
ATOM 5756 C C . LYS B 1 192 ? 16.141 5.301 14.344 1 92.5 192 LYS B C 1
ATOM 5758 O O . LYS B 1 192 ? 16.719 6.34 14.656 1 92.5 192 LYS B O 1
ATOM 5763 N N . MET B 1 193 ? 15.695 4.488 15.188 1 95 193 MET B N 1
ATOM 5764 C CA . MET B 1 193 ? 15.625 4.789 16.609 1 95 193 MET B CA 1
ATOM 5765 C C . MET B 1 193 ? 16.594 3.916 17.406 1 95 193 MET B C 1
ATOM 5767 O O . MET B 1 193 ? 16.812 2.754 17.047 1 95 193 MET B O 1
ATOM 5771 N N . SER B 1 194 ? 17.141 4.457 18.516 1 95.69 194 SER B N 1
ATOM 5772 C CA . SER B 1 194 ? 17.906 3.672 19.469 1 95.69 194 SER B CA 1
ATOM 5773 C C . SER B 1 194 ? 17 2.781 20.312 1 95.69 194 SER B C 1
ATOM 5775 O O . SER B 1 194 ? 15.773 2.904 20.25 1 95.69 194 SER B O 1
ATOM 5777 N N . PHE B 1 195 ? 17.625 1.834 21.062 1 96.12 195 PHE B N 1
ATOM 5778 C CA . PHE B 1 195 ? 16.844 0.909 21.875 1 96.12 195 PHE B CA 1
ATOM 5779 C C . PHE B 1 195 ? 15.969 1.667 22.875 1 96.12 195 PHE B C 1
ATOM 5781 O O . PHE B 1 195 ? 14.766 1.422 22.969 1 96.12 195 PHE B O 1
ATOM 5788 N N . PRO B 1 196 ? 16.469 2.678 23.562 1 96.81 196 PRO B N 1
ATOM 5789 C CA . PRO B 1 196 ? 15.617 3.434 24.484 1 96.81 196 PRO B CA 1
ATOM 5790 C C . PRO B 1 196 ? 14.516 4.207 23.75 1 96.81 196 PRO B C 1
ATOM 5792 O O . PRO B 1 196 ? 13.398 4.316 24.266 1 96.81 196 PRO B O 1
ATOM 5795 N N . GLN B 1 197 ? 14.828 4.762 22.609 1 96.44 197 GLN B N 1
ATOM 5796 C CA . GLN B 1 197 ? 13.82 5.469 21.828 1 96.44 197 GLN B CA 1
ATOM 5797 C C . GLN B 1 197 ? 12.695 4.531 21.406 1 96.44 197 GLN B C 1
ATOM 5799 O O . GLN B 1 197 ? 11.523 4.91 21.438 1 96.44 197 GLN B O 1
ATOM 5804 N N . ARG B 1 198 ? 13.078 3.326 21.047 1 97.38 198 ARG B N 1
ATOM 5805 C CA . ARG B 1 198 ? 12.07 2.35 20.625 1 97.38 198 ARG B CA 1
ATOM 5806 C C . ARG B 1 198 ? 11.164 1.979 21.797 1 97.38 198 ARG B C 1
ATOM 5808 O O . ARG B 1 198 ? 9.961 1.78 21.609 1 97.38 198 ARG B O 1
ATOM 5815 N N . ILE B 1 199 ? 11.766 1.852 22.953 1 96.81 199 ILE B N 1
ATOM 5816 C CA . ILE B 1 199 ? 10.977 1.553 24.141 1 96.81 199 ILE B CA 1
ATOM 5817 C C . ILE B 1 199 ? 9.961 2.672 24.375 1 96.81 199 ILE B C 1
ATOM 5819 O O . ILE B 1 199 ? 8.781 2.408 24.594 1 96.81 199 ILE B O 1
ATOM 5823 N N . TYR B 1 200 ? 10.477 3.889 24.344 1 96.69 200 TYR B N 1
ATOM 5824 C CA . TYR B 1 200 ? 9.609 5.043 24.578 1 96.69 200 TYR B CA 1
ATOM 5825 C C . TYR B 1 200 ? 8.539 5.152 23.5 1 96.69 200 TYR B C 1
ATOM 5827 O O . TYR B 1 200 ? 7.375 5.418 23.812 1 96.69 200 TYR B O 1
ATOM 5835 N N . ASN B 1 201 ? 8.93 4.941 22.266 1 96.38 201 ASN B N 1
ATOM 5836 C CA . ASN B 1 201 ? 8 4.969 21.141 1 96.38 201 ASN B CA 1
ATOM 5837 C C . ASN B 1 201 ? 6.898 3.928 21.297 1 96.38 201 ASN B C 1
ATOM 5839 O O . ASN B 1 201 ? 5.719 4.227 21.094 1 96.38 201 ASN B O 1
ATOM 5843 N N . THR B 1 202 ? 7.289 2.754 21.656 1 96.56 202 THR B N 1
ATOM 5844 C CA . THR B 1 202 ? 6.336 1.667 21.875 1 96.56 202 THR B CA 1
ATOM 5845 C C . THR B 1 202 ? 5.395 1.984 23.031 1 96.56 202 THR B C 1
ATOM 5847 O O . THR B 1 202 ? 4.184 1.805 22.922 1 96.56 202 THR B O 1
ATOM 5850 N N . GLY B 1 203 ? 5.992 2.439 24.078 1 95.88 203 GLY B N 1
ATOM 5851 C CA . GLY B 1 203 ? 5.203 2.785 25.25 1 95.88 203 GLY B CA 1
ATOM 5852 C C . GLY B 1 203 ? 4.164 3.857 24.984 1 95.88 203 GLY B C 1
ATOM 5853 O O . GLY B 1 203 ? 3 3.711 25.359 1 95.88 203 GLY B O 1
ATOM 5854 N N . VAL B 1 204 ? 4.566 4.934 24.312 1 96.19 204 VAL B N 1
ATOM 5855 C CA . VAL B 1 204 ? 3.68 6.051 24 1 96.19 204 VAL B CA 1
ATOM 5856 C C . VAL B 1 204 ? 2.578 5.586 23.062 1 96.19 204 VAL B C 1
ATOM 5858 O O . VAL B 1 204 ? 1.416 5.969 23.203 1 96.19 204 VAL B O 1
ATOM 5861 N N . SER B 1 205 ? 2.947 4.781 22.109 1 95.69 205 SER B N 1
ATOM 5862 C CA . SER B 1 205 ? 1.98 4.277 21.141 1 95.69 205 SER B CA 1
ATOM 5863 C C . SER B 1 205 ? 0.918 3.414 21.812 1 95.69 205 SER B C 1
ATOM 5865 O O . SER B 1 205 ? -0.274 3.559 21.531 1 95.69 205 SER B O 1
ATOM 5867 N N . LEU B 1 206 ? 1.36 2.557 22.672 1 93.62 206 LEU B N 1
ATOM 5868 C CA . LEU B 1 206 ? 0.424 1.703 23.391 1 93.62 206 LEU B CA 1
ATOM 5869 C C . LEU B 1 206 ? -0.425 2.521 24.359 1 93.62 206 LEU B C 1
ATOM 5871 O O . LEU B 1 206 ? -1.602 2.219 24.578 1 93.62 206 LEU B O 1
ATOM 5875 N N . TYR B 1 207 ? 0.191 3.506 24.984 1 96.25 207 TYR B N 1
ATOM 5876 C CA . TYR B 1 207 ? -0.519 4.398 25.891 1 96.25 207 TYR B CA 1
ATOM 5877 C C . TYR B 1 207 ? -1.665 5.105 25.172 1 96.25 207 TYR B C 1
ATOM 5879 O O . TYR B 1 207 ? -2.783 5.168 25.688 1 96.25 207 TYR B O 1
ATOM 5887 N N . GLU B 1 208 ? -1.401 5.609 24.016 1 95.62 208 GLU B N 1
ATOM 5888 C CA . GLU B 1 208 ? -2.461 6.25 23.234 1 95.62 208 GLU B CA 1
ATOM 5889 C C . GLU B 1 208 ? -3.582 5.27 22.922 1 95.62 208 GLU B C 1
ATOM 5891 O O . GLU B 1 208 ? -4.762 5.609 23.016 1 95.62 208 GLU B O 1
ATOM 5896 N N . GLN B 1 209 ? -3.219 4.102 22.469 1 93.25 209 GLN B N 1
ATOM 5897 C CA . GLN B 1 209 ? -4.219 3.088 22.141 1 93.25 209 GLN B CA 1
ATOM 5898 C C . GLN B 1 209 ? -5.094 2.773 23.344 1 93.25 209 GLN B C 1
ATOM 5900 O O . GLN B 1 209 ? -6.312 2.623 23.219 1 93.25 209 GLN B O 1
ATOM 5905 N N . PHE B 1 210 ? -4.453 2.652 24.406 1 94.5 210 PHE B N 1
ATOM 5906 C CA . PHE B 1 210 ? -5.156 2.373 25.656 1 94.5 210 PHE B CA 1
ATOM 5907 C C . PHE B 1 210 ? -6.129 3.498 25.984 1 94.5 210 PHE B C 1
ATOM 5909 O O . PHE B 1 210 ? -7.305 3.246 26.281 1 94.5 210 PHE B O 1
ATOM 5916 N N . LEU B 1 211 ? -5.66 4.707 25.953 1 96.19 211 LEU B N 1
ATOM 5917 C CA . LEU B 1 211 ? -6.488 5.867 26.266 1 96.19 211 LEU B CA 1
ATOM 5918 C C . LEU B 1 211 ? -7.664 5.969 25.297 1 96.19 211 LEU B C 1
ATOM 5920 O O . LEU B 1 211 ? -8.781 6.305 25.703 1 96.19 211 LEU B O 1
ATOM 5924 N N . ARG B 1 212 ? -7.402 5.75 24.062 1 95.38 212 ARG B N 1
ATOM 5925 C CA . ARG B 1 212 ? -8.461 5.828 23.062 1 95.38 212 ARG B CA 1
ATOM 5926 C C . ARG B 1 212 ? -9.555 4.805 23.344 1 95.38 212 ARG B C 1
ATOM 5928 O O . ARG B 1 212 ? -10.742 5.117 23.25 1 95.38 212 ARG B O 1
ATOM 5935 N N . THR B 1 213 ? -9.227 3.611 23.75 1 93.56 213 THR B N 1
ATOM 5936 C CA . THR B 1 213 ? -10.156 2.506 23.938 1 93.56 213 THR B CA 1
ATOM 5937 C C . THR B 1 213 ? -10.977 2.701 25.219 1 93.56 213 THR B C 1
ATOM 5939 O O . THR B 1 213 ? -12.18 2.447 25.234 1 93.56 213 THR B O 1
ATOM 5942 N N . ILE B 1 214 ? -10.367 3.174 26.281 1 95.38 214 ILE B N 1
ATOM 5943 C CA . ILE B 1 214 ? -11.023 3.129 27.578 1 95.38 214 ILE B CA 1
ATOM 5944 C C . ILE B 1 214 ? -11.656 4.488 27.891 1 95.38 214 ILE B C 1
ATOM 5946 O O . ILE B 1 214 ? -12.594 4.578 28.688 1 95.38 214 ILE B O 1
ATOM 5950 N N . TYR B 1 215 ? -11.117 5.48 27.297 1 96.81 215 TYR B N 1
ATOM 5951 C CA . TYR B 1 215 ? -11.57 6.82 27.656 1 96.81 215 TYR B CA 1
ATOM 5952 C C . TYR B 1 215 ? -12.281 7.492 26.484 1 96.81 215 TYR B C 1
ATOM 5954 O O . TYR B 1 215 ? -13.438 7.906 26.609 1 96.81 215 TYR B O 1
ATOM 5962 N N . TYR B 1 216 ? -11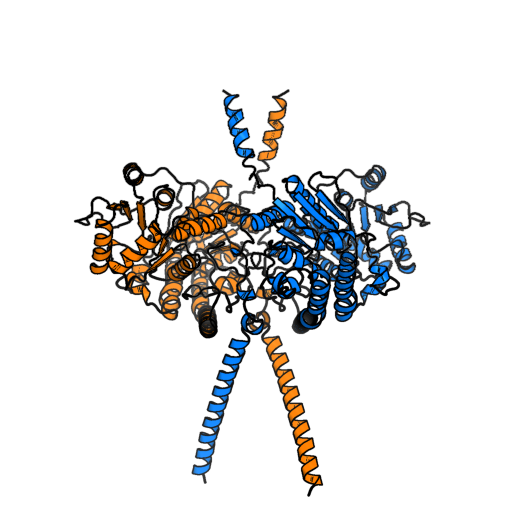.672 7.629 25.375 1 97.06 216 TYR B N 1
ATOM 5963 C CA . TYR B 1 216 ? -12.125 8.5 24.297 1 97.06 216 TYR B CA 1
ATOM 5964 C C . TYR B 1 216 ? -13.32 7.895 23.578 1 97.06 216 TYR B C 1
ATOM 5966 O O . TYR B 1 216 ? -14.344 8.555 23.391 1 97.06 216 TYR B O 1
ATOM 5974 N N . LEU B 1 217 ? -13.242 6.625 23.109 1 96.5 217 LEU B N 1
ATOM 5975 C CA . LEU B 1 217 ? -14.289 6.012 22.297 1 96.5 217 LEU B CA 1
ATOM 5976 C C . LEU B 1 217 ? -15.578 5.852 23.094 1 96.5 217 LEU B C 1
ATOM 5978 O O . LEU B 1 217 ? -16.672 6.051 22.562 1 96.5 217 LEU B O 1
ATOM 5982 N N . PRO B 1 218 ? -15.492 5.5 24.406 1 97.31 218 PRO B N 1
ATOM 5983 C CA . PRO B 1 218 ? -16.734 5.438 25.188 1 97.31 218 PRO B CA 1
ATOM 5984 C C . PRO B 1 218 ? -17.469 6.781 25.234 1 97.31 218 PRO B C 1
ATOM 5986 O O . PRO B 1 218 ? -18.703 6.82 25.234 1 97.31 218 PRO B O 1
ATOM 5989 N N . ARG B 1 219 ? -16.734 7.812 25.281 1 97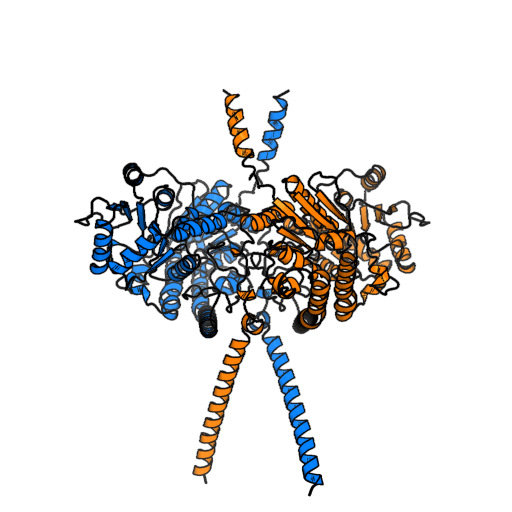.88 219 ARG B N 1
ATOM 5990 C CA . ARG B 1 219 ? -17.359 9.133 25.312 1 97.88 219 ARG B CA 1
ATOM 5991 C C . ARG B 1 219 ? -17.969 9.469 23.953 1 97.88 219 ARG B C 1
ATOM 5993 O O . ARG B 1 219 ? -19.047 10.078 23.891 1 97.88 219 ARG B O 1
ATOM 6000 N N . GLN B 1 220 ? -17.344 9.109 22.906 1 98 220 GLN B N 1
ATOM 6001 C CA . GLN B 1 220 ? -17.906 9.25 21.578 1 98 220 GLN B CA 1
ATOM 6002 C C . GLN B 1 220 ? -19.188 8.422 21.438 1 98 220 GLN B C 1
ATOM 6004 O O . GLN B 1 220 ? -20.156 8.852 20.797 1 98 220 GLN B O 1
ATOM 6009 N N . GLU B 1 221 ? -19.141 7.254 21.969 1 97.81 221 GLU B N 1
ATOM 6010 C CA . GLU B 1 221 ? -20.297 6.379 21.938 1 97.81 221 GLU B CA 1
ATOM 6011 C C . GLU B 1 221 ? -21.484 7.004 22.688 1 97.81 221 GLU B C 1
ATOM 6013 O O . GLU B 1 221 ? -22.609 6.957 22.219 1 97.81 221 GLU B O 1
ATOM 6018 N N . ALA B 1 222 ? -21.219 7.535 23.875 1 98.06 222 ALA B N 1
ATOM 6019 C CA . ALA B 1 222 ? -22.266 8.211 24.656 1 98.06 222 ALA B CA 1
ATOM 6020 C C . ALA B 1 222 ? -22.859 9.375 23.875 1 98.06 222 ALA B C 1
ATOM 6022 O O . ALA B 1 222 ? -24.078 9.57 23.875 1 98.06 222 ALA B O 1
ATOM 6023 N N . MET B 1 223 ? -22.016 10.125 23.25 1 98 223 MET B N 1
ATOM 6024 C CA . MET B 1 223 ? -22.469 11.25 22.422 1 98 223 MET B CA 1
ATOM 6025 C C . MET B 1 223 ? -23.328 10.758 21.266 1 98 223 MET B C 1
ATOM 6027 O O . MET B 1 223 ? -24.359 11.367 20.953 1 98 223 MET B O 1
ATOM 6031 N N . ALA B 1 224 ? -22.922 9.672 20.609 1 98.12 224 ALA B N 1
ATOM 6032 C CA . ALA B 1 224 ? -23.703 9.086 19.516 1 98.12 224 ALA B CA 1
ATOM 6033 C C . ALA B 1 224 ? -25.078 8.633 20.016 1 98.12 224 ALA B C 1
ATOM 6035 O O . ALA B 1 224 ? -26.078 8.859 19.344 1 98.12 224 ALA B O 1
ATOM 6036 N N . LYS B 1 225 ? -25.109 8.031 21.188 1 97.44 225 LYS B N 1
ATOM 6037 C CA . LYS B 1 225 ? -26.375 7.559 21.75 1 97.44 225 LYS B CA 1
ATOM 6038 C C . LYS B 1 225 ? -27.312 8.727 22.047 1 97.44 225 LYS B C 1
ATOM 6040 O O . LYS B 1 225 ? -28.516 8.625 21.797 1 97.44 225 LYS B O 1
ATOM 6045 N N . GLU B 1 226 ? -26.781 9.734 22.516 1 97.5 226 GLU B N 1
ATOM 6046 C CA . GLU B 1 226 ? -27.562 10.914 22.828 1 97.5 226 GLU B CA 1
ATOM 6047 C C . GLU B 1 226 ? -28.203 11.516 21.578 1 97.5 226 GLU B C 1
ATOM 6049 O O . GLU B 1 226 ? -29.344 11.961 21.609 1 97.5 226 GLU B O 1
ATOM 6054 N N . ASN B 1 227 ? -27.531 11.523 20.5 1 97.75 227 ASN B N 1
ATOM 6055 C CA . ASN B 1 227 ? -27.969 12.297 19.344 1 97.75 227 ASN B CA 1
ATOM 6056 C C . ASN B 1 227 ? -28.656 11.422 18.312 1 97.75 227 ASN B C 1
ATOM 6058 O O . ASN B 1 227 ? -29.375 11.922 17.438 1 97.75 227 ASN B O 1
ATOM 6062 N N . PHE B 1 228 ? -28.453 10.109 18.375 1 98 228 PHE B N 1
ATOM 6063 C CA . PHE B 1 228 ? -29.016 9.203 17.391 1 98 228 PHE B CA 1
ATOM 6064 C C . PHE B 1 228 ? -29.938 8.188 18.047 1 98 228 PHE B C 1
ATOM 6066 O O . PHE B 1 228 ? -30.359 7.219 17.406 1 98 228 PHE B O 1
ATOM 6073 N N . GLY B 1 229 ? -30.266 8.367 19.281 1 95.88 229 GLY B N 1
ATOM 6074 C CA . GLY B 1 229 ? -31.094 7.438 20.047 1 95.88 229 GLY B CA 1
ATOM 6075 C C . GLY B 1 229 ? -32.5 7.289 19.484 1 95.88 229 GLY B C 1
ATOM 6076 O O . GLY B 1 229 ? -33.188 6.316 19.797 1 95.88 229 GLY B O 1
ATOM 6077 N N . HIS B 1 230 ? -32.938 8.188 18.641 1 95.5 230 HIS B N 1
ATOM 6078 C CA . HIS B 1 230 ? -34.281 8.156 18.062 1 95.5 230 HIS B CA 1
ATOM 6079 C C . HIS B 1 230 ? -34.375 7.113 16.953 1 95.5 230 HIS B C 1
ATOM 6081 O O . HIS B 1 230 ? -35.469 6.758 16.516 1 95.5 230 HIS B O 1
ATOM 6087 N N . LEU B 1 231 ? -33.25 6.613 16.422 1 96 231 LEU B N 1
ATOM 6088 C CA . LEU B 1 231 ? -33.25 5.629 15.344 1 96 231 LEU B CA 1
ATOM 6089 C C . LEU B 1 231 ? -33.812 4.289 15.828 1 96 231 LEU B C 1
ATOM 6091 O O . LEU B 1 231 ? -33.656 3.938 17 1 96 231 LEU B O 1
ATOM 6095 N N . PRO B 1 232 ? -34.375 3.584 14.938 1 94 232 PRO B N 1
ATOM 6096 C CA . PRO B 1 232 ? -34.938 2.291 15.32 1 94 232 PRO B CA 1
ATOM 6097 C C . PRO B 1 232 ? -33.875 1.234 15.594 1 94 232 PRO B C 1
ATOM 6099 O O . PRO B 1 232 ? -32.875 1.162 14.867 1 94 232 PRO B O 1
ATOM 6102 N N . GLY B 1 233 ? -34.094 0.458 16.641 1 93 233 GLY B N 1
ATOM 6103 C CA . GLY B 1 233 ? -33.219 -0.667 16.938 1 93 233 GLY B CA 1
ATOM 6104 C C . GLY B 1 233 ? -31.984 -0.272 17.734 1 93 233 GLY B C 1
ATOM 6105 O O . GLY B 1 233 ? -31.781 0.908 18.016 1 93 233 GLY B O 1
ATOM 6106 N N . PRO B 1 234 ? -31.188 -1.269 18.062 1 95.38 234 PRO B N 1
ATOM 6107 C CA . PRO B 1 234 ? -29.938 -0.982 18.781 1 95.38 234 PRO B CA 1
ATOM 6108 C C . PRO B 1 234 ? -28.906 -0.271 17.922 1 95.38 234 PRO B C 1
ATOM 6110 O O . PRO B 1 234 ? -28.734 -0.615 16.75 1 95.38 234 PRO B O 1
ATOM 6113 N N . LEU B 1 235 ? -28.297 0.725 18.5 1 97.06 235 LEU B N 1
ATOM 6114 C CA . LEU B 1 235 ? -27.234 1.436 17.797 1 97.06 235 LEU B CA 1
ATOM 6115 C C . LEU B 1 235 ? -25.938 0.641 17.812 1 97.06 235 LEU B C 1
ATOM 6117 O O . LEU B 1 235 ? -25.609 0.022 18.828 1 97.06 235 LEU B O 1
ATOM 6121 N N . PRO B 1 236 ? -25.219 0.577 16.703 1 97.12 236 PRO B N 1
ATOM 6122 C CA . PRO B 1 236 ? -23.891 -0.017 16.75 1 97.12 236 PRO B CA 1
ATOM 6123 C C . PRO B 1 236 ? -22.922 0.784 17.609 1 97.12 236 PRO B C 1
ATOM 6125 O O . PRO B 1 236 ? -23.125 1.978 17.844 1 97.12 236 PRO B O 1
ATOM 6128 N N . LYS B 1 237 ? -21.859 0.077 18.094 1 96.31 237 LYS B N 1
ATOM 6129 C CA . LYS B 1 237 ? -20.781 0.798 18.766 1 96.31 237 LYS B CA 1
ATOM 6130 C C . LYS B 1 237 ? -20.016 1.665 17.766 1 96.31 237 LYS B C 1
ATOM 6132 O O . LYS B 1 237 ? -19.812 1.28 16.625 1 96.31 237 LYS B O 1
ATOM 6137 N N . VAL B 1 238 ? -19.594 2.83 18.281 1 97.12 238 VAL B N 1
ATOM 6138 C CA . VAL B 1 238 ? -18.797 3.734 17.438 1 97.12 238 VAL B CA 1
ATOM 6139 C C . VAL B 1 238 ? -17.531 3.027 16.969 1 97.12 238 VAL B C 1
ATOM 6141 O O . VAL B 1 238 ? -17.125 3.186 15.812 1 97.12 238 VAL B O 1
ATOM 6144 N N . ALA B 1 239 ? -16.938 2.225 17.797 1 94.44 239 ALA B N 1
ATOM 6145 C CA . ALA B 1 239 ? -15.734 1.471 17.438 1 94.44 239 ALA B CA 1
ATOM 6146 C C . ALA B 1 239 ? -16.016 0.507 16.297 1 94.44 239 ALA B C 1
ATOM 6148 O O . ALA B 1 239 ? -15.141 0.284 15.445 1 94.44 239 ALA B O 1
ATOM 6149 N N . ASP B 1 240 ? -17.219 -0.092 16.25 1 95.25 240 ASP B N 1
ATOM 6150 C CA . ASP B 1 240 ? -17.594 -1 15.172 1 95.25 240 ASP B CA 1
ATOM 6151 C C . ASP B 1 240 ? -17.766 -0.247 13.852 1 95.25 240 ASP B C 1
ATOM 6153 O O . ASP B 1 240 ? -17.422 -0.767 12.789 1 95.25 240 ASP B O 1
ATOM 6157 N N . LEU B 1 241 ? -18.281 0.956 13.977 1 97.12 241 LEU B N 1
ATOM 6158 C CA . LEU B 1 241 ? -18.438 1.781 12.781 1 97.12 241 LEU B CA 1
ATOM 6159 C C . LEU B 1 241 ? -17.078 2.184 12.219 1 97.12 241 LEU B C 1
ATOM 6161 O O . LEU B 1 241 ? -16.906 2.24 11 1 97.12 241 LEU B O 1
ATOM 6165 N N . GLU B 1 242 ? -16.125 2.473 13.062 1 95.88 242 GLU B N 1
ATOM 6166 C CA . GLU B 1 242 ? -14.766 2.756 12.609 1 95.88 242 GLU B CA 1
ATOM 6167 C C . GLU B 1 242 ? -14.195 1.585 11.812 1 95.88 242 GLU B C 1
ATOM 6169 O O . GLU B 1 242 ? -13.516 1.785 10.805 1 95.88 242 GLU B O 1
ATOM 6174 N N . ARG B 1 243 ? -14.516 0.411 12.227 1 94.62 243 ARG B N 1
ATOM 6175 C CA . ARG B 1 243 ? -14 -0.792 11.586 1 94.62 243 ARG B CA 1
ATOM 6176 C C . ARG B 1 243 ? -14.68 -1.029 10.234 1 94.62 243 ARG B C 1
ATOM 6178 O O . ARG B 1 243 ? -14.242 -1.875 9.453 1 94.62 243 ARG B O 1
ATOM 6185 N N . LYS B 1 244 ? -15.672 -0.251 9.945 1 96.69 244 LYS B N 1
ATOM 6186 C CA . LYS B 1 244 ? -16.391 -0.389 8.68 1 96.69 244 LYS B CA 1
ATOM 6187 C C . LYS B 1 244 ? -15.898 0.624 7.652 1 96.69 244 LYS B C 1
ATOM 6189 O O . LYS B 1 244 ? -16.359 0.629 6.512 1 96.69 244 LYS B O 1
ATOM 6194 N N . VAL B 1 245 ? -14.938 1.414 8.055 1 98.31 245 VAL B N 1
ATOM 6195 C CA . VAL B 1 245 ? -14.359 2.355 7.098 1 98.31 245 VAL B CA 1
ATOM 6196 C C . VAL B 1 245 ? -13.719 1.59 5.945 1 98.31 245 VAL B C 1
ATOM 6198 O O . VAL B 1 245 ? -12.875 0.717 6.168 1 98.31 245 VAL B O 1
ATOM 6201 N N . SER B 1 246 ? -14.117 1.962 4.738 1 98.44 246 SER B N 1
ATOM 6202 C CA . SER B 1 246 ? -13.648 1.261 3.547 1 98.44 246 SER B CA 1
ATOM 6203 C C . SER B 1 246 ? -12.289 1.778 3.102 1 98.44 246 SER B C 1
ATOM 6205 O O . SER B 1 246 ? -11.406 0.995 2.736 1 98.44 246 SER B O 1
ATOM 6207 N N . VAL B 1 247 ? -12.195 3.074 3.084 1 98.62 247 VAL B N 1
ATOM 6208 C CA . VAL B 1 247 ? -10.984 3.742 2.619 1 98.62 247 VAL B CA 1
ATOM 6209 C C . VAL B 1 247 ? -10.672 4.93 3.525 1 98.62 247 VAL B C 1
ATOM 6211 O O . VAL B 1 247 ? -11.578 5.664 3.936 1 98.62 247 VAL B O 1
ATOM 6214 N N . VAL B 1 248 ? -9.461 5.004 3.895 1 98.44 248 VAL B N 1
ATOM 6215 C CA . VAL B 1 248 ? -8.953 6.215 4.535 1 98.44 248 VAL B CA 1
ATOM 6216 C C . VAL B 1 248 ? -8.023 6.953 3.572 1 98.44 248 VAL B C 1
ATOM 6218 O O . VAL B 1 248 ? -7.02 6.398 3.115 1 98.44 248 VAL B O 1
ATOM 6221 N N . LEU B 1 249 ? -8.391 8.164 3.217 1 98.69 249 LEU B N 1
ATOM 6222 C CA . LEU B 1 249 ? -7.531 9.031 2.428 1 98.69 249 LEU B CA 1
ATOM 6223 C C . LEU B 1 249 ? -6.531 9.766 3.32 1 98.69 249 LEU B C 1
ATOM 6225 O O . LEU B 1 249 ? -6.906 10.672 4.062 1 98.69 249 LEU B O 1
ATOM 6229 N N . LEU B 1 250 ? -5.277 9.375 3.205 1 97.81 250 LEU B N 1
ATOM 6230 C CA . LEU B 1 250 ? -4.25 9.867 4.113 1 97.81 250 LEU B CA 1
ATOM 6231 C C . LEU B 1 250 ? -3.549 11.086 3.523 1 97.81 250 LEU B C 1
ATOM 6233 O O . LEU B 1 250 ? -3.012 11.023 2.416 1 97.81 250 LEU B O 1
ATOM 6237 N N . ASN B 1 251 ? -3.547 12.148 4.293 1 97.31 251 ASN B N 1
ATOM 6238 C CA . ASN B 1 251 ? -2.758 13.305 3.9 1 97.31 251 ASN B CA 1
ATOM 6239 C C . ASN B 1 251 ? -1.265 13.07 4.105 1 97.31 251 ASN B C 1
ATOM 6241 O O . ASN B 1 251 ? -0.629 13.742 4.918 1 97.31 251 ASN B O 1
ATOM 6245 N N . SER B 1 252 ? -0.744 12.18 3.354 1 95.31 252 SER B N 1
ATOM 6246 C CA . SER B 1 252 ? 0.644 11.734 3.445 1 95.31 252 SER B CA 1
ATOM 6247 C C . SER B 1 252 ? 1.145 11.203 2.105 1 95.31 252 SER B C 1
ATOM 6249 O O . SER B 1 252 ? 0.352 10.773 1.268 1 95.31 252 SER B O 1
ATOM 6251 N N . TYR B 1 253 ? 2.412 11.359 1.904 1 95.56 253 TYR B N 1
ATOM 6252 C CA . TYR B 1 253 ? 3.053 10.789 0.723 1 95.56 253 TYR B CA 1
ATOM 6253 C C . TYR B 1 253 ? 4.566 10.75 0.89 1 95.56 253 TYR B C 1
ATOM 6255 O O . TYR B 1 253 ? 5.137 11.531 1.651 1 95.56 253 TYR B O 1
ATOM 6263 N N . TYR B 1 254 ? 5.184 9.93 0.098 1 89.5 254 TYR B N 1
ATOM 6264 C CA . TYR B 1 254 ? 6.641 9.922 0.051 1 89.5 254 TYR B CA 1
ATOM 6265 C C . TYR B 1 254 ? 7.176 11.188 -0.602 1 89.5 254 TYR B C 1
ATOM 6267 O O . TYR B 1 254 ? 6.555 11.734 -1.518 1 89.5 254 TYR B O 1
ATOM 6275 N N . PRO B 1 255 ? 8.227 11.633 -0.02 1 91.81 255 PRO B N 1
ATOM 6276 C CA . PRO B 1 255 ? 9.102 11.141 1.049 1 91.81 255 PRO B CA 1
ATOM 6277 C C . PRO B 1 255 ? 8.812 11.805 2.395 1 91.81 255 PRO B C 1
ATOM 6279 O O . PRO B 1 255 ? 9.602 11.672 3.336 1 91.81 255 PRO B O 1
ATOM 6282 N N . LEU B 1 256 ? 7.684 12.492 2.535 1 93.06 256 LEU B N 1
ATOM 6283 C CA . LEU B 1 256 ? 7.418 13.289 3.73 1 93.06 256 LEU B CA 1
ATOM 6284 C C . LEU B 1 256 ? 6.902 12.406 4.863 1 93.06 256 LEU B C 1
ATOM 6286 O O . LEU B 1 256 ? 6.785 12.859 6.004 1 93.06 256 LEU B O 1
ATOM 6290 N N . THR B 1 257 ? 6.594 11.25 4.566 1 88.75 257 THR B N 1
ATOM 6291 C CA . THR B 1 257 ? 6.199 10.266 5.566 1 88.75 257 THR B CA 1
ATOM 6292 C C . THR B 1 257 ? 7.113 9.047 5.512 1 88.75 257 THR B C 1
ATOM 6294 O O . THR B 1 257 ? 7.562 8.648 4.438 1 88.75 257 THR B O 1
ATOM 6297 N N . THR B 1 258 ? 7.316 8.516 6.711 1 88.44 258 THR B N 1
ATOM 6298 C CA . THR B 1 258 ? 8.156 7.332 6.789 1 88.44 258 THR B CA 1
ATOM 6299 C C . THR B 1 258 ? 7.562 6.191 5.969 1 88.44 258 THR B C 1
ATOM 6301 O O . THR B 1 258 ? 6.34 6.035 5.91 1 88.44 258 THR B O 1
ATOM 6304 N N . ALA B 1 259 ? 8.539 5.449 5.395 1 91.56 259 ALA B N 1
ATOM 6305 C CA . ALA B 1 259 ? 8.102 4.258 4.664 1 91.56 259 ALA B CA 1
ATOM 6306 C C . ALA B 1 259 ? 7.543 3.207 5.617 1 91.56 259 ALA B C 1
ATOM 6308 O O . ALA B 1 259 ? 8.266 2.691 6.477 1 91.56 259 ALA B O 1
ATOM 6309 N N . ARG B 1 260 ? 6.238 3.002 5.508 1 92.69 260 ARG B N 1
ATOM 6310 C CA . ARG B 1 260 ? 5.605 2.037 6.398 1 92.69 260 ARG B CA 1
ATOM 6311 C C . ARG B 1 260 ? 4.504 1.266 5.68 1 92.69 260 ARG B C 1
ATOM 6313 O O . ARG B 1 260 ? 4.039 1.685 4.617 1 92.69 260 ARG B O 1
ATOM 6320 N N . ALA B 1 261 ? 4.105 0.206 6.266 1 95.06 261 ALA B N 1
ATOM 6321 C CA . ALA B 1 261 ? 3.105 -0.683 5.68 1 95.06 261 ALA B CA 1
ATOM 6322 C C . ALA B 1 261 ? 1.727 -0.031 5.676 1 95.06 261 ALA B C 1
ATOM 6324 O O . ALA B 1 261 ? 1.422 0.798 6.535 1 95.06 261 ALA B O 1
ATOM 6325 N N . ARG B 1 262 ? 0.931 -0.425 4.676 1 95.88 262 ARG B N 1
ATOM 6326 C CA . ARG B 1 262 ? -0.469 -0.029 4.562 1 95.88 262 ARG B CA 1
ATOM 6327 C C . ARG B 1 262 ? -1.324 -1.185 4.055 1 95.88 262 ARG B C 1
ATOM 6329 O O . ARG B 1 262 ? -0.885 -1.959 3.199 1 95.88 262 ARG B O 1
ATOM 6336 N N . VAL B 1 263 ? -2.498 -1.271 4.566 1 96.44 263 VAL B N 1
ATOM 6337 C CA . VAL B 1 263 ? -3.473 -2.166 3.949 1 96.44 263 VAL B CA 1
ATOM 6338 C C . VAL B 1 263 ? -4.117 -1.479 2.75 1 96.44 263 VAL B C 1
ATOM 6340 O O . VAL B 1 263 ? -4.008 -0.261 2.59 1 96.44 263 VAL B O 1
ATOM 6343 N N . PRO B 1 264 ? -4.824 -2.193 1.867 1 95.38 264 PRO B N 1
ATOM 6344 C CA . PRO B 1 264 ? -5.309 -1.647 0.598 1 95.38 264 PRO B CA 1
ATOM 6345 C C . PRO B 1 264 ? -6.219 -0.434 0.787 1 95.38 264 PRO B C 1
ATOM 6347 O O . PRO B 1 264 ? -6.203 0.485 -0.036 1 95.38 264 PRO B O 1
ATOM 6350 N N . GLY B 1 265 ? -6.945 -0.319 1.797 1 96.81 265 GLY B N 1
ATOM 6351 C CA . GLY B 1 265 ? -7.895 0.761 2.006 1 96.81 265 GLY B CA 1
ATOM 6352 C C . GLY B 1 265 ? -7.25 2.031 2.529 1 96.81 265 GLY B C 1
ATOM 6353 O O . GLY B 1 265 ? -7.934 3.033 2.752 1 96.81 265 GLY B O 1
ATOM 6354 N N . MET B 1 266 ? -5.965 2.02 2.691 1 97.31 266 MET B N 1
ATOM 6355 C CA . MET B 1 266 ? -5.23 3.203 3.129 1 97.31 266 MET B CA 1
ATOM 6356 C C . MET B 1 266 ? -4.492 3.85 1.961 1 97.31 266 MET B C 1
ATOM 6358 O O . MET B 1 266 ? -3.471 3.336 1.505 1 97.31 266 MET B O 1
ATOM 6362 N N . ILE B 1 267 ? -5.023 5.008 1.508 1 97.75 267 ILE B N 1
ATOM 6363 C CA . ILE B 1 267 ? -4.547 5.629 0.277 1 97.75 267 ILE B CA 1
ATOM 6364 C C . ILE B 1 267 ? -3.859 6.953 0.6 1 97.75 267 ILE B C 1
ATOM 6366 O O . ILE B 1 267 ? -4.445 7.824 1.252 1 97.75 267 ILE B O 1
ATOM 6370 N N . GLN B 1 268 ? -2.623 7.07 0.14 1 97.56 268 GLN B N 1
ATOM 6371 C CA . GLN B 1 268 ? -1.896 8.312 0.382 1 97.56 268 GLN B CA 1
ATOM 6372 C C . GLN B 1 268 ? -2.189 9.344 -0.704 1 97.56 268 GLN B C 1
ATOM 6374 O O . GLN B 1 268 ? -1.924 9.102 -1.884 1 97.56 268 GLN B O 1
ATOM 6379 N N . VAL B 1 269 ? -2.672 10.516 -0.274 1 98.25 269 VAL B N 1
ATOM 6380 C CA . VAL B 1 269 ? -3.072 11.531 -1.249 1 98.25 269 VAL B CA 1
ATOM 6381 C C . VAL B 1 269 ? -2.531 12.891 -0.833 1 98.25 269 VAL B C 1
ATOM 6383 O O . VAL B 1 269 ? -3.172 13.922 -1.066 1 98.25 269 VAL B O 1
ATOM 6386 N N . GLY B 1 270 ? -1.365 12.859 -0.151 1 97.62 270 GLY B N 1
ATOM 6387 C CA . GLY B 1 270 ? -0.749 14.117 0.256 1 97.62 270 GLY B CA 1
ATOM 6388 C C . GLY B 1 270 ? -0.464 15.047 -0.907 1 97.62 270 GLY B C 1
ATOM 6389 O O . GLY B 1 270 ? -0.058 14.602 -1.981 1 97.62 270 GLY B O 1
ATOM 6390 N N . GLY B 1 271 ? -0.723 16.375 -0.72 1 97.31 271 GLY B N 1
ATOM 6391 C CA . GLY B 1 271 ? -0.435 17.375 -1.733 1 97.31 271 GLY B CA 1
ATOM 6392 C C . GLY B 1 271 ? -1.641 17.719 -2.586 1 97.31 271 GLY B C 1
ATOM 6393 O O . GLY B 1 271 ? -1.563 18.594 -3.449 1 97.31 271 GLY B O 1
ATOM 6394 N N . LEU B 1 272 ? -2.814 17.078 -2.295 1 97.44 272 LEU B N 1
ATOM 6395 C CA . LEU B 1 272 ? -3.955 17.281 -3.184 1 97.44 272 LEU B CA 1
ATOM 6396 C C . LEU B 1 272 ? -4.496 18.703 -3.066 1 97.44 272 LEU B C 1
ATOM 6398 O O . LEU B 1 272 ? -5.254 19.156 -3.928 1 97.44 272 LEU B O 1
ATOM 6402 N N . HIS B 1 273 ? -4.098 19.5 -2.023 1 96.44 273 HIS B N 1
ATOM 6403 C CA . HIS B 1 273 ? -4.543 20.891 -1.847 1 96.44 273 HIS B CA 1
ATOM 6404 C C . HIS B 1 273 ? -3.721 21.844 -2.705 1 96.44 273 HIS B C 1
ATOM 6406 O O . HIS B 1 273 ? -4.09 23 -2.869 1 96.44 273 HIS B O 1
ATOM 6412 N N . ILE B 1 274 ? -2.584 21.391 -3.205 1 97.44 274 ILE B N 1
ATOM 6413 C CA . ILE B 1 274 ? -1.667 22.25 -3.945 1 97.44 274 ILE B CA 1
ATOM 6414 C C . ILE B 1 274 ? -2.188 22.453 -5.367 1 97.44 274 ILE B C 1
ATOM 6416 O O . ILE B 1 274 ? -2.312 21.5 -6.133 1 97.44 274 ILE B O 1
ATOM 6420 N N . LYS B 1 275 ? -2.439 23.688 -5.711 1 95.06 275 LYS B N 1
ATOM 6421 C CA . LYS B 1 275 ? -2.951 24.062 -7.027 1 95.06 275 LYS B CA 1
ATOM 6422 C C . LYS B 1 275 ? -1.872 24.734 -7.867 1 95.06 275 LYS B C 1
ATOM 6424 O O . LYS B 1 275 ? -0.812 25.094 -7.352 1 95.06 275 LYS B O 1
ATOM 6429 N N . ASN B 1 276 ? -2.162 24.781 -9.164 1 95.44 276 ASN B N 1
ATOM 6430 C CA . ASN B 1 276 ? -1.285 25.594 -10 1 95.44 276 ASN B CA 1
ATOM 6431 C C . ASN B 1 276 ? -1.228 27.047 -9.516 1 95.44 276 ASN B C 1
ATOM 6433 O O . ASN B 1 276 ? -2.242 27.609 -9.094 1 95.44 276 ASN B O 1
ATOM 6437 N N . PRO B 1 277 ? -0.086 27.609 -9.539 1 96.25 277 PRO B N 1
ATOM 6438 C CA . PRO B 1 277 ? 0.055 28.969 -9.016 1 96.25 277 PRO B CA 1
ATOM 6439 C C . PRO B 1 277 ? -0.759 30 -9.805 1 96.25 277 PRO B C 1
ATOM 6441 O O . PRO B 1 277 ? -0.831 29.922 -11.031 1 96.25 277 PRO B O 1
ATOM 6444 N N . LYS B 1 278 ? -1.319 30.906 -9.117 1 95.75 278 LYS B N 1
ATOM 6445 C CA . LYS B 1 278 ? -1.999 32.062 -9.688 1 95.75 278 LYS B CA 1
ATOM 6446 C C . LYS B 1 278 ? -1.1 33.312 -9.656 1 95.75 278 LYS B C 1
ATOM 6448 O O . LYS B 1 278 ? -0.127 33.344 -8.898 1 95.75 278 LYS B O 1
ATOM 6453 N N . PRO B 1 279 ? -1.479 34.25 -10.531 1 96.12 279 PRO B N 1
ATOM 6454 C CA . PRO B 1 279 ? -0.71 35.5 -10.469 1 96.12 279 PRO B CA 1
ATOM 6455 C C . PRO B 1 279 ? -0.802 36.156 -9.102 1 96.12 279 PRO B C 1
ATOM 6457 O O . PRO B 1 279 ? -1.875 36.188 -8.492 1 96.12 279 PRO B O 1
ATOM 6460 N N . LEU B 1 280 ? 0.345 36.719 -8.703 1 97.31 280 LEU B N 1
ATOM 6461 C CA . LEU B 1 280 ? 0.385 37.406 -7.43 1 97.31 280 LEU B CA 1
ATOM 6462 C C . LEU B 1 280 ? -0.229 38.812 -7.551 1 97.31 280 LEU B C 1
ATOM 6464 O O . LEU B 1 280 ? -0.237 39.375 -8.641 1 97.31 280 LEU B O 1
ATOM 6468 N N . PRO B 1 281 ? -0.777 39.312 -6.371 1 96.06 281 PRO B N 1
ATOM 6469 C CA . PRO B 1 281 ? -1.113 40.719 -6.387 1 96.06 281 PRO B CA 1
ATOM 6470 C C . PRO B 1 281 ? 0.051 41.625 -6.844 1 96.06 281 PRO B C 1
ATOM 6472 O O . PRO B 1 281 ? 1.211 41.312 -6.559 1 96.06 281 PRO B O 1
ATOM 6475 N N . GLU B 1 282 ? -0.251 42.719 -7.465 1 96.25 282 GLU B N 1
ATOM 6476 C CA . GLU B 1 282 ? 0.74 43.562 -8.133 1 96.25 282 GLU B CA 1
ATOM 6477 C C . GLU B 1 282 ? 1.844 43.969 -7.172 1 96.25 282 GLU B C 1
ATOM 6479 O O . GLU B 1 282 ? 3.023 43.969 -7.523 1 96.25 282 GLU B O 1
ATOM 6484 N N . ASP B 1 283 ? 1.527 44.375 -6.031 1 95.44 283 ASP B N 1
ATOM 6485 C CA . ASP B 1 283 ? 2.508 44.844 -5.059 1 95.44 283 ASP B CA 1
ATOM 6486 C C . ASP B 1 283 ? 3.461 43.719 -4.648 1 95.44 283 ASP B C 1
ATOM 6488 O O . ASP B 1 283 ? 4.676 43.938 -4.582 1 95.44 283 ASP B O 1
ATOM 6492 N N . LEU B 1 284 ? 2.91 42.562 -4.43 1 97.19 284 LEU B N 1
ATOM 6493 C CA . LEU B 1 284 ? 3.723 41.406 -4.07 1 97.19 284 LEU B CA 1
ATOM 6494 C C . LEU B 1 284 ? 4.602 40.969 -5.238 1 97.19 284 LEU B C 1
ATOM 6496 O O . LEU B 1 284 ? 5.762 40.594 -5.043 1 97.19 284 LEU B O 1
ATOM 6500 N N . GLN B 1 285 ? 4.008 41 -6.422 1 97.5 285 GLN B N 1
ATOM 6501 C CA . GLN B 1 285 ? 4.754 40.625 -7.621 1 97.5 285 GLN B CA 1
ATOM 6502 C C . GLN B 1 285 ? 5.969 41.531 -7.816 1 97.5 285 GLN B C 1
ATOM 6504 O O . GLN B 1 285 ? 7.082 41.031 -8.023 1 97.5 285 GLN B O 1
ATOM 6509 N N . LYS B 1 286 ? 5.715 42.812 -7.723 1 97.69 286 LYS B N 1
ATOM 6510 C CA . LYS B 1 286 ? 6.789 43.781 -7.898 1 97.69 286 LYS B CA 1
ATOM 6511 C C . LYS B 1 286 ? 7.863 43.625 -6.828 1 97.69 286 LYS B C 1
ATOM 6513 O O . LYS B 1 286 ? 9.062 43.688 -7.125 1 97.69 286 LYS B O 1
ATOM 6518 N N . PHE B 1 287 ? 7.387 43.438 -5.66 1 98.12 287 PHE B N 1
ATOM 6519 C CA . PHE B 1 287 ? 8.305 43.281 -4.535 1 98.12 287 PHE B CA 1
ATOM 6520 C C . PHE B 1 287 ? 9.203 42.062 -4.734 1 98.12 287 PHE B C 1
ATOM 6522 O O . PHE B 1 287 ? 10.422 42.156 -4.547 1 98.12 287 PHE B O 1
ATOM 6529 N N . LEU B 1 288 ? 8.68 40.938 -5.129 1 98.56 288 LEU B N 1
ATOM 6530 C CA . LEU B 1 288 ? 9.43 39.719 -5.293 1 98.56 288 LEU B CA 1
ATOM 6531 C C . LEU B 1 288 ? 10.289 39.75 -6.551 1 98.56 288 LEU B C 1
ATOM 6533 O O . LEU B 1 288 ? 11.406 39.219 -6.562 1 98.56 288 LEU B O 1
ATOM 6537 N N . ASP B 1 289 ? 9.75 40.406 -7.605 1 98.12 289 ASP B N 1
ATOM 6538 C CA . ASP B 1 289 ? 10.531 40.562 -8.828 1 98.12 289 ASP B CA 1
ATOM 6539 C C . ASP B 1 289 ? 11.812 41.344 -8.57 1 98.12 289 ASP B C 1
ATOM 6541 O O . ASP B 1 289 ? 12.836 41.094 -9.219 1 98.12 289 ASP B O 1
ATOM 6545 N N . GLY B 1 290 ? 11.703 42.25 -7.656 1 97.75 290 GLY B N 1
ATOM 6546 C CA . GLY B 1 290 ? 12.828 43.125 -7.375 1 97.75 290 GLY B CA 1
ATOM 6547 C C . GLY B 1 290 ? 13.82 42.531 -6.391 1 97.75 290 GLY B C 1
ATOM 6548 O O . GLY B 1 29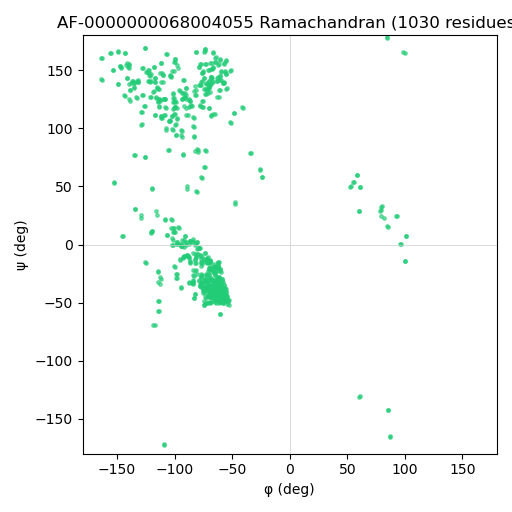0 ? 14.805 43.188 -6.023 1 97.75 290 GLY B O 1
ATOM 6549 N N . ALA B 1 291 ? 13.57 41.312 -5.969 1 98.19 291 ALA B N 1
ATOM 6550 C CA . ALA B 1 291 ? 14.461 40.656 -5.004 1 98.19 291 ALA B CA 1
ATOM 6551 C C . ALA B 1 291 ? 15.688 40.094 -5.691 1 98.19 291 ALA B C 1
ATOM 6553 O O . ALA B 1 291 ? 15.844 38.875 -5.77 1 98.19 291 ALA B O 1
ATOM 6554 N N . ASP B 1 292 ? 16.656 40.844 -6.004 1 97.06 292 ASP B N 1
ATOM 6555 C CA . ASP B 1 292 ? 17.844 40.5 -6.777 1 97.06 292 ASP B CA 1
ATOM 6556 C C . ASP B 1 292 ? 18.688 39.469 -6.016 1 97.06 292 ASP B C 1
ATOM 6558 O O . ASP B 1 292 ? 19.375 38.656 -6.625 1 97.06 292 ASP B O 1
ATOM 6562 N N . HIS B 1 293 ? 18.641 39.625 -4.727 1 97.31 293 HIS B N 1
ATOM 6563 C CA . HIS B 1 293 ? 19.453 38.719 -3.92 1 97.31 293 HIS B CA 1
ATOM 6564 C C . HIS B 1 293 ? 18.609 37.594 -3.35 1 97.31 293 HIS B C 1
ATOM 6566 O O . HIS B 1 293 ? 19.062 36.844 -2.463 1 97.31 293 HIS B O 1
ATOM 6572 N N . GLY B 1 294 ? 17.422 37.5 -3.836 1 98.06 294 GLY B N 1
ATOM 6573 C CA . GLY B 1 294 ? 16.516 36.469 -3.348 1 98.06 294 GLY B CA 1
ATOM 6574 C C . GLY B 1 294 ? 15.531 36.969 -2.32 1 98.06 294 GLY B C 1
ATOM 6575 O O . GLY B 1 294 ? 15.68 38.094 -1.801 1 98.06 294 GLY B O 1
ATOM 6576 N N . ALA B 1 295 ? 14.508 36.156 -2.064 1 98.81 295 ALA B N 1
ATOM 6577 C CA . ALA B 1 295 ? 13.469 36.5 -1.101 1 98.81 295 ALA B CA 1
ATOM 6578 C C . ALA B 1 295 ? 13.266 35.375 -0.087 1 98.81 295 ALA B C 1
ATOM 6580 O O . ALA B 1 295 ? 13.594 34.219 -0.36 1 98.81 295 ALA B O 1
ATOM 6581 N N . ILE B 1 296 ? 12.844 35.75 1.062 1 98.75 296 ILE B N 1
ATOM 6582 C CA . ILE B 1 296 ? 12.453 34.844 2.133 1 98.75 296 ILE B CA 1
ATOM 6583 C C . ILE B 1 296 ? 10.969 35 2.447 1 98.75 296 ILE B C 1
ATOM 6585 O O . ILE B 1 296 ? 10.492 36.125 2.605 1 98.75 296 ILE B O 1
ATOM 6589 N N . TYR B 1 297 ? 10.258 33.938 2.426 1 98.69 297 TYR B N 1
ATOM 6590 C CA . TYR B 1 297 ? 8.859 33.938 2.842 1 98.69 297 TYR B CA 1
ATOM 6591 C C . TYR B 1 297 ? 8.703 33.438 4.27 1 98.69 297 TYR B C 1
ATOM 6593 O O . TYR B 1 297 ? 9.156 32.344 4.594 1 98.69 297 TYR B O 1
ATOM 6601 N N . PHE B 1 298 ? 8.117 34.25 5.121 1 98.06 298 PHE B N 1
ATOM 6602 C CA . PHE B 1 298 ? 7.945 33.938 6.531 1 98.06 298 PHE B CA 1
ATOM 6603 C C . PHE B 1 298 ? 6.469 33.844 6.895 1 98.06 298 PHE B C 1
ATOM 6605 O O . PHE B 1 298 ? 5.754 34.844 6.867 1 98.06 298 PHE B O 1
ATOM 6612 N N . SER B 1 299 ? 6.02 32.625 7.211 1 95.75 299 SER B N 1
ATOM 6613 C CA . SER B 1 299 ? 4.645 32.406 7.641 1 95.75 299 SER B CA 1
ATOM 6614 C C . SER B 1 299 ? 4.57 31.328 8.711 1 95.75 299 SER B C 1
ATOM 6616 O O . SER B 1 299 ? 5.074 30.219 8.523 1 95.75 299 SER B O 1
ATOM 6618 N N . LEU B 1 300 ? 3.928 31.609 9.789 1 89.06 300 LEU B N 1
ATOM 6619 C CA . LEU B 1 300 ? 3.77 30.625 10.852 1 89.06 300 LEU B CA 1
ATOM 6620 C C . LEU B 1 300 ? 2.369 30.031 10.828 1 89.06 300 LEU B C 1
ATOM 6622 O O . LEU B 1 300 ? 1.856 29.594 11.867 1 89.06 300 LEU B O 1
ATOM 6626 N N . GLY B 1 301 ? 1.73 30.125 9.68 1 82.12 301 GLY B N 1
ATOM 6627 C CA . GLY B 1 301 ? 0.465 29.438 9.477 1 82.12 301 GLY B CA 1
ATOM 6628 C C . GLY B 1 301 ? -0.734 30.25 9.93 1 82.12 301 GLY B C 1
ATOM 6629 O O . GLY B 1 301 ? -0.63 31.453 10.133 1 82.12 301 GLY B O 1
ATOM 6630 N N . THR B 1 302 ? -1.881 29.594 10.07 1 75 302 THR B N 1
ATOM 6631 C CA . THR B 1 302 ? -3.17 30.25 10.281 1 75 302 THR B CA 1
ATOM 6632 C C . THR B 1 302 ? -3.416 30.484 11.766 1 75 302 THR B C 1
ATOM 6634 O O . THR B 1 302 ? -3.965 31.531 12.148 1 75 302 THR B O 1
ATOM 6637 N N . ASN B 1 303 ? -2.936 29.625 12.547 1 75.69 303 ASN B N 1
ATOM 6638 C CA . ASN B 1 303 ? -3.328 29.656 13.953 1 75.69 303 ASN B CA 1
ATOM 6639 C C . ASN B 1 303 ? -2.332 30.453 14.797 1 75.69 303 ASN B C 1
ATOM 6641 O O . ASN B 1 303 ? -2.721 31.156 15.727 1 75.69 303 ASN B O 1
ATOM 6645 N N . LEU B 1 304 ? -1.092 30.328 14.43 1 77.56 304 LEU B N 1
ATOM 6646 C CA . LEU B 1 304 ? -0.043 31.031 15.164 1 77.56 304 LEU B CA 1
ATOM 6647 C C . LEU B 1 304 ? 0.154 32.438 14.609 1 77.56 304 LEU B C 1
ATOM 6649 O O . LEU B 1 304 ? 0.571 32.594 13.461 1 77.56 304 LEU B O 1
ATOM 6653 N N . LYS B 1 305 ? -0.102 33.375 15.492 1 80.38 305 LYS B N 1
ATOM 6654 C CA . LYS B 1 305 ? 0.055 34.75 15.07 1 80.38 305 LYS B CA 1
ATOM 6655 C C . LYS B 1 305 ? 1.471 35.25 15.344 1 80.38 305 LYS B C 1
ATOM 6657 O O . LYS B 1 305 ? 1.94 35.219 16.484 1 80.38 305 LYS B O 1
ATOM 6662 N N . SER B 1 306 ? 2.037 35.719 14.328 1 85.06 306 SER B N 1
ATOM 6663 C CA . SER B 1 306 ? 3.363 36.312 14.484 1 85.06 306 SER B CA 1
ATOM 6664 C C . SER B 1 306 ? 3.328 37.531 15.414 1 85.06 306 SER B C 1
ATOM 6666 O O . SER B 1 306 ? 4.289 37.812 16.141 1 85.06 306 SER B O 1
ATOM 6668 N N . SER B 1 307 ? 2.234 38.188 15.445 1 83.62 307 SER B N 1
ATOM 6669 C CA . SER B 1 307 ? 2.102 39.375 16.234 1 83.62 307 SER B CA 1
ATOM 6670 C C . SER B 1 307 ? 2.092 39.094 17.734 1 83.62 307 SER B C 1
ATOM 6672 O O . SER B 1 307 ? 2.26 39.969 18.562 1 83.62 307 SER B O 1
ATOM 6674 N N . ASP B 1 308 ? 1.888 37.812 18.047 1 83.81 308 ASP B N 1
ATOM 6675 C CA . ASP B 1 308 ? 1.851 37.406 19.438 1 83.81 308 ASP B CA 1
ATOM 6676 C C . ASP B 1 308 ? 3.23 36.938 19.922 1 83.81 308 ASP B C 1
ATOM 6678 O O . ASP B 1 308 ? 3.396 36.562 21.078 1 83.81 308 ASP B O 1
ATOM 6682 N N . MET B 1 309 ? 4.188 37.062 19.062 1 88.12 309 MET B N 1
ATOM 6683 C CA . MET B 1 309 ? 5.543 36.656 19.422 1 88.12 309 MET B CA 1
ATOM 6684 C C . MET B 1 309 ? 6.113 37.562 20.5 1 88.12 309 MET B C 1
ATOM 6686 O O . MET B 1 309 ? 5.906 38.781 20.484 1 88.12 309 MET B O 1
ATOM 6690 N N . PRO B 1 310 ? 6.824 36.938 21.422 1 88.62 310 PRO B N 1
ATOM 6691 C CA . PRO B 1 310 ? 7.496 37.781 22.422 1 88.62 310 PRO B CA 1
ATOM 6692 C C . PRO B 1 310 ? 8.414 38.812 21.797 1 88.62 310 PRO B C 1
ATOM 6694 O O . PRO B 1 310 ? 9.086 38.531 20.797 1 88.62 310 PRO B O 1
ATOM 6697 N N . GLN B 1 311 ? 8.555 39.938 22.469 1 89.38 311 GLN B N 1
ATOM 6698 C CA . GLN B 1 311 ? 9.266 41.094 21.922 1 89.38 311 GLN B CA 1
ATOM 6699 C C . GLN B 1 311 ? 10.734 40.75 21.672 1 89.38 311 GLN B C 1
ATOM 6701 O O . GLN B 1 311 ? 11.328 41.25 20.703 1 89.38 311 GLN B O 1
ATOM 6706 N N . ASP B 1 312 ? 11.297 40.031 22.547 1 91.88 312 ASP B N 1
ATOM 6707 C CA . ASP B 1 312 ? 12.711 39.688 22.406 1 91.88 312 ASP B CA 1
ATOM 6708 C C . ASP B 1 312 ? 12.953 38.906 21.125 1 91.88 312 ASP B C 1
ATOM 6710 O O . ASP B 1 312 ? 13.961 39.094 20.438 1 91.88 312 ASP B O 1
ATOM 6714 N N . LYS B 1 313 ? 12.047 37.969 20.812 1 92.62 313 LYS B N 1
ATOM 6715 C CA . LYS B 1 313 ? 12.172 37.156 19.594 1 92.62 313 LYS B CA 1
ATOM 6716 C C . LYS B 1 313 ? 11.938 38.031 18.359 1 92.62 313 LYS B C 1
ATOM 6718 O O . LYS B 1 313 ? 12.664 37.906 17.359 1 92.62 313 LYS B O 1
ATOM 6723 N N . LEU B 1 314 ? 10.922 38.875 18.453 1 91.81 314 LEU B N 1
ATOM 6724 C CA . LEU B 1 314 ? 10.609 39.75 17.344 1 91.81 314 LEU B CA 1
ATOM 6725 C C . LEU B 1 314 ? 11.797 40.656 17.031 1 91.81 314 LEU B C 1
ATOM 6727 O O . LEU B 1 314 ? 12.148 40.844 15.859 1 91.81 314 LEU B O 1
ATOM 6731 N N . ASP B 1 315 ? 12.367 41.188 18.078 1 93.19 315 ASP B N 1
ATOM 6732 C CA . ASP B 1 315 ? 13.523 42.062 17.906 1 93.19 315 ASP B CA 1
ATOM 6733 C C . ASP B 1 315 ? 14.688 41.312 17.25 1 93.19 315 ASP B C 1
ATOM 6735 O O . ASP B 1 315 ? 15.344 41.844 16.359 1 93.19 315 ASP B O 1
ATOM 6739 N N . ALA B 1 316 ? 14.906 40.156 17.719 1 95.25 316 ALA B N 1
ATOM 6740 C CA . ALA B 1 316 ? 15.984 39.344 17.172 1 95.25 316 ALA B CA 1
ATOM 6741 C C . ALA B 1 316 ? 15.773 39.094 15.68 1 95.25 316 ALA B C 1
ATOM 6743 O O . ALA B 1 316 ? 16.703 39.219 14.883 1 95.25 316 ALA B O 1
ATOM 6744 N N . ILE B 1 317 ? 14.586 38.781 15.305 1 95.75 317 ILE B N 1
ATOM 6745 C CA . ILE B 1 317 ? 14.242 38.438 13.93 1 95.75 317 ILE B CA 1
ATOM 6746 C C . ILE B 1 317 ? 14.367 39.688 13.055 1 95.75 317 ILE B C 1
ATOM 6748 O O . ILE B 1 317 ? 15 39.656 11.992 1 95.75 317 ILE B O 1
ATOM 6752 N N . LEU B 1 318 ? 13.844 40.812 13.539 1 95 318 LEU B N 1
ATOM 6753 C CA . LEU B 1 318 ? 13.859 42.062 12.773 1 95 318 LEU B CA 1
ATOM 6754 C C . LEU B 1 318 ? 15.289 42.562 12.594 1 95 318 LEU B C 1
ATOM 6756 O O . LEU B 1 318 ? 15.625 43.125 11.547 1 95 318 LEU B O 1
ATOM 6760 N N . ASN B 1 319 ? 16.094 42.375 13.625 1 96.12 319 ASN B N 1
ATOM 6761 C CA . ASN B 1 319 ? 17.484 42.781 13.516 1 96.12 319 ASN B CA 1
ATOM 6762 C C . ASN B 1 319 ? 18.219 42 12.438 1 96.12 319 ASN B C 1
ATOM 6764 O O . ASN B 1 319 ? 19.016 42.562 11.68 1 96.12 319 ASN B O 1
ATOM 6768 N N . VAL B 1 320 ? 17.922 40.75 12.383 1 97.69 320 VAL B N 1
ATOM 6769 C CA . VAL B 1 320 ? 18.531 39.938 11.344 1 97.69 320 VAL B CA 1
ATOM 6770 C C . VAL B 1 320 ? 18.031 40.344 9.969 1 97.69 320 VAL B C 1
ATOM 6772 O O . VAL B 1 320 ? 18.828 40.562 9.047 1 97.69 320 VAL B O 1
ATOM 6775 N N . PHE B 1 321 ? 16.734 40.625 9.812 1 97.69 321 PHE B N 1
ATOM 6776 C CA . PHE B 1 321 ? 16.156 41.031 8.539 1 97.69 321 PHE B CA 1
ATOM 6777 C C . PHE B 1 321 ? 16.734 42.344 8.062 1 97.69 321 PHE B C 1
ATOM 6779 O O . PHE B 1 321 ? 17.016 42.531 6.879 1 97.69 321 PHE B O 1
ATOM 6786 N N . ARG B 1 322 ? 16.938 43.188 8.992 1 96.12 322 ARG B N 1
ATOM 6787 C CA . ARG B 1 322 ? 17.438 44.531 8.68 1 96.12 322 ARG B CA 1
ATOM 6788 C C . ARG B 1 322 ? 18.828 44.469 8.062 1 96.12 322 ARG B C 1
ATOM 6790 O O . ARG B 1 322 ? 19.188 45.281 7.215 1 96.12 322 ARG B O 1
ATOM 6797 N N . SER B 1 323 ? 19.531 43.5 8.43 1 96.12 323 SER B N 1
ATOM 6798 C CA . SER B 1 323 ? 20.922 43.375 8.008 1 96.12 323 SER B CA 1
ATOM 6799 C C . SER B 1 323 ? 21.047 42.594 6.711 1 96.12 323 SER B C 1
ATOM 6801 O O . SER B 1 323 ? 22.141 42.438 6.16 1 96.12 323 SER B O 1
ATOM 6803 N N . MET B 1 324 ? 19.953 42.125 6.117 1 96.94 324 MET B N 1
ATOM 6804 C CA . MET B 1 324 ? 20 41.219 4.977 1 96.94 324 MET B CA 1
ATOM 6805 C C . MET B 1 324 ? 19.75 41.969 3.672 1 96.94 324 MET B C 1
ATOM 6807 O O . MET B 1 324 ? 19.031 43 3.66 1 96.94 324 MET B O 1
ATOM 6811 N N . LYS B 1 325 ? 20.359 41.469 2.623 1 97 325 LYS B N 1
ATOM 6812 C CA . LYS B 1 325 ? 20.109 42 1.29 1 97 325 LYS B CA 1
ATOM 6813 C C . LYS B 1 325 ? 18.844 41.406 0.68 1 97 325 LYS B C 1
ATOM 6815 O O . LYS B 1 325 ? 18.266 41.969 -0.255 1 97 325 LYS B O 1
ATOM 6820 N N . GLN B 1 326 ? 18.469 40.25 1.178 1 98.31 326 GLN B N 1
ATOM 6821 C CA . GLN B 1 326 ? 17.266 39.562 0.701 1 98.31 326 GLN B CA 1
ATOM 6822 C C . GLN B 1 326 ? 16.016 40.375 1.076 1 98.31 326 GLN B C 1
ATOM 6824 O O . GLN B 1 326 ? 16.016 41.125 2.051 1 98.31 326 GLN B O 1
ATOM 6829 N N . ARG B 1 327 ? 15.016 40.219 0.317 1 98.5 327 ARG B N 1
ATOM 6830 C CA . ARG B 1 327 ? 13.711 40.781 0.668 1 98.5 327 ARG B CA 1
ATOM 6831 C C . ARG B 1 327 ? 12.867 39.75 1.424 1 98.5 327 ARG B C 1
ATOM 6833 O O . ARG B 1 327 ? 12.945 38.562 1.145 1 98.5 327 ARG B O 1
ATOM 6840 N N . ILE B 1 328 ? 12.164 40.25 2.383 1 98.31 328 ILE B N 1
ATOM 6841 C CA . ILE B 1 328 ? 11.383 39.375 3.242 1 98.31 328 ILE B CA 1
ATOM 6842 C C . ILE B 1 328 ? 9.891 39.656 3.049 1 98.31 328 ILE B C 1
ATOM 6844 O O . ILE B 1 328 ? 9.445 40.781 3.18 1 98.31 328 ILE B O 1
ATOM 6848 N N . VAL B 1 329 ? 9.141 38.656 2.68 1 97.75 329 VAL B N 1
ATOM 6849 C CA . VAL B 1 329 ? 7.68 38.688 2.721 1 97.75 329 VAL B CA 1
ATOM 6850 C C . VAL B 1 329 ? 7.184 37.938 3.961 1 97.75 329 VAL B C 1
ATOM 6852 O O . VAL B 1 329 ? 7.422 36.75 4.113 1 97.75 329 VAL B O 1
ATOM 6855 N N . TRP B 1 330 ? 6.504 38.625 4.859 1 96.62 330 TRP B N 1
ATOM 6856 C CA . TRP B 1 330 ? 6.188 38.094 6.176 1 96.62 330 TRP B CA 1
ATOM 6857 C C . TRP B 1 330 ? 4.699 38.25 6.477 1 96.62 330 TRP B C 1
ATOM 6859 O O . TRP B 1 330 ? 4.18 39.344 6.559 1 96.62 330 TRP B O 1
ATOM 6869 N N . LYS B 1 331 ? 3.992 37.062 6.594 1 94.94 331 LYS B N 1
ATOM 6870 C CA . LYS B 1 331 ? 2.623 37.125 7.098 1 94.94 331 LYS B CA 1
ATOM 6871 C C . LYS B 1 331 ? 2.586 37.562 8.555 1 94.94 331 LYS B C 1
ATOM 6873 O O . LYS B 1 331 ? 3.021 36.812 9.445 1 94.94 331 LYS B O 1
ATOM 6878 N N . TYR B 1 332 ? 2.068 38.688 8.75 1 90.69 332 TYR B N 1
ATOM 6879 C CA . TYR B 1 332 ? 2.041 39.375 10.047 1 90.69 332 TYR B CA 1
ATOM 6880 C C . TYR B 1 332 ? 0.695 40.031 10.289 1 90.69 332 TYR B C 1
ATOM 6882 O O . TYR B 1 332 ? 0.265 40.875 9.492 1 90.69 332 TYR B O 1
ATOM 6890 N N . GLU B 1 333 ? 0.03 39.719 11.344 1 86.69 333 GLU B N 1
ATOM 6891 C CA . GLU B 1 333 ? -1.376 40.062 11.531 1 86.69 333 GLU B CA 1
ATOM 6892 C C . GLU B 1 333 ? -1.539 41.531 11.898 1 86.69 333 GLU B C 1
ATOM 6894 O O . GLU B 1 333 ? -2.588 42.125 11.648 1 86.69 333 GLU B O 1
ATOM 6899 N N . ASP B 1 334 ? -0.509 42.125 12.531 1 86.19 334 ASP B N 1
ATOM 6900 C CA . ASP B 1 334 ? -0.583 43.531 12.883 1 86.19 334 ASP B CA 1
ATOM 6901 C C . ASP B 1 334 ? 0.162 44.375 11.859 1 86.19 334 ASP B C 1
ATOM 6903 O O . ASP B 1 334 ? 1.363 44.625 12 1 86.19 334 ASP B O 1
ATOM 6907 N N . GLU B 1 335 ? -0.486 45.031 10.992 1 79.19 335 GLU B N 1
ATOM 6908 C CA . GLU B 1 335 ? 0.139 45.781 9.906 1 79.19 335 GLU B CA 1
ATOM 6909 C C . GLU B 1 335 ? 0.566 47.156 10.375 1 79.19 335 GLU B C 1
ATOM 6911 O O . GLU B 1 335 ? 1.201 47.906 9.625 1 79.19 335 GLU B O 1
ATOM 6916 N N . SER B 1 336 ? 0.35 47.344 11.648 1 77.75 336 SER B N 1
ATOM 6917 C CA . SER B 1 336 ? 0.67 48.688 12.18 1 77.75 336 SER B CA 1
ATOM 6918 C C . SER B 1 336 ? 2.043 48.688 12.844 1 77.75 336 SER B C 1
ATOM 6920 O O . SER B 1 336 ? 2.484 49.719 13.359 1 77.75 336 SER B O 1
ATOM 6922 N N . ILE B 1 337 ? 2.615 47.562 12.75 1 80.25 337 ILE B N 1
ATOM 6923 C CA . ILE B 1 337 ? 3.926 47.469 13.383 1 80.25 337 ILE B CA 1
ATOM 6924 C C . ILE B 1 337 ? 4.832 48.562 12.852 1 80.25 337 ILE B C 1
ATOM 6926 O O . ILE B 1 337 ? 4.797 48.906 11.664 1 80.25 337 ILE B O 1
ATOM 6930 N N . LYS B 1 338 ? 5.547 49.25 13.727 1 77.31 338 LYS B N 1
ATOM 6931 C CA . LYS B 1 338 ? 6.438 50.375 13.359 1 77.31 338 LYS B CA 1
ATOM 6932 C C . LYS B 1 338 ? 7.883 49.875 13.258 1 77.31 338 LYS B C 1
ATOM 6934 O O . LYS B 1 338 ? 8.25 48.875 13.844 1 77.31 338 LYS B O 1
ATOM 6939 N N . GLY B 1 339 ? 8.719 50.594 12.43 1 81.44 339 GLY B N 1
ATOM 6940 C CA . GLY B 1 339 ? 10.148 50.375 12.367 1 81.44 339 GLY B CA 1
ATOM 6941 C C . GLY B 1 339 ? 10.523 49.156 11.516 1 81.44 339 GLY B C 1
ATOM 6942 O O . GLY B 1 339 ? 11.531 48.5 11.766 1 81.44 339 GLY B O 1
ATOM 6943 N N . LEU B 1 340 ? 9.602 48.875 10.633 1 89.81 340 LEU B N 1
ATOM 6944 C CA . LEU B 1 340 ? 9.914 47.75 9.742 1 89.81 340 LEU B CA 1
ATOM 6945 C C . LEU B 1 340 ? 11.016 48.125 8.766 1 89.81 340 LEU B C 1
ATOM 6947 O O . LEU B 1 340 ? 10.984 49.219 8.18 1 89.81 340 LEU B O 1
ATOM 6951 N N . PRO B 1 341 ? 12.016 47.281 8.664 1 93.44 341 PRO B N 1
ATOM 6952 C CA . PRO B 1 341 ? 13.023 47.562 7.633 1 93.44 341 PRO B CA 1
ATOM 6953 C C . PRO B 1 341 ? 12.422 47.656 6.23 1 93.44 341 PRO B C 1
ATOM 6955 O O . PRO B 1 341 ? 11.391 47.031 5.953 1 93.44 341 PRO B O 1
ATOM 6958 N N . SER B 1 342 ? 13.055 48.344 5.297 1 93.38 342 SER B N 1
ATOM 6959 C CA . SER B 1 342 ? 12.539 48.625 3.959 1 93.38 342 SER B CA 1
ATOM 6960 C C . SER B 1 342 ? 12.484 47.344 3.121 1 93.38 342 SER B C 1
ATOM 6962 O O . SER B 1 342 ? 11.727 47.25 2.148 1 93.38 342 SER B O 1
ATOM 6964 N N . ASN B 1 343 ? 13.273 46.375 3.531 1 97.25 343 ASN B N 1
ATOM 6965 C CA . ASN B 1 343 ? 13.305 45.156 2.752 1 97.25 343 ASN B CA 1
ATOM 6966 C C . ASN B 1 343 ? 12.273 44.125 3.258 1 97.25 343 ASN B C 1
ATOM 6968 O O . ASN B 1 343 ? 12.289 42.969 2.848 1 97.25 343 ASN B O 1
ATOM 6972 N N . VAL B 1 344 ? 11.43 44.531 4.191 1 96.81 344 VAL B N 1
ATOM 6973 C CA . VAL B 1 344 ? 10.414 43.656 4.746 1 96.81 344 VAL B CA 1
ATOM 6974 C C . VAL B 1 344 ? 9.023 44.125 4.344 1 96.81 344 VAL B C 1
ATOM 6976 O O . VAL B 1 344 ? 8.664 45.281 4.586 1 96.81 344 VAL B O 1
ATOM 6979 N N . LEU B 1 345 ? 8.289 43.281 3.725 1 95.62 345 LEU B N 1
ATOM 6980 C CA . LEU B 1 345 ? 6.887 43.5 3.393 1 95.62 345 LEU B CA 1
ATOM 6981 C C . LEU B 1 345 ? 5.973 42.625 4.234 1 95.62 345 LEU B C 1
ATOM 6983 O O . LEU B 1 345 ? 6.133 41.406 4.262 1 95.62 345 LEU B O 1
ATOM 6987 N N . ILE B 1 346 ? 4.992 43.188 4.953 1 94.5 346 ILE B N 1
ATOM 6988 C CA . ILE B 1 346 ? 4.098 42.438 5.82 1 94.5 346 ILE B CA 1
ATOM 6989 C C . ILE B 1 346 ? 2.66 42.562 5.328 1 94.5 346 ILE B C 1
ATOM 6991 O O . ILE B 1 346 ? 2.281 43.625 4.789 1 94.5 346 ILE B O 1
ATOM 6995 N N . LYS B 1 347 ? 1.932 41.469 5.457 1 92.25 347 LYS B N 1
ATOM 6996 C CA . LYS B 1 347 ? 0.487 41.469 5.242 1 92.25 347 LYS B CA 1
ATOM 6997 C C . LYS B 1 347 ? -0.192 40.469 6.18 1 92.25 347 LYS B C 1
ATOM 6999 O O . LYS B 1 347 ? 0.427 39.5 6.617 1 92.25 347 LYS B O 1
ATOM 7004 N N . SER B 1 348 ? -1.43 40.781 6.469 1 89.62 348 SER B N 1
ATOM 7005 C CA . SER B 1 348 ? -2.18 39.906 7.363 1 89.62 348 SER B CA 1
ATOM 7006 C C . SER B 1 348 ? -2.541 38.594 6.68 1 89.62 348 SER B C 1
ATOM 7008 O O . SER B 1 348 ? -2.764 37.562 7.348 1 89.62 348 SER B O 1
ATOM 7010 N N . TRP B 1 349 ? -2.654 38.625 5.395 1 88.12 349 TRP B N 1
ATOM 7011 C CA . TRP B 1 349 ? -2.906 37.406 4.613 1 88.12 349 TRP B CA 1
ATOM 7012 C C . TRP B 1 349 ? -2.012 37.344 3.381 1 88.12 349 TRP B C 1
ATOM 7014 O O . TRP B 1 349 ? -1.775 38.375 2.738 1 88.12 349 TRP B O 1
ATOM 7024 N N . MET B 1 350 ? -1.489 36.156 3.082 1 92.5 350 MET B N 1
ATOM 7025 C CA . MET B 1 350 ? -0.579 35.938 1.958 1 92.5 350 MET B CA 1
ATOM 7026 C C . MET B 1 350 ? -0.944 34.688 1.176 1 92.5 350 MET B C 1
ATOM 7028 O O . MET B 1 350 ? -1.297 33.656 1.766 1 92.5 350 MET B O 1
ATOM 7032 N N . PRO B 1 351 ? -0.964 34.75 -0.159 1 94.62 351 PRO B N 1
ATOM 7033 C CA . PRO B 1 351 ? -1.137 33.562 -0.966 1 94.62 351 PRO B CA 1
ATOM 7034 C C . PRO B 1 351 ? 0.108 32.656 -0.976 1 94.62 351 PRO B C 1
ATOM 7036 O O . PRO B 1 351 ? 0.846 32.656 -1.964 1 94.62 351 PRO B O 1
ATOM 7039 N N . GLN B 1 352 ? 0.256 31.891 0.032 1 96.25 352 GLN B N 1
ATOM 7040 C CA . GLN B 1 352 ? 1.468 31.125 0.329 1 96.25 352 GLN B CA 1
ATOM 7041 C C . GLN B 1 352 ? 1.887 30.281 -0.863 1 96.25 352 GLN B C 1
ATOM 7043 O O . GLN B 1 352 ? 3.039 30.328 -1.298 1 96.25 352 GLN B O 1
ATOM 7048 N N . ASN B 1 353 ? 0.946 29.469 -1.421 1 95.81 353 ASN B N 1
ATOM 7049 C CA . ASN B 1 353 ? 1.229 28.594 -2.549 1 95.81 353 ASN B CA 1
ATOM 7050 C C . ASN B 1 353 ? 1.806 29.359 -3.732 1 95.81 353 ASN B C 1
ATOM 7052 O O . ASN B 1 353 ? 2.752 28.906 -4.375 1 95.81 353 ASN B O 1
ATOM 7056 N N . ASP B 1 354 ? 1.288 30.531 -4.02 1 97.81 354 ASP B N 1
ATOM 7057 C CA . ASP B 1 354 ? 1.704 31.359 -5.152 1 97.81 354 ASP B CA 1
ATOM 7058 C C . ASP B 1 354 ? 3.051 32.031 -4.879 1 97.81 354 ASP B C 1
ATOM 7060 O O . ASP B 1 354 ? 3.879 32.156 -5.785 1 97.81 354 ASP B O 1
ATOM 7064 N N . ILE B 1 355 ? 3.244 32.406 -3.656 1 98.31 355 ILE B N 1
ATOM 7065 C CA . ILE B 1 355 ? 4.504 33.062 -3.275 1 98.31 355 ILE B CA 1
ATOM 7066 C C . ILE B 1 355 ? 5.641 32.031 -3.391 1 98.31 355 ILE B C 1
ATOM 7068 O O . ILE B 1 355 ? 6.691 32.344 -3.963 1 98.31 355 ILE B O 1
ATOM 7072 N N . LEU B 1 356 ? 5.414 30.844 -2.904 1 98.5 356 LEU B N 1
ATOM 7073 C CA . LEU B 1 356 ? 6.441 29.812 -2.906 1 98.5 356 LEU B CA 1
ATOM 7074 C C . LEU B 1 356 ? 6.797 29.391 -4.332 1 98.5 356 LEU B C 1
ATOM 7076 O O . LEU B 1 356 ? 7.867 28.844 -4.574 1 98.5 356 LEU B O 1
ATOM 7080 N N . ALA B 1 357 ? 5.902 29.688 -5.258 1 98.25 357 ALA B N 1
ATOM 7081 C CA . ALA B 1 357 ? 6.129 29.328 -6.656 1 98.25 357 ALA B CA 1
ATOM 7082 C C . ALA B 1 357 ? 7.008 30.359 -7.352 1 98.25 357 ALA B C 1
ATOM 7084 O O . ALA B 1 357 ? 7.508 30.109 -8.453 1 98.25 357 ALA B O 1
ATOM 7085 N N . HIS B 1 358 ? 7.223 31.5 -6.734 1 98.31 358 HIS B N 1
ATOM 7086 C CA . HIS B 1 358 ? 8.031 32.531 -7.352 1 98.31 358 HIS B CA 1
ATOM 7087 C C . HIS B 1 358 ? 9.508 32.156 -7.391 1 98.31 358 HIS B C 1
ATOM 7089 O O . HIS B 1 358 ? 10.047 31.656 -6.395 1 98.31 358 HIS B O 1
ATOM 7095 N N . ARG B 1 359 ? 10.195 32.406 -8.438 1 97.25 359 ARG B N 1
ATOM 7096 C CA . ARG B 1 359 ? 11.547 31.922 -8.695 1 97.25 359 ARG B CA 1
ATOM 7097 C C . ARG B 1 359 ? 12.539 32.531 -7.719 1 97.25 359 ARG B C 1
ATOM 7099 O O . ARG B 1 359 ? 13.586 31.953 -7.418 1 97.25 359 ARG B O 1
ATOM 7106 N N . ASN B 1 360 ? 12.18 33.719 -7.141 1 98.44 360 ASN B N 1
ATOM 7107 C CA . ASN B 1 360 ? 13.141 34.438 -6.301 1 98.44 360 ASN B CA 1
ATOM 7108 C C . ASN B 1 360 ? 13.039 34 -4.844 1 98.44 360 ASN B C 1
ATOM 7110 O O . ASN B 1 360 ? 13.867 34.375 -4.016 1 98.44 360 ASN B O 1
ATOM 7114 N N . VAL B 1 361 ? 12.039 33.219 -4.492 1 98.75 361 VAL B N 1
ATOM 7115 C CA . VAL B 1 361 ? 11.914 32.75 -3.113 1 98.75 361 VAL B CA 1
ATOM 7116 C C . VAL B 1 361 ? 12.93 31.641 -2.854 1 98.75 361 VAL B C 1
ATOM 7118 O O . VAL B 1 361 ? 12.883 30.594 -3.5 1 98.75 361 VAL B O 1
ATOM 7121 N N . LYS B 1 362 ? 13.758 31.875 -1.843 1 98.56 362 LYS B N 1
ATOM 7122 C CA . LYS B 1 362 ? 14.883 30.969 -1.616 1 98.56 362 LYS B CA 1
ATOM 7123 C C . LYS B 1 362 ? 14.703 30.188 -0.316 1 98.56 362 LYS B C 1
ATOM 7125 O O . LYS B 1 362 ? 15.258 29.109 -0.157 1 98.56 362 LYS B O 1
ATOM 7130 N N . VAL B 1 363 ? 14.016 30.766 0.597 1 98.81 363 VAL B N 1
ATOM 7131 C CA . VAL B 1 363 ? 13.82 30.125 1.896 1 98.81 363 VAL B CA 1
ATOM 7132 C C . VAL B 1 363 ? 12.375 30.344 2.359 1 98.81 363 VAL B C 1
ATOM 7134 O O . VAL B 1 363 ? 11.812 31.422 2.174 1 98.81 363 VAL B O 1
ATOM 7137 N N . PHE B 1 364 ? 11.781 29.344 2.904 1 98.81 364 PHE B N 1
ATOM 7138 C CA . PHE B 1 364 ? 10.469 29.359 3.535 1 98.81 364 PHE B CA 1
ATOM 7139 C C . PHE B 1 364 ? 10.586 29.172 5.043 1 98.81 364 PHE B C 1
ATOM 7141 O O . PHE B 1 364 ? 10.977 28.094 5.508 1 98.81 364 PHE B O 1
ATOM 7148 N N . ILE B 1 365 ? 10.344 30.203 5.809 1 98.44 365 ILE B N 1
ATOM 7149 C CA . ILE B 1 365 ? 10.281 30.078 7.258 1 98.44 365 ILE B CA 1
ATOM 7150 C C . ILE B 1 365 ? 8.875 29.656 7.68 1 98.44 365 ILE B C 1
ATOM 7152 O O . ILE B 1 365 ? 7.898 30.359 7.398 1 98.44 365 ILE B O 1
ATOM 7156 N N . THR B 1 366 ? 8.766 28.516 8.328 1 97.06 366 THR B N 1
ATOM 7157 C CA . THR B 1 366 ? 7.469 27.922 8.625 1 97.06 366 THR B CA 1
ATOM 7158 C C . THR B 1 366 ? 7.469 27.266 10.008 1 97.06 366 THR B C 1
ATOM 7160 O O . THR B 1 366 ? 8.531 26.984 10.555 1 97.06 366 THR B O 1
ATOM 7163 N N . HIS B 1 367 ? 6.344 27.172 10.578 1 94.44 367 HIS B N 1
ATOM 7164 C CA . HIS B 1 367 ? 6.23 26.438 11.828 1 94.44 367 HIS B CA 1
ATOM 7165 C C . HIS B 1 367 ? 6.25 24.938 11.578 1 94.44 367 HIS B C 1
ATOM 7167 O O . HIS B 1 367 ? 6.305 24.141 12.523 1 94.44 367 HIS B O 1
ATOM 7173 N N . GLY B 1 368 ? 6.145 24.516 10.297 1 93.88 368 GLY B N 1
ATOM 7174 C CA . GLY B 1 368 ? 6.297 23.109 9.977 1 93.88 368 GLY B CA 1
ATOM 7175 C C . GLY B 1 368 ? 4.977 22.359 9.945 1 93.88 368 GLY B C 1
ATOM 7176 O O . GLY B 1 368 ? 4.938 21.156 10.195 1 93.88 368 GLY B O 1
ATOM 7177 N N . GLY B 1 369 ? 3.861 23.109 9.703 1 93.06 369 GLY B N 1
ATOM 7178 C CA . GLY B 1 369 ? 2.602 22.422 9.469 1 93.06 369 GLY B CA 1
ATOM 7179 C C . GLY B 1 369 ? 2.631 21.516 8.258 1 93.06 369 GLY B C 1
ATOM 7180 O O . GLY B 1 369 ? 3.438 21.719 7.344 1 93.06 369 GLY B O 1
ATOM 7181 N N . LEU B 1 370 ? 1.759 20.609 8.219 1 93.88 370 LEU B N 1
ATOM 7182 C CA . LEU B 1 370 ? 1.771 19.594 7.18 1 93.88 370 LEU B CA 1
ATOM 7183 C C . LEU B 1 370 ? 1.527 20.203 5.809 1 93.88 370 LEU B C 1
ATOM 7185 O O . LEU B 1 370 ? 2.291 19.969 4.871 1 93.88 370 LEU B O 1
ATOM 7189 N N . LEU B 1 371 ? 0.48 21.047 5.625 1 95.12 371 LEU B N 1
ATOM 7190 C CA . LEU B 1 371 ? 0.139 21.609 4.324 1 95.12 371 LEU B CA 1
ATOM 7191 C C . LEU B 1 371 ? 1.237 22.562 3.834 1 95.12 371 LEU B C 1
ATOM 7193 O O . LEU B 1 371 ? 1.627 22.5 2.666 1 95.12 371 LEU B O 1
ATOM 7197 N N . GLY B 1 372 ? 1.711 23.375 4.793 1 95.38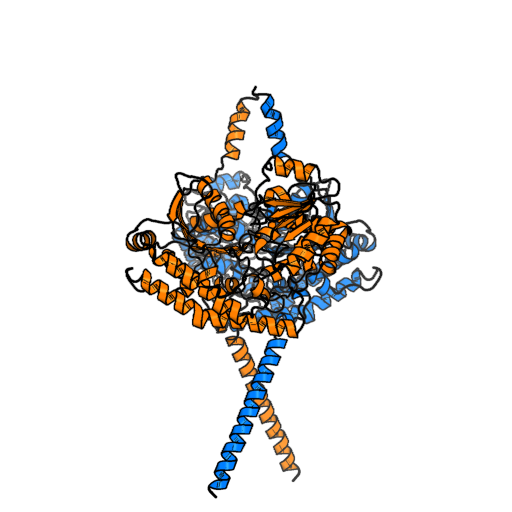 372 GLY B N 1
ATOM 7198 C CA . GLY B 1 372 ? 2.801 24.266 4.422 1 95.38 372 GLY B CA 1
ATOM 7199 C C . GLY B 1 372 ? 4.062 23.531 4.02 1 95.38 372 GLY B C 1
ATOM 7200 O O . GLY B 1 372 ? 4.734 23.922 3.059 1 95.38 372 GLY B O 1
ATOM 7201 N N . THR B 1 373 ? 4.383 22.516 4.762 1 96.44 373 THR B N 1
ATOM 7202 C CA . THR B 1 373 ? 5.555 21.719 4.438 1 96.44 373 THR B CA 1
ATOM 7203 C C . THR B 1 373 ? 5.402 21.062 3.062 1 96.44 373 THR B C 1
ATOM 7205 O O . THR B 1 373 ? 6.348 21.062 2.271 1 96.44 373 THR B O 1
ATOM 7208 N N . GLN B 1 374 ? 4.242 20.562 2.76 1 97.38 374 GLN B N 1
ATOM 7209 C CA . GLN B 1 374 ? 3.986 19.969 1.455 1 97.38 374 GLN B CA 1
ATOM 7210 C C . GLN B 1 374 ? 4.113 21 0.339 1 97.38 374 GLN B C 1
ATOM 7212 O O . GLN B 1 374 ? 4.664 20.703 -0.724 1 97.38 374 GLN B O 1
ATOM 7217 N N . GLU B 1 375 ? 3.613 22.203 0.579 1 97.69 375 GLU B N 1
ATOM 7218 C CA . GLU B 1 375 ? 3.73 23.266 -0.406 1 97.69 375 GLU B CA 1
ATOM 7219 C C . GLU B 1 375 ? 5.191 23.641 -0.647 1 97.69 375 GLU B C 1
ATOM 7221 O O . GLU B 1 375 ? 5.617 23.797 -1.794 1 97.69 375 GLU B O 1
ATOM 7226 N N . GLY B 1 376 ? 5.887 23.797 0.482 1 98.25 376 GLY B N 1
ATOM 7227 C CA . GLY B 1 376 ? 7.301 24.109 0.362 1 98.25 376 GLY B CA 1
ATOM 7228 C C . GLY B 1 376 ? 8.07 23.062 -0.424 1 98.25 376 GLY B C 1
ATOM 7229 O O . GLY B 1 376 ? 8.898 23.406 -1.276 1 98.25 376 GLY B O 1
ATOM 7230 N N . VAL B 1 377 ? 7.785 21.828 -0.183 1 98.38 377 VAL B N 1
ATOM 7231 C CA . VAL B 1 377 ? 8.461 20.734 -0.872 1 98.38 377 VAL B CA 1
ATOM 7232 C C . VAL B 1 377 ? 8.031 20.688 -2.336 1 98.38 377 VAL B C 1
ATOM 7234 O O . VAL B 1 377 ? 8.867 20.562 -3.232 1 98.38 377 VAL B O 1
ATOM 7237 N N . HIS B 1 378 ? 6.738 20.828 -2.553 1 98.38 378 HIS B N 1
ATOM 7238 C CA . HIS B 1 378 ? 6.223 20.828 -3.918 1 98.38 378 HIS B CA 1
ATOM 7239 C C . HIS B 1 378 ? 6.883 21.906 -4.762 1 98.38 378 HIS B C 1
ATOM 7241 O O . HIS B 1 378 ? 7.145 21.703 -5.949 1 98.38 378 HIS B O 1
ATOM 7247 N N .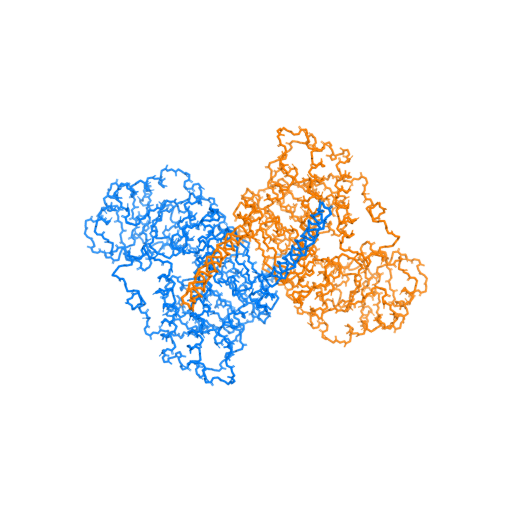 ARG B 1 379 ? 7.18 23.031 -4.137 1 98.44 379 ARG B N 1
ATOM 7248 C CA . ARG B 1 379 ? 7.746 24.188 -4.832 1 98.44 379 ARG B CA 1
ATOM 7249 C C . ARG B 1 379 ? 9.266 24.188 -4.734 1 98.44 379 ARG B C 1
ATOM 7251 O O . ARG B 1 379 ? 9.93 25.094 -5.242 1 98.44 379 ARG B O 1
ATOM 7258 N N . ALA B 1 380 ? 9.852 23.234 -4.066 1 98.38 380 ALA B N 1
ATOM 7259 C CA . ALA B 1 380 ? 11.289 23.031 -3.932 1 98.38 380 ALA B CA 1
ATOM 7260 C C . ALA B 1 380 ? 11.961 24.219 -3.264 1 98.38 380 ALA B C 1
ATOM 7262 O O . ALA B 1 380 ? 12.977 24.734 -3.754 1 98.38 380 ALA B O 1
ATOM 7263 N N . VAL B 1 381 ? 11.398 24.625 -2.158 1 98.75 381 VAL B N 1
ATOM 7264 C CA . VAL B 1 381 ? 11.977 25.734 -1.402 1 98.75 381 VAL B CA 1
ATOM 7265 C C . VAL B 1 381 ? 12.492 25.234 -0.057 1 98.75 381 VAL B C 1
ATOM 7267 O O . VAL B 1 381 ? 11.719 24.766 0.777 1 98.75 381 VAL B O 1
ATOM 7270 N N . PRO B 1 382 ? 13.797 25.375 0.191 1 98.69 382 PRO B N 1
ATOM 7271 C CA . PRO B 1 382 ? 14.328 24.984 1.502 1 98.69 382 PRO B CA 1
ATOM 7272 C C . PRO B 1 382 ? 13.617 25.688 2.654 1 98.69 382 PRO B C 1
ATOM 7274 O O . PRO B 1 382 ? 13.055 26.781 2.467 1 98.69 382 PRO B O 1
ATOM 7277 N N . MET B 1 383 ? 13.711 25.078 3.906 1 98.69 383 MET B N 1
ATOM 7278 C CA . MET B 1 383 ? 12.836 25.594 4.957 1 98.69 383 MET B CA 1
ATOM 7279 C C . MET B 1 383 ? 13.617 25.844 6.242 1 98.69 383 MET B C 1
ATOM 7281 O O . MET B 1 383 ? 14.516 25.062 6.59 1 98.69 383 MET B O 1
ATOM 7285 N N . LEU B 1 384 ? 13.305 26.891 6.848 1 98.62 384 LEU B N 1
ATOM 7286 C CA . LEU B 1 384 ? 13.586 27.078 8.266 1 98.62 384 LEU B CA 1
ATOM 7287 C C . LEU B 1 384 ? 12.359 26.766 9.109 1 98.62 384 LEU B C 1
ATOM 7289 O O . LEU B 1 384 ? 11.383 27.516 9.109 1 98.62 384 LEU B O 1
ATOM 7293 N N . GLY B 1 385 ? 12.477 25.641 9.781 1 97.19 385 GLY B N 1
ATOM 7294 C CA . GLY B 1 385 ? 11.352 25.219 10.594 1 97.19 385 GLY B CA 1
ATOM 7295 C C . GLY B 1 385 ? 11.445 25.703 12.031 1 97.19 385 GLY B C 1
ATOM 7296 O O . GLY B 1 385 ? 12.484 25.547 12.68 1 97.19 385 GLY B O 1
ATOM 7297 N N . ILE B 1 386 ? 10.375 26.281 12.508 1 95 386 ILE B N 1
ATOM 7298 C CA . ILE B 1 386 ? 10.234 26.656 13.906 1 95 386 ILE B CA 1
ATOM 7299 C C . ILE B 1 386 ? 8.961 26.047 14.484 1 95 386 ILE B C 1
ATOM 7301 O O . ILE B 1 386 ? 7.973 26.75 14.711 1 95 386 ILE B O 1
ATOM 7305 N N . PRO B 1 387 ? 9.023 24.734 14.75 1 92.19 387 PRO B N 1
ATOM 7306 C CA . PRO B 1 387 ? 7.816 24.062 15.242 1 92.19 387 PRO B CA 1
ATOM 7307 C C . PRO B 1 387 ? 7.414 24.516 16.641 1 92.19 387 PRO B C 1
ATOM 7309 O O . PRO B 1 387 ? 8.281 24.766 17.484 1 92.19 387 PRO B O 1
ATOM 7312 N N . ILE B 1 388 ? 6.176 24.594 16.844 1 87.12 388 ILE B N 1
ATOM 7313 C CA . ILE B 1 388 ? 5.641 25.047 18.125 1 87.12 388 ILE B CA 1
ATOM 7314 C C . ILE B 1 388 ? 4.898 23.891 18.812 1 87.12 388 ILE B C 1
ATOM 7316 O O . ILE B 1 388 ? 5.102 23.641 20 1 87.12 388 ILE B O 1
ATOM 7320 N N . TYR B 1 389 ? 4.027 23.203 18.109 1 79.31 389 TYR B N 1
ATOM 7321 C CA . TYR B 1 389 ? 3.273 22.141 18.75 1 79.31 389 TYR B CA 1
ATOM 7322 C C . TYR B 1 389 ? 2.932 21.031 17.75 1 79.31 389 TYR B C 1
ATOM 7324 O O . TYR B 1 389 ? 3.156 21.188 16.547 1 79.31 389 TYR B O 1
ATOM 7332 N N . ALA B 1 390 ? 2.482 19.859 18.234 1 80.31 390 ALA B N 1
ATOM 7333 C CA . ALA B 1 390 ? 1.862 18.734 17.531 1 80.31 390 ALA B CA 1
ATOM 7334 C C . ALA B 1 390 ? 2.805 18.156 16.469 1 80.31 390 ALA B C 1
ATOM 7336 O O . ALA B 1 390 ? 3.979 17.906 16.75 1 80.31 390 ALA B O 1
ATOM 7337 N N . ASP B 1 391 ? 2.283 17.969 15.242 1 83.25 391 ASP B N 1
ATOM 7338 C CA . ASP B 1 391 ? 3.002 17.219 14.211 1 83.25 391 ASP B CA 1
ATOM 7339 C C . ASP B 1 391 ? 4.094 18.078 13.578 1 83.25 391 ASP B C 1
ATOM 7341 O O . ASP B 1 391 ? 4.938 17.578 12.836 1 83.25 391 ASP B O 1
ATOM 7345 N N . GLN B 1 392 ? 4.195 19.344 13.977 1 89.69 392 GLN B N 1
ATOM 7346 C CA . GLN B 1 392 ? 5.188 20.25 13.414 1 89.69 392 GLN B CA 1
ATOM 7347 C C . GLN B 1 392 ? 6.605 19.766 13.703 1 89.69 392 GLN B C 1
ATOM 7349 O O . GLN B 1 392 ? 7.484 19.859 12.844 1 89.69 392 GLN B O 1
ATOM 7354 N N . HIS B 1 393 ? 6.734 19.25 14.883 1 85.88 393 HIS B N 1
ATOM 7355 C CA . HIS B 1 393 ? 8.039 18.734 15.273 1 85.88 393 HIS B CA 1
ATOM 7356 C C . HIS B 1 393 ? 8.461 17.562 14.398 1 85.88 393 HIS B C 1
ATOM 7358 O O . HIS B 1 393 ? 9.602 17.484 13.953 1 85.88 393 HIS B O 1
ATOM 7364 N N . LEU B 1 394 ? 7.562 16.734 14.156 1 85.31 394 LEU B N 1
ATOM 7365 C CA . LEU B 1 394 ? 7.855 15.555 13.336 1 85.31 394 LEU B CA 1
ATOM 7366 C C . LEU B 1 394 ? 8.172 15.969 11.898 1 85.31 394 LEU B C 1
ATOM 7368 O O . LEU B 1 394 ? 9.117 15.461 11.297 1 85.31 394 LEU B O 1
ATOM 7372 N N . ASN B 1 395 ? 7.352 16.844 11.375 1 92.5 395 ASN B N 1
ATOM 7373 C CA . ASN B 1 395 ? 7.547 17.297 10 1 92.5 395 ASN B CA 1
ATOM 7374 C C . ASN B 1 395 ? 8.914 17.953 9.812 1 92.5 395 ASN B C 1
ATOM 7376 O O . ASN B 1 395 ? 9.617 17.656 8.844 1 92.5 395 ASN B O 1
ATOM 7380 N N . MET B 1 396 ? 9.273 18.719 10.766 1 93.31 396 MET B N 1
ATOM 7381 C CA . MET B 1 396 ? 10.531 19.438 10.625 1 93.31 396 MET B CA 1
ATOM 7382 C C . MET B 1 396 ? 11.727 18.531 10.922 1 93.31 396 MET B C 1
ATOM 7384 O O . MET B 1 396 ? 12.789 18.672 10.32 1 93.31 396 MET B O 1
ATOM 7388 N N . ASN B 1 397 ? 11.516 17.562 11.797 1 90.38 397 ASN B N 1
ATOM 7389 C CA . ASN B 1 397 ? 12.578 16.578 12 1 90.38 397 ASN B CA 1
ATOM 7390 C C . ASN B 1 397 ? 12.852 15.781 10.727 1 90.38 397 ASN B C 1
ATOM 7392 O O . ASN B 1 397 ? 14.008 15.547 10.375 1 90.38 397 ASN B O 1
ATOM 7396 N N . LYS B 1 398 ? 11.867 15.43 10.086 1 90.75 398 LYS B N 1
ATOM 7397 C CA . LYS B 1 398 ? 12.016 14.719 8.82 1 90.75 398 LYS B CA 1
ATOM 7398 C C . LYS B 1 398 ? 12.688 15.594 7.773 1 90.75 398 LYS B C 1
ATOM 7400 O O . LYS B 1 398 ? 13.508 15.117 6.988 1 90.75 398 LYS B O 1
ATOM 7405 N N . ALA B 1 399 ? 12.312 16.812 7.82 1 95.31 399 ALA B N 1
ATOM 7406 C CA . ALA B 1 399 ? 12.891 17.75 6.863 1 95.31 399 ALA B CA 1
ATOM 7407 C C . ALA B 1 399 ? 14.391 17.922 7.098 1 95.31 399 ALA B C 1
ATOM 7409 O O . ALA B 1 399 ? 15.172 17.984 6.148 1 95.31 399 ALA B O 1
ATOM 7410 N N . VAL B 1 400 ? 14.742 17.984 8.32 1 94.88 400 VAL B N 1
ATOM 7411 C CA . VAL B 1 400 ? 16.156 18.141 8.68 1 94.88 400 VAL B CA 1
ATOM 7412 C C . VAL B 1 400 ? 16.922 16.875 8.289 1 94.88 400 VAL B C 1
ATOM 7414 O O . VAL B 1 400 ? 18 16.953 7.699 1 94.88 400 VAL B O 1
ATOM 7417 N N . LEU B 1 401 ? 16.328 15.805 8.5 1 88.69 401 LEU B N 1
ATOM 7418 C CA . LEU B 1 401 ? 16.953 14.539 8.133 1 88.69 401 LEU B CA 1
ATOM 7419 C C . LEU B 1 401 ? 17.078 14.414 6.617 1 88.69 401 LEU B C 1
ATOM 7421 O O . LEU B 1 401 ? 18.031 13.82 6.113 1 88.69 401 LEU B O 1
ATOM 7425 N N . GLY B 1 402 ? 16.094 14.945 5.957 1 91.69 402 GLY B N 1
ATOM 7426 C CA . GLY B 1 402 ? 16.141 14.945 4.504 1 91.69 402 GLY B CA 1
ATOM 7427 C C . GLY B 1 402 ? 17.156 15.914 3.936 1 91.69 402 GLY B C 1
ATOM 7428 O O . GLY B 1 402 ? 17.469 15.867 2.742 1 91.69 402 GLY B O 1
ATOM 7429 N N . GLY B 1 403 ? 17.688 16.781 4.754 1 95.44 403 GLY B N 1
ATOM 7430 C CA . GLY B 1 403 ? 18.766 17.672 4.375 1 95.44 403 GLY B CA 1
ATOM 7431 C C . GLY B 1 403 ? 18.281 18.938 3.684 1 95.44 403 GLY B C 1
ATOM 7432 O O . GLY B 1 403 ? 19.047 19.625 3.004 1 95.44 403 GLY B O 1
ATOM 7433 N N . TYR B 1 404 ? 16.969 19.188 3.834 1 97.44 404 TYR B N 1
ATOM 7434 C CA . TYR B 1 404 ? 16.453 20.328 3.082 1 97.44 404 TYR B CA 1
ATOM 7435 C C . TYR B 1 404 ? 15.875 21.375 4.02 1 97.44 404 TYR B C 1
ATOM 7437 O O . TYR B 1 404 ? 15.172 22.281 3.576 1 97.44 404 TYR B O 1
ATOM 7445 N N . ALA B 1 405 ? 16.125 21.25 5.332 1 98.38 405 ALA B N 1
ATOM 7446 C CA . ALA B 1 405 ? 15.641 22.219 6.305 1 98.38 405 ALA B CA 1
ATOM 7447 C C . ALA B 1 405 ? 16.609 22.359 7.477 1 98.38 405 ALA B C 1
ATOM 7449 O O . ALA B 1 405 ? 17.422 21.469 7.715 1 98.38 405 ALA B O 1
ATOM 7450 N N . VAL B 1 406 ? 16.531 23.5 8.031 1 98.12 406 VAL B N 1
ATOM 7451 C CA . VAL B 1 406 ? 17.109 23.734 9.352 1 98.12 406 VAL B CA 1
ATOM 7452 C C . VAL B 1 406 ? 16 23.969 10.367 1 98.12 406 VAL B C 1
ATOM 7454 O O . VAL B 1 406 ? 14.961 24.531 10.047 1 98.12 406 VAL B O 1
ATOM 7457 N N . ARG B 1 407 ? 16.188 23.422 11.508 1 96.75 407 ARG B N 1
ATOM 7458 C CA . ARG B 1 407 ? 15.18 23.547 12.555 1 96.75 407 ARG B CA 1
ATOM 7459 C C . ARG B 1 407 ? 15.703 24.375 13.727 1 96.75 407 ARG B C 1
ATOM 7461 O O . ARG B 1 407 ? 16.844 24.188 14.164 1 96.75 407 ARG B O 1
ATOM 7468 N N . LEU B 1 408 ? 14.906 25.312 14.211 1 95.69 408 LEU B N 1
ATOM 7469 C CA . LEU B 1 408 ? 15.18 26.062 15.43 1 95.69 408 LEU B CA 1
ATOM 7470 C C . LEU B 1 408 ? 14.055 25.875 16.453 1 95.69 408 LEU B C 1
ATOM 7472 O O . LEU B 1 408 ? 12.875 25.844 16.078 1 95.69 408 LEU B O 1
ATOM 7476 N N . GLN B 1 409 ? 14.461 25.75 17.688 1 91 409 GLN B N 1
ATOM 7477 C CA . GLN B 1 409 ? 13.469 25.766 18.766 1 91 409 GLN B CA 1
ATOM 7478 C C . GLN B 1 409 ? 13.086 27.203 19.125 1 91 409 GLN B C 1
ATOM 7480 O O . GLN B 1 409 ? 13.953 28.062 19.312 1 91 409 GLN B O 1
ATOM 7485 N N . PHE B 1 410 ? 11.898 27.391 19.219 1 90.31 410 PHE B N 1
ATOM 7486 C CA . PHE B 1 410 ? 11.375 28.734 19.375 1 90.31 410 PHE B CA 1
ATOM 7487 C C . PHE B 1 410 ? 12.016 29.422 20.562 1 90.31 410 PHE B C 1
ATOM 7489 O O . PHE B 1 410 ? 12.492 30.562 20.453 1 90.31 410 PHE B O 1
ATOM 7496 N N . PRO B 1 411 ? 12.117 28.719 21.703 1 87.94 411 PRO B N 1
ATOM 7497 C CA . PRO B 1 411 ? 12.695 29.406 22.875 1 87.94 411 PRO B CA 1
ATOM 7498 C C . PRO B 1 411 ? 14.164 29.766 22.672 1 87.94 411 PRO B C 1
ATOM 7500 O O . PRO B 1 411 ? 14.672 30.672 23.328 1 87.94 411 PRO B O 1
ATOM 7503 N N . ASN B 1 412 ? 14.789 29.156 21.75 1 89.44 412 ASN B N 1
ATOM 7504 C CA . ASN B 1 412 ? 16.219 29.328 21.578 1 89.44 412 ASN B CA 1
ATOM 7505 C C . ASN B 1 412 ? 16.547 30.281 20.438 1 89.44 412 ASN B C 1
ATOM 7507 O O . ASN B 1 412 ? 17.703 30.422 20.047 1 89.44 412 ASN B O 1
ATOM 7511 N N . ILE B 1 413 ? 15.57 30.953 19.953 1 94.31 413 ILE B N 1
ATOM 7512 C CA . ILE B 1 413 ? 15.82 31.875 18.844 1 94.31 413 ILE B CA 1
ATOM 7513 C C . ILE B 1 413 ? 16.516 33.125 19.359 1 94.31 413 ILE B C 1
ATOM 7515 O O . ILE B 1 413 ? 16.047 33.781 20.281 1 94.31 413 ILE B O 1
ATOM 7519 N N . THR B 1 414 ? 17.609 33.344 18.906 1 96.44 414 THR B N 1
ATOM 7520 C CA . THR B 1 414 ? 18.406 34.531 19.078 1 96.44 414 THR B CA 1
ATOM 7521 C C . THR B 1 414 ? 18.828 35.125 17.734 1 96.44 414 THR B C 1
ATOM 7523 O O . THR B 1 414 ? 18.609 34.5 16.688 1 96.44 414 THR B O 1
ATOM 7526 N N . GLU B 1 415 ? 19.359 36.344 17.844 1 97.44 415 GLU B N 1
ATOM 7527 C CA . GLU B 1 415 ? 19.875 36.938 16.609 1 97.44 415 GLU B CA 1
ATOM 7528 C C . GLU B 1 415 ? 20.906 36.031 15.961 1 97.44 415 GLU B C 1
ATOM 7530 O O . GLU B 1 415 ? 20.891 35.812 14.742 1 97.44 415 GLU B O 1
ATOM 7535 N N . THR B 1 416 ? 21.719 35.375 16.781 1 97.75 416 THR B N 1
ATOM 7536 C CA . THR B 1 416 ? 22.812 34.531 16.297 1 97.75 416 THR B CA 1
ATOM 7537 C C . THR B 1 416 ? 22.281 33.25 15.672 1 97.75 416 THR B C 1
ATOM 7539 O O . THR B 1 416 ? 22.672 32.875 14.562 1 97.75 416 THR B O 1
ATOM 7542 N N . SER B 1 417 ? 21.438 32.562 16.328 1 97.75 417 SER B N 1
ATOM 7543 C CA . SER B 1 417 ? 20.938 31.281 15.82 1 97.75 417 SER B CA 1
ATOM 7544 C C . SER B 1 417 ? 20.078 31.484 14.57 1 97.75 417 SER B C 1
ATOM 7546 O O . SER B 1 417 ? 20.156 30.703 13.633 1 97.75 417 SER B O 1
ATOM 7548 N N . PHE B 1 418 ? 19.312 32.562 14.609 1 98.31 418 PHE B N 1
ATOM 7549 C CA . PHE B 1 418 ? 18.438 32.844 13.477 1 98.31 418 PHE B CA 1
ATOM 7550 C C . PHE B 1 418 ? 19.266 33.219 12.242 1 98.31 418 PHE B C 1
ATOM 7552 O O . PHE B 1 418 ? 18.984 32.719 11.141 1 98.31 418 PHE B O 1
ATOM 7559 N N . ARG B 1 419 ? 20.25 34 12.453 1 98 419 ARG B N 1
ATOM 7560 C CA . ARG B 1 419 ? 21.156 34.375 11.359 1 98 419 ARG B CA 1
ATOM 7561 C C . ARG B 1 419 ? 21.875 33.156 10.812 1 98 419 ARG B C 1
ATOM 7563 O O . ARG B 1 419 ? 21.969 32.969 9.594 1 98 419 ARG B O 1
ATOM 7570 N N . TRP B 1 420 ? 22.344 32.344 11.695 1 97.88 420 TRP B N 1
ATOM 7571 C CA . TRP B 1 420 ? 23.047 31.125 11.289 1 97.88 420 TRP B CA 1
ATOM 7572 C C . TRP B 1 420 ? 22.156 30.25 10.414 1 97.88 420 TRP B C 1
ATOM 7574 O O . TRP B 1 420 ? 22.594 29.766 9.375 1 97.88 420 TRP B O 1
ATOM 7584 N N . ALA B 1 421 ? 20.938 30.062 10.852 1 98.31 421 ALA B N 1
ATOM 7585 C CA . ALA B 1 421 ? 20 29.188 10.141 1 98.31 421 ALA B CA 1
ATOM 7586 C C . ALA B 1 421 ? 19.75 29.703 8.727 1 98.31 421 ALA B C 1
ATOM 7588 O O . ALA B 1 421 ? 19.75 28.922 7.766 1 98.31 421 ALA B O 1
ATOM 7589 N N . LEU B 1 422 ? 19.531 31.016 8.594 1 98.5 422 LEU B N 1
ATOM 7590 C CA . LEU B 1 422 ? 19.266 31.609 7.281 1 98.5 422 LEU B CA 1
ATOM 7591 C C . LEU B 1 422 ? 20.5 31.562 6.395 1 98.5 422 LEU B C 1
ATOM 7593 O O . LEU B 1 422 ? 20.406 31.297 5.191 1 98.5 422 LEU B O 1
ATOM 7597 N N . ASP B 1 423 ? 21.641 31.766 6.984 1 98 423 ASP B N 1
ATOM 7598 C CA . ASP B 1 423 ? 22.891 31.688 6.227 1 98 423 ASP B CA 1
ATOM 7599 C C . ASP B 1 423 ? 23.109 30.281 5.676 1 98 423 ASP B C 1
ATOM 7601 O O . ASP B 1 423 ? 23.531 30.109 4.527 1 98 423 ASP B O 1
ATOM 7605 N N . GLU B 1 424 ? 22.875 29.297 6.516 1 97.81 424 GLU B N 1
ATOM 7606 C CA . GLU B 1 424 ? 22.984 27.906 6.066 1 97.81 424 GLU B CA 1
ATOM 7607 C C . GLU B 1 424 ? 22.141 27.656 4.824 1 97.81 424 GLU B C 1
ATOM 7609 O O . GLU B 1 424 ? 22.641 27.156 3.818 1 97.81 424 GLU B O 1
ATOM 7614 N N . LEU B 1 425 ? 20.922 28.094 4.875 1 98.5 425 LEU B N 1
ATOM 7615 C CA . LEU B 1 425 ? 19.938 27.766 3.844 1 98.5 425 LEU B CA 1
ATOM 7616 C C . LEU B 1 425 ? 20.188 28.578 2.58 1 98.5 425 LEU B C 1
ATOM 7618 O O . LEU B 1 425 ? 19.938 28.109 1.471 1 98.5 425 LEU B O 1
ATOM 7622 N N . LEU B 1 426 ? 20.688 29.797 2.75 1 98.06 426 LEU B N 1
ATOM 7623 C CA . LEU B 1 426 ? 20.859 30.719 1.622 1 98.06 426 LEU B CA 1
ATOM 7624 C C . LEU B 1 426 ? 22.156 30.438 0.881 1 98.06 426 LEU B C 1
ATOM 7626 O O . LEU B 1 426 ? 22.234 30.609 -0.337 1 98.06 426 LEU B O 1
ATOM 7630 N N . TYR B 1 427 ? 23.141 29.891 1.593 1 97.19 427 TYR B N 1
ATOM 7631 C CA . TYR B 1 427 ? 24.453 29.953 0.971 1 97.19 427 TYR B CA 1
ATOM 7632 C C . TYR B 1 427 ? 25.078 28.562 0.862 1 97.19 427 TYR B C 1
ATOM 7634 O O . TYR B 1 427 ? 26.062 28.375 0.158 1 97.19 427 TYR B O 1
ATOM 7642 N N . LYS B 1 428 ? 24.594 27.625 1.54 1 97.81 428 LYS B N 1
ATOM 7643 C CA . LYS B 1 428 ? 25.031 26.266 1.315 1 97.81 428 LYS B CA 1
ATOM 7644 C C . LYS B 1 428 ? 24.172 25.562 0.27 1 97.81 428 LYS B C 1
ATOM 7646 O O . LYS B 1 428 ? 22.984 25.312 0.501 1 97.81 428 LYS B O 1
ATOM 7651 N N . PRO B 1 429 ? 24.766 25.188 -0.769 1 97.62 429 PRO B N 1
ATOM 7652 C CA . PRO B 1 429 ? 23.969 24.672 -1.893 1 97.62 429 PRO B CA 1
ATOM 7653 C C . PRO B 1 429 ? 23.328 23.312 -1.59 1 97.62 429 PRO B C 1
ATOM 7655 O O . PRO B 1 429 ? 22.359 22.938 -2.256 1 97.62 429 PRO B O 1
ATOM 7658 N N . GLU B 1 430 ? 23.828 22.594 -0.608 1 98 430 GLU B N 1
ATOM 7659 C CA . GLU B 1 430 ? 23.359 21.25 -0.313 1 98 430 GLU B CA 1
ATOM 7660 C C . GLU B 1 430 ? 21.875 21.25 0.04 1 98 430 GLU B C 1
ATOM 7662 O O . GLU B 1 430 ? 21.156 20.312 -0.299 1 98 430 GLU B O 1
ATOM 7667 N N . TYR B 1 431 ? 21.391 22.297 0.688 1 98.25 431 TYR B N 1
ATOM 7668 C CA . TYR B 1 431 ? 19.984 22.344 1.084 1 98.25 431 TYR B CA 1
ATOM 7669 C C . TYR B 1 431 ? 19.078 22.422 -0.137 1 98.25 431 TYR B C 1
ATOM 7671 O O . TYR B 1 431 ? 18.078 21.688 -0.221 1 98.25 431 TYR B O 1
ATOM 7679 N N . LYS B 1 432 ? 19.438 23.234 -1.051 1 98.25 432 LYS B N 1
ATOM 7680 C CA . LYS B 1 432 ? 18.641 23.375 -2.27 1 98.25 432 LYS B CA 1
ATOM 7681 C C . LYS B 1 432 ? 18.734 22.109 -3.123 1 98.25 432 LYS B C 1
ATOM 7683 O O . LYS B 1 432 ? 17.734 21.688 -3.727 1 98.25 432 LYS B O 1
ATOM 7688 N N . GLU B 1 433 ? 19.922 21.562 -3.195 1 98.19 433 GLU B N 1
ATOM 7689 C CA . GLU B 1 433 ? 20.109 20.328 -3.953 1 98.19 433 GLU B CA 1
ATOM 7690 C C . GLU B 1 433 ? 19.25 19.203 -3.391 1 98.19 433 GLU B C 1
ATOM 7692 O O . GLU B 1 433 ? 18.547 18.5 -4.141 1 98.19 433 GLU B O 1
ATOM 7697 N N . ASN B 1 434 ? 19.266 19.078 -2.119 1 97.88 434 ASN B N 1
ATOM 7698 C CA . ASN B 1 434 ? 18.438 18.062 -1.468 1 97.88 434 ASN B CA 1
ATOM 7699 C C . ASN B 1 434 ? 16.953 18.344 -1.64 1 97.88 434 ASN B C 1
ATOM 7701 O O . ASN B 1 434 ? 16.156 17.422 -1.862 1 97.88 434 ASN B O 1
ATOM 7705 N N . MET B 1 435 ? 16.609 19.578 -1.556 1 98.31 435 MET B N 1
ATOM 7706 C CA . MET B 1 435 ? 15.211 19.969 -1.743 1 98.31 435 MET B CA 1
ATOM 7707 C C . MET B 1 435 ? 14.734 19.625 -3.148 1 98.31 435 MET B C 1
ATOM 7709 O O . MET B 1 435 ? 13.617 19.141 -3.326 1 98.31 435 MET B O 1
ATOM 7713 N N . ASN B 1 436 ? 15.578 19.875 -4.07 1 98.19 436 ASN B N 1
ATOM 7714 C CA . ASN B 1 436 ? 15.219 19.547 -5.441 1 98.19 436 ASN B CA 1
ATOM 7715 C C . ASN B 1 436 ? 14.961 18.047 -5.605 1 98.19 436 ASN B C 1
ATOM 7717 O O . ASN B 1 436 ? 14.016 17.641 -6.289 1 98.19 436 ASN B O 1
ATOM 7721 N N . ARG B 1 437 ? 15.766 17.266 -4.988 1 97.12 437 ARG B N 1
ATOM 7722 C CA . ARG B 1 437 ? 15.602 15.82 -5.035 1 97.12 437 ARG B CA 1
ATOM 7723 C C . ARG B 1 437 ? 14.297 15.398 -4.359 1 97.12 437 ARG B C 1
ATOM 7725 O O . ARG B 1 437 ? 13.523 14.617 -4.922 1 97.12 437 ARG B O 1
ATOM 7732 N N . VAL B 1 438 ? 14.07 15.945 -3.193 1 97.5 438 VAL B N 1
ATOM 7733 C CA . VAL B 1 438 ? 12.883 15.609 -2.414 1 97.5 438 VAL B CA 1
ATOM 7734 C C . VAL B 1 438 ? 11.633 16.062 -3.156 1 97.5 438 VAL B C 1
ATOM 7736 O O . VAL B 1 438 ? 10.633 15.336 -3.211 1 97.5 438 VAL B O 1
ATOM 7739 N N . SER B 1 439 ? 11.68 17.219 -3.707 1 98.25 439 SER B N 1
ATOM 7740 C CA . SER B 1 439 ? 10.562 17.766 -4.477 1 98.25 439 SER B CA 1
ATOM 7741 C C . SER B 1 439 ? 10.25 16.891 -5.684 1 98.25 439 SER B C 1
ATOM 7743 O O . SER B 1 439 ? 9.086 16.625 -5.98 1 98.25 439 SER B O 1
ATOM 7745 N N . ALA B 1 440 ? 11.289 16.438 -6.371 1 97.81 440 ALA B N 1
ATOM 7746 C CA . ALA B 1 440 ? 11.109 15.57 -7.527 1 97.81 440 ALA B CA 1
ATOM 7747 C C . ALA B 1 440 ? 10.391 14.281 -7.137 1 97.81 440 ALA B C 1
ATOM 7749 O O . ALA B 1 440 ? 9.516 13.805 -7.855 1 97.81 440 ALA B O 1
ATOM 7750 N N . VAL B 1 441 ? 10.781 13.711 -6.039 1 97.38 441 VAL B N 1
ATOM 7751 C CA . VAL B 1 441 ? 10.156 12.492 -5.543 1 97.38 441 VAL B CA 1
ATOM 7752 C C . VAL B 1 441 ? 8.703 12.766 -5.172 1 97.38 441 VAL B C 1
ATOM 7754 O O . VAL B 1 441 ? 7.809 12 -5.543 1 97.38 441 VAL B O 1
ATOM 7757 N N . PHE B 1 442 ? 8.445 13.852 -4.457 1 97.69 442 PHE B N 1
ATOM 7758 C CA . PHE B 1 442 ? 7.117 14.188 -3.967 1 97.69 442 PHE B CA 1
ATOM 7759 C C . PHE B 1 442 ? 6.148 14.391 -5.125 1 97.69 442 PHE B C 1
ATOM 7761 O O . PHE B 1 442 ? 4.977 14.023 -5.035 1 97.69 442 PHE B O 1
ATOM 7768 N N . ARG B 1 443 ? 6.637 14.914 -6.23 1 97.44 443 ARG B N 1
ATOM 7769 C CA . ARG B 1 443 ? 5.789 15.266 -7.363 1 97.44 443 ARG B CA 1
ATOM 7770 C C . ARG B 1 443 ? 5.621 14.078 -8.312 1 97.44 443 ARG B C 1
ATOM 7772 O O . ARG B 1 443 ? 4.793 14.125 -9.227 1 97.44 443 ARG B O 1
ATOM 7779 N N . ASP B 1 444 ? 6.414 13.031 -8.078 1 97.44 444 ASP B N 1
ATOM 7780 C CA . ASP B 1 444 ? 6.426 11.883 -8.992 1 97.44 444 ASP B CA 1
ATOM 7781 C C . ASP B 1 444 ? 5.465 10.797 -8.516 1 97.44 444 ASP B C 1
ATOM 7783 O O . ASP B 1 444 ? 5.824 9.969 -7.672 1 97.44 444 ASP B O 1
ATOM 7787 N N . ARG B 1 445 ? 4.305 10.734 -9.047 1 95.75 445 ARG B N 1
ATOM 7788 C CA . ARG B 1 445 ? 3.283 9.75 -8.711 1 95.75 445 ARG B CA 1
ATOM 7789 C C . ARG B 1 445 ? 2.547 9.273 -9.961 1 95.75 445 ARG B C 1
ATOM 7791 O O . ARG B 1 445 ? 2.434 10.016 -10.938 1 95.75 445 ARG B O 1
ATOM 7798 N N . PRO B 1 446 ? 2.043 8.062 -9.898 1 95.31 446 PRO B N 1
ATOM 7799 C CA . PRO B 1 446 ? 1.383 7.527 -11.094 1 95.31 446 PRO B CA 1
ATOM 7800 C C . PRO B 1 446 ? 0.033 8.188 -11.367 1 95.31 446 PRO B C 1
ATOM 7802 O O . PRO B 1 446 ? -0.404 8.258 -12.516 1 95.31 446 PRO B O 1
ATOM 7805 N N . VAL B 1 447 ? -0.678 8.578 -10.32 1 97.12 447 VAL B N 1
ATOM 7806 C CA . VAL B 1 447 ? -1.969 9.258 -10.367 1 97.12 447 VAL B CA 1
ATOM 7807 C C . VAL B 1 447 ? -1.916 10.531 -9.523 1 97.12 447 VAL B C 1
ATOM 7809 O O . VAL B 1 447 ? -1.498 10.5 -8.367 1 97.12 447 VAL B O 1
ATOM 7812 N N . PRO B 1 448 ? -2.328 11.672 -10.133 1 97.12 448 PRO B N 1
ATOM 7813 C CA . PRO B 1 448 ? -2.346 12.883 -9.305 1 97.12 448 PRO B CA 1
ATOM 7814 C C . PRO B 1 448 ? -3.189 12.719 -8.039 1 97.12 448 PRO B C 1
ATOM 7816 O O . PRO B 1 448 ? -4.223 12.047 -8.062 1 97.12 448 PRO B O 1
ATOM 7819 N N . ALA B 1 449 ? -2.801 13.344 -7.02 1 97.94 449 ALA B N 1
ATOM 7820 C CA . ALA B 1 449 ? -3.336 13.117 -5.676 1 97.94 449 ALA B CA 1
ATOM 7821 C C . ALA B 1 449 ? -4.852 13.305 -5.652 1 97.94 449 ALA B C 1
ATOM 7823 O O . ALA B 1 449 ? -5.574 12.461 -5.113 1 97.94 449 ALA B O 1
ATOM 7824 N N . LEU B 1 450 ? -5.348 14.391 -6.199 1 98.31 450 LEU B N 1
ATOM 7825 C CA . LEU B 1 450 ? -6.781 14.656 -6.172 1 98.31 450 LEU B CA 1
ATOM 7826 C C . LEU B 1 450 ? -7.543 13.609 -6.98 1 98.31 450 LEU B C 1
ATOM 7828 O O . LEU B 1 450 ? -8.586 13.125 -6.539 1 98.31 450 LEU B O 1
ATOM 7832 N N . GLU B 1 451 ? -7.027 13.234 -8.125 1 98 451 GLU B N 1
ATOM 7833 C CA . GLU B 1 451 ? -7.652 12.203 -8.953 1 98 451 GLU B CA 1
ATOM 7834 C C . GLU B 1 451 ? -7.695 10.859 -8.234 1 98 451 GLU B C 1
ATOM 7836 O O . GLU B 1 451 ? -8.672 10.117 -8.352 1 98 451 GLU B O 1
ATOM 7841 N N . GLU B 1 452 ? -6.605 10.602 -7.574 1 98.25 452 GLU B N 1
ATOM 7842 C CA . GLU B 1 452 ? -6.551 9.367 -6.805 1 98.25 452 GLU B CA 1
ATOM 7843 C C . GLU B 1 452 ? -7.609 9.344 -5.707 1 98.25 452 GLU B C 1
ATOM 7845 O O . GLU B 1 452 ? -8.273 8.328 -5.492 1 98.25 452 GLU B O 1
ATOM 7850 N N . ALA B 1 453 ? -7.758 10.445 -5.004 1 98.69 453 ALA B N 1
ATOM 7851 C CA . ALA B 1 453 ? -8.773 10.547 -3.963 1 98.69 453 ALA B CA 1
ATOM 7852 C C . ALA B 1 453 ? -10.172 10.312 -4.531 1 98.69 453 ALA B C 1
ATOM 7854 O O . ALA B 1 453 ? -10.938 9.508 -3.998 1 98.69 453 ALA B O 1
ATOM 7855 N N . ILE B 1 454 ? -10.469 10.977 -5.625 1 98.56 454 ILE B N 1
ATOM 7856 C CA . ILE B 1 454 ? -11.789 10.875 -6.242 1 98.56 454 ILE B CA 1
ATOM 7857 C C . ILE B 1 454 ? -12.023 9.453 -6.738 1 98.56 454 ILE B C 1
ATOM 7859 O O . ILE B 1 454 ? -13.109 8.898 -6.559 1 98.56 454 ILE B O 1
ATOM 7863 N N . TYR B 1 455 ? -11.016 8.859 -7.348 1 98.38 455 TYR B N 1
ATOM 7864 C CA . TYR B 1 455 ? -11.117 7.496 -7.844 1 98.38 455 TYR B CA 1
ATOM 7865 C C . TYR B 1 455 ? -11.555 6.543 -6.738 1 98.38 455 TYR B C 1
ATOM 7867 O O . TYR B 1 455 ? -12.484 5.746 -6.926 1 98.38 455 TYR B O 1
ATOM 7875 N N . TRP B 1 456 ? -10.953 6.605 -5.605 1 98.69 456 TRP B N 1
ATOM 7876 C CA . TRP B 1 456 ? -11.211 5.633 -4.547 1 98.69 456 TRP B CA 1
ATOM 7877 C C . TRP B 1 456 ? -12.531 5.922 -3.85 1 98.69 456 TRP B C 1
ATOM 7879 O O . TRP B 1 456 ? -13.211 5.004 -3.383 1 98.69 456 TRP B O 1
ATOM 7889 N N . ILE B 1 457 ? -12.875 7.219 -3.754 1 98.81 457 ILE B N 1
ATOM 7890 C CA . ILE B 1 457 ? -14.219 7.535 -3.266 1 98.81 457 ILE B CA 1
ATOM 7891 C C . ILE B 1 457 ? -15.266 6.871 -4.156 1 98.81 457 ILE B C 1
ATOM 7893 O O . ILE B 1 457 ? -16.156 6.172 -3.668 1 98.81 457 ILE B O 1
ATOM 7897 N N . GLU B 1 458 ? -15.148 7.047 -5.426 1 98.69 458 GLU B N 1
ATOM 7898 C CA . GLU B 1 458 ? -16.078 6.461 -6.387 1 98.69 458 GLU B CA 1
ATOM 7899 C C . GLU B 1 458 ? -15.992 4.938 -6.375 1 98.69 458 GLU B C 1
ATOM 7901 O O . GLU B 1 458 ? -17 4.254 -6.586 1 98.69 458 GLU B O 1
ATOM 7906 N N . TYR B 1 459 ? -14.797 4.441 -6.195 1 98.38 459 TYR B N 1
ATOM 7907 C CA . TYR B 1 459 ? -14.594 2.998 -6.117 1 98.38 459 TYR B CA 1
ATOM 7908 C C . TYR B 1 459 ? -15.453 2.385 -5.016 1 98.38 459 TYR B C 1
ATOM 7910 O O . TYR B 1 459 ? -16.078 1.343 -5.219 1 98.38 459 TYR B O 1
ATOM 7918 N N . VAL B 1 460 ? -15.453 3.01 -3.846 1 98.69 460 VAL B N 1
ATOM 7919 C CA . VAL B 1 460 ? -16.234 2.518 -2.711 1 98.69 460 VAL B CA 1
ATOM 7920 C C . VAL B 1 460 ? -17.719 2.543 -3.053 1 98.69 460 VAL B C 1
ATOM 7922 O O . VAL B 1 460 ? -18.453 1.63 -2.688 1 98.69 460 VAL B O 1
ATOM 7925 N N . ILE B 1 461 ? -18.125 3.553 -3.764 1 98.44 461 ILE B N 1
ATOM 7926 C CA . ILE B 1 461 ? -19.531 3.658 -4.168 1 98.44 461 ILE B CA 1
ATOM 7927 C C . ILE B 1 461 ? -19.859 2.557 -5.172 1 98.44 461 ILE B C 1
ATOM 7929 O O . ILE B 1 461 ? -20.797 1.789 -4.973 1 98.44 461 ILE B O 1
ATOM 7933 N N . ARG B 1 462 ? -19.031 2.418 -6.203 1 96.5 462 ARG B N 1
ATOM 7934 C CA . ARG B 1 462 ? -19.312 1.498 -7.301 1 96.5 462 ARG B CA 1
ATOM 7935 C C . ARG B 1 462 ? -19.281 0.05 -6.824 1 96.5 462 ARG B C 1
ATOM 7937 O O . ARG B 1 462 ? -20.016 -0.791 -7.332 1 96.5 462 ARG B O 1
ATOM 7944 N N . HIS B 1 463 ? -18.469 -0.201 -5.844 1 97.25 463 HIS B N 1
ATOM 7945 C CA . HIS B 1 463 ? -18.328 -1.576 -5.375 1 97.25 463 HIS B CA 1
ATOM 7946 C C . HIS B 1 463 ? -18.984 -1.767 -4.016 1 97.25 463 HIS B C 1
ATOM 7948 O O . HIS B 1 463 ? -18.594 -2.654 -3.252 1 97.25 463 HIS B O 1
ATOM 7954 N N . LYS B 1 464 ? -19.891 -0.906 -3.666 1 96.62 464 LYS B N 1
ATOM 7955 C CA . LYS B 1 464 ? -20.812 -1.06 -2.535 1 96.62 464 LYS B CA 1
ATOM 7956 C C . LYS B 1 464 ? -20.031 -1.301 -1.239 1 96.62 464 LYS B C 1
ATOM 7958 O O . LYS B 1 464 ? -20.297 -2.275 -0.53 1 96.62 464 LYS B O 1
ATOM 7963 N N . GLY B 1 465 ? -19.141 -0.42 -0.993 1 97.88 465 GLY B N 1
ATOM 7964 C CA . GLY B 1 465 ? -18.391 -0.478 0.251 1 97.88 465 GLY B CA 1
ATOM 7965 C C . GLY B 1 465 ? -17.016 -1.09 0.087 1 97.88 465 GLY B C 1
ATOM 7966 O O . GLY B 1 465 ? -16.219 -1.089 1.024 1 97.88 465 GLY B O 1
ATOM 7967 N N . ALA B 1 466 ? -16.75 -1.767 -1.062 1 97.31 466 ALA B N 1
ATOM 7968 C CA . ALA B 1 466 ? -15.453 -2.316 -1.441 1 97.31 466 ALA B CA 1
ATOM 7969 C C . ALA B 1 466 ? -14.953 -3.309 -0.396 1 97.31 466 ALA B C 1
ATOM 7971 O O . ALA B 1 466 ? -13.836 -3.184 0.101 1 97.31 466 ALA B O 1
ATOM 7972 N N . PRO B 1 467 ? -15.68 -4.383 -0.132 1 95.31 467 PRO B N 1
ATOM 7973 C CA . PRO B 1 467 ? -15.273 -5.348 0.895 1 95.31 467 PRO B CA 1
ATOM 7974 C C . PRO B 1 467 ? -13.945 -6.023 0.577 1 95.31 467 PRO B C 1
ATOM 7976 O O . PRO B 1 467 ? -13.273 -6.531 1.48 1 95.31 467 PRO B O 1
ATOM 7979 N N . GLN B 1 468 ? -13.492 -5.992 -0.692 1 93.94 468 GLN B N 1
ATOM 7980 C CA . GLN B 1 468 ? -12.258 -6.645 -1.105 1 93.94 468 GLN B CA 1
ATOM 7981 C C . GLN B 1 468 ? -11.039 -5.938 -0.52 1 93.94 468 GLN B C 1
ATOM 7983 O O . GLN B 1 468 ? -9.938 -6.488 -0.517 1 93.94 468 GLN B O 1
ATOM 7988 N N . LEU B 1 469 ? -11.211 -4.711 0.005 1 96.25 469 LEU B N 1
ATOM 7989 C CA . LEU B 1 469 ? -10.094 -3.945 0.551 1 96.25 469 LEU B CA 1
ATOM 7990 C C . LEU B 1 469 ? -9.938 -4.207 2.045 1 96.25 469 LEU B C 1
ATOM 7992 O O . LEU B 1 469 ? -8.922 -3.838 2.639 1 96.25 469 LEU B O 1
ATOM 7996 N N . ARG B 1 470 ? -10.898 -4.883 2.637 1 95.56 470 ARG B N 1
ATOM 7997 C CA . ARG B 1 470 ? -11 -4.977 4.09 1 95.56 470 ARG B CA 1
ATOM 7998 C C . ARG B 1 470 ? -10.07 -6.059 4.633 1 95.56 470 ARG B C 1
ATOM 8000 O O . ARG B 1 470 ? -10.07 -7.188 4.141 1 95.56 470 ARG B O 1
ATOM 8007 N N . SER B 1 471 ? -9.258 -5.703 5.613 1 94.94 471 SER B N 1
ATOM 8008 C CA . SER B 1 471 ? -8.414 -6.672 6.312 1 94.94 471 SER B CA 1
ATOM 8009 C C . SER B 1 471 ? -9.25 -7.578 7.211 1 94.94 471 SER B C 1
ATOM 8011 O O . SER B 1 471 ? -10.07 -7.102 8 1 94.94 471 SER B O 1
ATOM 8013 N N . ALA B 1 472 ? -8.992 -8.852 7.133 1 94.5 472 ALA B N 1
ATOM 8014 C CA . ALA B 1 472 ? -9.703 -9.812 7.98 1 94.5 472 ALA B CA 1
ATOM 8015 C C . ALA B 1 472 ? -9.258 -9.688 9.438 1 94.5 472 ALA B C 1
ATOM 8017 O O . ALA B 1 472 ? -9.93 -10.188 10.336 1 94.5 472 ALA B O 1
ATOM 8018 N N . GLY B 1 473 ? -8.156 -8.977 9.609 1 93.94 473 GLY B N 1
ATOM 8019 C CA . GLY B 1 473 ? -7.699 -8.734 10.969 1 93.94 473 GLY B CA 1
ATOM 8020 C C . GLY B 1 473 ? -8.711 -7.98 11.805 1 93.94 473 GLY B C 1
ATOM 8021 O O . GLY B 1 473 ? -8.711 -8.094 13.039 1 93.94 473 GLY B O 1
ATOM 8022 N N . LEU B 1 474 ? -9.57 -7.281 11.195 1 95.62 474 LEU B N 1
ATOM 8023 C CA . LEU B 1 474 ? -10.562 -6.465 11.883 1 95.62 474 LEU B CA 1
ATOM 8024 C C . LEU B 1 474 ? -11.617 -7.344 12.555 1 95.62 474 LEU B C 1
ATOM 8026 O O . LEU B 1 474 ? -12.367 -6.871 13.414 1 95.62 474 LEU B O 1
ATOM 8030 N N . ASP B 1 475 ? -11.656 -8.57 12.172 1 94.69 475 ASP B N 1
ATOM 8031 C CA . ASP B 1 475 ? -12.656 -9.484 12.727 1 94.69 475 ASP B CA 1
ATOM 8032 C C . ASP B 1 475 ? -12.086 -10.266 13.906 1 94.69 475 ASP B C 1
ATOM 8034 O O . ASP B 1 475 ? -12.789 -11.078 14.516 1 94.69 475 ASP B O 1
ATOM 8038 N N . LEU B 1 476 ? -10.867 -10.016 14.234 1 94.62 476 LEU B N 1
ATOM 8039 C CA . LEU B 1 476 ? -10.211 -10.711 15.344 1 94.62 476 LEU B CA 1
ATOM 8040 C C . LEU B 1 476 ? -10.117 -9.812 16.562 1 94.62 476 LEU B C 1
ATOM 8042 O O . LEU B 1 476 ? -9.922 -8.602 16.438 1 94.62 476 LEU B O 1
ATOM 8046 N N . PRO B 1 477 ? -10.25 -10.516 17.766 1 91.75 477 PRO B N 1
ATOM 8047 C CA . PRO B 1 477 ? -9.836 -9.734 18.922 1 91.75 477 PRO B CA 1
ATOM 8048 C C . PRO B 1 477 ? -8.359 -9.336 18.859 1 91.75 477 PRO B C 1
ATOM 8050 O O . PRO B 1 477 ? -7.555 -10.023 18.234 1 91.75 477 PRO B O 1
ATOM 8053 N N . TRP B 1 478 ? -8.086 -8.305 19.516 1 87.69 478 TRP B N 1
ATOM 8054 C CA . TRP B 1 478 ? -6.738 -7.746 19.438 1 87.69 478 TRP B CA 1
ATOM 8055 C C . TRP B 1 478 ? -5.695 -8.781 19.844 1 87.69 478 TRP B C 1
ATOM 8057 O O . TRP B 1 478 ? -4.617 -8.852 19.25 1 87.69 478 TRP B O 1
ATOM 8067 N N . VAL B 1 479 ? -5.957 -9.578 20.781 1 89.81 479 VAL B N 1
ATOM 8068 C CA . VAL B 1 479 ? -5.035 -10.594 21.297 1 89.81 479 VAL B CA 1
ATOM 8069 C C . VAL B 1 479 ? -4.723 -11.602 20.188 1 89.81 479 VAL B C 1
ATOM 8071 O O . VAL B 1 479 ? -3.578 -12.039 20.047 1 89.81 479 VAL B O 1
ATOM 8074 N N . SER B 1 480 ? -5.715 -11.969 19.391 1 94.31 480 SER B N 1
ATOM 8075 C CA . SER B 1 480 ? -5.543 -12.906 18.281 1 94.31 480 SER B CA 1
ATOM 8076 C C . SER B 1 480 ? -4.906 -12.227 17.078 1 94.31 480 SER B C 1
ATOM 8078 O O . SER B 1 480 ? -4.078 -12.82 16.391 1 94.31 480 SER B O 1
ATOM 8080 N N . PHE B 1 481 ? -5.32 -10.977 16.953 1 92.5 481 PHE B N 1
ATOM 8081 C CA . PHE B 1 481 ? -4.754 -10.18 15.867 1 92.5 481 PHE B CA 1
ATOM 8082 C C . PHE B 1 481 ? -3.24 -10.062 16.016 1 92.5 481 PHE B C 1
ATOM 8084 O O . PHE B 1 481 ? -2.506 -10.234 15.039 1 92.5 481 PHE B O 1
ATOM 8091 N N . ALA B 1 482 ? -2.805 -9.938 17.203 1 89 482 ALA B N 1
ATOM 8092 C CA . ALA B 1 482 ? -1.381 -9.789 17.5 1 89 482 ALA B CA 1
ATOM 8093 C C . ALA B 1 482 ? -0.729 -11.141 17.734 1 89 482 ALA B C 1
ATOM 8095 O O . ALA B 1 482 ? 0.449 -11.219 18.094 1 89 482 ALA B O 1
ATOM 8096 N N . SER B 1 483 ? -1.4 -12.234 17.625 1 91.94 483 SER B N 1
ATOM 8097 C CA . SER B 1 483 ? -0.944 -13.609 17.812 1 91.94 483 SER B CA 1
ATOM 8098 C C . SER B 1 483 ? -0.417 -13.828 19.234 1 91.94 483 SER B C 1
ATOM 8100 O O . SER B 1 483 ? 0.503 -14.625 19.438 1 91.94 483 SER B O 1
ATOM 8102 N N . LEU B 1 484 ? -0.946 -13.086 20.141 1 88.75 484 LEU B N 1
ATOM 8103 C CA . LEU B 1 484 ? -0.519 -13.234 21.531 1 88.75 484 LEU B CA 1
ATOM 8104 C C . LEU B 1 484 ? -1.077 -14.516 22.141 1 88.75 484 LEU B C 1
ATOM 8106 O O . LEU B 1 484 ? -0.461 -15.102 23.031 1 88.75 484 LEU B O 1
ATOM 8110 N N . ASP B 1 485 ? -2.268 -14.93 21.688 1 93.88 485 ASP B N 1
ATOM 8111 C CA . ASP B 1 485 ? -2.834 -16.188 22.156 1 93.88 485 ASP B CA 1
ATOM 8112 C C . ASP B 1 485 ? -1.951 -17.375 21.75 1 93.88 485 ASP B C 1
ATOM 8114 O O . ASP B 1 485 ? -1.725 -18.281 22.562 1 93.88 485 ASP B O 1
ATOM 8118 N N . ILE B 1 486 ? -1.405 -17.328 20.594 1 93.56 486 ILE B N 1
ATOM 8119 C CA . ILE B 1 486 ? -0.493 -18.359 20.141 1 93.56 486 ILE B CA 1
ATOM 8120 C C . ILE B 1 486 ? 0.815 -18.281 20.922 1 93.56 486 ILE B C 1
ATOM 8122 O O . ILE B 1 486 ? 1.347 -19.312 21.359 1 93.56 486 ILE B O 1
ATOM 8126 N N . ALA B 1 487 ? 1.354 -17.094 21.094 1 89.56 487 ALA B N 1
ATOM 8127 C CA . ALA B 1 487 ? 2.58 -16.906 21.859 1 89.56 487 ALA B CA 1
ATOM 8128 C C . ALA B 1 487 ? 2.424 -17.438 23.281 1 89.56 487 ALA B C 1
ATOM 8130 O O . ALA B 1 487 ? 3.336 -18.078 23.812 1 89.56 487 ALA B O 1
ATOM 8131 N N . ALA B 1 488 ? 1.321 -17.188 23.844 1 90.19 488 ALA B N 1
ATOM 8132 C CA . ALA B 1 488 ? 1.047 -17.656 25.203 1 90.19 488 ALA B CA 1
ATOM 8133 C C . ALA B 1 488 ? 1.03 -19.188 25.25 1 90.19 488 ALA B C 1
ATOM 8135 O O . ALA B 1 488 ? 1.564 -19.781 26.188 1 90.19 488 ALA B O 1
ATOM 8136 N N . LEU B 1 489 ? 0.389 -19.766 24.297 1 93.19 489 LEU B N 1
ATOM 8137 C CA . LEU B 1 489 ? 0.342 -21.219 24.25 1 93.19 489 LEU B CA 1
ATOM 8138 C C . LEU B 1 489 ? 1.744 -21.797 24.109 1 93.19 489 LEU B C 1
ATOM 8140 O O . LEU B 1 489 ? 2.1 -22.75 24.812 1 93.19 489 LEU B O 1
ATOM 8144 N N . VAL B 1 490 ? 2.488 -21.234 23.188 1 91.44 490 VAL B N 1
ATOM 8145 C CA . VAL B 1 490 ? 3.848 -21.703 22.969 1 91.44 490 VAL B CA 1
ATOM 8146 C C . VAL B 1 490 ? 4.672 -21.547 24.234 1 91.44 490 VAL B C 1
ATOM 8148 O O . VAL B 1 490 ? 5.414 -22.453 24.625 1 91.44 490 VAL B O 1
ATOM 8151 N N . LEU B 1 491 ? 4.582 -20.406 24.844 1 87.44 491 LEU B N 1
ATOM 8152 C CA . LEU B 1 491 ? 5.289 -20.156 26.094 1 87.44 491 LEU B CA 1
ATOM 8153 C C . LEU B 1 491 ? 4.863 -21.172 27.156 1 87.44 491 LEU B C 1
ATOM 8155 O O . LEU B 1 491 ? 5.699 -21.672 27.906 1 87.44 491 LEU B O 1
ATOM 8159 N N . GLY B 1 492 ? 3.605 -21.422 27.281 1 91.5 492 GLY B N 1
ATOM 8160 C CA . GLY B 1 492 ? 3.1 -22.406 28.219 1 91.5 492 GLY B CA 1
ATOM 8161 C C . GLY B 1 492 ? 3.678 -23.797 28 1 91.5 492 GLY B C 1
ATOM 8162 O O . GLY B 1 492 ? 4.094 -24.453 28.953 1 91.5 492 GLY B O 1
ATOM 8163 N N . VAL B 1 493 ? 3.713 -24.172 26.766 1 93.31 493 VAL B N 1
ATOM 8164 C CA . VAL B 1 493 ? 4.254 -25.484 26.422 1 93.31 493 VAL B CA 1
ATOM 8165 C C . VAL B 1 493 ? 5.738 -25.531 26.766 1 93.31 493 VAL B C 1
ATOM 8167 O O . VAL B 1 493 ? 6.227 -26.547 27.281 1 93.31 493 VAL B O 1
ATOM 8170 N N . LEU B 1 494 ? 6.391 -24.438 26.422 1 90.81 494 LEU B N 1
ATOM 8171 C CA . LEU B 1 494 ? 7.816 -24.391 26.734 1 90.81 494 LEU B CA 1
ATOM 8172 C C . LEU B 1 494 ? 8.062 -24.453 28.234 1 90.81 494 LEU B C 1
ATOM 8174 O O . LEU B 1 494 ? 8.977 -25.156 28.688 1 90.81 494 LEU B O 1
ATOM 8178 N N . LEU B 1 495 ? 7.281 -23.781 28.953 1 91.19 495 LEU B N 1
ATOM 8179 C CA . LEU B 1 495 ? 7.41 -23.797 30.406 1 91.19 495 LEU B CA 1
ATOM 8180 C C . LEU B 1 495 ? 7.094 -25.188 30.953 1 91.19 495 LEU B C 1
ATOM 8182 O O . LEU B 1 495 ? 7.754 -25.656 31.891 1 91.19 495 LEU B O 1
ATOM 8186 N N . LEU B 1 496 ? 6.129 -25.812 30.438 1 94.56 496 LEU B N 1
ATOM 8187 C CA . LEU B 1 496 ? 5.785 -27.172 30.859 1 94.56 496 LEU B CA 1
ATOM 8188 C C . LEU B 1 496 ? 6.93 -28.125 30.547 1 94.56 496 LEU B C 1
ATOM 8190 O O . LEU B 1 496 ? 7.27 -28.969 31.375 1 94.56 496 LEU B O 1
ATOM 8194 N N . CYS B 1 497 ? 7.453 -27.984 29.406 1 94.56 497 CYS B N 1
ATOM 8195 C CA . CYS B 1 497 ? 8.594 -28.812 29.031 1 94.56 497 CYS B CA 1
ATOM 8196 C C . CYS B 1 497 ? 9.766 -28.594 29.969 1 94.56 497 CYS B C 1
ATOM 8198 O O . CYS B 1 497 ? 10.414 -29.547 30.406 1 94.56 497 CYS B O 1
ATOM 8200 N N . ALA B 1 498 ? 10.023 -27.375 30.25 1 93.56 498 ALA B N 1
ATOM 8201 C CA . ALA B 1 498 ? 11.102 -27.047 31.172 1 93.56 498 ALA B CA 1
ATOM 8202 C C . ALA B 1 498 ? 10.844 -27.641 32.562 1 93.56 498 ALA B C 1
ATOM 8204 O O . ALA B 1 498 ? 11.758 -28.141 33.219 1 93.56 498 ALA B O 1
ATOM 8205 N N . TRP B 1 499 ? 9.68 -27.531 32.969 1 94.06 499 TRP B N 1
ATOM 8206 C CA . TRP B 1 499 ? 9.281 -28.078 34.281 1 94.06 499 TRP B CA 1
ATOM 8207 C C . TRP B 1 499 ? 9.484 -29.594 34.312 1 94.06 499 TRP B C 1
ATOM 8209 O O . TRP B 1 499 ? 9.977 -30.141 35.281 1 94.06 499 TRP B O 1
ATOM 8219 N N . ILE B 1 500 ? 9.125 -30.219 33.25 1 95.88 500 ILE B N 1
ATOM 8220 C CA . ILE B 1 500 ? 9.266 -31.672 33.125 1 95.88 500 ILE B CA 1
ATOM 8221 C C . ILE B 1 500 ? 10.75 -32.031 33.156 1 95.88 500 ILE B C 1
ATOM 8223 O O . ILE B 1 500 ? 11.141 -33 33.844 1 95.88 500 ILE B O 1
ATOM 8227 N N . VAL B 1 501 ? 11.461 -31.344 32.406 1 95.31 501 VAL B N 1
ATOM 8228 C CA . VAL B 1 501 ? 12.898 -31.594 32.375 1 95.31 501 VAL B CA 1
ATOM 8229 C C . VAL B 1 501 ? 13.5 -31.406 33.75 1 95.31 501 VAL B C 1
ATOM 8231 O O . VAL B 1 501 ? 14.336 -32.188 34.188 1 95.31 501 VAL B O 1
ATOM 8234 N N . ARG B 1 502 ? 13.148 -30.359 34.406 1 93.75 502 ARG B N 1
ATOM 8235 C CA . ARG B 1 502 ? 13.648 -30.094 35.75 1 93.75 502 ARG B CA 1
ATOM 8236 C C . ARG B 1 502 ? 13.266 -31.203 36.719 1 93.75 502 ARG B C 1
ATOM 8238 O O . ARG B 1 502 ? 14.078 -31.625 37.562 1 93.75 502 ARG B O 1
ATOM 8245 N N . LYS B 1 503 ? 12.102 -31.609 36.625 1 94.38 503 LYS B N 1
ATOM 8246 C CA . LYS B 1 503 ? 11.625 -32.688 37.469 1 94.38 503 LYS B CA 1
ATOM 8247 C C . LYS B 1 503 ? 12.398 -34 37.219 1 94.38 503 LYS B C 1
ATOM 8249 O O . LYS B 1 503 ? 12.742 -34.719 38.125 1 94.38 503 LYS B O 1
ATOM 8254 N N . LEU B 1 504 ? 12.609 -34.25 35.938 1 94.5 504 LEU B N 1
ATOM 8255 C CA . LEU B 1 504 ? 13.359 -35.438 35.562 1 94.5 504 LEU B CA 1
ATOM 8256 C C . LEU B 1 504 ? 14.797 -35.375 36.062 1 94.5 504 LEU B C 1
ATOM 8258 O O . LEU B 1 504 ? 15.344 -36.375 36.531 1 94.5 504 LEU B O 1
ATOM 8262 N N . LEU B 1 505 ? 15.344 -34.25 35.938 1 93.75 505 LEU B N 1
ATOM 8263 C CA . LEU B 1 505 ? 16.703 -34.062 36.438 1 93.75 505 LEU B CA 1
ATOM 8264 C C . LEU B 1 505 ? 16.781 -34.219 37.938 1 93.75 505 LEU B C 1
ATOM 8266 O O . LEU B 1 505 ? 17.766 -34.781 38.469 1 93.75 505 LEU B O 1
ATOM 8270 N N . ARG B 1 506 ? 15.836 -33.719 38.625 1 92.88 506 ARG B N 1
ATOM 8271 C CA . ARG B 1 506 ? 15.789 -33.844 40.062 1 92.88 506 ARG B CA 1
ATOM 8272 C C . ARG B 1 506 ? 15.672 -35.312 40.469 1 92.88 506 ARG B C 1
ATOM 8274 O O . ARG B 1 506 ? 16.281 -35.719 41.469 1 92.88 506 ARG B O 1
ATOM 8281 N N . ILE B 1 507 ? 14.961 -36.031 39.75 1 92.44 507 ILE B N 1
ATOM 8282 C CA . ILE B 1 507 ? 14.781 -37.469 40 1 92.44 507 ILE B CA 1
ATOM 8283 C C . ILE B 1 507 ? 16.094 -38.188 39.781 1 92.44 507 ILE B C 1
ATOM 8285 O O . ILE B 1 507 ? 16.484 -39.062 40.562 1 92.44 507 ILE B O 1
ATOM 8289 N N . ILE B 1 508 ? 16.766 -37.812 38.781 1 92.38 508 ILE B N 1
ATOM 8290 C CA . ILE B 1 508 ? 18.016 -38.469 38.406 1 92.38 508 ILE B CA 1
ATOM 8291 C C . ILE B 1 508 ? 19.094 -38.156 39.438 1 92.38 508 ILE B C 1
ATOM 8293 O O . ILE B 1 508 ? 19.844 -39.031 39.875 1 92.38 508 ILE B O 1
ATOM 8297 N N . VAL B 1 509 ? 19.109 -36.906 39.938 1 91.06 509 VAL B N 1
ATOM 8298 C CA . VAL B 1 509 ? 20.109 -36.469 40.906 1 91.06 509 VAL B CA 1
ATOM 8299 C C . VAL B 1 509 ? 19.797 -37.094 42.281 1 91.06 509 VAL B C 1
ATOM 8301 O O . VAL B 1 509 ? 20.719 -37.5 43 1 91.06 509 VAL B O 1
ATOM 8304 N N . SER B 1 510 ? 18.562 -37.219 42.594 1 88.12 510 SER B N 1
ATOM 8305 C CA . SER B 1 510 ? 18.188 -37.812 43.875 1 88.12 510 SER B CA 1
ATOM 8306 C C . SER B 1 510 ? 18.484 -39.312 43.875 1 88.12 510 SER B C 1
ATOM 8308 O O . SER B 1 510 ? 18.891 -39.844 44.906 1 88.12 510 SER B O 1
ATOM 8310 N N . ASP B 1 511 ? 18.375 -39.906 42.844 1 81.88 511 ASP B N 1
ATOM 8311 C CA . ASP B 1 511 ? 18.656 -41.344 42.719 1 81.88 511 ASP B CA 1
ATOM 8312 C C . ASP B 1 511 ? 20.156 -41.625 42.844 1 81.88 511 ASP B C 1
ATOM 8314 O O . ASP B 1 511 ? 20.578 -42.594 43.469 1 81.88 511 ASP B O 1
ATOM 8318 N N . LYS B 1 512 ? 20.891 -40.781 42.469 1 78.06 512 LYS B N 1
ATOM 8319 C CA . LYS B 1 512 ? 22.344 -40.938 42.562 1 78.06 512 LYS B CA 1
ATOM 8320 C C . LYS B 1 512 ? 22.812 -40.75 44 1 78.06 512 LYS B C 1
ATOM 8322 O O . LYS B 1 512 ? 23.734 -41.438 44.469 1 78.06 512 LYS B O 1
ATOM 8327 N N . LYS B 1 513 ? 22.188 -39.75 44.562 1 72.94 513 LYS B N 1
ATOM 8328 C CA . LYS B 1 513 ? 22.562 -39.531 45.969 1 72.94 513 LYS B CA 1
ATOM 8329 C C . LYS B 1 513 ? 22.156 -40.688 46.844 1 72.94 513 LYS B C 1
ATOM 8331 O O . LYS B 1 513 ? 22.875 -41.062 47.781 1 72.94 513 LYS B O 1
ATOM 8336 N N . ARG B 1 514 ? 21.25 -41.438 46.625 1 70.69 514 ARG B N 1
ATOM 8337 C CA . ARG B 1 514 ? 20.812 -42.625 47.375 1 70.69 514 ARG B CA 1
ATOM 8338 C C . ARG B 1 514 ? 21.719 -43.812 47.094 1 70.69 514 ARG B C 1
ATOM 8340 O O . ARG B 1 514 ? 21.953 -44.625 48 1 70.69 514 ARG B O 1
ATOM 8347 N N . LYS B 1 515 ? 22.219 -43.781 46.062 1 74.5 515 LYS B N 1
ATOM 8348 C CA . LYS B 1 515 ? 23.1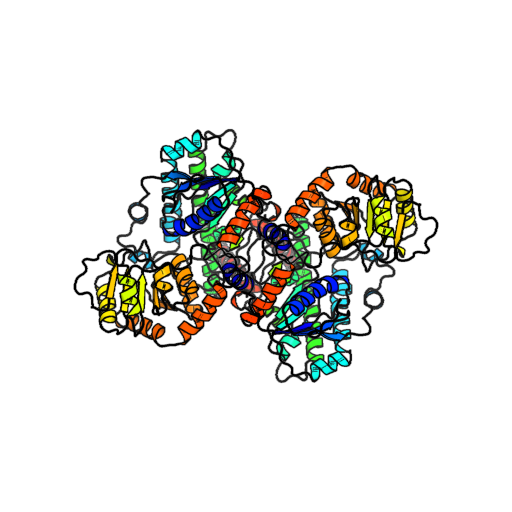09 -44.906 45.75 1 74.5 515 LYS B CA 1
ATOM 8349 C C . LYS B 1 515 ? 24.484 -44.719 46.375 1 74.5 515 LYS B C 1
ATOM 8351 O O . LYS B 1 515 ? 25.219 -45.656 46.625 1 74.5 515 LYS B O 1
ATOM 8356 N N . THR B 1 516 ? 24.828 -43.594 46.594 1 75.44 516 THR B N 1
ATOM 8357 C CA . THR B 1 516 ? 26.125 -43.312 47.188 1 75.44 516 THR B CA 1
ATOM 8358 C C . THR B 1 516 ? 26.047 -43.344 48.719 1 75.44 516 THR B C 1
ATOM 8360 O O . THR B 1 516 ? 27.062 -43.531 49.406 1 75.44 516 THR B O 1
ATOM 8363 N N . ASP B 1 517 ? 24.984 -43.375 49.281 1 59.19 517 ASP B N 1
ATOM 8364 C CA . ASP B 1 517 ? 24.859 -43.594 50.719 1 59.19 517 ASP B CA 1
ATOM 8365 C C . ASP B 1 517 ? 24.672 -45.062 51.031 1 59.19 517 ASP B C 1
ATOM 8367 O O . ASP B 1 517 ? 25.188 -45.562 52.031 1 59.19 517 ASP B O 1
#

Foldseek 3Di:
DVVVVVVVVVVVVPVVVLLPAFEEEEEELQQDPLLVLLVLLLVVVSVVSPHQYEYEYQDDRPDDDPSYHYDHLPPRDPCCVVQVPDPALLVQQPPDLCCCQVRNQLSSLLVSLLSSLPDPSSLCCLPPPDDAGQEYEYEPRQNLLCLLVCVSRVYAYEYEDSQFDALVLQVLQLHDFDLQQAAHLQDLDHRDDDPVRSVVRVVSSVVSVVCCVPPRQVSSQVSSCVRNVPDPDDGDRSSVSSSLHLAYEGLDDPPLHDDDDDFLRYHYQHPSSQDDADDFPPVLVVLQVPFPLFEEEEDADDPHAPQPADPQLVVLVQVLQQPDSGAYEYQHCDPPDPDRHPSYDYDVDDPLLNSLLDPRHAEYEYCQDSNNLSSNLLSLHAYEHAHRRGSSSVSQSSLVVLLQYDYDHSVPDGNVVVNVRCCCRSPPCSNSVSSVVRNVRSCDDPDNSSRVSNVVSSVCSVVVSPCVRGDPSSVDDPCVSVPVVVVVVVVVVVVVVVVVVVVVVVVVVVVVVVVVD/DVVVVVVVVVVVVPVVVLLPAFEEEEEALQQDPLLVLLVLLLVVVSVVSPHQYEYEYQDDRPDDGPSYHYNHLPPRDPCCVVQVPDPALLVQQPPDLCCCQPRNQLSSLLVSLLSSLPDPSSLCCLPPPDDAGQEYEYEPRQNLLCLLVCVSRVYAYEYEDSQFDALVLQVLQLHDFDLQQAAHLFDLDHRDDDPVRSVVRVVSSVVSVVCCVPPRQVSSQVSSCVRNVVDPDDGDRSSVSSSLHLAYEGLDDPPLHDDDDDFLRYHYQHPSSQDDADDDDPVLVVLQVPFPLFEEEEDADDPHAPQPADPQLVVLVQVLQQPDSGAYEYQHLDPPDPDRHPSYDYDVDDPLLNSLLDPRHAEYEYCQDSNNLSSNLLSLHAYEHAHRGGSSSNSQSSLVVLLQYDYDHSVPDGNVVVNVRVCCRSPPCSNSVSSVVRNVRSCDDPDNSSRVSNVVSSVCSVVRSPCVRGDPSSVDDPCVSVPVVVVVVVVVVVVVVVVVVVVVVVVVVVVVVVVVD

Organism: Aedes aegypti (NCBI:txid7159)

Secondary structure (DSSP, 8-state):
--TTSHHHHHHHHT--------EEEEEE-S--HHHHHHHHHHHHHHHHTT-EEEEEESS--SS--TTEEEEE--SPP-HHHHT---S-GGGGGG--HHHIIIIIIHHHHHHHHHHHHTSHHHHHHHHH-----SEEEEE-SS-GGGGHHHHHHT--EEEEETT-S-TTHHHHTT----TTTS--TTSS--SS--HHHHHHHHHHHHHHHHHIIIIIHHHHHHHHHHHHTTSSSPPPPHHHHHTTEEEEEES--TTTS----B-TTEEE-TTTT--PPPPPPHHHHHHHHT-TT-EEEEE-TTTS-GGGS-HHHHHHHHHHHHT-SSEEEEE-S-TT-SS--TTEEEES---HHHHHTSTTEEEEEE---HHHHHHHHHTT--EEE---STTHHHHHHHHHHHTSEEE--GGG--HHHHHHHHHHHHH-HHHHHHHHHHHHHHH--SS-HHHHHHHHHHHHHHTTT-GGG--GGGGS-HHHHTTHHHHHHHHHHHHHHHHHHHHHHHHHHHHHHHHH-/--GGGHHHHHHHHT--------EEEEEE-S--HHHHHHHHHHHHHHHHTT-EEEEEESS--SS--TTEEEEE--SPP-HHHHT---S-GGGGGG--HHHIIIIIIIHHHHHHHHHHHTSHHHHHHHHH-----SEEEEE-SS-GGGGHHHHHHT--EEEEETT-S-TTHHHHTT----TTTS--TTSS--SS--HHHHHHHHHHHHHHHHHIIIIIHHHHHHHHHHHHTTSSSPPPPHHHHHTTEEEEEES--TTTS----B-TTEEE-TTTT--PPPPPPHHHHHHHHT-TT-EEEEE-TTTS-GGGS-HHHHHHHHHHHHT-SSEEEEE-S-TT-SS--TTEEEES---HHHHHTSTTEEEEEE---HHHHHHHHHTT--EEE---STTHHHHHHHHHHHTSEEE--GGG--HHHHHHHHHHHHH-HHHHHHHHHHHHHHH--SS-HHHHHHHHHHHHHHTTT-GGG--GGGGS-HHHHTTHHHHHHHHHHHHHHHHHHHHHHHHHHHHHHHHH-

InterPro domains:
  IPR002213 UDP-glucuronosyl/UDP-glucosyltransferase [PF00201] (30-508)
  IPR002213 UDP-glucuronosyl/UDP-glucosyltransferase [cd03784] (23-454)
  IPR035595 UDP-glycosyltransferase family, conserved site [PS00375] (349-392)
  IPR050271 UDP-glycosyltransferase [PTHR48043] (29-495)

pLDDT: mean 91.78, std 11.95, range [29.77, 98.88]